Protein AF-0000000068169392 (afdb_homodimer)

pLDDT: mean 91.37, std 8.99, range [50.78, 98.56]

Sequence (868 aa):
MSIDHGLAGDINEGRRIGRLREILEDVSDEIKVYRERILTWEVNHSLVTINGERVEHQALPYSPTSYIRGHVVENPEDCRKDTVLVNRGNSRFDVYYDIILAKRFGCEALLLTQVETVSISPPYLQSGASEPPLGLISIKGANPKKGNLVEINLETKARIVDAYAIHAIKNGRERSKKLLLVSNHDTWLSKSKSWVVSAKIFRELNDPSNQWEYLCISGMESGAPGFSSLYWGYMARQLSKKFTDRDLAIEVRDNLALELSPGMRYQDMKGDLISPMSASFELLRNGIPSVTLGIGDTSTDQTDVIKTLKALSSNFKFSLEDLINDLLDEYSLLPPEVKSLLTNLSGKPREAKYLVRYLGRYMGLPGRIEYALFHKLVAVRKSFKHRFMFAEDNPALGIEVTRNGFLASYRSGLDREITNSYIYRLHEDLQELLMSIDHGLAGDINEGRRIGRLREILEDVSDEIKVYRERILTWEVNHSLVTINGERVEHQALPYSPTSYIRGHVVENPEDCRKDTVLVNRGNSRFDVYYDIILAKRFGCEALLLTQVETVSISPPYLQSGASEPPLGLISIKGANPKKGNLVEINLETKARIVDAYAIHAIKNGRERSKKLLLVSNHDTWLSKSKSWVVSAKIFRELNDPSNQWEYLCISGMESGAPGFSSLYWGYMARQLSKKFTDRDLAIEVRDNLALELSPGMRYQDMKGDLISPMSASFELLRNGIPSVTLGIGDTSTDQTDVIKTLKALSSNFKFSLEDLINDLLDEYSLLPPEVKSLLTNLSGKPREAKYLVRYLGRYMGLPGRIEYALFHKLVAVRKSFKHRFMFAEDNPALGIEVTRNGFLASYRSGLDREITNSYIYRLHEDLQELL

Nearest PDB structures (foldseek):
  6wrv-assembly1_E  TM=5.880E-01  e=3.138E-16  Homo sapiens
  7zqs-assembly1_D  TM=5.599E-01  e=2.198E-16  Homo sapiens
  6okd-assembly2_B  TM=5.373E-01  e=3.749E-16  Homo sapiens
  6d04-assembly1_A  TM=5.344E-01  e=1.653E-15  Homo sapiens
  8acg-assembly5_B  TM=4.589E-01  e=8.903E-13  Pseudomonas aeruginosa

Organism: Metallosphaera sedula (strain ATCC 51363 / DSM 5348 / JCM 9185 / NBRC 15509 / TH2) (NCBI:txid399549)

Foldseek 3Di:
DDLQAAAFPDPSQVVVVVVLCVLFVVQFPDKDKDKDKFKDKDWDDKWKDWLRHTFDKDWAPPAAFDWAKAWEDDDLLPADHRYEYEDEDQDVLSVQVSQQSNVVRHHQAYEYEHAGAHFADDPAQALDADDDGHIYMYTYPDDGDGGIIMTIGTHMDMDIDMGMKMKGKDAADPPAAEEEEEEERNCNRPSWNQLVVSSNLLSPPDDRSHIYMYMYGHQARATRPNRHSLGHLNVLLVCLLVCLRHAEYEYETAPDAKAWDQQKDAPNDPHHHDDCSDSQLSNVLQQHTYMYHHADPDPVSSVVVNVVVVRCSVGMGGAPVRNCVNQVVLNVQDDPLVVVLVVVLHPDRVSSSVQSNQKWWKDAPVPGIDIDRLRQLSQLSCVQVHQWMWIHDNRIDIDGDDPDPCNVVVSVVSNVVSNVVVSVVSVVVVVVVD/DDLQAAAFPDPSQVVVVVVLCVLFVVQFPDKDKDKDKFKDKDWDDKFKDWLRHTFDKDWAPPAAFDWAKAWEDDDLLPADHRYEYEDEDQDVLSVQVSQQSNVVRHHQAYEYEHAGAHFADDPAQALDADDDGHIYMYTYPDDGDGGIIMTIGTHMDMDIDMGMKMKGKDAADPPAAEEEEEEERNHNRPSWNQLVVSSNLLSPPDDRSHIYMYMYGHQARATRPNRHSLRHLNVLLVCLLVCLRHAEYEYETAPDAKAWDQQKDAPNDPHHHDDCSDSQLSNVLQQHTYMYHHADPDPVSSVVVNVVVVRCSVGMGGAQVRNCVNQVVLNVQADPLVVVLVVVLHPDRVSSSVQSNQKWWKDAPVPGIDIDRLRQLSQLSCVQVHQWMWIHDNRIDIDGDDPDPCSVVVSVVSNVVSNVVVSVVSVVVVVVVD

Structure (mmCIF, N/CA/C/O backbone):
data_AF-0000000068169392-model_v1
#
loop_
_entity.id
_entity.type
_entity.pdbx_description
1 polymer 'Aminopeptidase Iap family-like protein'
#
loop_
_atom_site.group_PDB
_atom_site.id
_atom_site.type_symbol
_atom_site.label_atom_id
_atom_site.label_alt_id
_atom_site.label_comp_id
_atom_site.label_asym_id
_atom_site.label_entity_id
_atom_site.label_seq_id
_atom_site.pdbx_PDB_ins_code
_atom_site.Cartn_x
_atom_site.Cartn_y
_atom_site.Cartn_z
_atom_site.occupancy
_atom_site.B_iso_or_equiv
_atom_site.auth_seq_id
_atom_site.auth_comp_id
_atom_site.auth_asym_id
_atom_site.auth_atom_id
_atom_site.pdbx_PDB_model_num
ATOM 1 N N . MET A 1 1 ? 8.281 25.281 27.125 1 51.34 1 MET A N 1
ATOM 2 C CA . MET A 1 1 ? 7.637 25.469 25.812 1 51.34 1 MET A CA 1
ATOM 3 C C . MET A 1 1 ? 6.656 26.625 25.859 1 51.34 1 MET A C 1
ATOM 5 O O . MET A 1 1 ? 6.023 26.891 26.891 1 51.34 1 MET A O 1
ATOM 9 N N . SER A 1 2 ? 6.723 27.469 24.906 1 69.38 2 SER A N 1
ATOM 10 C CA . SER A 1 2 ? 5.887 28.656 24.859 1 69.38 2 SER A CA 1
ATOM 11 C C . SER A 1 2 ? 4.406 28.297 24.812 1 69.38 2 SER A C 1
ATOM 13 O O . SER A 1 2 ? 4.035 27.25 24.281 1 69.38 2 SER A O 1
ATOM 15 N N . ILE A 1 3 ? 3.629 28.891 25.562 1 76.88 3 ILE A N 1
ATOM 16 C CA . ILE A 1 3 ? 2.182 28.688 25.578 1 76.88 3 ILE A CA 1
ATOM 17 C C . ILE A 1 3 ? 1.605 29 24.203 1 76.88 3 ILE A C 1
ATOM 19 O O . ILE A 1 3 ? 0.604 28.406 23.797 1 76.88 3 ILE A O 1
ATOM 23 N N . ASP A 1 4 ? 2.332 29.797 23.531 1 84.69 4 ASP A N 1
ATOM 24 C CA . ASP A 1 4 ? 1.754 30.328 22.297 1 84.69 4 ASP A CA 1
ATOM 25 C C . ASP A 1 4 ? 1.926 29.344 21.141 1 84.69 4 ASP A C 1
ATOM 27 O O . ASP A 1 4 ? 1.091 29.297 20.25 1 84.69 4 ASP A O 1
ATOM 31 N N . HIS A 1 5 ? 2.943 28.656 21.25 1 90.38 5 HIS A N 1
ATOM 32 C CA . HIS A 1 5 ? 3.229 27.766 20.141 1 90.38 5 HIS A CA 1
ATOM 33 C C . HIS A 1 5 ? 3.531 26.359 20.641 1 90.38 5 HIS A C 1
ATOM 35 O O . HIS A 1 5 ? 4.402 26.172 21.5 1 90.38 5 HIS A O 1
ATOM 41 N N . GLY A 1 6 ? 2.654 25.453 20.188 1 91.75 6 GLY A N 1
ATOM 42 C CA . GLY A 1 6 ? 2.883 24.094 20.625 1 91.75 6 GLY A CA 1
ATOM 43 C C . GLY A 1 6 ? 2.4 23.047 19.625 1 91.75 6 GLY A C 1
ATOM 44 O O . GLY A 1 6 ? 1.694 23.391 18.672 1 91.75 6 GLY A O 1
ATOM 45 N N . LEU A 1 7 ? 2.869 21.812 19.891 1 94.5 7 LEU A N 1
ATOM 46 C CA . LEU A 1 7 ? 2.4 20.672 19.109 1 94.5 7 LEU A CA 1
ATOM 47 C C . LEU A 1 7 ? 0.982 20.281 19.516 1 94.5 7 LEU A C 1
ATOM 49 O O . LEU A 1 7 ? 0.517 20.656 20.594 1 94.5 7 LEU A O 1
ATOM 53 N N . ALA A 1 8 ? 0.366 19.594 18.578 1 95.94 8 ALA A N 1
ATOM 54 C CA . ALA A 1 8 ? -0.94 19.047 18.922 1 95.94 8 ALA A CA 1
ATOM 55 C C . ALA A 1 8 ? -0.845 18.156 20.172 1 95.94 8 ALA A C 1
ATOM 57 O O . ALA A 1 8 ? 0.013 17.281 20.25 1 95.94 8 ALA A O 1
ATOM 58 N N . GLY A 1 9 ? -1.631 18.469 21.125 1 95.25 9 GLY A N 1
ATOM 59 C CA . GLY A 1 9 ? -1.705 17.641 22.312 1 95.25 9 GLY A CA 1
ATOM 60 C C . GLY A 1 9 ? -0.627 17.969 23.328 1 95.25 9 GLY A C 1
ATOM 61 O O . GLY A 1 9 ? -0.436 17.219 24.297 1 95.25 9 GLY A O 1
ATOM 62 N N . ASP A 1 10 ? 0.099 19 23.125 1 94.06 10 ASP A N 1
ATOM 63 C CA . ASP A 1 10 ? 1.151 19.328 24.078 1 94.06 10 ASP A CA 1
ATOM 64 C C . ASP A 1 10 ? 0.562 19.734 25.438 1 94.06 10 ASP A C 1
ATOM 66 O O . ASP A 1 10 ? -0.652 19.906 25.562 1 94.06 10 ASP A O 1
ATOM 70 N N . ILE A 1 11 ? 1.351 19.953 26.391 1 91.5 11 ILE A N 1
ATOM 71 C CA . ILE A 1 11 ? 0.948 20.094 27.781 1 91.5 11 ILE A CA 1
ATOM 72 C C . ILE A 1 11 ? 0.197 21.422 27.969 1 91.5 11 ILE A C 1
ATOM 74 O O . ILE A 1 11 ? -0.633 21.547 28.875 1 91.5 11 ILE A O 1
ATOM 78 N N . ASN A 1 12 ? 0.428 22.375 27.141 1 94.12 12 ASN A N 1
ATOM 79 C CA . ASN A 1 12 ? -0.165 23.703 27.312 1 94.12 12 ASN A CA 1
ATOM 80 C C . ASN A 1 12 ? -1.447 23.844 26.484 1 94.12 12 ASN A C 1
ATOM 82 O O . ASN A 1 12 ? -2.033 24.922 26.438 1 94.12 12 ASN A O 1
ATOM 86 N N . GLU A 1 13 ? -1.849 22.844 25.844 1 94.88 13 GLU A N 1
ATOM 87 C CA . GLU A 1 13 ? -3.02 22.953 24.969 1 94.88 13 GLU A CA 1
ATOM 88 C C . GLU A 1 13 ? -4.262 23.328 25.766 1 94.88 13 GLU A C 1
ATOM 90 O O . GLU A 1 13 ? -5.086 24.125 25.312 1 94.88 13 GLU A O 1
ATOM 95 N N . GLY A 1 14 ? -4.375 22.797 26.953 1 94.12 14 GLY A N 1
ATOM 96 C CA . GLY A 1 14 ? -5.488 23.156 27.812 1 94.12 14 GLY A CA 1
ATOM 97 C C . GLY A 1 14 ? -5.551 24.641 28.094 1 94.12 14 GLY A C 1
ATOM 98 O O . GLY A 1 14 ? -6.637 25.234 28.141 1 94.12 14 GLY A O 1
ATOM 99 N N . ARG A 1 15 ? -4.438 25.234 28.281 1 94.88 15 ARG A N 1
ATOM 100 C CA . ARG A 1 15 ? -4.371 26.672 28.547 1 94.88 15 ARG A CA 1
ATOM 101 C C . ARG A 1 15 ? -4.781 27.469 27.312 1 94.88 15 ARG A C 1
ATOM 103 O O . ARG A 1 15 ? -5.426 28.516 27.438 1 94.88 15 ARG A O 1
ATOM 110 N N . ARG A 1 16 ? -4.395 27.031 26.219 1 95.69 16 ARG A N 1
ATOM 111 C CA . ARG A 1 16 ? -4.801 27.703 25 1 95.69 16 ARG A CA 1
ATOM 112 C C . ARG A 1 16 ? -6.312 27.656 24.828 1 95.69 16 ARG A C 1
ATOM 114 O O . ARG A 1 16 ? -6.934 28.656 24.453 1 95.69 16 ARG A O 1
ATOM 121 N N . ILE A 1 17 ? -6.879 26.531 25.141 1 96.25 17 ILE A N 1
ATOM 122 C CA . ILE A 1 17 ? -8.328 26.375 25.047 1 96.25 17 ILE A CA 1
ATOM 123 C C . ILE A 1 17 ? -9.008 27.297 26.062 1 96.25 17 ILE A C 1
ATOM 125 O O . ILE A 1 17 ? -10.039 27.906 25.766 1 96.25 17 ILE A O 1
ATOM 129 N N . GLY A 1 18 ? -8.422 27.312 27.25 1 95.81 18 GLY A N 1
ATOM 130 C CA . GLY A 1 18 ? -8.945 28.219 28.25 1 95.81 18 GLY A CA 1
ATOM 131 C C . GLY A 1 18 ? -8.938 29.672 27.812 1 95.81 18 GLY A C 1
ATOM 132 O O . GLY A 1 18 ? -9.914 30.391 28.016 1 95.81 18 GLY A O 1
ATOM 133 N N . ARG A 1 19 ? -7.926 30.062 27.234 1 95.62 19 ARG A N 1
ATOM 134 C CA . ARG A 1 19 ? -7.805 31.438 26.734 1 95.62 19 ARG A CA 1
ATOM 135 C C . ARG A 1 19 ? -8.836 31.703 25.641 1 95.62 19 ARG A C 1
ATOM 137 O O . ARG A 1 19 ? -9.453 32.781 25.609 1 95.62 19 ARG A O 1
ATOM 144 N N . LEU A 1 20 ? -8.977 30.812 24.766 1 97.19 20 LEU A N 1
ATOM 145 C CA . LEU A 1 20 ? -9.969 30.953 23.703 1 97.19 20 LEU A CA 1
ATOM 146 C C . LEU A 1 20 ? -11.375 31.047 24.281 1 97.19 20 LEU A C 1
ATOM 148 O O . LEU A 1 20 ? -12.18 31.859 23.828 1 97.19 20 LEU A O 1
ATOM 152 N N . ARG A 1 21 ? -11.641 30.234 25.219 1 97.31 21 ARG A N 1
ATOM 153 C CA . ARG A 1 21 ? -12.961 30.266 25.859 1 97.31 21 ARG A CA 1
ATOM 154 C C . ARG A 1 21 ? -13.234 31.625 26.484 1 97.31 21 ARG A C 1
ATOM 156 O O . ARG A 1 21 ? -14.352 32.125 26.391 1 97.31 21 ARG A O 1
ATOM 163 N N . GLU A 1 22 ? -12.242 32.188 27.047 1 97 22 GLU A N 1
ATOM 164 C CA . GLU A 1 22 ? -12.383 33.5 27.672 1 97 22 GLU A CA 1
ATOM 165 C C . GLU A 1 22 ? -12.734 34.562 26.625 1 97 22 GLU A C 1
ATOM 167 O O . GLU A 1 22 ? -13.547 35.438 26.891 1 97 22 GLU A O 1
ATOM 172 N N . ILE A 1 23 ? -12.164 34.438 25.531 1 96.75 23 ILE A N 1
ATOM 173 C CA . ILE A 1 23 ? -12.391 35.406 24.469 1 96.75 23 ILE A CA 1
ATOM 174 C C . ILE A 1 23 ? -13.797 35.25 23.891 1 96.75 23 ILE A C 1
ATOM 176 O O . ILE A 1 23 ? -14.469 36.219 23.562 1 96.75 23 ILE A O 1
ATOM 180 N N . LEU A 1 24 ? -14.305 34 23.828 1 97.56 24 LEU A N 1
ATOM 181 C CA . LEU A 1 24 ? -15.469 33.688 23.016 1 97.56 24 LEU A CA 1
ATOM 182 C C . LEU A 1 24 ? -16.734 33.594 23.875 1 97.56 24 LEU A C 1
ATOM 184 O O . LEU A 1 24 ? -17.844 33.75 23.359 1 97.56 24 LEU A O 1
ATOM 188 N N . GLU A 1 25 ? -16.625 33.344 25.141 1 95.81 25 GLU A N 1
ATOM 189 C CA . GLU A 1 25 ? -17.734 32.938 26 1 95.81 25 GLU A CA 1
ATOM 190 C C . GLU A 1 25 ? -18.797 34.031 26.078 1 95.81 25 GLU A C 1
ATOM 192 O O . GLU A 1 25 ? -19.984 33.719 26.031 1 95.81 25 GLU A O 1
ATOM 197 N N . ASP A 1 26 ? -18.5 35.25 26.141 1 94.56 26 ASP A N 1
ATOM 198 C CA . ASP A 1 26 ? -19.484 36.312 26.391 1 94.56 26 ASP A CA 1
ATOM 199 C C . ASP A 1 26 ? -20.188 36.719 25.109 1 94.56 26 ASP A C 1
ATOM 201 O O . ASP A 1 26 ? -21.234 37.406 25.156 1 94.56 26 ASP A O 1
ATOM 205 N N . VAL A 1 27 ? -19.719 36.312 24 1 95.75 27 VAL A N 1
ATOM 206 C CA . VAL A 1 27 ? -20.312 36.781 22.75 1 95.75 27 VAL A CA 1
ATOM 207 C C . VAL A 1 27 ? -20.969 35.625 22.016 1 95.75 27 VAL A C 1
ATOM 209 O O . VAL A 1 27 ? -21.547 35.812 20.953 1 95.75 27 VAL A O 1
ATOM 212 N N . SER A 1 28 ? -20.891 34.406 22.516 1 96.94 28 SER A N 1
ATOM 213 C CA . SER A 1 28 ? -21.391 33.219 21.828 1 96.94 28 SER A CA 1
ATOM 214 C C . SER A 1 28 ? -22.672 32.719 22.484 1 96.94 28 SER A C 1
ATOM 216 O O . SER A 1 28 ? -22.812 32.75 23.703 1 96.94 28 SER A O 1
ATOM 218 N N . ASP A 1 29 ? -23.578 32.25 21.656 1 96.75 29 ASP A N 1
ATOM 219 C CA . ASP A 1 29 ? -24.797 31.609 22.156 1 96.75 29 ASP A CA 1
ATOM 220 C C . ASP A 1 29 ? -24.516 30.188 22.656 1 96.75 29 ASP A C 1
ATOM 222 O O . ASP A 1 29 ? -25.188 29.703 23.578 1 96.75 29 ASP A O 1
ATOM 226 N N . GLU A 1 30 ? -23.578 29.547 21.984 1 97.06 30 GLU A N 1
ATOM 227 C CA . GLU A 1 30 ? -23.203 28.188 22.344 1 97.06 30 GLU A CA 1
ATOM 228 C C . GLU A 1 30 ? -21.703 27.953 22.141 1 97.06 30 GLU A C 1
ATOM 230 O O . GLU A 1 30 ? -21.125 28.469 21.188 1 97.06 30 GLU A O 1
ATOM 235 N N . ILE A 1 31 ? -21.156 27.219 23.062 1 97.94 31 ILE A N 1
ATOM 236 C CA . ILE A 1 31 ? -19.766 26.797 22.922 1 97.94 31 ILE A CA 1
ATOM 237 C C . ILE A 1 31 ? -19.656 25.281 23.141 1 97.94 31 ILE A C 1
ATOM 239 O O . ILE A 1 31 ? -20.141 24.766 24.141 1 97.94 31 ILE A O 1
ATOM 243 N N . LYS A 1 32 ? -19.062 24.641 22.156 1 97.5 32 LYS A N 1
ATOM 244 C CA . LYS A 1 32 ? -18.797 23.203 22.219 1 97.5 32 LYS A CA 1
ATOM 245 C C . LYS A 1 32 ? -17.297 22.922 22.172 1 97.5 32 LYS A C 1
ATOM 247 O O . LYS A 1 32 ? -16.531 23.672 21.562 1 97.5 32 LYS A O 1
ATOM 252 N N . VAL A 1 33 ? -16.953 21.875 22.859 1 97.56 33 VAL A N 1
ATOM 253 C CA . VAL A 1 33 ? -15.57 21.406 22.812 1 97.56 33 VAL A CA 1
ATOM 254 C C . VAL A 1 33 ? -15.531 19.953 22.328 1 97.56 33 VAL A C 1
ATOM 256 O O . VAL A 1 33 ? -16.234 19.094 22.875 1 97.56 33 VAL A O 1
ATOM 259 N N . TYR A 1 34 ? -14.797 19.75 21.25 1 97.62 34 TYR A N 1
ATOM 260 C CA . TYR A 1 34 ? -14.609 18.406 20.734 1 97.62 34 TYR A CA 1
ATOM 261 C C . TYR A 1 34 ? -13.273 17.828 21.172 1 97.62 34 TYR A C 1
ATOM 263 O O . TYR A 1 34 ? -12.328 18.562 21.438 1 97.62 34 TYR A O 1
ATOM 271 N N . ARG A 1 35 ? -13.273 16.531 21.266 1 95.88 35 ARG A N 1
ATOM 272 C CA . ARG A 1 35 ? -12.062 15.812 21.672 1 95.88 35 ARG A CA 1
ATOM 273 C C . ARG A 1 35 ? -11.672 14.773 20.641 1 95.88 35 ARG A C 1
ATOM 275 O O . ARG A 1 35 ? -12.531 14.078 20.094 1 95.88 35 ARG A O 1
ATOM 282 N N . GLU A 1 36 ? -10.406 14.742 20.25 1 95.44 36 GLU A N 1
ATOM 283 C CA . GLU A 1 36 ? -9.859 13.727 19.344 1 95.44 36 GLU A CA 1
ATOM 284 C C . GLU A 1 36 ? -8.555 13.148 19.891 1 95.44 36 GLU A C 1
ATOM 286 O O . GLU A 1 36 ? -7.785 13.852 20.547 1 95.44 36 GLU A O 1
ATOM 291 N N . ARG A 1 37 ? -8.328 11.875 19.594 1 93.12 37 ARG A N 1
ATOM 292 C CA . ARG A 1 37 ? -7.066 11.242 19.953 1 93.12 37 ARG A CA 1
ATOM 293 C C . ARG A 1 37 ? -5.961 11.625 18.984 1 93.12 37 ARG A C 1
ATOM 295 O O . ARG A 1 37 ? -6.102 11.43 17.766 1 93.12 37 ARG A O 1
ATOM 302 N N . ILE A 1 38 ? -4.875 12.156 19.531 1 95.56 38 ILE A N 1
ATOM 303 C CA . ILE A 1 38 ? -3.807 12.656 18.672 1 95.56 38 ILE A CA 1
ATOM 304 C C . ILE A 1 38 ? -2.461 12.125 19.156 1 95.56 38 ILE A C 1
ATOM 306 O O . ILE A 1 38 ? -2.328 11.719 20.312 1 95.56 38 ILE A O 1
ATOM 310 N N . LEU A 1 39 ? -1.515 12.039 18.266 1 94.94 39 LEU A N 1
ATOM 311 C CA . LEU A 1 39 ? -0.134 11.703 18.594 1 94.94 39 LEU A CA 1
ATOM 312 C C . LEU A 1 39 ? 0.643 12.953 19.016 1 94.94 39 LEU A C 1
ATOM 314 O O . LEU A 1 39 ? 0.703 13.93 18.25 1 94.94 39 LEU A O 1
ATOM 318 N N . THR A 1 40 ? 1.147 12.969 20.172 1 95.88 40 THR A N 1
ATOM 319 C CA . THR A 1 40 ? 2.018 14.055 20.609 1 95.88 40 THR A CA 1
ATOM 320 C C . THR A 1 40 ? 3.451 13.562 20.797 1 95.88 40 THR A C 1
ATOM 322 O O . THR A 1 40 ? 3.723 12.367 20.656 1 95.88 40 THR A O 1
ATOM 325 N N . TRP A 1 41 ? 4.352 14.445 20.922 1 95.69 41 TRP A N 1
ATOM 326 C CA . TRP A 1 41 ? 5.785 14.164 20.938 1 95.69 41 TRP A CA 1
ATOM 327 C C . TRP A 1 41 ? 6.531 15.164 21.812 1 95.69 41 TRP A C 1
ATOM 329 O O . TRP A 1 41 ? 6.184 16.344 21.844 1 95.69 41 TRP A O 1
ATOM 339 N N . GLU A 1 42 ? 7.496 14.68 22.562 1 95.19 42 GLU A N 1
ATOM 340 C CA . GLU A 1 42 ? 8.289 15.562 23.422 1 95.19 42 GLU A CA 1
ATOM 341 C C . GLU A 1 42 ? 9.742 15.109 23.484 1 95.19 42 GLU A C 1
ATOM 343 O O . GLU A 1 42 ? 10.039 13.93 23.266 1 95.19 42 GLU A O 1
ATOM 348 N N . VAL A 1 43 ? 10.578 16.062 23.703 1 95.94 43 VAL A N 1
ATOM 349 C CA . VAL A 1 43 ? 12.008 15.797 23.875 1 95.94 43 VAL A CA 1
ATOM 350 C C . VAL A 1 43 ? 12.367 15.828 25.359 1 95.94 43 VAL A C 1
ATOM 352 O O . VAL A 1 43 ? 12.117 16.812 26.047 1 95.94 43 VAL A O 1
ATOM 355 N N . ASN A 1 44 ? 12.984 14.781 25.812 1 96.38 44 ASN A N 1
ATOM 356 C CA . ASN A 1 44 ? 13.422 14.711 27.203 1 96.38 44 ASN A CA 1
ATOM 357 C C . ASN A 1 44 ? 14.875 15.141 27.344 1 96.38 44 ASN A C 1
ATOM 359 O O . ASN A 1 44 ? 15.25 15.727 28.375 1 96.38 44 ASN A O 1
ATOM 363 N N . HIS A 1 45 ? 15.633 14.766 26.438 1 97.19 45 HIS A N 1
ATOM 364 C CA . HIS A 1 45 ? 17.062 15.102 26.406 1 97.19 45 HIS A CA 1
ATOM 365 C C . HIS A 1 45 ? 17.578 15.172 24.984 1 97.19 45 HIS A C 1
ATOM 367 O O . HIS A 1 45 ? 17.172 14.391 24.125 1 97.19 45 HIS A O 1
ATOM 373 N N . SER A 1 46 ? 18.438 16.25 24.734 1 97.31 46 SER A N 1
ATOM 374 C CA . SER A 1 46 ? 19.047 16.344 23.406 1 97.31 46 SER A CA 1
ATOM 375 C C . SER A 1 46 ? 20.438 16.938 23.484 1 97.31 46 SER A C 1
ATOM 377 O O . SER A 1 46 ? 20.641 17.984 24.109 1 97.31 46 SER A O 1
ATOM 379 N N . LEU A 1 47 ? 21.375 16.219 22.891 1 97.88 47 LEU A N 1
ATOM 380 C CA . LEU A 1 47 ? 22.75 16.672 22.781 1 97.88 47 LEU A CA 1
ATOM 381 C C . LEU A 1 47 ? 23.328 16.312 21.406 1 97.88 47 LEU A C 1
ATOM 383 O O . LEU A 1 47 ? 23.25 15.156 20.984 1 97.88 47 LEU A O 1
ATOM 387 N N . VAL A 1 48 ? 23.828 17.297 20.734 1 98.06 48 VAL A N 1
ATOM 388 C CA . VAL A 1 48 ? 24.469 17.094 19.453 1 98.06 48 VAL A CA 1
ATOM 389 C C . VAL A 1 48 ? 25.859 17.75 19.453 1 98.06 48 VAL A C 1
ATOM 391 O O . VAL A 1 48 ? 25.984 18.922 19.797 1 98.06 48 VAL A O 1
ATOM 394 N N . THR A 1 49 ? 26.844 16.938 19.078 1 98 49 THR A N 1
ATOM 395 C CA . THR A 1 49 ? 28.188 17.484 18.938 1 98 49 THR A CA 1
ATOM 396 C C . THR A 1 49 ? 28.75 17.203 17.547 1 98 49 THR A C 1
ATOM 398 O O . THR A 1 49 ? 28.469 16.156 16.953 1 98 49 THR A O 1
ATOM 401 N N . ILE A 1 50 ? 29.453 18.141 17.062 1 97.62 50 ILE A N 1
ATOM 402 C CA . ILE A 1 50 ? 30.188 17.984 15.828 1 97.62 50 ILE A CA 1
ATOM 403 C C . ILE A 1 50 ? 31.688 18.234 16.078 1 97.62 50 ILE A C 1
ATOM 405 O O . ILE A 1 50 ? 32.062 19.312 16.516 1 97.62 50 ILE A O 1
ATOM 409 N N . ASN A 1 51 ? 32.438 17.234 15.812 1 97.19 51 ASN A N 1
ATOM 410 C CA . ASN A 1 51 ? 33.844 17.266 16.109 1 97.19 51 ASN A CA 1
ATOM 411 C C . ASN A 1 51 ? 34.125 17.672 17.547 1 97.19 51 ASN A C 1
ATOM 413 O O . ASN A 1 51 ? 35 18.5 17.812 1 97.19 51 ASN A O 1
ATOM 417 N N . GLY A 1 52 ? 33.281 17.203 18.359 1 95.56 52 GLY A N 1
ATOM 418 C CA . GLY A 1 52 ? 33.469 17.375 19.781 1 95.56 52 GLY A CA 1
ATOM 419 C C . GLY A 1 52 ? 32.906 18.672 20.312 1 95.56 52 GLY A C 1
ATOM 420 O O . GLY A 1 52 ? 32.875 18.906 21.531 1 95.56 52 GLY A O 1
ATOM 421 N N . GLU A 1 53 ? 32.406 19.5 19.5 1 96.31 53 GLU A N 1
ATOM 422 C CA . GLU A 1 53 ? 31.844 20.781 19.922 1 96.31 53 GLU A CA 1
ATOM 423 C C . GLU A 1 53 ? 30.312 20.734 19.906 1 96.31 53 GLU A C 1
ATOM 425 O O . GLU A 1 53 ? 29.703 20.312 18.922 1 96.31 53 GLU A O 1
ATOM 430 N N . ARG A 1 54 ? 29.859 21.25 20.969 1 96.5 54 ARG A N 1
ATOM 431 C CA . ARG A 1 54 ? 28.406 21.297 21.062 1 96.5 54 ARG A CA 1
ATOM 432 C C . ARG A 1 54 ? 27.828 22.297 20.062 1 96.5 54 ARG A C 1
ATOM 434 O O . ARG A 1 54 ? 28.375 23.375 19.875 1 96.5 54 ARG A O 1
ATOM 441 N N . VAL A 1 55 ? 26.688 21.922 19.484 1 96.62 55 VAL A N 1
ATOM 442 C CA . VAL A 1 55 ? 26.062 22.781 18.484 1 96.62 55 VAL A CA 1
ATOM 443 C C . VAL A 1 55 ? 24.625 23.094 18.891 1 96.62 55 VAL A C 1
ATOM 445 O O . VAL A 1 55 ? 23.953 22.25 19.469 1 96.62 55 VAL A O 1
ATOM 448 N N . GLU A 1 56 ? 24.234 24.359 18.609 1 96.81 56 GLU A N 1
ATOM 449 C CA . GLU A 1 56 ? 22.828 24.703 18.797 1 96.81 56 GLU A CA 1
ATOM 450 C C . GLU A 1 56 ? 21.938 23.875 17.859 1 96.81 56 GLU A C 1
ATOM 452 O O . GLU A 1 56 ? 22.203 23.812 16.656 1 96.81 56 GLU A O 1
ATOM 457 N N . HIS A 1 57 ? 20.953 23.219 18.484 1 97.31 57 HIS A N 1
ATOM 458 C CA . HIS A 1 57 ? 20.156 22.297 17.672 1 97.31 57 HIS A CA 1
ATOM 459 C C . HIS A 1 57 ? 18.734 22.172 18.219 1 97.31 57 HIS A C 1
ATOM 461 O O . HIS A 1 57 ? 18.438 22.656 19.328 1 97.31 57 HIS A O 1
ATOM 467 N N . GLN A 1 58 ? 17.875 21.688 17.359 1 95.94 58 GLN A N 1
ATOM 468 C CA . GLN A 1 58 ? 16.516 21.328 17.734 1 95.94 58 GLN A CA 1
ATOM 469 C C . GLN A 1 58 ? 16.094 20.016 17.078 1 95.94 58 GLN A C 1
ATOM 471 O O . GLN A 1 58 ? 16.141 19.875 15.852 1 95.94 58 GLN A O 1
ATOM 476 N N . ALA A 1 59 ? 15.75 19.062 17.953 1 97 59 ALA A N 1
ATOM 477 C CA . ALA A 1 59 ? 15.141 17.859 17.391 1 97 59 ALA A CA 1
ATOM 478 C C . ALA A 1 59 ? 13.734 18.141 16.875 1 97 59 ALA A C 1
ATOM 480 O O . ALA A 1 59 ? 12.984 18.906 17.484 1 97 59 ALA A O 1
ATOM 481 N N . LEU A 1 60 ? 13.406 17.531 15.773 1 97.06 60 LEU A N 1
ATOM 482 C CA . LEU A 1 60 ? 12.117 17.812 15.156 1 97.06 60 LEU A CA 1
ATOM 483 C C . LEU A 1 60 ? 11.164 16.625 15.344 1 97.06 60 LEU A C 1
ATOM 485 O O . LEU A 1 60 ? 11.594 15.477 15.391 1 97.06 60 LEU A O 1
ATOM 489 N N . PRO A 1 61 ? 9.859 16.938 15.43 1 95.31 61 PRO A N 1
ATOM 490 C CA . PRO A 1 61 ? 8.906 15.828 15.516 1 95.31 61 PRO A CA 1
ATOM 491 C C . PRO A 1 61 ? 8.852 14.992 14.234 1 95.31 61 PRO A C 1
ATOM 493 O O . PRO A 1 61 ? 9.062 15.516 13.141 1 95.31 61 PRO A O 1
ATOM 496 N N . TYR A 1 62 ? 8.742 13.75 14.266 1 95.19 62 TYR A N 1
ATOM 497 C CA . TYR A 1 62 ? 8.695 12.836 15.406 1 95.19 62 TYR A CA 1
ATOM 498 C C . TYR A 1 62 ? 9.977 12.008 15.492 1 95.19 62 TYR A C 1
ATOM 500 O O . TYR A 1 62 ? 9.93 10.781 15.477 1 95.19 62 TYR A O 1
ATOM 508 N N . SER A 1 63 ? 11.039 12.656 15.641 1 96.81 63 SER A N 1
ATOM 509 C CA . SER A 1 63 ? 12.32 11.977 15.75 1 96.81 63 SER A CA 1
ATOM 510 C C . SER A 1 63 ? 12.328 10.992 16.906 1 96.81 63 SER A C 1
ATOM 512 O O . SER A 1 63 ? 11.859 11.312 18 1 96.81 63 SER A O 1
ATOM 514 N N . PRO A 1 64 ? 12.828 9.828 16.641 1 95.69 64 PRO A N 1
ATOM 515 C CA . PRO A 1 64 ? 12.891 8.828 17.703 1 95.69 64 PRO A CA 1
ATOM 516 C C . PRO A 1 64 ? 14.102 9.016 18.625 1 95.69 64 PRO A C 1
ATOM 518 O O . PRO A 1 64 ? 15.008 9.781 18.297 1 95.69 64 PRO A O 1
ATOM 521 N N . THR A 1 65 ? 14.008 8.305 19.812 1 95.25 65 THR A N 1
ATOM 522 C CA . THR A 1 65 ? 15.195 8.195 20.641 1 95.25 65 THR A CA 1
ATOM 523 C C . THR A 1 65 ? 16.344 7.559 19.875 1 95.25 65 THR A C 1
ATOM 525 O O . THR A 1 65 ? 16.156 6.531 19.219 1 95.25 65 THR A O 1
ATOM 528 N N . SER A 1 66 ? 17.484 8.273 19.938 1 93.75 66 SER A N 1
ATOM 529 C CA . SER A 1 66 ? 18.594 7.781 19.156 1 93.75 66 SER A CA 1
ATOM 530 C C . SER A 1 66 ? 19.938 8.094 19.828 1 93.75 66 SER A C 1
ATOM 532 O O . SER A 1 66 ? 20.094 9.148 20.438 1 93.75 66 SER A O 1
ATOM 534 N N . TYR A 1 67 ? 20.828 7.121 19.766 1 95.19 67 TYR A N 1
ATOM 535 C CA . TYR A 1 67 ? 22.234 7.281 20.109 1 95.19 67 TYR A CA 1
ATOM 536 C C . TYR A 1 67 ? 23.141 6.969 18.922 1 95.19 67 TYR A C 1
ATOM 538 O O . TYR A 1 67 ? 23.406 5.801 18.641 1 95.19 67 TYR A O 1
ATOM 546 N N . ILE A 1 68 ? 23.672 8.086 18.344 1 96.5 68 ILE A N 1
ATOM 547 C CA . ILE A 1 68 ? 24.359 7.91 17.062 1 96.5 68 ILE A CA 1
ATOM 548 C C . ILE A 1 68 ? 25.766 8.5 17.172 1 96.5 68 ILE A C 1
ATOM 550 O O . ILE A 1 68 ? 25.953 9.609 17.688 1 96.5 68 ILE A O 1
ATOM 554 N N . ARG A 1 69 ? 26.719 7.754 16.812 1 97.5 69 ARG A N 1
ATOM 555 C CA . ARG A 1 69 ? 28.062 8.211 16.531 1 97.5 69 ARG A CA 1
ATOM 556 C C . ARG A 1 69 ? 28.469 7.875 15.094 1 97.5 69 ARG A C 1
ATOM 558 O O . ARG A 1 69 ? 28.594 6.703 14.742 1 97.5 69 ARG A O 1
ATOM 565 N N . GLY A 1 70 ? 28.531 8.945 14.273 1 97.25 70 GLY A N 1
ATOM 566 C CA . GLY A 1 70 ? 28.797 8.688 12.867 1 97.25 70 GLY A CA 1
ATOM 567 C C . GLY A 1 70 ? 29.438 9.867 12.164 1 97.25 70 GLY A C 1
ATOM 568 O O . GLY A 1 70 ? 29.797 10.859 12.805 1 97.25 70 GLY A O 1
ATOM 569 N N . HIS A 1 71 ? 29.594 9.664 10.836 1 98.44 71 HIS A N 1
ATOM 570 C CA . HIS A 1 71 ? 30.234 10.711 10.039 1 98.44 71 HIS A CA 1
ATOM 571 C C . HIS A 1 71 ? 29.234 11.359 9.094 1 98.44 71 HIS A C 1
ATOM 573 O O . HIS A 1 71 ? 28.344 10.688 8.555 1 98.44 71 HIS A O 1
ATOM 579 N N . VAL A 1 72 ? 29.5 12.602 8.852 1 98.38 72 VAL A N 1
ATOM 580 C CA . VAL A 1 72 ? 28.609 13.383 7.996 1 98.38 72 VAL A CA 1
ATOM 581 C C . VAL A 1 72 ? 28.844 13.016 6.535 1 98.38 72 VAL A C 1
ATOM 583 O O . VAL A 1 72 ? 30 12.867 6.102 1 98.38 72 VAL A O 1
ATOM 586 N N . VAL A 1 73 ? 27.766 12.812 5.887 1 98 73 VAL A N 1
ATOM 587 C CA . VAL A 1 73 ? 27.812 12.664 4.434 1 98 73 VAL A CA 1
ATOM 588 C C . VAL A 1 73 ? 26.938 13.742 3.783 1 98 73 VAL A C 1
ATOM 590 O O . VAL A 1 73 ? 25.984 14.227 4.391 1 98 73 VAL A O 1
ATOM 593 N N . GLU A 1 74 ? 27.266 14.117 2.525 1 96.69 74 GLU A N 1
ATOM 594 C CA . GLU A 1 74 ? 26.547 15.172 1.828 1 96.69 74 GLU A CA 1
ATOM 595 C C . GLU A 1 74 ? 25.734 14.609 0.659 1 96.69 74 GLU A C 1
ATOM 597 O O . GLU A 1 74 ? 24.766 15.219 0.217 1 96.69 74 GLU A O 1
ATOM 602 N N . ASN A 1 75 ? 26.188 13.5 0.191 1 93.94 75 ASN A N 1
ATOM 603 C CA . ASN A 1 75 ? 25.469 12.773 -0.862 1 93.94 75 ASN A CA 1
ATOM 604 C C . ASN A 1 75 ? 24.719 11.578 -0.304 1 93.94 75 ASN A C 1
ATOM 606 O O . ASN A 1 75 ? 25.312 10.688 0.304 1 93.94 75 ASN A O 1
ATOM 610 N N . PRO A 1 76 ? 23.406 11.578 -0.567 1 92.75 76 PRO A N 1
ATOM 611 C CA . PRO A 1 76 ? 22.609 10.484 -0.017 1 92.75 76 PRO A CA 1
ATOM 612 C C . PRO A 1 76 ? 23.125 9.109 -0.432 1 92.75 76 PRO A C 1
ATOM 614 O O . PRO A 1 76 ? 22.953 8.133 0.306 1 92.75 76 PRO A O 1
ATOM 617 N N . GLU A 1 77 ? 23.734 9 -1.561 1 86.5 77 GLU A N 1
ATOM 618 C CA . GLU A 1 77 ? 24.219 7.715 -2.043 1 86.5 77 GLU A CA 1
ATOM 619 C C . GLU A 1 77 ? 25.375 7.211 -1.194 1 86.5 77 GLU A C 1
ATOM 621 O O . GLU A 1 77 ? 25.719 6.031 -1.245 1 86.5 77 GLU A O 1
ATOM 626 N N . ASP A 1 78 ? 25.969 8.102 -0.422 1 90.75 78 ASP A N 1
ATOM 627 C CA . ASP A 1 78 ? 27.094 7.734 0.437 1 90.75 78 ASP A CA 1
ATOM 628 C C . ASP A 1 78 ? 26.594 7.254 1.802 1 90.75 78 ASP A C 1
ATOM 630 O O . ASP A 1 78 ? 27.406 6.887 2.66 1 90.75 78 ASP A O 1
ATOM 634 N N . CYS A 1 79 ? 25.344 7.211 1.968 1 92.19 79 CYS A N 1
ATOM 635 C CA . CYS A 1 79 ? 24.766 6.785 3.238 1 92.19 79 CYS A CA 1
ATOM 636 C C . CYS A 1 79 ? 25.047 5.316 3.508 1 92.19 79 CYS A C 1
ATOM 638 O O . CYS A 1 79 ? 25.047 4.496 2.584 1 92.19 79 CYS A O 1
ATOM 640 N N . ARG A 1 80 ? 25.344 5.012 4.664 1 88.19 80 ARG A N 1
ATOM 641 C CA . ARG A 1 80 ? 25.547 3.674 5.215 1 88.19 80 ARG A CA 1
ATOM 642 C C . ARG A 1 80 ? 25.422 3.682 6.734 1 88.19 80 ARG A C 1
ATOM 644 O O . ARG A 1 80 ? 25 4.68 7.32 1 88.19 80 ARG A O 1
ATOM 651 N N . LYS A 1 81 ? 25.797 2.576 7.266 1 87.56 81 LYS A N 1
ATOM 652 C CA . LYS A 1 81 ? 25.781 2.516 8.727 1 87.56 81 LYS A CA 1
ATOM 653 C C . LYS A 1 81 ? 26.734 3.541 9.328 1 87.56 81 LYS A C 1
ATOM 655 O O . LYS A 1 81 ? 27.812 3.785 8.773 1 87.56 81 LYS A O 1
ATOM 660 N N . ASP A 1 82 ? 26.406 4.234 10.32 1 94.25 82 ASP A N 1
ATOM 661 C CA . ASP A 1 82 ? 27.203 5.199 11.078 1 94.25 82 ASP A CA 1
ATOM 662 C C . ASP A 1 82 ? 27.453 6.457 10.25 1 94.25 82 ASP A C 1
ATOM 664 O O . ASP A 1 82 ? 28.547 7.027 10.305 1 94.25 82 ASP A O 1
ATOM 668 N N . THR A 1 83 ? 26.516 6.723 9.438 1 97 83 THR A N 1
ATOM 669 C CA . THR A 1 83 ? 26.609 7.992 8.727 1 97 83 THR A CA 1
ATOM 670 C C . THR A 1 83 ? 25.359 8.844 8.992 1 97 83 THR A C 1
ATOM 672 O O . THR A 1 83 ? 24.312 8.312 9.359 1 97 83 THR A O 1
ATOM 675 N N . VAL A 1 84 ? 25.531 10.125 8.898 1 98.25 84 VAL A N 1
ATOM 676 C CA . VAL A 1 84 ? 24.469 11.109 9.055 1 98.25 84 VAL A CA 1
ATOM 677 C C . VAL A 1 84 ? 24.453 12.055 7.855 1 98.25 84 VAL A C 1
ATOM 679 O O . VAL A 1 84 ? 25.484 12.625 7.488 1 98.25 84 VAL A O 1
ATOM 682 N N . LEU A 1 85 ? 23.297 12.219 7.254 1 98.31 85 LEU A N 1
ATOM 683 C CA . LEU A 1 85 ? 23.172 13.031 6.051 1 98.31 85 LEU A CA 1
ATOM 684 C C . LEU A 1 85 ? 22.859 14.484 6.402 1 98.31 85 LEU A C 1
ATOM 686 O O . LEU A 1 85 ? 22 14.75 7.246 1 98.31 85 LEU A O 1
ATOM 690 N N . VAL A 1 86 ? 23.547 15.375 5.789 1 98.12 86 VAL A N 1
ATOM 691 C CA . VAL A 1 86 ? 23.25 16.781 5.965 1 98.12 86 VAL A CA 1
ATOM 692 C C . VAL A 1 86 ? 22.422 17.297 4.781 1 98.12 86 VAL A C 1
ATOM 694 O O . VAL A 1 86 ? 22.797 17.078 3.625 1 98.12 86 VAL A O 1
ATOM 697 N N . ASN A 1 87 ? 21.297 17.875 5.082 1 96.44 87 ASN A N 1
ATOM 698 C CA . ASN A 1 87 ? 20.438 18.469 4.074 1 96.44 87 ASN A CA 1
ATOM 699 C C . ASN A 1 87 ? 20.531 20 4.066 1 96.44 87 ASN A C 1
ATOM 701 O O . ASN A 1 87 ? 20.391 20.641 5.109 1 96.44 87 ASN A O 1
ATOM 705 N N . ARG A 1 88 ? 20.703 20.516 2.875 1 93.81 88 ARG A N 1
ATOM 706 C CA . ARG A 1 88 ? 20.859 21.969 2.73 1 93.81 88 ARG A CA 1
ATOM 707 C C . ARG A 1 88 ? 19.766 22.547 1.834 1 93.81 88 ARG A C 1
ATOM 709 O O . ARG A 1 88 ? 19.906 23.641 1.294 1 93.81 88 ARG A O 1
ATOM 716 N N . GLY A 1 89 ? 18.766 21.734 1.617 1 90.06 89 GLY A N 1
ATOM 717 C CA . GLY A 1 89 ? 17.656 22.188 0.79 1 90.06 89 GLY A CA 1
ATOM 718 C C . GLY A 1 89 ? 16.844 23.297 1.428 1 90.06 89 GLY A C 1
ATOM 719 O O . GLY A 1 89 ? 16.891 23.484 2.645 1 90.06 89 GLY A O 1
ATOM 720 N N . ASN A 1 90 ? 16.031 23.984 0.594 1 91.56 90 ASN A N 1
ATOM 721 C CA . ASN A 1 90 ? 15.289 25.141 1.059 1 91.56 90 ASN A CA 1
ATOM 722 C C . ASN A 1 90 ? 13.797 24.844 1.204 1 91.56 90 ASN A C 1
ATOM 724 O O . ASN A 1 90 ? 13.008 25.75 1.464 1 91.56 90 ASN A O 1
ATOM 728 N N . SER A 1 91 ? 13.445 23.672 0.989 1 94.25 91 SER A N 1
ATOM 729 C CA . SER A 1 91 ? 12.039 23.312 1.117 1 94.25 91 SER A CA 1
ATOM 730 C C . SER A 1 91 ? 11.867 22 1.876 1 94.25 91 SER A C 1
ATOM 732 O O . SER A 1 91 ? 12.781 21.172 1.912 1 94.25 91 SER A O 1
ATOM 734 N N . ARG A 1 92 ? 10.703 21.906 2.465 1 93.88 92 ARG A N 1
ATOM 735 C CA . ARG A 1 92 ? 10.414 20.672 3.193 1 93.88 92 ARG A CA 1
ATOM 736 C C . ARG A 1 92 ? 10.406 19.469 2.256 1 93.88 92 ARG A C 1
ATOM 738 O O . ARG A 1 92 ? 10.688 18.344 2.678 1 93.88 92 ARG A O 1
ATOM 745 N N . PHE A 1 93 ? 10.125 19.688 0.983 1 95.88 93 PHE A N 1
ATOM 746 C CA . PHE A 1 93 ? 10.039 18.594 0.023 1 95.88 93 PHE A CA 1
ATOM 747 C C . PHE A 1 93 ? 11.43 18.078 -0.334 1 95.88 93 PHE A C 1
ATOM 749 O O . PHE A 1 93 ? 11.602 16.891 -0.612 1 95.88 93 PHE A O 1
ATOM 756 N N . ASP A 1 94 ? 12.375 18.953 -0.282 1 96.06 94 ASP A N 1
ATOM 757 C CA . ASP A 1 94 ? 13.758 18.5 -0.43 1 96.06 94 ASP A CA 1
ATOM 758 C C . ASP A 1 94 ? 14.164 17.562 0.708 1 96.06 94 ASP A C 1
ATOM 760 O O . ASP A 1 94 ? 14.898 16.609 0.494 1 96.06 94 ASP A O 1
ATOM 764 N N . VAL A 1 95 ? 13.68 17.906 1.842 1 97.12 95 VAL A N 1
ATOM 765 C CA . VAL A 1 95 ? 13.969 17.078 3.008 1 97.12 95 VAL A CA 1
ATOM 766 C C . VAL A 1 95 ? 13.328 15.695 2.83 1 97.12 95 VAL A C 1
ATOM 768 O O . VAL A 1 95 ? 13.969 14.672 3.082 1 97.12 95 VAL A O 1
ATOM 771 N N . TYR A 1 96 ? 12.078 15.711 2.389 1 97.62 96 TYR A N 1
ATOM 772 C CA . TYR A 1 96 ? 11.367 14.453 2.197 1 97.62 96 TYR A CA 1
ATOM 773 C C . TYR A 1 96 ? 12.062 13.594 1.147 1 97.62 96 TYR A C 1
ATOM 775 O O . TYR A 1 96 ? 12.125 12.367 1.283 1 97.62 96 TYR A O 1
ATOM 783 N N . TYR A 1 97 ? 12.531 14.234 0.092 1 97.44 97 TYR A N 1
ATOM 784 C CA . TYR A 1 97 ? 13.297 13.508 -0.916 1 97.44 97 TYR A CA 1
ATOM 785 C C . TYR A 1 97 ? 14.523 12.852 -0.3 1 97.44 97 TYR A C 1
ATOM 787 O O . TYR A 1 97 ? 14.789 11.672 -0.54 1 97.44 97 TYR A O 1
ATOM 795 N N . ASP A 1 98 ? 15.227 13.555 0.528 1 97.19 98 ASP A N 1
ATOM 796 C CA . ASP A 1 98 ? 16.453 13.055 1.143 1 97.19 98 ASP A CA 1
ATOM 797 C C . ASP A 1 98 ? 16.141 11.969 2.17 1 97.19 98 ASP A C 1
ATOM 799 O O . ASP A 1 98 ? 16.953 11.055 2.373 1 97.19 98 ASP A O 1
ATOM 803 N N . ILE A 1 99 ? 15.023 12.094 2.84 1 97.19 99 ILE A N 1
ATOM 804 C CA . ILE A 1 99 ? 14.633 11.062 3.789 1 97.19 99 ILE A CA 1
ATOM 805 C C . ILE A 1 99 ? 14.5 9.719 3.066 1 97.19 99 ILE A C 1
ATOM 807 O O . ILE A 1 99 ? 14.961 8.695 3.566 1 97.19 99 ILE A O 1
ATOM 811 N N . ILE A 1 100 ? 13.859 9.711 1.855 1 96.25 100 ILE A N 1
ATOM 812 C CA . ILE A 1 100 ? 13.695 8.477 1.092 1 96.25 100 ILE A CA 1
ATOM 813 C C . ILE A 1 100 ? 15.07 7.859 0.819 1 96.25 100 ILE A C 1
ATOM 815 O O . ILE A 1 100 ? 15.281 6.672 1.074 1 96.25 100 ILE A O 1
ATOM 819 N N . LEU A 1 101 ? 15.977 8.664 0.357 1 94.62 101 LEU A N 1
ATOM 820 C CA . LEU A 1 101 ? 17.297 8.18 -0.035 1 94.62 101 LEU A CA 1
ATOM 821 C C . LEU A 1 101 ? 18.109 7.777 1.188 1 94.62 101 LEU A C 1
ATOM 823 O O . LEU A 1 101 ? 18.812 6.77 1.164 1 94.62 101 LEU A O 1
ATOM 827 N N . ALA A 1 102 ? 18.031 8.57 2.223 1 95.94 102 ALA A N 1
ATOM 828 C CA . ALA A 1 102 ? 18.766 8.266 3.449 1 95.94 102 ALA A CA 1
ATOM 829 C C . ALA A 1 102 ? 18.328 6.914 4.02 1 95.94 102 ALA A C 1
ATOM 831 O O . ALA A 1 102 ? 19.172 6.121 4.453 1 95.94 102 ALA A O 1
ATOM 832 N N . LYS A 1 103 ? 17.047 6.688 4.07 1 92 103 LYS A N 1
ATOM 833 C CA . LYS A 1 103 ? 16.547 5.402 4.555 1 92 103 LYS A CA 1
ATOM 834 C C . LYS A 1 103 ? 17 4.258 3.654 1 92 103 LYS A C 1
ATOM 836 O O . LYS A 1 103 ? 17.375 3.191 4.141 1 92 103 LYS A O 1
ATOM 841 N N . ARG A 1 104 ? 16.922 4.512 2.408 1 88.75 104 ARG A N 1
ATOM 842 C CA . ARG A 1 104 ? 17.281 3.496 1.426 1 88.75 104 ARG A CA 1
ATOM 843 C C . ARG A 1 104 ? 18.75 3.072 1.584 1 88.75 104 ARG A C 1
ATOM 845 O O . ARG A 1 104 ? 19.047 1.878 1.604 1 88.75 104 ARG A O 1
ATOM 852 N N . PHE A 1 105 ? 19.625 4.082 1.711 1 88.81 105 PHE A N 1
ATOM 853 C CA . PHE A 1 105 ? 21.047 3.799 1.68 1 88.81 105 PHE A CA 1
ATOM 854 C C . PHE A 1 105 ? 21.594 3.615 3.092 1 88.81 105 PHE A C 1
ATOM 856 O O . PHE A 1 105 ? 22.75 3.244 3.27 1 88.81 105 PHE A O 1
ATOM 863 N N . GLY A 1 106 ? 20.781 3.961 4.086 1 89.06 106 GLY A N 1
ATOM 864 C CA . GLY A 1 106 ? 21.125 3.482 5.418 1 89.06 106 GLY A CA 1
ATOM 865 C C . GLY A 1 106 ? 21.672 4.57 6.32 1 89.06 106 GLY A C 1
ATOM 866 O O . GLY A 1 106 ? 22.453 4.285 7.238 1 89.06 106 GLY A O 1
ATOM 867 N N . CYS A 1 107 ? 21.391 5.793 6.059 1 94.56 107 CYS A N 1
ATOM 868 C CA . CYS A 1 107 ? 21.766 6.828 7.016 1 94.56 107 CYS A CA 1
ATOM 869 C C . CYS A 1 107 ? 20.938 6.707 8.297 1 94.56 107 CYS A C 1
ATOM 871 O O . CYS A 1 107 ? 19.766 6.336 8.242 1 94.56 107 CYS A O 1
ATOM 873 N N . GLU A 1 108 ? 21.562 7.207 9.367 1 94.88 108 GLU A N 1
ATOM 874 C CA . GLU A 1 108 ? 20.922 6.996 10.664 1 94.88 108 GLU A CA 1
ATOM 875 C C . GLU A 1 108 ? 20.094 8.211 11.07 1 94.88 108 GLU A C 1
ATOM 877 O O . GLU A 1 108 ? 19.219 8.109 11.938 1 94.88 108 GLU A O 1
ATOM 882 N N . ALA A 1 109 ? 20.406 9.336 10.531 1 97.06 109 ALA A N 1
ATOM 883 C CA . ALA A 1 109 ? 19.672 10.57 10.812 1 97.06 109 ALA A CA 1
ATOM 884 C C . ALA A 1 109 ? 19.953 11.633 9.758 1 97.06 109 ALA A C 1
ATOM 886 O O . ALA A 1 109 ? 20.828 11.453 8.906 1 97.06 109 ALA A O 1
ATOM 887 N N . LEU A 1 110 ? 19.203 12.648 9.781 1 97.88 110 LEU A N 1
ATOM 888 C CA . LEU A 1 110 ? 19.406 13.797 8.914 1 97.88 110 LEU A CA 1
ATOM 889 C C . LEU A 1 110 ? 19.625 15.07 9.727 1 97.88 110 LEU A C 1
ATOM 891 O O . LEU A 1 110 ? 18.906 15.32 10.695 1 97.88 110 LEU A O 1
ATOM 895 N N . LEU A 1 111 ? 20.609 15.82 9.375 1 98.19 111 LEU A N 1
ATOM 896 C CA . LEU A 1 111 ? 20.812 17.172 9.898 1 98.19 111 LEU A CA 1
ATOM 897 C C . LEU A 1 111 ? 20.281 18.219 8.922 1 98.19 111 LEU A C 1
ATOM 899 O O . LEU A 1 111 ? 20.656 18.234 7.75 1 98.19 111 LEU A O 1
ATOM 903 N N . LEU A 1 112 ? 19.391 19.031 9.422 1 97.62 112 LEU A N 1
ATOM 904 C CA . LEU A 1 112 ? 18.812 20.078 8.602 1 97.62 112 LEU A CA 1
ATOM 905 C C . LEU A 1 112 ? 19.438 21.438 8.93 1 97.62 112 LEU A C 1
ATOM 907 O O . LEU A 1 112 ? 19.578 21.797 10.102 1 97.62 112 LEU A O 1
ATOM 911 N N . THR A 1 113 ? 19.719 22.234 7.891 1 95.81 113 THR A N 1
ATOM 912 C CA . THR A 1 113 ? 20.391 23.484 8.156 1 95.81 113 THR A CA 1
ATOM 913 C C . THR A 1 113 ? 19.5 24.672 7.773 1 95.81 113 THR A C 1
ATOM 915 O O . THR A 1 113 ? 19.75 25.797 8.188 1 95.81 113 THR A O 1
ATOM 918 N N . GLN A 1 114 ? 18.438 24.469 7.008 1 93.06 114 GLN A N 1
ATOM 919 C CA . GLN A 1 114 ? 17.719 25.609 6.441 1 93.06 114 GLN A CA 1
ATOM 920 C C . GLN A 1 114 ? 16.25 25.578 6.824 1 93.06 114 GLN A C 1
ATOM 922 O O . GLN A 1 114 ? 15.609 26.625 6.953 1 93.06 114 GLN A O 1
ATOM 927 N N . VAL A 1 115 ? 15.711 24.375 6.875 1 93.19 115 VAL A N 1
ATOM 928 C CA . VAL A 1 115 ? 14.266 24.297 7.035 1 93.19 115 VAL A CA 1
ATOM 929 C C . VAL A 1 115 ? 13.93 23.344 8.18 1 93.19 115 VAL A C 1
ATOM 931 O O . VAL A 1 115 ? 14.688 22.422 8.477 1 93.19 115 VAL A O 1
ATOM 934 N N . GLU A 1 116 ? 12.789 23.625 8.852 1 93.38 116 GLU A N 1
ATOM 935 C CA . GLU A 1 116 ? 12.227 22.734 9.852 1 93.38 116 GLU A CA 1
ATOM 936 C C . GLU A 1 116 ? 10.953 22.062 9.344 1 93.38 116 GLU A C 1
ATOM 938 O O . GLU A 1 116 ? 10.164 22.688 8.625 1 93.38 116 GLU A O 1
ATOM 943 N N . THR A 1 117 ? 10.836 20.812 9.672 1 94.94 117 THR A N 1
ATOM 944 C CA . THR A 1 117 ? 9.656 20.078 9.25 1 94.94 117 THR A CA 1
ATOM 945 C C . THR A 1 117 ? 9.398 18.891 10.188 1 94.94 117 THR A C 1
ATOM 947 O O . THR A 1 117 ? 10.125 18.703 11.164 1 94.94 117 THR A O 1
ATOM 950 N N . VAL A 1 118 ? 8.312 18.25 9.945 1 95.56 118 VAL A N 1
ATOM 951 C CA . VAL A 1 118 ? 7.961 17.047 10.695 1 95.56 118 VAL A CA 1
ATOM 952 C C . VAL A 1 118 ? 8.586 15.828 10.023 1 95.56 118 VAL A C 1
ATOM 954 O O . VAL A 1 118 ? 8.578 15.719 8.797 1 95.56 118 VAL A O 1
ATOM 957 N N . SER A 1 119 ? 9.148 14.977 10.844 1 95.88 119 SER A N 1
ATOM 958 C CA . SER A 1 119 ? 9.75 13.758 10.312 1 95.88 119 SER A CA 1
ATOM 959 C C . SER A 1 119 ? 8.695 12.711 9.992 1 95.88 119 SER A C 1
ATOM 961 O O . SER A 1 119 ? 7.938 12.297 10.875 1 95.88 119 SER A O 1
ATOM 963 N N . ILE A 1 120 ? 8.68 12.344 8.766 1 95.12 120 ILE A N 1
ATOM 964 C CA . ILE A 1 120 ? 7.738 11.32 8.32 1 95.12 120 ILE A CA 1
ATOM 965 C C . ILE A 1 120 ? 8.461 10.297 7.445 1 95.12 120 ILE A C 1
ATOM 967 O O . ILE A 1 120 ? 9.562 10.555 6.961 1 95.12 120 ILE A O 1
ATOM 971 N N . SER A 1 121 ? 7.797 9.164 7.32 1 95.38 121 SER A N 1
ATOM 972 C CA . SER A 1 121 ? 8.375 8.094 6.508 1 95.38 121 SER A CA 1
ATOM 973 C C . SER A 1 121 ? 7.52 7.812 5.277 1 95.38 121 SER A C 1
ATOM 975 O O . SER A 1 121 ? 6.297 7.965 5.316 1 95.38 121 SER A O 1
ATOM 977 N N . PRO A 1 122 ? 8.156 7.473 4.176 1 94.56 122 PRO A N 1
ATOM 978 C CA . PRO A 1 122 ? 7.363 6.988 3.045 1 94.56 122 PRO A CA 1
ATOM 979 C C . PRO A 1 122 ? 6.676 5.656 3.332 1 94.56 122 PRO A C 1
ATOM 981 O O . PRO A 1 122 ? 7.102 4.918 4.223 1 94.56 122 PRO A O 1
ATOM 984 N N . PRO A 1 123 ? 5.652 5.301 2.471 1 95.12 123 PRO A N 1
ATOM 985 C CA . PRO A 1 123 ? 5.094 6.141 1.407 1 95.12 123 PRO A CA 1
ATOM 986 C C . PRO A 1 123 ? 4.418 7.402 1.943 1 95.12 123 PRO A C 1
ATOM 988 O O . PRO A 1 123 ? 3.701 7.344 2.945 1 95.12 123 PRO A O 1
ATOM 991 N N . TYR A 1 124 ? 4.656 8.508 1.273 1 97.75 124 TYR A N 1
ATOM 992 C CA . TYR A 1 124 ? 4.082 9.773 1.706 1 97.75 124 TYR A CA 1
ATOM 993 C C . TYR A 1 124 ? 2.602 9.852 1.352 1 97.75 124 TYR A C 1
ATOM 995 O O . TYR A 1 124 ? 2.127 9.125 0.477 1 97.75 124 TYR A O 1
ATOM 1003 N N . LEU A 1 125 ? 1.843 10.742 2.121 1 97.94 125 LEU A N 1
ATOM 1004 C CA . LEU A 1 125 ? 0.41 10.961 1.953 1 97.94 125 LEU A CA 1
ATOM 1005 C C . LEU A 1 125 ? -0.381 9.734 2.398 1 97.94 125 LEU A C 1
ATOM 1007 O O . LEU A 1 125 ? -1.46 9.461 1.869 1 97.94 125 LEU A O 1
ATOM 1011 N N . GLN A 1 126 ? 0.194 9.008 3.268 1 96.69 126 GLN A N 1
ATOM 1012 C CA . GLN A 1 126 ? -0.473 7.871 3.898 1 96.69 126 GLN A CA 1
ATOM 1013 C C . GLN A 1 126 ? -1.362 8.328 5.051 1 96.69 126 GLN A C 1
ATOM 1015 O O . GLN A 1 126 ? -0.87 8.859 6.051 1 96.69 126 GLN A O 1
ATOM 1020 N N . SER A 1 127 ? -2.639 8.062 4.926 1 94.81 127 SER A N 1
ATOM 1021 C CA . SER A 1 127 ? -3.562 8.539 5.949 1 94.81 127 SER A CA 1
ATOM 1022 C C . SER A 1 127 ? -3.586 7.609 7.156 1 94.81 127 SER A C 1
ATOM 1024 O O . SER A 1 127 ? -3.99 8.008 8.25 1 94.81 127 SER A O 1
ATOM 1026 N N . GLY A 1 128 ? -3.131 6.426 7.062 1 93.25 128 GLY A N 1
ATOM 1027 C CA . GLY A 1 128 ? -2.998 5.492 8.172 1 93.25 128 GLY A CA 1
ATOM 1028 C C . GLY A 1 128 ? -1.596 5.445 8.75 1 93.25 128 GLY A C 1
ATOM 1029 O O . GLY A 1 128 ? -0.812 6.379 8.562 1 93.25 128 GLY A O 1
ATOM 1030 N N . ALA A 1 129 ? -1.358 4.434 9.461 1 93.75 129 ALA A N 1
ATOM 1031 C CA . ALA A 1 129 ? -0.063 4.27 10.117 1 93.75 129 ALA A CA 1
ATOM 1032 C C . ALA A 1 129 ? 1.057 4.125 9.086 1 93.75 129 ALA A C 1
ATOM 1034 O O . ALA A 1 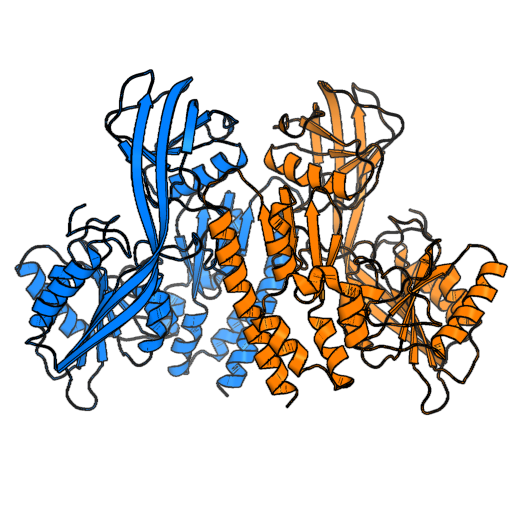129 ? 0.876 3.484 8.055 1 93.75 129 ALA A O 1
ATOM 1035 N N . SER A 1 130 ? 2.148 4.738 9.367 1 93.5 130 SER A N 1
ATOM 1036 C CA . SER A 1 130 ? 3.355 4.652 8.555 1 93.5 130 SER A CA 1
ATOM 1037 C C . SER A 1 130 ? 4.547 4.168 9.375 1 93.5 130 SER A C 1
ATOM 1039 O O . SER A 1 130 ? 4.539 4.27 10.602 1 93.5 130 SER A O 1
ATOM 1041 N N . GLU A 1 131 ? 5.578 3.715 8.672 1 92.44 131 GLU A N 1
ATOM 1042 C CA . GLU A 1 131 ? 6.797 3.275 9.344 1 92.44 131 GLU A CA 1
ATOM 1043 C C . GLU A 1 131 ? 7.387 4.395 10.203 1 92.44 131 GLU A C 1
ATOM 1045 O O . GLU A 1 131 ? 7.172 5.574 9.93 1 92.44 131 GLU A O 1
ATOM 1050 N N . PRO A 1 132 ? 8.125 3.92 11.125 1 91.06 132 PRO A N 1
ATOM 1051 C CA . PRO A 1 132 ? 8.734 4.93 12 1 91.06 132 PRO A CA 1
ATOM 1052 C C . PRO A 1 132 ? 9.656 5.879 11.242 1 91.06 132 PRO A C 1
ATOM 1054 O O . PRO A 1 132 ? 10.398 5.449 10.352 1 91.06 132 PRO A O 1
ATOM 1057 N N . PRO A 1 133 ? 9.625 7.141 11.609 1 94.94 133 PRO A N 1
ATOM 1058 C CA . PRO A 1 133 ? 10.414 8.133 10.883 1 94.94 133 PRO A CA 1
ATOM 1059 C C . PRO A 1 133 ? 11.891 8.109 11.258 1 94.94 133 PRO A C 1
ATOM 1061 O O . PRO A 1 133 ? 12.258 7.547 12.297 1 94.94 133 PRO A O 1
ATOM 1064 N N . LEU A 1 134 ? 12.711 8.672 10.391 1 95.19 134 LEU A N 1
ATOM 1065 C CA . LEU A 1 134 ? 14.125 8.914 10.656 1 95.19 134 LEU A CA 1
ATOM 1066 C C . LEU A 1 134 ? 14.305 10.125 11.57 1 95.19 134 LEU A C 1
ATOM 1068 O O . LEU A 1 134 ? 13.469 11.023 11.586 1 95.19 134 LEU A O 1
ATOM 1072 N N . GLY A 1 135 ? 15.375 10.094 12.328 1 96.56 135 GLY A N 1
ATOM 1073 C CA . GLY A 1 135 ? 15.664 11.266 13.148 1 96.56 135 GLY A CA 1
ATOM 1074 C C . GLY A 1 135 ? 16 12.5 12.328 1 96.56 135 GLY A C 1
ATOM 1075 O O . GLY A 1 135 ? 16.828 12.43 11.414 1 96.56 135 GLY A O 1
ATOM 1076 N N . LEU A 1 136 ? 15.297 13.562 12.594 1 97.75 136 LEU A N 1
ATOM 1077 C CA . LEU A 1 136 ? 15.57 14.859 11.992 1 97.75 136 LEU A CA 1
ATOM 1078 C C . LEU A 1 136 ? 16.016 15.867 13.047 1 97.75 136 LEU A C 1
ATOM 1080 O O . LEU A 1 136 ? 15.336 16.062 14.055 1 97.75 136 LEU A O 1
ATOM 1084 N N . ILE A 1 137 ? 17.109 16.531 12.789 1 97.94 137 ILE A N 1
ATOM 1085 C CA . ILE A 1 137 ? 17.641 17.516 13.719 1 97.94 137 ILE A CA 1
ATOM 1086 C C . ILE A 1 137 ? 18.016 18.781 12.961 1 97.94 137 ILE A C 1
ATOM 1088 O O . ILE A 1 137 ? 18.797 18.734 12 1 97.94 137 ILE A O 1
ATOM 1092 N N . SER A 1 138 ? 17.453 19.875 13.383 1 97.44 138 SER A N 1
ATOM 1093 C CA . SER A 1 138 ? 17.828 21.172 12.836 1 97.44 138 SER A CA 1
ATOM 1094 C C . SER A 1 138 ? 19.016 21.75 13.586 1 97.44 138 SER A C 1
ATOM 1096 O O . SER A 1 138 ? 19.016 21.812 14.812 1 97.44 138 SER A O 1
ATOM 1098 N N . ILE A 1 139 ? 19.984 22.141 12.859 1 97 139 ILE A N 1
ATOM 1099 C CA . ILE A 1 139 ? 21.156 22.75 13.477 1 97 139 ILE A CA 1
ATOM 1100 C C . ILE A 1 139 ? 21.266 24.203 13.047 1 97 139 ILE A C 1
ATOM 1102 O O . ILE A 1 139 ? 20.969 24.547 11.906 1 97 139 ILE A O 1
ATOM 1106 N N . LYS A 1 140 ? 21.734 24.953 14 1 93.56 140 LYS A N 1
ATOM 1107 C CA . LYS A 1 140 ? 21.922 26.375 13.742 1 93.56 140 LYS A CA 1
ATOM 1108 C C . LYS A 1 140 ? 23.375 26.797 13.961 1 93.56 140 LYS A C 1
ATOM 1110 O O . LYS A 1 140 ? 24.016 26.344 14.914 1 93.56 140 LYS A O 1
ATOM 1115 N N . GLY A 1 141 ? 23.891 27.594 13.117 1 88.62 141 GLY A N 1
ATOM 1116 C CA . GLY A 1 141 ? 25.203 28.203 13.312 1 88.62 141 GLY A CA 1
ATOM 1117 C C . GLY A 1 141 ? 26.344 27.281 12.938 1 88.62 141 GLY A C 1
ATOM 1118 O O . GLY A 1 141 ? 27.516 27.625 13.117 1 88.62 141 GLY A O 1
ATOM 1119 N N . ALA A 1 142 ? 26.047 26.062 12.578 1 90.25 142 ALA A N 1
ATOM 1120 C CA . ALA A 1 142 ? 27.094 25.125 12.18 1 90.25 142 ALA A CA 1
ATOM 1121 C C . ALA A 1 142 ? 26.922 24.703 10.719 1 90.25 142 ALA A C 1
ATOM 1123 O O . ALA A 1 142 ? 25.812 24.766 10.172 1 90.25 142 ALA A O 1
ATOM 1124 N N . ASN A 1 143 ? 28.031 24.359 10.164 1 92.06 143 ASN A N 1
ATOM 1125 C CA . ASN A 1 143 ? 28.047 23.859 8.797 1 92.06 143 ASN A CA 1
ATOM 1126 C C . ASN A 1 143 ? 28.844 22.562 8.688 1 92.06 143 ASN A C 1
ATOM 1128 O O . ASN A 1 143 ? 29.984 22.578 8.195 1 92.06 143 ASN A O 1
ATOM 1132 N N . PRO A 1 144 ? 28.156 21.547 9.047 1 95.44 144 PRO A N 1
ATOM 1133 C CA . PRO A 1 144 ? 28.875 20.281 9.008 1 95.44 144 PRO A CA 1
ATOM 1134 C C . PRO A 1 144 ? 29.328 19.891 7.598 1 95.44 144 PRO A C 1
ATOM 1136 O O . PRO A 1 144 ? 28.578 20.078 6.637 1 95.44 144 PRO A O 1
ATOM 1139 N N . LYS A 1 145 ? 30.547 19.344 7.523 1 96.12 145 LYS A N 1
ATOM 1140 C CA . LYS A 1 145 ? 31.125 18.922 6.254 1 96.12 145 LYS A CA 1
ATOM 1141 C C . LYS A 1 145 ? 31.359 17.406 6.23 1 96.12 145 LYS A C 1
ATOM 1143 O O . LYS A 1 145 ? 31.359 16.766 7.277 1 96.12 145 LYS A O 1
ATOM 1148 N N . LYS A 1 146 ? 31.484 17.047 4.988 1 97.19 146 LYS A N 1
ATOM 1149 C CA . LYS A 1 146 ? 31.75 15.633 4.797 1 97.19 146 LYS A CA 1
ATOM 1150 C C . LYS A 1 146 ? 32.906 15.164 5.668 1 97.19 146 LYS A C 1
ATOM 1152 O O . LYS A 1 146 ? 33.969 15.805 5.699 1 97.19 146 LYS A O 1
ATOM 1157 N N . GLY A 1 147 ? 32.656 14.133 6.352 1 97.12 147 GLY A N 1
ATOM 1158 C CA . GLY A 1 147 ? 33.719 13.547 7.145 1 97.12 147 GLY A CA 1
ATOM 1159 C C . GLY A 1 147 ? 33.719 13.992 8.594 1 97.12 147 GLY A C 1
ATOM 1160 O O . GLY A 1 147 ? 34.344 13.359 9.453 1 97.12 147 GLY A O 1
ATOM 1161 N N . ASN A 1 148 ? 33.062 15.078 8.898 1 97.88 148 ASN A N 1
ATOM 1162 C CA . ASN A 1 148 ? 32.938 15.516 10.289 1 97.88 148 ASN A CA 1
ATOM 1163 C C . ASN A 1 148 ? 32.312 14.438 11.172 1 97.88 148 ASN A C 1
ATOM 1165 O O . ASN A 1 148 ? 31.422 13.719 10.734 1 97.88 148 ASN A O 1
ATOM 1169 N N . LEU A 1 149 ? 32.875 14.367 12.367 1 98.25 149 LEU A N 1
ATOM 1170 C CA . LEU A 1 149 ? 32.281 13.445 13.336 1 98.25 149 LEU A CA 1
ATOM 1171 C C . LEU A 1 149 ? 31.094 14.062 14.039 1 98.25 149 LEU A C 1
ATOM 1173 O O . LEU A 1 149 ? 31.172 15.188 14.547 1 98.25 149 LEU A O 1
ATOM 1177 N N . VAL A 1 150 ? 30 13.305 14.008 1 98.12 150 VAL A N 1
ATOM 1178 C CA . VAL A 1 150 ? 28.781 13.789 14.656 1 98.12 150 VAL A CA 1
ATOM 1179 C C . VAL A 1 150 ? 28.344 12.789 15.727 1 98.12 150 VAL A C 1
ATOM 1181 O O . VAL A 1 150 ? 28.375 11.578 15.508 1 98.12 150 VAL A O 1
ATOM 1184 N N . GLU A 1 151 ? 28 13.281 16.844 1 98.31 151 GLU A N 1
ATOM 1185 C CA . GLU A 1 151 ? 27.406 12.492 17.922 1 98.31 151 GLU A CA 1
ATOM 1186 C C . GLU A 1 151 ? 26.047 13.055 18.328 1 98.31 151 GLU A C 1
ATOM 1188 O O . GLU A 1 151 ? 25.922 14.25 18.594 1 98.31 151 GLU A O 1
ATOM 1193 N N . ILE A 1 152 ? 25.078 12.18 18.344 1 97.81 152 ILE A N 1
ATOM 1194 C CA . ILE A 1 152 ? 23.703 12.562 18.688 1 97.81 152 ILE A CA 1
ATOM 1195 C C . ILE A 1 152 ? 23.203 11.711 19.844 1 97.81 152 ILE A C 1
ATOM 1197 O O . ILE A 1 152 ? 23.234 10.477 19.781 1 97.81 152 ILE A O 1
ATOM 1201 N N . ASN A 1 153 ? 22.828 12.328 20.875 1 97.75 153 ASN A N 1
ATOM 1202 C CA . ASN A 1 153 ? 22.125 11.719 22 1 97.75 153 ASN A CA 1
ATOM 1203 C C . ASN A 1 153 ? 20.75 12.328 22.203 1 97.75 153 ASN A C 1
ATOM 1205 O O . ASN A 1 153 ? 20.609 13.406 22.781 1 97.75 153 ASN A O 1
ATOM 1209 N N . LEU A 1 154 ? 19.781 11.617 21.766 1 97 154 LEU A N 1
ATOM 1210 C CA . LEU A 1 154 ? 18.406 12.125 21.75 1 97 154 LEU A CA 1
ATOM 1211 C C . LEU A 1 154 ? 17.469 11.18 22.484 1 97 154 LEU A C 1
ATOM 1213 O O . LEU A 1 154 ? 17.422 9.984 22.203 1 97 154 LEU A O 1
ATOM 1217 N N . GLU A 1 155 ? 16.734 11.672 23.438 1 97 155 GLU A N 1
ATOM 1218 C CA . GLU A 1 155 ? 15.688 10.945 24.141 1 97 155 GLU A CA 1
ATOM 1219 C C . GLU A 1 155 ? 14.32 11.602 23.922 1 97 155 GLU A C 1
ATOM 1221 O O . GLU A 1 155 ? 14.102 12.742 24.328 1 97 155 GLU A O 1
ATOM 1226 N N . THR A 1 156 ? 13.477 10.875 23.25 1 96.25 156 THR A N 1
ATOM 1227 C CA . THR A 1 156 ? 12.156 11.406 22.922 1 96.25 156 THR A CA 1
ATOM 1228 C C . THR A 1 156 ? 11.062 10.438 23.344 1 96.25 156 THR A C 1
ATOM 1230 O O . THR A 1 156 ? 11.336 9.281 23.688 1 96.25 156 THR A O 1
ATOM 1233 N N . LYS A 1 157 ? 9.883 10.953 23.422 1 94.25 157 LYS A N 1
ATOM 1234 C CA . LYS A 1 157 ? 8.703 10.156 23.734 1 94.25 157 LYS A CA 1
ATOM 1235 C C . LYS A 1 157 ? 7.52 10.555 22.859 1 94.25 157 LYS A C 1
ATOM 1237 O O . LYS A 1 157 ? 7.293 11.742 22.609 1 94.25 157 LYS A O 1
ATOM 1242 N N . ALA A 1 158 ? 6.871 9.578 22.312 1 93.75 158 ALA A N 1
ATOM 1243 C CA . ALA A 1 158 ? 5.629 9.773 21.578 1 93.75 158 ALA A CA 1
ATOM 1244 C C . ALA A 1 158 ? 4.469 9.039 22.25 1 93.75 158 ALA A C 1
ATOM 1246 O O . ALA A 1 158 ? 4.617 7.891 22.656 1 93.75 158 ALA A O 1
ATOM 1247 N N . ARG A 1 159 ? 3.336 9.656 22.391 1 91.94 159 ARG A N 1
ATOM 1248 C CA . ARG A 1 159 ? 2.186 9.023 23.031 1 91.94 159 ARG A CA 1
ATOM 1249 C C . ARG A 1 159 ? 0.878 9.578 22.469 1 91.94 159 ARG A C 1
ATOM 1251 O O . ARG A 1 159 ? 0.858 10.656 21.875 1 91.94 159 ARG A O 1
ATOM 1258 N N . ILE A 1 160 ? -0.133 8.859 22.594 1 93.88 160 ILE A N 1
ATOM 1259 C CA . ILE A 1 160 ? -1.473 9.273 22.188 1 93.88 160 ILE A CA 1
ATOM 1260 C C . ILE A 1 160 ? -2.156 10 23.344 1 93.88 160 ILE A C 1
ATOM 1262 O O . ILE A 1 160 ? -2.211 9.484 24.469 1 93.88 160 ILE A O 1
ATOM 1266 N N . VAL A 1 161 ? -2.654 11.148 23.078 1 95.38 161 VAL A N 1
ATOM 1267 C CA . VAL A 1 161 ? -3.348 11.953 24.078 1 95.38 161 VAL A CA 1
ATOM 1268 C C . VAL A 1 161 ? -4.617 12.555 23.469 1 95.38 161 VAL A C 1
ATOM 1270 O O . VAL A 1 161 ? -4.863 12.414 22.266 1 95.38 161 VAL A O 1
ATOM 1273 N N . ASP A 1 162 ? -5.359 13.164 24.297 1 95.38 162 ASP A N 1
ATOM 1274 C CA . ASP A 1 162 ? -6.527 13.906 23.828 1 95.38 162 ASP A CA 1
ATOM 1275 C C . ASP A 1 162 ? -6.152 15.328 23.422 1 95.38 162 ASP A C 1
ATOM 1277 O O . ASP A 1 162 ? -5.367 15.984 24.109 1 95.38 162 ASP A O 1
ATOM 1281 N N . ALA A 1 163 ? -6.598 15.703 22.297 1 96.88 163 ALA A N 1
ATOM 1282 C CA . ALA A 1 163 ? -6.527 17.094 21.844 1 96.88 163 ALA A CA 1
ATOM 1283 C C . ALA A 1 163 ? -7.922 17.672 21.625 1 96.88 163 ALA A C 1
ATOM 1285 O O . ALA A 1 163 ? -8.906 16.938 21.594 1 96.88 163 ALA A O 1
ATOM 1286 N N . TYR A 1 164 ? -7.941 19.016 21.469 1 97 164 TYR A N 1
ATOM 1287 C CA . TYR A 1 164 ? -9.258 19.641 21.562 1 97 164 TYR A CA 1
ATOM 1288 C C . TYR A 1 164 ? -9.5 20.609 20.422 1 97 164 TYR A C 1
ATOM 1290 O O . TYR A 1 164 ? -8.547 21.125 19.828 1 97 164 TYR A O 1
ATOM 1298 N N . ALA A 1 165 ? -10.727 20.75 20.078 1 98.19 165 ALA A N 1
ATOM 1299 C CA . ALA A 1 165 ? -11.234 21.812 19.219 1 98.19 165 ALA A CA 1
ATOM 1300 C C . ALA A 1 165 ? -12.375 22.562 19.891 1 98.19 165 ALA A C 1
ATOM 1302 O O . ALA A 1 165 ? -13.242 21.969 20.531 1 98.19 165 ALA A O 1
ATOM 1303 N N . ILE A 1 166 ? -12.32 23.859 19.859 1 98.31 166 ILE A N 1
ATOM 1304 C CA . ILE A 1 166 ? -13.391 24.656 20.438 1 98.31 166 ILE A CA 1
ATOM 1305 C C . ILE A 1 166 ? -14.273 25.219 19.312 1 98.31 166 ILE A C 1
ATOM 1307 O O . ILE A 1 166 ? -13.758 25.688 18.281 1 98.31 166 ILE A O 1
ATOM 1311 N N . HIS A 1 167 ? -15.523 25.094 19.469 1 98.56 167 HIS A N 1
ATOM 1312 C CA . HIS A 1 167 ? -16.547 25.5 18.516 1 98.56 167 HIS A CA 1
ATOM 1313 C C . HIS A 1 167 ? -17.531 26.484 19.125 1 98.56 167 HIS A C 1
ATOM 1315 O O . HIS A 1 167 ? -18.312 26.109 20 1 98.56 167 HIS A O 1
ATOM 1321 N N . ALA A 1 168 ? -17.469 27.734 18.625 1 98.5 168 ALA A N 1
ATOM 1322 C CA . ALA A 1 168 ? -18.375 28.781 19.094 1 98.5 168 ALA A CA 1
ATOM 1323 C C . ALA A 1 168 ? -19.406 29.125 18.031 1 98.5 168 ALA A C 1
ATOM 1325 O O . ALA A 1 168 ? -19.094 29.188 16.844 1 98.5 168 ALA A O 1
ATOM 1326 N N . ILE A 1 169 ? -20.625 29.375 18.484 1 97.44 169 ILE A N 1
ATOM 1327 C CA . ILE A 1 169 ? -21.719 29.594 17.547 1 97.44 169 ILE A CA 1
ATOM 1328 C C . ILE A 1 169 ? -22.469 30.875 17.938 1 97.44 169 ILE A C 1
ATOM 1330 O O . ILE A 1 169 ? -22.797 31.094 19.109 1 97.44 169 ILE A O 1
ATOM 1334 N N . LYS A 1 170 ? -22.609 31.781 16.984 1 96.5 170 LYS A N 1
ATOM 1335 C CA . LYS A 1 170 ? -23.562 32.906 17.016 1 96.5 170 LYS A CA 1
ATOM 1336 C C . LYS A 1 170 ? -24.75 32.625 16.094 1 96.5 170 LYS A C 1
ATOM 1338 O O . LYS A 1 170 ? -24.594 32.656 14.867 1 96.5 170 LYS A O 1
ATOM 1343 N N . ASN A 1 171 ? -25.844 32.469 16.703 1 94.62 171 ASN A N 1
ATOM 1344 C CA . ASN A 1 171 ? -27.016 32.125 15.898 1 94.62 171 ASN A CA 1
ATOM 1345 C C . ASN A 1 171 ? -27.438 33.281 15.008 1 94.62 171 ASN A C 1
ATOM 1347 O O . ASN A 1 171 ? -27.281 34.469 15.383 1 94.62 171 ASN A O 1
ATOM 1351 N N . GLY A 1 172 ? -27.766 32.906 13.82 1 92.25 172 GLY A N 1
ATOM 1352 C CA . GLY A 1 172 ? -28.391 33.875 12.922 1 92.25 172 GLY A CA 1
ATOM 1353 C C . GLY A 1 172 ? -29.891 33.781 12.875 1 92.25 172 GLY A C 1
ATOM 1354 O O . GLY A 1 172 ? -30.5 33 13.625 1 92.25 172 GLY A O 1
ATOM 1355 N N . ARG A 1 173 ? -30.406 34.688 12.078 1 90.12 173 ARG A N 1
ATOM 1356 C CA . ARG A 1 173 ? -31.844 34.656 11.852 1 90.12 173 ARG A CA 1
ATOM 1357 C C . ARG A 1 173 ? -32.25 33.375 11.117 1 90.12 173 ARG A C 1
ATOM 1359 O O . ARG A 1 173 ? -31.375 32.562 10.734 1 90.12 173 ARG A O 1
ATOM 1366 N N . GLU A 1 174 ? -33.438 33.125 10.922 1 79 174 GLU A N 1
ATOM 1367 C CA . GLU A 1 174 ? -33.938 31.953 10.234 1 79 174 GLU A CA 1
ATOM 1368 C C . GLU A 1 174 ? -33.469 31.906 8.781 1 79 174 GLU A C 1
ATOM 1370 O O . GLU A 1 174 ? -33.5 32.906 8.078 1 79 174 GLU A O 1
ATOM 1375 N N . ARG A 1 175 ? -33.094 31.062 8.25 1 81.31 175 ARG A N 1
ATOM 1376 C CA . ARG A 1 175 ? -32.688 30.797 6.875 1 81.31 175 ARG A CA 1
ATOM 1377 C C . ARG A 1 175 ? -31.359 31.484 6.555 1 81.31 175 ARG A C 1
ATOM 1379 O O . ARG A 1 175 ? -31.062 31.75 5.391 1 81.31 175 ARG A O 1
ATOM 1386 N N . SER A 1 176 ? -30.719 31.766 7.582 1 86.94 176 SER A N 1
ATOM 1387 C CA . SER A 1 176 ? -29.406 32.406 7.406 1 86.94 176 SER A CA 1
ATOM 1388 C C . SER A 1 176 ? -28.375 31.391 6.871 1 86.94 176 SER A C 1
ATOM 1390 O O . SER A 1 176 ? -28.531 30.188 7.047 1 86.94 176 SER A O 1
ATOM 1392 N N . LYS A 1 177 ? -27.438 32.031 6.141 1 91.88 177 LYS A N 1
ATOM 1393 C CA . LYS A 1 177 ? -26.281 31.219 5.758 1 91.88 177 LYS A CA 1
ATOM 1394 C C . LYS A 1 177 ? -25.422 30.875 6.973 1 91.88 177 LYS A C 1
ATOM 1396 O O . LYS A 1 177 ? -25.281 31.688 7.891 1 91.88 177 LYS A O 1
ATOM 1401 N N . LYS A 1 178 ? -24.938 29.703 6.93 1 95.38 178 LYS A N 1
ATOM 1402 C CA . LYS A 1 178 ? -24.031 29.25 7.988 1 95.38 178 LYS A CA 1
ATOM 1403 C C . LYS A 1 178 ? -22.578 29.375 7.555 1 95.38 178 LYS A C 1
ATOM 1405 O O . LYS A 1 178 ? -22.141 28.688 6.629 1 95.38 178 LYS A O 1
ATOM 1410 N N . LEU A 1 179 ? -21.906 30.219 8.25 1 95.88 179 LEU A N 1
ATOM 1411 C CA . LEU A 1 179 ? -20.5 30.484 7.934 1 95.88 179 LEU A CA 1
ATOM 1412 C C . LEU A 1 179 ? -19.594 29.984 9.039 1 95.88 179 LEU A C 1
ATOM 1414 O O . LEU A 1 179 ? -19.812 30.266 10.219 1 95.88 179 LEU A O 1
ATOM 1418 N N . LEU A 1 180 ? -18.609 29.203 8.586 1 97.12 180 LEU A N 1
ATOM 1419 C CA . LEU A 1 180 ? -17.688 28.594 9.539 1 97.12 180 LEU A CA 1
ATOM 1420 C C . LEU A 1 180 ? -16.297 29.188 9.414 1 97.12 180 LEU A C 1
ATOM 1422 O O . LEU A 1 180 ? -15.602 28.938 8.422 1 97.12 180 LEU A O 1
ATOM 1426 N N . LEU A 1 181 ? -15.922 29.984 10.391 1 96.31 181 LEU A N 1
ATOM 1427 C CA . LEU A 1 181 ? -14.531 30.406 10.492 1 96.31 181 LEU A CA 1
ATOM 1428 C C . LEU A 1 181 ? -13.672 29.344 11.148 1 96.31 181 LEU A C 1
ATOM 1430 O O . LEU A 1 181 ? -14.078 28.734 12.148 1 96.31 181 LEU A O 1
ATOM 1434 N N . VAL A 1 182 ? -12.477 29.078 10.562 1 97.19 182 VAL A N 1
ATOM 1435 C CA . VAL A 1 182 ? -11.648 27.984 11.07 1 97.19 182 VAL A CA 1
ATOM 1436 C C . VAL A 1 182 ? -10.211 28.469 11.258 1 97.19 182 VAL A C 1
ATOM 1438 O O . VAL A 1 182 ? -9.695 29.234 10.438 1 97.19 182 VAL A O 1
ATOM 1441 N N . SER A 1 183 ? -9.562 28.125 12.32 1 95.69 183 SER A N 1
ATOM 1442 C CA . SER A 1 183 ? -8.141 28.328 12.586 1 95.69 183 SER A CA 1
ATOM 1443 C C . SER A 1 183 ? -7.562 27.188 13.414 1 95.69 183 SER A C 1
ATOM 1445 O O . SER A 1 183 ? -8.266 26.234 13.742 1 95.69 183 SER A O 1
ATOM 1447 N N . ASN A 1 184 ? -6.246 27.234 13.633 1 96.5 184 ASN A N 1
ATOM 1448 C CA . ASN A 1 184 ? -5.625 26.203 14.453 1 96.5 184 ASN A CA 1
ATOM 1449 C C . ASN A 1 184 ? -4.715 26.812 15.523 1 96.5 184 ASN A C 1
ATOM 1451 O O . ASN A 1 184 ? -4.043 27.812 15.273 1 96.5 184 ASN A O 1
ATOM 1455 N N . HIS A 1 185 ? -4.703 26.094 16.672 1 96.19 185 HIS A N 1
ATOM 1456 C CA . HIS A 1 185 ? -3.91 26.641 17.766 1 96.19 185 HIS A CA 1
ATOM 1457 C C . HIS A 1 185 ? -2.656 25.812 18 1 96.19 185 HIS A C 1
ATOM 1459 O O . HIS A 1 185 ? -1.822 26.172 18.844 1 96.19 185 HIS A O 1
ATOM 1465 N N . ASP A 1 186 ? -2.488 24.625 17.297 1 95.56 186 ASP A N 1
ATOM 1466 C CA . ASP A 1 186 ? -1.228 23.891 17.328 1 95.56 186 ASP A CA 1
ATOM 1467 C C . ASP A 1 186 ? -0.238 24.453 16.312 1 95.56 186 ASP A C 1
ATOM 1469 O O . ASP A 1 186 ? -0.012 23.844 15.258 1 95.56 186 ASP A O 1
ATOM 1473 N N . THR A 1 187 ? 0.465 25.5 16.641 1 94.19 187 THR A N 1
ATOM 1474 C CA . THR A 1 187 ? 1.245 26.281 15.68 1 94.19 187 THR A CA 1
ATOM 1475 C C . THR A 1 187 ? 2.74 26.109 15.938 1 94.19 187 THR A C 1
ATOM 1477 O O . THR A 1 187 ? 3.502 27.078 15.844 1 94.19 187 THR A O 1
ATOM 1480 N N . TRP A 1 188 ? 3.1 24.969 16.344 1 90.75 188 TRP A N 1
ATOM 1481 C CA . TRP A 1 188 ? 4.516 24.719 16.594 1 90.75 188 TRP A CA 1
ATOM 1482 C C . TRP A 1 188 ? 5.355 25.031 15.359 1 90.75 188 TRP A C 1
ATOM 1484 O O . TRP A 1 188 ? 6.41 25.672 15.461 1 90.75 188 TRP A O 1
ATOM 1494 N N . LEU A 1 189 ? 4.973 24.594 14.219 1 88 189 LEU A N 1
ATOM 1495 C CA . LEU A 1 189 ? 5.727 24.719 12.977 1 88 189 LEU A CA 1
ATOM 1496 C C . LEU A 1 189 ? 5.621 26.141 12.414 1 88 189 LEU A C 1
ATOM 1498 O O . LEU A 1 189 ? 6.637 26.75 12.086 1 88 189 LEU A O 1
ATOM 1502 N N . SER A 1 190 ? 4.469 26.656 12.352 1 86.94 190 SER A N 1
ATOM 1503 C CA . SER A 1 190 ? 4.227 27.938 11.695 1 86.94 190 SER A CA 1
ATOM 1504 C C . SER A 1 190 ? 4.57 29.109 12.617 1 86.94 190 SER A C 1
ATOM 1506 O O . SER A 1 190 ? 4.82 30.219 12.148 1 86.94 190 SER A O 1
ATOM 1508 N N . LYS A 1 191 ? 4.445 28.906 13.914 1 89.5 191 LYS A N 1
ATOM 1509 C CA . LYS A 1 191 ? 4.613 29.969 14.914 1 89.5 191 LYS A CA 1
ATOM 1510 C C . LYS A 1 191 ? 3.574 31.062 14.734 1 89.5 191 LYS A C 1
ATOM 1512 O O . LYS A 1 191 ? 3.838 32.219 15.031 1 89.5 191 LYS A O 1
ATOM 1517 N N . SER A 1 192 ? 2.494 30.609 14.18 1 88.5 192 SER A N 1
ATOM 1518 C CA . SER A 1 192 ? 1.426 31.562 13.875 1 88.5 192 SER A CA 1
ATOM 1519 C C . SER A 1 192 ? 0.645 31.922 15.133 1 88.5 192 SER A C 1
ATOM 1521 O O . SER A 1 192 ? 0.387 31.062 15.984 1 88.5 192 SER A O 1
ATOM 1523 N N . LYS A 1 193 ? 0.212 33.188 15.195 1 85.31 193 LYS A N 1
ATOM 1524 C CA . LYS A 1 193 ? -0.668 33.656 16.266 1 85.31 193 LYS A CA 1
ATOM 1525 C C . LYS A 1 193 ? -2.082 33.906 15.75 1 85.31 193 LYS A C 1
ATOM 1527 O O . LYS A 1 193 ? -2.885 34.562 16.406 1 85.31 193 LYS A O 1
ATOM 1532 N N . SER A 1 194 ? -2.352 33.344 14.695 1 87.25 194 SER A N 1
ATOM 1533 C CA . SER A 1 194 ? -3.619 33.625 14.023 1 87.25 194 SER A CA 1
ATOM 1534 C C . SER A 1 194 ? -4.797 33.094 14.836 1 87.25 194 SER A C 1
ATOM 1536 O O . SER A 1 194 ? -5.93 33.531 14.672 1 87.25 194 SER A O 1
ATOM 1538 N N . TRP A 1 195 ? -4.543 32.125 15.711 1 91.62 195 TRP A N 1
ATOM 1539 C CA . TRP A 1 195 ? -5.66 31.547 16.438 1 91.62 195 TRP A CA 1
ATOM 1540 C C . TRP A 1 195 ? -6.238 32.531 17.453 1 91.62 195 TRP A C 1
ATOM 1542 O O . TRP A 1 195 ? -7.453 32.594 17.641 1 91.62 195 TRP A O 1
ATOM 1552 N N . VAL A 1 196 ? -5.441 33.469 17.953 1 91.31 196 VAL A N 1
ATOM 1553 C CA . VAL A 1 196 ? -5.941 34.5 18.859 1 91.31 196 VAL A CA 1
ATOM 1554 C C . VAL A 1 196 ? -6.637 35.594 18.047 1 91.31 196 VAL A C 1
ATOM 1556 O O . VAL A 1 196 ? -7.723 36.062 18.406 1 91.31 196 VAL A O 1
ATOM 1559 N N . VAL A 1 197 ? -5.992 35.938 16.969 1 89.44 197 VAL A N 1
ATOM 1560 C CA . VAL A 1 197 ? -6.512 37.031 16.141 1 89.44 197 VAL A CA 1
ATOM 1561 C C . VAL A 1 197 ? -7.855 36.594 15.547 1 89.44 197 VAL A C 1
ATOM 1563 O O . VAL A 1 197 ? -8.797 37.406 15.5 1 89.44 197 VAL A O 1
ATOM 1566 N N . SER A 1 198 ? -7.953 35.406 15.094 1 93.19 198 SER A N 1
ATOM 1567 C CA . SER A 1 198 ? -9.195 34.938 14.5 1 93.19 198 SER A CA 1
ATOM 1568 C C . SER A 1 198 ? -10.32 34.906 15.523 1 93.19 198 SER A C 1
ATOM 1570 O O . SER A 1 198 ? -11.477 35.188 15.195 1 93.19 198 SER A O 1
ATOM 1572 N N . ALA A 1 199 ? -10.008 34.562 16.734 1 94.62 199 ALA A N 1
ATOM 1573 C CA . ALA A 1 199 ? -11.016 34.594 17.797 1 94.62 199 ALA A CA 1
ATOM 1574 C C . ALA A 1 199 ? -11.523 36 18.031 1 94.62 199 ALA A C 1
ATOM 1576 O O . ALA A 1 199 ? -12.719 36.219 18.25 1 94.62 199 ALA A O 1
ATOM 1577 N N . LYS A 1 200 ? -10.664 36.906 18.016 1 91.81 200 LYS A N 1
ATOM 1578 C CA . LYS A 1 200 ? -11.047 38.312 18.203 1 91.81 200 LYS A CA 1
ATOM 1579 C C . LYS A 1 200 ? -11.914 38.812 17.062 1 91.81 200 LYS A C 1
ATOM 1581 O O . LYS A 1 200 ? -12.852 39.594 17.266 1 91.81 200 LYS A O 1
ATOM 1586 N N . ILE A 1 201 ? -11.523 38.406 15.891 1 91.81 201 ILE A N 1
ATOM 1587 C CA . ILE A 1 201 ? -12.328 38.75 14.727 1 91.81 201 ILE A CA 1
ATOM 1588 C C . ILE A 1 201 ? -13.75 38.219 14.898 1 91.81 201 ILE A C 1
ATOM 1590 O O . ILE A 1 201 ? -14.727 38.938 14.656 1 91.81 201 ILE A O 1
ATOM 1594 N N . PHE A 1 202 ? -13.859 37 15.297 1 94.69 202 PHE A N 1
ATOM 1595 C CA . PHE A 1 202 ? -15.164 36.406 15.523 1 94.69 202 PHE A CA 1
ATOM 1596 C C . PHE A 1 202 ? -15.984 37.219 16.516 1 94.69 202 PHE A C 1
ATOM 1598 O O . PHE A 1 202 ? -17.188 37.375 16.344 1 94.69 202 PHE A O 1
ATOM 1605 N N . ARG A 1 203 ? -15.305 37.75 17.516 1 93.5 203 ARG A N 1
ATOM 1606 C CA . ARG A 1 203 ? -15.969 38.562 18.531 1 93.5 203 ARG A CA 1
ATOM 1607 C C . ARG A 1 203 ? -16.672 39.75 17.906 1 93.5 203 ARG A C 1
ATOM 1609 O O . ARG A 1 203 ? -17.75 40.156 18.344 1 93.5 203 ARG A O 1
ATOM 1616 N N . GLU A 1 204 ? -16.094 40.219 16.875 1 90.94 204 GLU A N 1
ATOM 1617 C CA . GLU A 1 204 ? -16.578 41.469 16.281 1 90.94 204 GLU A CA 1
ATOM 1618 C C . GLU A 1 204 ? -17.641 41.219 15.219 1 90.94 204 GLU A C 1
ATOM 1620 O O . GLU A 1 204 ? -18.281 42.125 14.742 1 90.94 204 GLU A O 1
ATOM 1625 N N . LEU A 1 205 ? -17.766 39.938 14.859 1 90.62 205 LEU A N 1
ATOM 1626 C CA . LEU A 1 205 ? -18.781 39.625 13.875 1 90.62 205 LEU A CA 1
ATOM 1627 C C . LEU A 1 205 ? -20.172 39.625 14.516 1 90.62 205 LEU A C 1
ATOM 1629 O O . LEU A 1 205 ? -20.5 38.75 15.312 1 90.62 205 LEU A O 1
ATOM 1633 N N . ASN A 1 206 ? -21.031 40.625 14.211 1 81.62 206 ASN A N 1
ATOM 1634 C CA . ASN A 1 206 ? -22.328 40.781 14.875 1 81.62 206 ASN A CA 1
ATOM 1635 C C . ASN A 1 206 ? -23.469 40.938 13.867 1 81.62 206 ASN A C 1
ATOM 1637 O O . ASN A 1 206 ? -24.594 41.25 14.234 1 81.62 206 ASN A O 1
ATOM 1641 N N . ASP A 1 207 ? -23.219 40.656 12.688 1 81.62 207 ASP A N 1
ATOM 1642 C CA . ASP A 1 207 ? -24.281 40.75 11.695 1 81.62 207 ASP A CA 1
ATOM 1643 C C . ASP A 1 207 ? -25.25 39.562 11.82 1 81.62 207 ASP A C 1
ATOM 1645 O O . ASP A 1 207 ? -24.875 38.438 11.531 1 81.62 207 ASP A O 1
ATOM 1649 N N . PRO A 1 208 ? -26.531 39.781 12.188 1 84.75 208 PRO A N 1
ATOM 1650 C CA . PRO A 1 208 ? -27.484 38.719 12.406 1 84.75 208 PRO A CA 1
ATOM 1651 C C . PRO A 1 208 ? -28 38.094 11.102 1 84.75 208 PRO A C 1
ATOM 1653 O O . PRO A 1 208 ? -28.734 37.094 11.133 1 84.75 208 PRO A O 1
ATOM 1656 N N . SER A 1 209 ? -27.547 38.594 10.008 1 87.25 209 SER A N 1
ATOM 1657 C CA . SER A 1 209 ? -27.984 38.062 8.719 1 87.25 209 SER A CA 1
ATOM 1658 C C . SER A 1 209 ? -27.344 36.719 8.438 1 87.25 209 SER A C 1
ATOM 1660 O O . SER A 1 209 ? -27.812 35.969 7.586 1 87.25 209 SER A O 1
ATOM 1662 N N . ASN A 1 210 ? -26.328 36.406 9.203 1 91.62 210 ASN A N 1
ATOM 1663 C CA . ASN A 1 210 ? -25.625 35.156 9.07 1 91.62 210 ASN A CA 1
ATOM 1664 C C . ASN A 1 210 ? -25.438 34.438 10.414 1 91.62 210 ASN A C 1
ATOM 1666 O O . ASN A 1 210 ? -25.406 35.125 11.453 1 91.62 210 ASN A O 1
ATOM 1670 N N . GLN A 1 211 ? -25.516 33.188 10.336 1 94.62 211 GLN A N 1
ATOM 1671 C CA . GLN A 1 211 ? -25 32.406 11.469 1 94.62 211 GLN A CA 1
ATOM 1672 C C . GLN A 1 211 ? -23.484 32.281 11.398 1 94.62 211 GLN A C 1
ATOM 1674 O O . GLN A 1 211 ? -22.953 31.75 10.414 1 94.62 211 GLN A O 1
ATOM 1679 N N . TRP A 1 212 ? -22.891 32.781 12.414 1 95.88 212 TRP A N 1
ATOM 1680 C CA . TRP A 1 212 ? -21.438 32.75 12.438 1 95.88 212 TRP A CA 1
ATOM 1681 C C . TRP A 1 212 ? -20.953 31.672 13.406 1 95.88 212 TRP A C 1
ATOM 1683 O O . TRP A 1 212 ? -21.406 31.594 14.547 1 95.88 212 TRP A O 1
ATOM 1693 N N . GLU A 1 213 ? -20.078 30.859 12.891 1 97.25 213 GLU A N 1
ATOM 1694 C CA . GLU A 1 213 ? -19.438 29.844 13.711 1 97.25 213 GLU A CA 1
ATOM 1695 C C . GLU A 1 213 ? -17.922 29.953 13.656 1 97.25 213 GLU A C 1
ATOM 1697 O O . GLU A 1 213 ? -17.359 30.344 12.633 1 97.25 213 GLU A O 1
ATOM 1702 N N . TYR A 1 214 ? -17.312 29.688 14.797 1 98.06 214 TYR A N 1
ATOM 1703 C CA . TYR A 1 214 ? -15.859 29.703 14.883 1 98.06 214 TYR A CA 1
ATOM 1704 C C . TYR A 1 214 ? -15.328 28.375 15.414 1 98.06 214 TYR A C 1
ATOM 1706 O O . TYR A 1 214 ? -15.734 27.922 16.484 1 98.06 214 TYR A O 1
ATOM 1714 N N . LEU A 1 215 ? -14.5 27.734 14.617 1 98.31 215 LEU A N 1
ATOM 1715 C CA . LEU A 1 215 ? -13.867 26.469 14.977 1 98.31 215 LEU A CA 1
ATOM 1716 C C . LEU A 1 215 ? -12.352 26.609 15.047 1 98.31 215 LEU A C 1
ATOM 1718 O O . LEU A 1 215 ? -11.711 26.906 14.039 1 98.31 215 LEU A O 1
ATOM 1722 N N . CYS A 1 216 ? -11.828 26.516 16.203 1 98.19 216 CYS A N 1
ATOM 1723 C CA . CYS A 1 216 ? -10.383 26.484 16.375 1 98.19 216 CYS A CA 1
ATOM 1724 C C . CYS A 1 216 ? -9.914 25.078 16.75 1 98.19 216 CYS A C 1
ATOM 1726 O O . CYS A 1 216 ? -10.281 24.562 17.797 1 98.19 216 CYS A O 1
ATOM 1728 N N . ILE A 1 217 ? -9.055 24.516 15.914 1 97.69 217 ILE A N 1
ATOM 1729 C CA . ILE A 1 217 ? -8.773 23.094 16.047 1 97.69 217 ILE A CA 1
ATOM 1730 C C . ILE A 1 217 ? -7.297 22.891 16.375 1 97.69 217 ILE A C 1
ATOM 1732 O O . ILE A 1 217 ? -6.477 23.781 16.156 1 97.69 217 ILE A O 1
ATOM 1736 N N . SER A 1 218 ? -7.008 21.766 16.984 1 97 218 SER A N 1
ATOM 1737 C CA . SER A 1 218 ? -5.664 21.203 17.062 1 97 218 SER A CA 1
ATOM 1738 C C . SER A 1 218 ? -5.395 20.25 15.922 1 97 218 SER A C 1
ATOM 1740 O O . SER A 1 218 ? -6.176 20.172 14.969 1 97 218 SER A O 1
ATOM 1742 N N . GLY A 1 219 ? -4.27 19.641 15.898 1 96.5 219 GLY A N 1
ATOM 1743 C CA . GLY A 1 219 ? -4.004 18.578 14.945 1 96.5 219 GLY A CA 1
ATOM 1744 C C . GLY A 1 219 ? -3.922 19.062 13.508 1 96.5 219 GLY A C 1
ATOM 1745 O O . GLY A 1 219 ? -4.312 18.344 12.586 1 96.5 219 GLY A O 1
ATOM 1746 N N . MET A 1 220 ? -3.559 20.297 13.297 1 96.12 220 MET A N 1
ATOM 1747 C CA . MET A 1 220 ? -3.385 20.797 11.938 1 96.12 220 MET A CA 1
ATOM 1748 C C . MET A 1 220 ? -1.947 20.609 11.461 1 96.12 220 MET A C 1
ATOM 1750 O O . MET A 1 220 ? -1.712 20.25 10.305 1 96.12 220 MET A O 1
ATOM 1754 N N . GLU A 1 221 ? -1.013 20.891 12.312 1 94.88 221 GLU A N 1
ATOM 1755 C CA . GLU A 1 221 ? 0.385 20.859 11.891 1 94.88 221 GLU A CA 1
ATOM 1756 C C . GLU A 1 221 ? 1.064 19.562 12.289 1 94.88 221 GLU A C 1
ATOM 1758 O O . GLU A 1 221 ? 2.207 19.297 11.906 1 94.88 221 GLU A O 1
ATOM 1763 N N . SER A 1 222 ? 0.393 18.781 13.086 1 93.25 222 SER A N 1
ATOM 1764 C CA . SER A 1 222 ? 0.871 17.484 13.562 1 93.25 222 SER A CA 1
ATOM 1765 C C . SER A 1 222 ? -0.238 16.719 14.266 1 93.25 222 SER A C 1
ATOM 1767 O O . SER A 1 222 ? -1.364 17.203 14.383 1 93.25 222 SER A O 1
ATOM 1769 N N . GLY A 1 223 ? 0.073 15.484 14.539 1 93.69 223 GLY A N 1
ATOM 1770 C CA . GLY A 1 223 ? -0.795 14.836 15.516 1 93.69 223 GLY A CA 1
ATOM 1771 C C . GLY A 1 223 ? -1.452 13.578 14.984 1 93.69 223 GLY A C 1
ATOM 1772 O O . GLY A 1 223 ? -2.031 12.805 15.75 1 93.69 223 GLY A O 1
ATOM 1773 N N . ALA A 1 224 ? -1.353 13.32 13.664 1 93.94 224 ALA A N 1
ATOM 1774 C CA . ALA A 1 224 ? -1.988 12.117 13.148 1 93.94 224 ALA A CA 1
ATOM 1775 C C . ALA A 1 224 ? -1.411 10.867 13.805 1 93.94 224 ALA A C 1
ATOM 1777 O O . ALA A 1 224 ? -0.193 10.68 13.844 1 93.94 224 ALA A O 1
ATOM 1778 N N . PRO A 1 225 ? -2.275 10.023 14.336 1 93.25 225 PRO A N 1
ATOM 1779 C CA . PRO A 1 225 ? -1.77 8.828 15.008 1 93.25 225 PRO A CA 1
ATOM 1780 C C . PRO A 1 225 ? -1 7.902 14.07 1 93.25 225 PRO A C 1
ATOM 1782 O O . PRO A 1 225 ? -1.133 8.016 12.844 1 93.25 225 PRO A O 1
ATOM 1785 N N . GLY A 1 226 ? -0.151 7.039 14.656 1 92.62 226 GLY A N 1
ATOM 1786 C CA . GLY A 1 226 ? 0.546 6.016 13.891 1 92.62 226 GLY A CA 1
ATOM 1787 C C . GLY A 1 226 ? 1.644 6.574 13.008 1 92.62 226 GLY A C 1
ATOM 1788 O O . GLY A 1 226 ? 1.964 5.996 11.969 1 92.62 226 GLY A O 1
ATOM 1789 N N . PHE A 1 227 ? 2.041 7.77 13.305 1 94.81 227 PHE A N 1
ATOM 1790 C CA . PHE A 1 227 ? 3.1 8.414 12.531 1 94.81 227 PHE A CA 1
ATOM 1791 C C . PHE A 1 227 ? 2.693 8.562 11.07 1 94.81 227 PHE A C 1
ATOM 1793 O O . PHE A 1 227 ? 3.527 8.422 10.172 1 94.81 227 PHE A O 1
ATOM 1800 N N . SER A 1 228 ? 1.454 8.797 10.836 1 96.12 228 SER A N 1
ATOM 1801 C CA . SER A 1 228 ? 0.946 8.984 9.484 1 96.12 228 SER A CA 1
ATOM 1802 C C . SER A 1 228 ? 1.778 10.008 8.719 1 96.12 228 SER A C 1
ATOM 1804 O O . SER A 1 228 ? 2.111 11.07 9.258 1 96.12 228 SER A O 1
ATOM 1806 N N . SER A 1 229 ? 2.096 9.578 7.48 1 97 229 SER A N 1
ATOM 1807 C CA . SER A 1 229 ? 2.84 10.555 6.688 1 97 229 SER A CA 1
ATOM 1808 C C . SER A 1 229 ? 1.937 11.688 6.215 1 97 229 SER A C 1
ATOM 1810 O O . SER A 1 229 ? 2.42 12.742 5.793 1 97 229 SER A O 1
ATOM 1812 N N . LEU A 1 230 ? 0.673 11.43 6.203 1 97.31 230 LEU A N 1
ATOM 1813 C CA . LEU A 1 230 ? -0.296 12.516 6.09 1 97.31 230 LEU A CA 1
ATOM 1814 C C . LEU A 1 230 ? -0.609 13.109 7.461 1 97.31 230 LEU A C 1
ATOM 1816 O O . LEU A 1 230 ? -1.739 13.008 7.941 1 97.31 230 LEU A O 1
ATOM 1820 N N . TYR A 1 231 ? 0.325 13.742 8.008 1 94.56 231 TYR A N 1
ATOM 1821 C CA . TYR A 1 231 ? 0.288 14.141 9.414 1 94.56 231 TYR A CA 1
ATOM 1822 C C . TYR A 1 231 ? -0.509 15.422 9.594 1 94.56 231 TYR A C 1
ATOM 1824 O O . TYR A 1 231 ? -1.051 15.68 10.672 1 94.56 231 TYR A O 1
ATOM 1832 N N . TRP A 1 232 ? -0.606 16.219 8.633 1 93.81 232 TRP A N 1
ATOM 1833 C CA . TRP A 1 232 ? -1.237 17.531 8.75 1 93.81 232 TRP A CA 1
ATOM 1834 C C . TRP A 1 232 ? -2.742 17.422 8.531 1 93.81 232 TRP A C 1
ATOM 1836 O O . TRP A 1 232 ? -3.223 16.484 7.891 1 93.81 232 TRP A O 1
ATOM 1846 N N . GLY A 1 233 ? -3.451 18.312 9.125 1 95.75 233 GLY A N 1
ATOM 1847 C CA . GLY A 1 233 ? -4.883 18.438 8.922 1 95.75 233 GLY A CA 1
ATOM 1848 C C . GLY A 1 233 ? -5.684 17.281 9.484 1 95.75 233 GLY A C 1
ATOM 1849 O O . GLY A 1 233 ? -6.801 17.016 9.039 1 95.75 233 GLY A O 1
ATOM 1850 N N . TYR A 1 234 ? -5.125 16.609 10.398 1 96.56 234 TYR A N 1
ATOM 1851 C CA . TYR A 1 234 ? -5.754 15.398 10.922 1 96.56 234 TYR A CA 1
ATOM 1852 C C . TYR A 1 234 ? -7.102 15.719 11.555 1 96.56 234 TYR A C 1
ATOM 1854 O O . TYR A 1 234 ? -8.117 15.094 11.219 1 96.56 234 TYR A O 1
ATOM 1862 N N . MET A 1 235 ? -7.141 16.641 12.469 1 96.88 235 MET A N 1
ATOM 1863 C CA . MET A 1 235 ? -8.391 16.922 13.164 1 96.88 235 MET A CA 1
ATOM 1864 C C . MET A 1 235 ? -9.414 17.531 12.211 1 96.88 235 MET A C 1
ATOM 1866 O O . MET A 1 235 ? -10.617 17.297 12.352 1 96.88 235 MET A O 1
ATOM 1870 N N . ALA A 1 236 ? -8.906 18.375 11.289 1 97.31 236 ALA A N 1
ATOM 1871 C CA . ALA A 1 236 ? -9.82 18.891 10.273 1 97.31 236 ALA A CA 1
ATOM 1872 C C . ALA A 1 236 ? -10.492 17.734 9.516 1 97.31 236 ALA A C 1
ATOM 1874 O O . ALA A 1 236 ? -11.688 17.797 9.227 1 97.31 236 ALA A O 1
ATOM 1875 N N . ARG A 1 237 ? -9.797 16.703 9.227 1 95.75 237 ARG A N 1
ATOM 1876 C CA . ARG A 1 237 ? -10.328 15.539 8.516 1 95.75 237 ARG A CA 1
ATOM 1877 C C . ARG A 1 237 ? -11.359 14.812 9.367 1 95.75 237 ARG A C 1
ATOM 1879 O O . ARG A 1 237 ? -12.383 14.352 8.852 1 95.75 237 ARG A O 1
ATOM 1886 N N . GLN A 1 238 ? -11.109 14.734 10.594 1 95.12 238 GLN A N 1
ATOM 1887 C CA . GLN A 1 238 ? -12 14.008 11.492 1 95.12 238 GLN A CA 1
ATOM 1888 C C . GLN A 1 238 ? -13.297 14.781 11.727 1 95.12 238 GLN A C 1
ATOM 1890 O O . GLN A 1 238 ? -14.383 14.188 11.766 1 95.12 238 GLN A O 1
ATOM 1895 N N . LEU A 1 239 ? -13.195 16.078 11.812 1 96.88 239 LEU A N 1
ATOM 1896 C CA . LEU A 1 239 ? -14.328 16.875 12.258 1 96.88 239 LEU A CA 1
ATOM 1897 C C . LEU A 1 239 ? -15.133 17.391 11.07 1 96.88 239 LEU A C 1
ATOM 1899 O O . LEU A 1 239 ? -16.281 17.812 11.227 1 96.88 239 LEU A O 1
ATOM 1903 N N . SER A 1 240 ? -14.539 17.422 9.922 1 95.88 240 SER A N 1
ATOM 1904 C CA . SER A 1 240 ? -15.188 18.016 8.758 1 95.88 240 SER A CA 1
ATOM 1905 C C . SER A 1 240 ? -16.562 17.391 8.508 1 95.88 240 SER A C 1
ATOM 1907 O O . SER A 1 240 ? -17.469 18.078 8.039 1 95.88 240 SER A O 1
ATOM 1909 N N . LYS A 1 241 ? -16.766 16.203 8.828 1 92.5 241 LYS A N 1
ATOM 1910 C CA . LYS A 1 241 ? -18.016 15.5 8.586 1 92.5 241 LYS A CA 1
ATOM 1911 C C . LYS A 1 241 ? -19.156 16.094 9.406 1 92.5 241 LYS A C 1
ATOM 1913 O O . LYS A 1 241 ? -20.328 15.969 9.047 1 92.5 241 LYS A O 1
ATOM 1918 N N . LYS A 1 242 ? -18.812 16.719 10.438 1 94.88 242 LYS A N 1
ATOM 1919 C CA . LYS A 1 242 ? -19.812 17.297 11.336 1 94.88 242 LYS A CA 1
ATOM 1920 C C . LYS A 1 242 ? -20.344 18.625 10.773 1 94.88 242 LYS A C 1
ATOM 1922 O O . LYS A 1 242 ? -21.391 19.109 11.219 1 94.88 242 LYS A O 1
ATOM 1927 N N . PHE A 1 243 ? -19.719 19.125 9.789 1 96.25 243 PHE A N 1
ATOM 1928 C CA . PHE A 1 243 ? -20.031 20.484 9.367 1 96.25 243 PHE A CA 1
ATOM 1929 C C . PHE A 1 243 ? -20.516 20.516 7.926 1 96.25 243 PHE A C 1
ATOM 1931 O O . PHE A 1 243 ? -20.453 21.547 7.258 1 96.25 243 PHE A O 1
ATOM 1938 N N . THR A 1 244 ? -21 19.422 7.465 1 92.62 244 THR A N 1
ATOM 1939 C CA . THR A 1 244 ? -21.328 19.25 6.051 1 92.62 244 THR A CA 1
ATOM 1940 C C . THR A 1 244 ? -22.484 20.156 5.645 1 92.62 244 THR A C 1
ATOM 1942 O O . THR A 1 244 ? -22.703 20.406 4.457 1 92.62 244 THR A O 1
ATOM 1945 N N . ASP A 1 245 ? -23.281 20.656 6.59 1 93.31 245 ASP A N 1
ATOM 1946 C CA . ASP A 1 245 ? -24.438 21.484 6.266 1 93.31 245 ASP A CA 1
ATOM 1947 C C . ASP A 1 245 ? -24.078 22.969 6.262 1 93.31 245 ASP A C 1
ATOM 1949 O O . ASP A 1 245 ? -24.953 23.812 6.066 1 93.31 245 ASP A O 1
ATOM 1953 N N . ARG A 1 246 ? -22.828 23.312 6.387 1 95.38 246 ARG A N 1
ATOM 1954 C CA . ARG A 1 246 ? -22.391 24.703 6.316 1 95.38 246 ARG A CA 1
ATOM 1955 C C . ARG A 1 246 ? -22.266 25.172 4.867 1 95.38 246 ARG A C 1
ATOM 1957 O O . ARG A 1 246 ? -21.938 24.375 3.984 1 95.38 246 ARG A O 1
ATOM 1964 N N . ASP A 1 247 ? -22.469 26.469 4.719 1 93.88 247 ASP A N 1
ATOM 1965 C CA . ASP A 1 247 ? -22.516 27.016 3.365 1 93.88 247 ASP A CA 1
ATOM 1966 C C . ASP A 1 247 ? -21.109 27.422 2.898 1 93.88 247 ASP A C 1
ATOM 1968 O O . ASP A 1 247 ? -20.828 27.391 1.701 1 93.88 247 ASP A O 1
ATOM 1972 N N . LEU A 1 248 ? -20.328 27.844 3.836 1 95.12 248 LEU A N 1
ATOM 1973 C CA . LEU A 1 248 ? -19 28.359 3.514 1 95.12 248 LEU A CA 1
ATOM 1974 C C . LEU A 1 248 ? -18.062 28.203 4.703 1 95.12 248 LEU A C 1
ATOM 1976 O O . LEU A 1 248 ? -18.453 28.453 5.848 1 95.12 248 LEU A O 1
ATOM 1980 N N . ALA A 1 249 ? -16.875 27.75 4.387 1 96.81 249 ALA A N 1
ATOM 1981 C CA . ALA A 1 249 ? -15.828 27.719 5.395 1 96.81 249 ALA A CA 1
ATOM 1982 C C . ALA A 1 249 ? -14.711 28.703 5.059 1 96.81 249 ALA A C 1
ATOM 1984 O O . ALA A 1 249 ? -14.328 28.844 3.895 1 96.81 249 ALA A O 1
ATOM 1985 N N . ILE A 1 250 ? -14.25 29.391 6.07 1 95.06 250 ILE A N 1
ATOM 1986 C CA . ILE A 1 250 ? -13.195 30.375 5.906 1 95.06 250 ILE A CA 1
ATOM 1987 C C . ILE A 1 250 ? -12.055 30.094 6.879 1 95.06 250 ILE A C 1
ATOM 1989 O O . ILE A 1 250 ? -12.188 30.312 8.086 1 95.06 250 ILE A O 1
ATOM 1993 N N . GLU A 1 251 ? -10.969 29.656 6.344 1 95.12 251 GLU A N 1
ATOM 1994 C CA . GLU A 1 251 ? -9.781 29.438 7.164 1 95.12 251 GLU A CA 1
ATOM 1995 C C . GLU A 1 251 ? -8.938 30.703 7.281 1 95.12 251 GLU A C 1
ATOM 1997 O O . GLU A 1 251 ? -8.555 31.297 6.27 1 95.12 251 GLU A O 1
ATOM 2002 N N . VAL A 1 252 ? -8.672 31.062 8.508 1 91.19 252 VAL A N 1
ATOM 2003 C CA . VAL A 1 252 ? -7.879 32.25 8.766 1 91.19 252 VAL A CA 1
ATOM 2004 C C . VAL A 1 252 ? -6.434 31.859 9.062 1 91.19 252 VAL A C 1
ATOM 2006 O O . VAL A 1 252 ? -6.176 31.047 9.953 1 91.19 252 VAL A O 1
ATOM 2009 N N . ARG A 1 253 ? -5.559 32.406 8.305 1 86.94 253 ARG A N 1
ATOM 2010 C CA . ARG A 1 253 ? -4.133 32.125 8.453 1 86.94 253 ARG A CA 1
ATOM 2011 C C . ARG A 1 253 ? -3.32 33.406 8.469 1 86.94 253 ARG A C 1
ATOM 2013 O O . ARG A 1 253 ? -3.879 34.5 8.359 1 86.94 253 ARG A O 1
ATOM 2020 N N . ASP A 1 254 ? -2 32.969 8.672 1 79.38 254 ASP A N 1
ATOM 2021 C CA . ASP A 1 254 ? -1.128 34.125 8.617 1 79.38 254 ASP A CA 1
ATOM 2022 C C . ASP A 1 254 ? -0.906 34.594 7.18 1 79.38 254 ASP A C 1
ATOM 2024 O O . ASP A 1 254 ? -1.086 33.812 6.242 1 79.38 254 ASP A O 1
ATOM 2028 N N . ASN A 1 255 ? -0.244 35.719 6.855 1 65.5 255 ASN A N 1
ATOM 2029 C CA . ASN A 1 255 ? 0.14 36.562 5.711 1 65.5 255 ASN A CA 1
ATOM 2030 C C . ASN A 1 255 ? -0.041 35.781 4.395 1 65.5 255 ASN A C 1
ATOM 2032 O O . ASN A 1 255 ? 0.937 35.5 3.707 1 65.5 255 ASN A O 1
ATOM 2036 N N . LEU A 1 256 ? -1.183 35.156 4.355 1 63.59 256 LEU A N 1
ATOM 2037 C CA . LEU A 1 256 ? -1.474 34.594 3.033 1 63.59 256 LEU A CA 1
ATOM 2038 C C . LEU A 1 256 ? -2.562 35.406 2.34 1 63.59 256 LEU A C 1
ATOM 2040 O O . LEU A 1 256 ? -3.287 36.188 2.99 1 63.59 256 LEU A O 1
ATOM 2044 N N . ALA A 1 257 ? -2.52 35.375 0.996 1 77.31 257 ALA A N 1
ATOM 2045 C CA . ALA A 1 257 ? -3.512 36 0.121 1 77.31 257 ALA A CA 1
ATOM 2046 C C . ALA A 1 257 ? -4.824 35.219 0.146 1 77.31 257 ALA A C 1
ATOM 2048 O O . ALA A 1 257 ? -4.953 34.219 0.86 1 77.31 257 ALA A O 1
ATOM 2049 N N . LEU A 1 258 ? -5.797 35.781 -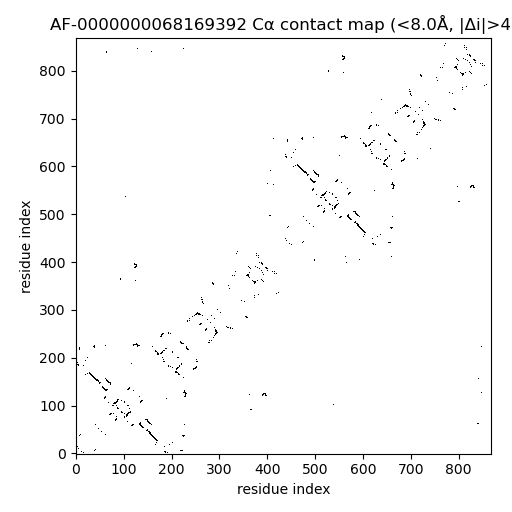0.352 1 87.19 258 LEU A N 1
ATOM 2050 C CA . LEU A 1 258 ? -7.09 35.125 -0.511 1 87.19 258 LEU A CA 1
ATOM 2051 C C . LEU A 1 258 ? -6.988 33.938 -1.483 1 87.19 258 LEU A C 1
ATOM 2053 O O . LEU A 1 258 ? -6.566 34.125 -2.631 1 87.19 258 LEU A O 1
ATOM 2057 N N . GLU A 1 259 ? -7.188 32.781 -0.976 1 92.75 259 GLU A N 1
ATOM 2058 C CA . GLU A 1 259 ? -7.25 31.562 -1.809 1 92.75 259 GLU A CA 1
ATOM 2059 C C . GLU A 1 259 ? -8.656 30.969 -1.812 1 92.75 259 GLU A C 1
ATOM 2061 O O . GLU A 1 259 ? -9.336 30.969 -0.785 1 92.75 259 GLU A O 1
ATOM 2066 N N . LEU A 1 260 ? -9.078 30.547 -2.947 1 93.75 260 LEU A N 1
ATOM 2067 C CA . LEU A 1 260 ? -10.406 29.969 -3.086 1 93.75 260 LEU A CA 1
ATOM 2068 C C . LEU A 1 260 ? -10.32 28.469 -3.381 1 93.75 260 LEU A C 1
ATOM 2070 O O . LEU A 1 260 ? -9.375 28.016 -4.039 1 93.75 260 LEU A O 1
ATOM 2074 N N . SER A 1 261 ? -11.242 27.75 -2.859 1 94.31 261 SER A N 1
ATOM 2075 C CA . SER A 1 261 ? -11.328 26.359 -3.273 1 94.31 261 SER A CA 1
ATOM 2076 C C . SER A 1 261 ? -11.68 26.234 -4.754 1 94.31 261 SER A C 1
ATOM 2078 O O . SER A 1 261 ? -12.32 27.125 -5.316 1 94.31 261 SER A O 1
ATOM 2080 N N . PRO A 1 262 ? -11.18 25.172 -5.332 1 94.44 262 PRO A N 1
ATOM 2081 C CA . PRO A 1 262 ? -11.664 24.953 -6.699 1 94.44 262 PRO A CA 1
ATOM 2082 C C . PRO A 1 262 ? -13.18 24.891 -6.781 1 94.44 262 PRO A C 1
ATOM 2084 O O . PRO A 1 262 ? -13.828 24.328 -5.891 1 94.44 262 PRO A O 1
ATOM 2087 N N . GLY A 1 263 ? -13.688 25.531 -7.859 1 90.81 263 GLY A N 1
ATOM 2088 C CA . GLY A 1 263 ? -15.133 25.547 -8.055 1 90.81 263 GLY A CA 1
ATOM 2089 C C . GLY A 1 263 ? -15.789 26.797 -7.527 1 90.81 263 GLY A C 1
ATOM 2090 O O . GLY A 1 263 ? -16.953 27.078 -7.824 1 90.81 263 GLY A O 1
ATOM 2091 N N . MET A 1 264 ? -15.016 27.547 -6.77 1 91.44 264 MET A N 1
ATOM 2092 C CA . MET A 1 264 ? -15.578 28.734 -6.152 1 91.44 264 MET A CA 1
ATOM 2093 C C . MET A 1 264 ? -15.219 29.984 -6.949 1 91.44 264 MET A C 1
ATOM 2095 O O . MET A 1 264 ? -14.094 30.094 -7.449 1 91.44 264 MET A O 1
ATOM 2099 N N . ARG A 1 265 ? -16.203 30.906 -7.039 1 89.06 265 ARG A N 1
ATOM 2100 C CA . ARG A 1 265 ? -15.992 32.219 -7.621 1 89.06 265 ARG A CA 1
ATOM 2101 C C . ARG A 1 265 ? -16.438 33.312 -6.668 1 89.06 265 ARG A C 1
ATOM 2103 O O . ARG A 1 265 ? -17.453 33.188 -5.98 1 89.06 265 ARG A O 1
ATOM 2110 N N . TYR A 1 266 ? -15.5 34.188 -6.547 1 85.19 266 TYR A N 1
ATOM 2111 C CA . TYR A 1 266 ? -15.773 35.406 -5.77 1 85.19 266 TYR A CA 1
ATOM 2112 C C . TYR A 1 266 ? -15.367 36.656 -6.543 1 85.19 266 TYR A C 1
ATOM 2114 O O . TYR A 1 266 ? -14.195 36.844 -6.879 1 85.19 266 TYR A O 1
ATOM 2122 N N . GLN A 1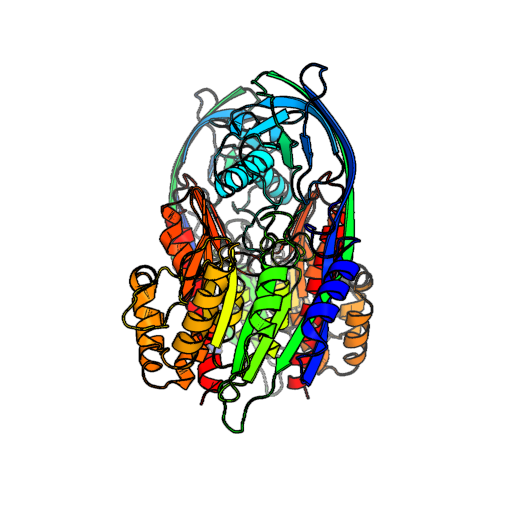 267 ? -16.312 37.781 -6.668 1 71.75 267 GLN A N 1
ATOM 2123 C CA . GLN A 1 267 ? -16.141 39.062 -7.352 1 71.75 267 GLN A CA 1
ATOM 2124 C C . GLN A 1 267 ? -15.188 38.906 -8.539 1 71.75 267 GLN A C 1
ATOM 2126 O O . GLN A 1 267 ? -14.289 39.719 -8.719 1 71.75 267 GLN A O 1
ATOM 2131 N N . ASP A 1 268 ? -15.172 37.969 -9.367 1 59.97 268 ASP A N 1
ATOM 2132 C CA . ASP A 1 268 ? -14.422 37.75 -10.602 1 59.97 268 ASP A CA 1
ATOM 2133 C C . ASP A 1 268 ? -12.961 37.406 -10.297 1 59.97 268 ASP A C 1
ATOM 2135 O O . ASP A 1 268 ? -12.117 37.438 -11.203 1 59.97 268 ASP A O 1
ATOM 2139 N N . MET A 1 269 ? -12.625 37.406 -9.078 1 59.69 269 MET A N 1
ATOM 2140 C CA . MET A 1 269 ? -11.234 37.094 -8.734 1 59.69 269 MET A CA 1
ATOM 2141 C C . MET A 1 269 ? -10.93 35.625 -8.938 1 59.69 269 MET A C 1
ATOM 2143 O O . MET A 1 269 ? -11.734 34.781 -8.578 1 59.69 269 MET A O 1
ATOM 2147 N N . LYS A 1 270 ? -10.016 35.562 -9.969 1 60.56 270 LYS A N 1
ATOM 2148 C CA . LYS A 1 270 ? -9.453 34.219 -10.086 1 60.56 270 LYS A CA 1
ATOM 2149 C C . LYS A 1 270 ? -8.328 34 -9.078 1 60.56 270 LYS A C 1
ATOM 2151 O O . LYS A 1 270 ? -7.27 34.625 -9.18 1 60.56 270 LYS A O 1
ATOM 2156 N N . GLY A 1 271 ? -8.688 33.875 -7.809 1 65.12 271 GLY A N 1
ATOM 2157 C CA . GLY A 1 271 ? -7.637 33.75 -6.809 1 65.12 271 GLY A CA 1
ATOM 2158 C C . GLY A 1 271 ? -6.906 32.438 -6.875 1 65.12 271 GLY A C 1
ATOM 2159 O O . GLY A 1 271 ? -7.254 31.562 -7.68 1 65.12 271 GLY A O 1
ATOM 2160 N N . ASP A 1 272 ? -5.672 32.375 -6.215 1 86.81 272 ASP A N 1
ATOM 2161 C CA . ASP A 1 272 ? -4.914 31.141 -6.047 1 86.81 272 ASP A CA 1
ATOM 2162 C C . ASP A 1 272 ? -5.754 30.062 -5.363 1 86.81 272 ASP A C 1
ATOM 2164 O O . ASP A 1 272 ? -6.703 30.375 -4.641 1 86.81 272 ASP A O 1
ATOM 2168 N N . LEU A 1 273 ? -5.523 28.938 -5.707 1 93.75 273 LEU A N 1
ATOM 2169 C CA . LEU A 1 273 ? -6.254 27.828 -5.105 1 93.75 273 LEU A CA 1
ATOM 2170 C C . LEU A 1 273 ? -5.746 27.531 -3.695 1 93.75 273 LEU A C 1
ATOM 2172 O O . LEU A 1 273 ? -4.574 27.766 -3.395 1 93.75 273 LEU A O 1
ATOM 2176 N N . ILE A 1 274 ? -6.637 27.094 -2.943 1 95.25 274 ILE A N 1
ATOM 2177 C CA . ILE A 1 274 ? -6.297 26.75 -1.566 1 95.25 274 ILE A CA 1
ATOM 2178 C C . ILE A 1 274 ? -5.211 25.688 -1.551 1 95.25 274 ILE A C 1
ATOM 2180 O O . ILE A 1 274 ? -5.129 24.859 -2.467 1 95.25 274 ILE A O 1
ATOM 2184 N N . SER A 1 275 ? -4.422 25.703 -0.491 1 94.44 275 SER A N 1
ATOM 2185 C CA . SER A 1 275 ? -3.34 24.734 -0.316 1 94.44 275 SER A CA 1
ATOM 2186 C C . SER A 1 275 ? -3.883 23.344 -0.003 1 94.44 275 SER A C 1
ATOM 2188 O O . SER A 1 275 ? -4.848 23.203 0.752 1 94.44 275 SER A O 1
ATOM 2190 N N . PRO A 1 276 ? -3.213 22.312 -0.541 1 96.25 276 PRO A N 1
ATOM 2191 C CA . PRO A 1 276 ? -3.609 20.953 -0.188 1 96.25 276 PRO A CA 1
ATOM 2192 C C . PRO A 1 276 ? -3.383 20.625 1.288 1 96.25 276 PRO A C 1
ATOM 2194 O O . PRO A 1 276 ? -3.908 19.641 1.798 1 96.25 276 PRO A O 1
ATOM 2197 N N . MET A 1 277 ? -2.676 21.422 2 1 94.19 277 MET A N 1
ATOM 2198 C CA . MET A 1 277 ? -2.336 21.156 3.395 1 94.19 277 MET A CA 1
ATOM 2199 C C . MET A 1 277 ? -3.207 21.984 4.336 1 94.19 277 MET A C 1
ATOM 2201 O O . MET A 1 277 ? -2.971 22 5.547 1 94.19 277 MET A O 1
ATOM 2205 N N . SER A 1 278 ? -4.227 22.594 3.801 1 94.69 278 SER A N 1
ATOM 2206 C CA . SER A 1 278 ? -5.055 23.5 4.59 1 94.69 278 SER A CA 1
ATOM 2207 C C . SER A 1 278 ? -6.273 22.781 5.156 1 94.69 278 SER A C 1
ATOM 2209 O O . SER A 1 278 ? -6.664 21.719 4.664 1 94.69 278 SER A O 1
ATOM 2211 N N . ALA A 1 279 ? -6.793 23.359 6.203 1 96.31 279 ALA A N 1
ATOM 2212 C CA . ALA A 1 279 ? -8.078 22.891 6.715 1 96.31 279 ALA A CA 1
ATOM 2213 C C . ALA A 1 279 ? -9.18 23.078 5.68 1 96.31 279 ALA A C 1
ATOM 2215 O O . ALA A 1 279 ? -10.109 22.266 5.594 1 96.31 279 ALA A O 1
ATOM 2216 N N . SER A 1 280 ? -9.023 24.109 4.914 1 96.31 280 SER A N 1
ATOM 2217 C CA . SER A 1 280 ? -9.992 24.406 3.863 1 96.31 280 SER A CA 1
ATOM 2218 C C . SER A 1 280 ? -10.102 23.25 2.871 1 96.31 280 SER A C 1
ATOM 2220 O O . SER A 1 280 ? -11.195 22.953 2.387 1 96.31 280 SER A O 1
ATOM 2222 N N . PHE A 1 281 ? -9.023 22.672 2.604 1 97.19 281 PHE A N 1
ATOM 2223 C CA . PHE A 1 281 ? -9.039 21.547 1.677 1 97.19 281 PHE A CA 1
ATOM 2224 C C . PHE A 1 281 ? -9.836 20.375 2.252 1 97.19 281 PHE A C 1
ATOM 2226 O O . PHE A 1 281 ? -10.602 19.734 1.538 1 97.19 281 PHE A O 1
ATOM 2233 N N . GLU A 1 282 ? -9.656 20.094 3.527 1 97.5 282 GLU A N 1
ATOM 2234 C CA . GLU A 1 282 ? -10.391 19.016 4.18 1 97.5 282 GLU A CA 1
ATOM 2235 C C . GLU A 1 282 ? -11.883 19.297 4.207 1 97.5 282 GLU A C 1
ATOM 2237 O O . GLU A 1 282 ? -12.695 18.391 4.02 1 97.5 282 GLU A O 1
ATOM 2242 N N . LEU A 1 283 ? -12.227 20.5 4.453 1 97.06 283 LEU A N 1
ATOM 2243 C CA . LEU A 1 283 ? -13.633 20.875 4.488 1 97.06 283 LEU A CA 1
ATOM 2244 C C . LEU A 1 283 ? -14.25 20.797 3.094 1 97.06 283 LEU A C 1
ATOM 2246 O O . LEU A 1 283 ? -15.383 20.344 2.938 1 97.06 283 LEU A O 1
ATOM 2250 N N . LEU A 1 284 ? -13.469 21.219 2.121 1 96.75 284 LEU A N 1
ATOM 2251 C CA . LEU A 1 284 ? -13.938 21.109 0.744 1 96.75 284 LEU A CA 1
ATOM 2252 C C . LEU A 1 284 ? -14.25 19.672 0.381 1 96.75 284 LEU A C 1
ATOM 2254 O O . LEU A 1 284 ? -15.289 19.375 -0.215 1 96.75 284 LEU A O 1
ATOM 2258 N N . ARG A 1 285 ? -13.414 18.766 0.741 1 95.81 285 ARG A N 1
ATOM 2259 C CA . ARG A 1 285 ? -13.57 17.359 0.398 1 95.81 285 ARG A CA 1
ATOM 2260 C C . ARG A 1 285 ? -14.852 16.781 1.009 1 95.81 285 ARG A C 1
ATOM 2262 O O . ARG A 1 285 ? -15.336 15.742 0.573 1 95.81 285 ARG A O 1
ATOM 2269 N N . ASN A 1 286 ? -15.32 17.469 1.97 1 94.44 286 ASN A N 1
ATOM 2270 C CA . ASN A 1 286 ? -16.578 17.047 2.58 1 94.44 286 ASN A CA 1
ATOM 2271 C C . ASN A 1 286 ? -17.75 17.906 2.104 1 94.44 286 ASN A C 1
ATOM 2273 O O . ASN A 1 286 ? -18.781 17.953 2.758 1 94.44 286 ASN A O 1
ATOM 2277 N N . GLY A 1 287 ? -17.531 18.672 1.086 1 92.31 287 GLY A N 1
ATOM 2278 C CA . GLY A 1 287 ? -18.641 19.312 0.402 1 92.31 287 GLY A CA 1
ATOM 2279 C C . GLY A 1 287 ? -18.828 20.766 0.795 1 92.31 287 GLY A C 1
ATOM 2280 O O . GLY A 1 287 ? -19.797 21.406 0.385 1 92.31 287 GLY A O 1
ATOM 2281 N N . ILE A 1 288 ? -17.969 21.344 1.554 1 94.88 288 ILE A N 1
ATOM 2282 C CA . ILE A 1 288 ? -18.109 22.734 1.979 1 94.88 288 ILE A CA 1
ATOM 2283 C C . ILE A 1 288 ? -17.188 23.625 1.159 1 94.88 288 ILE A C 1
ATOM 2285 O O . ILE A 1 288 ? -15.961 23.578 1.33 1 94.88 288 ILE A O 1
ATOM 2289 N N . PRO A 1 289 ? -17.75 24.453 0.319 1 93.94 289 PRO A N 1
ATOM 2290 C CA . PRO A 1 289 ? -16.859 25.422 -0.307 1 93.94 289 PRO A CA 1
ATOM 2291 C C . PRO A 1 289 ? -16.016 26.188 0.71 1 93.94 289 PRO A C 1
ATOM 2293 O O . PRO A 1 289 ? -16.5 26.531 1.789 1 93.94 289 PRO A O 1
ATOM 2296 N N . SER A 1 290 ? -14.75 26.391 0.354 1 95.06 290 SER A N 1
ATOM 2297 C CA . SER A 1 290 ? -13.844 26.906 1.386 1 95.06 290 SER A CA 1
ATOM 2298 C C . SER A 1 290 ? -12.906 27.969 0.828 1 95.06 290 SER A C 1
ATOM 2300 O O . SER A 1 290 ? -12.586 27.953 -0.362 1 95.06 290 SER A O 1
ATOM 2302 N N . VAL A 1 291 ? -12.492 28.859 1.704 1 93.5 291 VAL A N 1
ATOM 2303 C CA . VAL A 1 291 ? -11.555 29.938 1.378 1 93.5 291 VAL A CA 1
ATOM 2304 C C . VAL A 1 291 ? -10.508 30.047 2.479 1 93.5 291 VAL A C 1
ATOM 2306 O O . VAL A 1 291 ? -10.758 29.672 3.629 1 93.5 291 VAL A O 1
ATOM 2309 N N . THR A 1 292 ? -9.305 30.406 2.068 1 93.06 292 THR A N 1
ATOM 2310 C CA . THR A 1 292 ? -8.289 30.797 3.033 1 93.06 292 THR A CA 1
ATOM 2311 C C . THR A 1 292 ? -8.023 32.312 2.963 1 93.06 292 THR A C 1
ATOM 2313 O O . THR A 1 292 ? -7.859 32.875 1.876 1 93.06 292 THR A O 1
ATOM 2316 N N . LEU A 1 293 ? -8.039 32.906 4.129 1 89.69 293 LEU A N 1
ATOM 2317 C CA . LEU A 1 293 ? -7.844 34.344 4.23 1 89.69 293 LEU A CA 1
ATOM 2318 C C . LEU A 1 293 ? -6.66 34.688 5.133 1 89.69 293 LEU A C 1
ATOM 2320 O O . LEU A 1 293 ? -6.586 34.219 6.266 1 89.69 293 LEU A O 1
ATOM 2324 N N . GLY A 1 294 ? -5.758 35.438 4.641 1 86.38 294 GLY A N 1
ATOM 2325 C CA . GLY A 1 294 ? -4.617 35.906 5.418 1 86.38 294 GLY A CA 1
ATOM 2326 C C . GLY A 1 294 ? -4.918 37.125 6.258 1 86.38 294 GLY A C 1
ATOM 2327 O O . GLY A 1 294 ? -5.645 38.031 5.82 1 86.38 294 GLY A O 1
ATOM 2328 N N . ILE A 1 295 ? -4.426 37.062 7.547 1 79.94 295 ILE A N 1
ATOM 2329 C CA . ILE A 1 295 ? -4.668 38.188 8.422 1 79.94 295 ILE A CA 1
ATOM 2330 C C . ILE A 1 295 ? -3.336 38.812 8.867 1 79.94 295 ILE A C 1
ATOM 2332 O O . ILE A 1 295 ? -2.365 38.062 9.094 1 79.94 295 ILE A O 1
ATOM 2336 N N . GLY A 1 296 ? -3.258 40.094 8.68 1 68.38 296 GLY A N 1
ATOM 2337 C CA . GLY A 1 296 ? -2.121 40.812 9.266 1 68.38 296 GLY A CA 1
ATOM 2338 C C . GLY A 1 296 ? -2.283 41.062 10.75 1 68.38 296 GLY A C 1
ATOM 2339 O O . GLY A 1 296 ? -3.352 40.844 11.312 1 68.38 296 GLY A O 1
ATOM 2340 N N . ASP A 1 297 ? -1.267 41.406 11.445 1 62.75 297 ASP A N 1
ATOM 2341 C CA . ASP A 1 297 ? -1.23 41.594 12.891 1 62.75 297 ASP A CA 1
ATOM 2342 C C . ASP A 1 297 ? -1.819 42.969 13.281 1 62.75 297 ASP A C 1
ATOM 2344 O O . ASP A 1 297 ? -2.1 43.219 14.453 1 62.75 297 ASP A O 1
ATOM 2348 N N . THR A 1 298 ? -2.174 43.719 12.328 1 64.06 298 THR A N 1
ATOM 2349 C CA . THR A 1 298 ? -2.584 45.062 12.695 1 64.06 298 THR A CA 1
ATOM 2350 C C . THR A 1 298 ? -4.105 45.188 12.742 1 64.06 298 THR A C 1
ATOM 2352 O O . THR A 1 298 ? -4.809 44.375 12.148 1 64.06 298 THR A O 1
ATOM 2355 N N . SER A 1 299 ? -4.582 46.094 13.57 1 60.56 299 SER A N 1
ATOM 2356 C CA . SER A 1 299 ? -6.008 46.375 13.719 1 60.56 299 SER A CA 1
ATOM 2357 C C . SER A 1 299 ? -6.645 46.719 12.375 1 60.56 299 SER A C 1
ATOM 2359 O O . SER A 1 299 ? -7.781 46.312 12.102 1 60.56 299 SER A O 1
ATOM 2361 N N . THR A 1 300 ? -5.984 47.406 11.648 1 63.03 300 THR A N 1
ATOM 2362 C CA . THR A 1 300 ? -6.488 47.75 10.32 1 63.03 300 THR A CA 1
ATOM 2363 C C . THR A 1 300 ? -6.688 46.5 9.477 1 63.03 300 THR A C 1
ATOM 2365 O O . THR A 1 300 ? -7.664 46.406 8.734 1 63.03 300 THR A O 1
ATOM 2368 N N . ASP A 1 301 ? -5.879 45.688 9.812 1 72.38 301 ASP A N 1
ATOM 2369 C CA . ASP A 1 301 ? -5.98 44.438 9.086 1 72.38 301 ASP A CA 1
ATOM 2370 C C . ASP A 1 301 ? -7.23 43.656 9.5 1 72.38 301 ASP A C 1
ATOM 2372 O O . ASP A 1 301 ? -7.902 43.062 8.656 1 72.38 301 ASP A O 1
ATOM 2376 N N . GLN A 1 302 ? -7.625 43.906 10.688 1 76.25 302 GLN A N 1
ATOM 2377 C CA . GLN A 1 302 ? -8.781 43.188 11.203 1 76.25 302 GLN A CA 1
ATOM 2378 C C . GLN A 1 302 ? -10.078 43.719 10.617 1 76.25 302 GLN A C 1
ATOM 2380 O O . GLN A 1 302 ? -10.992 42.969 10.281 1 76.25 302 GLN A O 1
ATOM 2385 N N . THR A 1 303 ? -10.117 45 10.5 1 79.06 303 THR A N 1
ATOM 2386 C CA . THR A 1 303 ? -11.305 45.625 9.922 1 79.06 303 THR A CA 1
ATOM 2387 C C . THR A 1 303 ? -11.484 45.219 8.461 1 79.06 303 THR A C 1
ATOM 2389 O O . THR A 1 303 ? -12.602 44.969 8.008 1 79.06 303 THR A O 1
ATOM 2392 N N . ASP A 1 304 ? -10.398 45.125 7.848 1 80.12 304 ASP A N 1
ATOM 2393 C CA . ASP A 1 304 ? -10.43 44.75 6.438 1 80.12 304 ASP A CA 1
ATOM 2394 C C . ASP A 1 304 ? -10.875 43.281 6.277 1 80.12 304 ASP A C 1
ATOM 2396 O O . ASP A 1 304 ? -11.609 42.969 5.34 1 80.12 304 ASP A O 1
ATOM 2400 N N . VAL A 1 305 ? -10.461 42.594 7.199 1 83.25 305 VAL A N 1
ATOM 2401 C CA . VAL A 1 305 ? -10.828 41.156 7.164 1 83.25 305 VAL A CA 1
ATOM 2402 C C . VAL A 1 305 ? -12.328 41 7.398 1 83.25 305 VAL A C 1
ATOM 2404 O O . VAL A 1 305 ? -12.984 40.219 6.723 1 83.25 305 VAL A O 1
ATOM 2407 N N . ILE A 1 306 ? -12.867 41.781 8.273 1 84.44 306 ILE A N 1
ATOM 2408 C CA . ILE A 1 306 ? -14.289 41.719 8.594 1 84.44 306 ILE A CA 1
ATOM 2409 C C . ILE A 1 306 ? -15.117 42.125 7.375 1 84.44 306 ILE A C 1
ATOM 2411 O O . ILE A 1 306 ? -16.125 41.5 7.055 1 84.44 306 ILE A O 1
ATOM 2415 N N . LYS A 1 307 ? -14.609 43.094 6.711 1 84.69 307 LYS A N 1
ATOM 2416 C CA . LYS A 1 307 ? -15.289 43.531 5.496 1 84.69 307 LYS A CA 1
ATOM 2417 C C . LYS A 1 307 ? -15.266 42.469 4.422 1 84.69 307 LYS A C 1
ATOM 2419 O O . LYS A 1 307 ? -16.266 42.219 3.744 1 84.69 307 LYS A O 1
ATOM 2424 N N . THR A 1 308 ? -14.156 41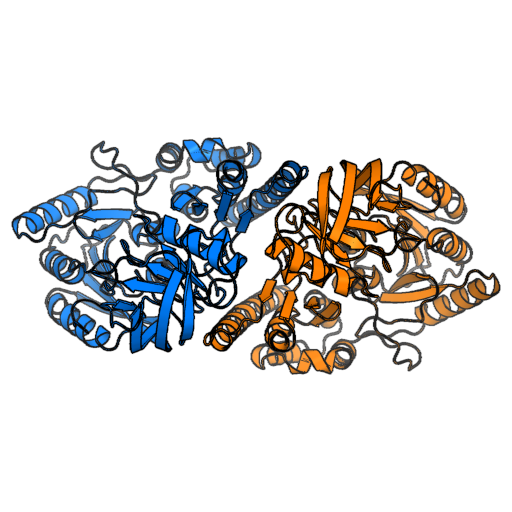.906 4.336 1 85.81 308 THR A N 1
ATOM 2425 C CA . THR A 1 308 ? -14 40.844 3.354 1 85.81 308 THR A CA 1
ATOM 2426 C C . THR A 1 308 ? -14.922 39.656 3.684 1 85.81 308 THR A C 1
ATOM 2428 O O . THR A 1 308 ? -15.523 39.062 2.787 1 85.81 308 THR A O 1
ATOM 2431 N N . LEU A 1 309 ? -15.023 39.344 4.918 1 86.88 309 LEU A N 1
ATOM 2432 C CA . LEU A 1 309 ? -15.867 38.25 5.363 1 86.88 309 LEU A CA 1
ATOM 2433 C C . LEU A 1 309 ? -17.328 38.5 5.035 1 86.88 309 LEU A C 1
ATOM 2435 O O . LEU A 1 309 ? -18.047 37.625 4.566 1 86.88 309 LEU A O 1
ATOM 2439 N N . LYS A 1 310 ? -17.672 39.688 5.211 1 83.5 310 LYS A N 1
ATOM 2440 C CA . LYS A 1 310 ? -19.047 40.062 4.902 1 83.5 310 LYS A CA 1
ATOM 2441 C C . LYS A 1 310 ? -19.312 40.031 3.402 1 83.5 310 LYS A C 1
ATOM 2443 O O . LYS A 1 310 ? -20.375 39.562 2.967 1 83.5 310 LYS A O 1
ATOM 2448 N N . ALA A 1 311 ? -18.359 40.438 2.721 1 85.56 311 ALA A N 1
ATOM 2449 C CA . ALA A 1 311 ? -18.484 40.438 1.268 1 85.56 311 ALA A CA 1
ATOM 2450 C C . ALA A 1 311 ? -18.547 39 0.742 1 85.56 311 ALA A C 1
ATOM 2452 O O . ALA A 1 311 ? -19.328 38.688 -0.164 1 85.56 311 ALA A O 1
ATOM 2453 N N . LEU A 1 312 ? -17.719 38.156 1.266 1 85.88 312 LEU A N 1
ATOM 2454 C CA . LEU A 1 312 ? -17.672 36.75 0.875 1 85.88 312 LEU A CA 1
ATOM 2455 C C . LEU A 1 312 ? -19 36.062 1.168 1 85.88 312 LEU A C 1
ATOM 2457 O O . LEU A 1 312 ? -19.453 35.219 0.38 1 85.88 312 LEU A O 1
ATOM 2461 N N . SER A 1 313 ? -19.531 36.344 2.27 1 82.5 313 SER A N 1
ATOM 2462 C CA . SER A 1 313 ? -20.766 35.688 2.691 1 82.5 313 SER A CA 1
ATOM 2463 C C . SER A 1 313 ? -21.906 36 1.723 1 82.5 313 SER A C 1
ATOM 2465 O O . SER A 1 313 ? -22.828 35.188 1.548 1 82.5 313 SER A O 1
ATOM 2467 N N . SER A 1 314 ? -21.828 37.094 1.077 1 82.12 314 SER A N 1
ATOM 2468 C CA . SER A 1 314 ? -22.953 37.531 0.261 1 82.12 314 SER A CA 1
ATOM 2469 C C . SER A 1 314 ? -22.719 37.219 -1.214 1 82.12 314 SER A C 1
ATOM 2471 O O . SER A 1 314 ? -23.672 37.188 -1.998 1 82.12 314 SER A O 1
ATOM 2473 N N . ASN A 1 315 ? -21.516 37 -1.578 1 83.94 315 ASN A N 1
ATOM 2474 C CA . ASN A 1 315 ? -21.25 37.031 -3.014 1 83.94 315 ASN A CA 1
ATOM 2475 C C . ASN A 1 315 ? -20.359 35.875 -3.441 1 83.94 315 ASN A C 1
ATOM 2477 O O . ASN A 1 315 ? -19.359 36.062 -4.137 1 83.94 315 ASN A O 1
ATOM 2481 N N . PHE A 1 316 ? -20.594 34.656 -3.074 1 87.44 316 PHE A N 1
ATOM 2482 C CA . PHE A 1 316 ? -19.797 33.562 -3.613 1 87.44 316 PHE A CA 1
ATOM 2483 C C . PHE A 1 316 ? -20.672 32.594 -4.375 1 87.44 316 PHE A C 1
ATOM 2485 O O . PHE A 1 316 ? -21.875 32.5 -4.148 1 87.44 316 PHE A O 1
ATOM 2492 N N . LYS A 1 317 ? -20.031 31.984 -5.359 1 86.81 317 LYS A N 1
ATOM 2493 C CA . LYS A 1 317 ? -20.672 30.922 -6.137 1 86.81 317 LYS A CA 1
ATOM 2494 C C . LYS A 1 317 ? -19.797 29.672 -6.191 1 86.81 317 LYS A C 1
ATOM 2496 O O . LYS A 1 317 ? -18.562 29.766 -6.102 1 86.81 317 LYS A O 1
ATOM 2501 N N . PHE A 1 318 ? -20.484 28.531 -6.242 1 88.94 318 PHE A N 1
ATOM 2502 C CA . PHE A 1 318 ? -19.781 27.25 -6.344 1 88.94 318 PHE A CA 1
ATOM 2503 C C . PHE A 1 318 ? -20.438 26.375 -7.402 1 88.94 318 PHE A C 1
ATOM 2505 O O . PHE A 1 318 ? -21.641 26.156 -7.375 1 88.94 318 PHE A O 1
ATOM 2512 N N . SER A 1 319 ? -19.609 25.938 -8.406 1 86.25 319 SER A N 1
ATOM 2513 C CA . SER A 1 319 ? -20.156 25.094 -9.461 1 86.25 319 SER A CA 1
ATOM 2514 C C . SER A 1 319 ? -19.172 24 -9.875 1 86.25 319 SER A C 1
ATOM 2516 O O . SER A 1 319 ? -17.969 24.156 -9.719 1 86.25 319 SER A O 1
ATOM 2518 N N . LEU A 1 320 ? -19.781 22.969 -10.336 1 85 320 LEU A N 1
ATOM 2519 C CA . LEU A 1 320 ? -18.969 21.875 -10.836 1 85 320 LEU A CA 1
ATOM 2520 C C . LEU A 1 320 ? -18.172 22.297 -12.07 1 85 320 LEU A C 1
ATOM 2522 O O . LEU A 1 320 ? -17.031 21.875 -12.258 1 85 320 LEU A O 1
ATOM 2526 N N . GLU A 1 321 ? -18.781 23.031 -12.867 1 86 321 GLU A N 1
ATOM 2527 C CA . GLU A 1 321 ? -18.109 23.531 -14.062 1 86 321 GLU A CA 1
ATOM 2528 C C . GLU A 1 321 ? -16.844 24.312 -13.695 1 86 321 GLU A C 1
ATOM 2530 O O . GLU A 1 321 ? -15.797 24.125 -14.305 1 86 321 GLU A O 1
ATOM 2535 N N . ASP A 1 322 ? -16.969 25.141 -12.742 1 88.75 322 ASP A N 1
ATOM 2536 C CA . ASP A 1 322 ? -15.828 25.938 -12.297 1 88.75 322 ASP A CA 1
ATOM 2537 C C . ASP A 1 322 ? -14.773 25.047 -11.633 1 88.75 322 ASP A C 1
ATOM 2539 O O . ASP A 1 322 ? -13.57 25.312 -11.742 1 88.75 322 ASP A O 1
ATOM 2543 N N . LEU A 1 323 ? -15.273 24.031 -10.953 1 91.44 323 LEU A N 1
ATOM 2544 C CA . LEU A 1 323 ? -14.359 23.094 -10.32 1 91.44 323 LEU A CA 1
ATOM 2545 C C . LEU A 1 323 ? -13.477 22.406 -11.367 1 91.44 323 LEU A C 1
ATOM 2547 O O . LEU A 1 323 ? -12.258 22.344 -11.211 1 91.44 323 LEU A O 1
ATOM 2551 N N . ILE A 1 324 ? -14.102 21.969 -12.445 1 90.5 324 ILE A N 1
ATOM 2552 C CA . ILE A 1 324 ? -13.383 21.297 -13.516 1 90.5 324 ILE A CA 1
ATOM 2553 C C . ILE A 1 324 ? -12.445 22.281 -14.219 1 90.5 324 ILE A C 1
ATOM 2555 O O . ILE A 1 324 ? -11.297 21.953 -14.508 1 90.5 324 ILE A O 1
ATOM 2559 N N . ASN A 1 325 ? -12.883 23.438 -14.383 1 90.94 325 ASN A N 1
ATOM 2560 C CA . ASN A 1 325 ? -12.07 24.453 -15.055 1 90.94 325 ASN A CA 1
ATOM 2561 C C . ASN A 1 325 ? -10.836 24.812 -14.234 1 90.94 325 ASN A C 1
ATOM 2563 O O . ASN A 1 325 ? -9.766 25.078 -14.797 1 90.94 325 ASN A O 1
ATOM 2567 N N . ASP A 1 326 ? -11.016 24.906 -12.961 1 93.44 326 ASP A N 1
ATOM 2568 C CA . ASP A 1 326 ? -9.914 25.266 -12.078 1 93.44 326 ASP A CA 1
ATOM 2569 C C . ASP A 1 326 ? -8.852 24.172 -12.055 1 93.44 326 ASP A C 1
ATOM 2571 O O . ASP A 1 326 ? -7.676 24.438 -11.781 1 93.44 326 ASP A O 1
ATOM 2575 N N . LEU A 1 327 ? -9.242 22.906 -12.352 1 95.44 327 LEU A N 1
ATOM 2576 C CA . LEU A 1 327 ? -8.336 21.766 -12.336 1 95.44 327 LEU A CA 1
ATOM 2577 C C . LEU A 1 327 ? -8.195 21.172 -13.727 1 95.44 327 LEU A C 1
ATOM 2579 O O . LEU A 1 327 ? -8.094 19.953 -13.875 1 95.44 327 LEU A O 1
ATOM 2583 N N . LEU A 1 328 ? -8.18 22 -14.695 1 95.06 328 LEU A N 1
ATOM 2584 C CA . LEU A 1 328 ? -8.273 21.562 -16.078 1 95.06 328 LEU A CA 1
ATOM 2585 C C . LEU A 1 328 ? -7.039 20.766 -16.484 1 95.06 328 LEU A C 1
ATOM 2587 O O . LEU A 1 328 ? -7.145 19.797 -17.25 1 95.06 328 LEU A O 1
ATOM 2591 N N . ASP A 1 329 ? -5.895 21.172 -16.062 1 95.75 329 ASP A N 1
ATOM 2592 C CA . ASP A 1 329 ? -4.664 20.469 -16.422 1 95.75 329 ASP A CA 1
ATOM 2593 C C . ASP A 1 329 ? -4.699 19.016 -15.969 1 95.75 329 ASP A C 1
ATOM 2595 O O . ASP A 1 329 ? -4.348 18.109 -16.719 1 95.75 329 ASP A O 1
ATOM 2599 N N . GLU A 1 330 ? -5.156 18.781 -14.805 1 96.44 330 GLU A N 1
ATOM 2600 C CA . GLU A 1 330 ? -5.254 17.422 -14.258 1 96.44 330 GLU A CA 1
ATOM 2601 C C . GLU A 1 330 ? -6.43 16.672 -14.875 1 96.44 330 GLU A C 1
ATOM 2603 O O . GLU A 1 330 ? -6.32 15.469 -15.164 1 96.44 330 GLU A O 1
ATOM 2608 N N . TYR A 1 331 ? -7.461 17.438 -15.094 1 94.81 331 TYR A N 1
ATOM 2609 C CA . TYR A 1 331 ? -8.664 16.828 -15.648 1 94.81 331 TYR A CA 1
ATOM 2610 C C . TYR A 1 331 ? -8.406 16.281 -17.047 1 94.81 331 TYR A C 1
ATOM 2612 O O . TYR A 1 331 ? -8.93 15.242 -17.422 1 94.81 331 TYR A O 1
ATOM 2620 N N . SER A 1 332 ? -7.625 16.953 -17.75 1 96 332 SER A N 1
ATOM 2621 C CA . SER A 1 332 ? -7.344 16.578 -19.125 1 96 332 SER A CA 1
ATOM 2622 C C . SER A 1 332 ? -6.609 15.234 -19.203 1 96 332 SER A C 1
ATOM 2624 O O . SER A 1 332 ? -6.625 14.57 -20.234 1 96 332 SER A O 1
ATOM 2626 N N . LEU A 1 333 ? -6 14.805 -18.156 1 96.88 333 LEU A N 1
ATOM 2627 C CA . LEU A 1 333 ? -5.227 13.57 -18.125 1 96.88 333 LEU A CA 1
ATOM 2628 C C . LEU A 1 333 ? -6.129 12.367 -17.875 1 96.88 333 LEU A C 1
ATOM 2630 O O . LEU A 1 333 ? -5.707 11.227 -18.062 1 96.88 333 LEU A O 1
ATOM 2634 N N . LEU A 1 334 ? -7.367 12.578 -17.469 1 96.5 334 LEU A N 1
ATOM 2635 C CA . LEU A 1 334 ? -8.25 11.484 -17.094 1 96.5 334 LEU A CA 1
ATOM 2636 C C . LEU A 1 334 ? -8.688 10.695 -18.328 1 96.5 334 LEU A C 1
ATOM 2638 O O . LEU A 1 334 ? -8.805 11.25 -19.422 1 96.5 334 LEU A O 1
ATOM 2642 N N . PRO A 1 335 ? -8.891 9.406 -18.125 1 95.31 335 PRO A N 1
ATOM 2643 C CA . PRO A 1 335 ? -9.383 8.602 -19.25 1 95.31 335 PRO A CA 1
ATOM 2644 C C . PRO A 1 335 ? -10.781 9.008 -19.688 1 95.31 335 PRO A C 1
ATOM 2646 O O . PRO A 1 335 ? -11.57 9.516 -18.891 1 95.31 335 PRO A O 1
ATOM 2649 N N . PRO A 1 336 ? -11.086 8.742 -20.938 1 93.06 336 PRO A N 1
ATOM 2650 C CA . PRO A 1 336 ? -12.398 9.109 -21.469 1 93.06 336 PRO A CA 1
ATOM 2651 C C . PRO A 1 336 ? -13.547 8.461 -20.719 1 93.06 336 PRO A C 1
ATOM 2653 O O . PRO A 1 336 ? -14.617 9.062 -20.562 1 93.06 336 PRO A O 1
ATOM 2656 N N . GLU A 1 337 ? -13.328 7.223 -20.234 1 91.69 337 GLU A N 1
ATOM 2657 C CA . GLU A 1 337 ? -14.375 6.516 -19.5 1 91.69 337 GLU A CA 1
ATOM 2658 C C . GLU A 1 337 ? -14.781 7.277 -18.25 1 91.69 337 GLU A C 1
ATOM 2660 O O . GLU A 1 337 ? -15.977 7.375 -17.938 1 91.69 337 GLU A O 1
ATOM 2665 N N . VAL A 1 338 ? -13.812 7.875 -17.625 1 91.75 338 VAL A N 1
ATOM 2666 C CA . VAL A 1 338 ? -14.078 8.617 -16.391 1 91.75 338 VAL A CA 1
ATOM 2667 C C . VAL A 1 338 ? -14.695 9.969 -16.734 1 91.75 338 VAL A C 1
ATOM 2669 O O . VAL A 1 338 ? -15.664 10.391 -16.094 1 91.75 338 VAL A O 1
ATOM 2672 N N . LYS A 1 339 ? -14.18 10.625 -17.766 1 90 339 LYS A N 1
ATOM 2673 C CA . LYS A 1 339 ? -14.695 11.93 -18.172 1 90 339 LYS A CA 1
ATOM 2674 C C . LYS A 1 339 ? -16.141 11.82 -18.625 1 90 339 LYS A C 1
ATOM 2676 O O . LYS A 1 339 ? -16.969 12.695 -18.328 1 90 339 LYS A O 1
ATOM 2681 N N . SER A 1 340 ? -16.469 10.742 -19.25 1 86.88 340 SER A N 1
ATOM 2682 C CA . SER A 1 340 ? -17.828 10.531 -19.734 1 86.88 340 SER A CA 1
ATOM 2683 C C . SER A 1 340 ? -18.812 10.383 -18.562 1 86.88 340 SER A C 1
ATOM 2685 O O . SER A 1 340 ? -19.938 10.898 -18.625 1 86.88 340 SER A O 1
ATOM 2687 N N . LEU A 1 341 ? -18.375 9.766 -17.609 1 82.62 341 LEU A N 1
ATOM 2688 C CA . LEU A 1 341 ? -19.234 9.586 -16.438 1 82.62 341 LEU A CA 1
ATOM 2689 C C . LEU A 1 341 ? -19.469 10.914 -15.727 1 82.62 341 LEU A C 1
ATOM 2691 O O . LEU A 1 341 ? -20.547 11.164 -15.203 1 82.62 341 LEU A O 1
ATOM 2695 N N . LEU A 1 342 ? -18.453 11.773 -15.742 1 79.75 342 LEU A N 1
ATOM 2696 C CA . LEU A 1 342 ? -18.547 13.07 -15.07 1 79.75 342 LEU A CA 1
ATOM 2697 C C . LEU A 1 342 ? -19.453 14.016 -15.844 1 79.75 342 LEU A C 1
ATOM 2699 O O . LEU A 1 342 ? -20.156 14.836 -15.234 1 79.75 342 LEU A O 1
ATOM 2703 N N . THR A 1 343 ? -19.438 13.953 -17.109 1 76.12 343 THR A N 1
ATOM 2704 C CA . THR A 1 343 ? -20.312 14.789 -17.938 1 76.12 343 THR A CA 1
ATOM 2705 C C . THR A 1 343 ? -21.781 14.461 -17.656 1 76.12 343 THR A C 1
ATOM 2707 O O . THR A 1 343 ? -22.625 15.352 -17.672 1 76.12 343 THR A O 1
ATOM 2710 N N . ASN A 1 344 ? -21.953 13.227 -17.344 1 71.94 344 ASN A N 1
ATOM 2711 C CA . ASN A 1 344 ? -23.328 12.828 -17.047 1 71.94 344 ASN A CA 1
ATOM 2712 C C . ASN A 1 344 ? -23.781 13.391 -15.695 1 71.94 344 ASN A C 1
ATOM 2714 O O . ASN A 1 344 ? -24.984 13.492 -15.438 1 71.94 344 ASN A O 1
ATOM 2718 N N . LEU A 1 345 ? -22.828 13.711 -15 1 68.5 345 LEU A N 1
ATOM 2719 C CA . LEU A 1 345 ? -23.141 14.281 -13.695 1 68.5 345 LEU A CA 1
ATOM 2720 C C . LEU A 1 345 ? -23.266 15.797 -13.781 1 68.5 345 LEU A C 1
ATOM 2722 O O . LEU A 1 345 ? -23.781 16.438 -12.859 1 68.5 345 LEU A O 1
ATOM 2726 N N . SER A 1 346 ? -22.844 16.25 -15.102 1 58.75 346 SER A N 1
ATOM 2727 C CA . SER A 1 346 ? -22.812 17.688 -15.344 1 58.75 346 SER A CA 1
ATOM 2728 C C . SER A 1 346 ? -24.219 18.25 -15.539 1 58.75 346 SER A C 1
ATOM 2730 O O . SER A 1 346 ? -25.047 17.625 -16.203 1 58.75 346 SER A O 1
ATOM 2732 N N . GLY A 1 347 ? -24.812 19.094 -14.406 1 57.44 347 GLY A N 1
ATOM 2733 C CA . GLY A 1 347 ? -26.062 19.828 -14.461 1 57.44 347 GLY A CA 1
ATOM 2734 C C . GLY A 1 347 ? -26.859 19.75 -13.172 1 57.44 347 GLY A C 1
ATOM 2735 O O . GLY A 1 347 ? -27.891 20.422 -13.031 1 57.44 347 GLY A O 1
ATOM 2736 N N . LYS A 1 348 ? -26.5 18.922 -12.375 1 56.5 348 LYS A N 1
ATOM 2737 C CA . LYS A 1 348 ? -27.281 18.938 -11.141 1 56.5 348 LYS A CA 1
ATOM 2738 C C . LYS A 1 348 ? -26.469 19.5 -9.977 1 56.5 348 LYS A C 1
ATOM 2740 O O . LYS A 1 348 ? -25.344 19.047 -9.727 1 56.5 348 LYS A O 1
ATOM 2745 N N . PRO A 1 349 ? -26.828 20.781 -9.398 1 50.84 349 PRO A N 1
ATOM 2746 C CA . PRO A 1 349 ? -26.047 21.406 -8.336 1 50.84 349 PRO A CA 1
ATOM 2747 C C . PRO A 1 349 ? -25.625 20.438 -7.242 1 50.84 349 PRO A C 1
ATOM 2749 O O . PRO A 1 349 ? -24.547 20.547 -6.676 1 50.84 349 PRO A O 1
ATOM 2752 N N . ARG A 1 350 ? -26.469 19.516 -6.859 1 58.59 350 ARG A N 1
ATOM 2753 C CA . ARG A 1 350 ? -26.234 18.547 -5.797 1 58.59 350 ARG A CA 1
ATOM 2754 C C . ARG A 1 350 ? -25.078 17.625 -6.148 1 58.59 350 ARG A C 1
ATOM 2756 O O . ARG A 1 350 ? -24.406 17.094 -5.262 1 58.59 350 ARG A O 1
ATOM 2763 N N . GLU A 1 351 ? -24.703 17.875 -7.398 1 62.78 351 GLU A N 1
ATOM 2764 C CA . GLU A 1 351 ? -23.766 16.891 -7.91 1 62.78 351 GLU A CA 1
ATOM 2765 C C . GLU A 1 351 ? -22.312 17.312 -7.656 1 62.78 351 GLU A C 1
ATOM 2767 O O . GLU A 1 351 ? -21.438 16.469 -7.438 1 62.78 351 GLU A O 1
ATOM 2772 N N . ALA A 1 352 ? -22.156 18.641 -7.562 1 64.44 352 ALA A N 1
ATOM 2773 C CA . ALA A 1 352 ? -20.797 19.109 -7.301 1 64.44 352 ALA A CA 1
ATOM 2774 C C . ALA A 1 352 ? -20.328 18.656 -5.922 1 64.44 352 ALA A C 1
ATOM 2776 O O . ALA A 1 352 ? -19.172 18.234 -5.762 1 64.44 352 ALA A O 1
ATOM 2777 N N . LYS A 1 353 ? -21.188 18.688 -5.141 1 69.75 353 LYS A N 1
ATOM 2778 C CA . LYS A 1 353 ? -20.844 18.328 -3.766 1 69.75 353 LYS A CA 1
ATOM 2779 C C . LYS A 1 353 ? -20.469 16.844 -3.654 1 69.75 353 LYS A C 1
ATOM 2781 O O . LYS A 1 353 ? -19.672 16.469 -2.797 1 69.75 353 LYS A O 1
ATOM 2786 N N . TYR A 1 354 ? -20.875 16.219 -4.555 1 76.19 354 TYR A N 1
ATOM 2787 C CA . TYR A 1 354 ? -20.562 14.797 -4.551 1 76.19 354 TYR A CA 1
ATOM 2788 C C . TYR A 1 354 ? -19.203 14.531 -5.156 1 76.19 354 TYR A C 1
ATOM 2790 O O . TYR A 1 354 ? -18.422 13.719 -4.633 1 76.19 354 TYR A O 1
ATOM 2798 N N . LEU A 1 355 ? -18.844 15.258 -6.074 1 83.81 355 LEU A N 1
ATOM 2799 C CA . LEU A 1 355 ? -17.625 14.969 -6.824 1 83.81 355 LEU A CA 1
ATOM 2800 C C . LEU A 1 355 ? -16.391 15.406 -6.043 1 83.81 355 LEU A C 1
ATOM 2802 O O . LEU A 1 355 ? -15.305 14.875 -6.262 1 83.81 355 LEU A O 1
ATOM 2806 N N . VAL A 1 356 ? -16.609 16.328 -5.137 1 91.81 356 VAL A N 1
ATOM 2807 C CA . VAL A 1 356 ? -15.469 16.859 -4.391 1 91.81 356 VAL A CA 1
ATOM 2808 C C . VAL A 1 356 ? -14.898 15.766 -3.486 1 91.81 356 VAL A C 1
ATOM 2810 O O . VAL A 1 356 ? -13.75 15.844 -3.053 1 91.81 356 VAL A O 1
ATOM 2813 N N . ARG A 1 357 ? -15.633 14.672 -3.307 1 90.69 357 ARG A N 1
ATOM 2814 C CA . ARG A 1 357 ? -15.148 13.562 -2.492 1 90.69 357 ARG A CA 1
ATOM 2815 C C . ARG A 1 357 ? -14.023 12.812 -3.201 1 90.69 357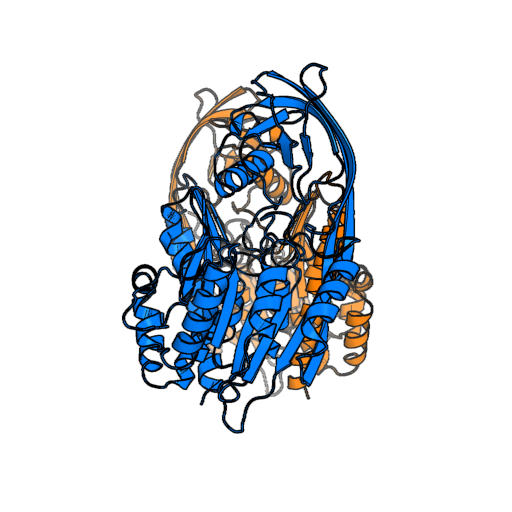 ARG A C 1
ATOM 2817 O O . ARG A 1 357 ? -13.289 12.055 -2.574 1 90.69 357 ARG A O 1
ATOM 2824 N N . TYR A 1 358 ? -13.969 13.008 -4.512 1 93.75 358 TYR A N 1
ATOM 2825 C CA . TYR A 1 358 ? -12.953 12.312 -5.305 1 93.75 358 TYR A CA 1
ATOM 2826 C C . TYR A 1 358 ? -11.68 13.141 -5.398 1 93.75 358 TYR A C 1
ATOM 2828 O O . TYR A 1 358 ? -10.727 12.742 -6.066 1 93.75 358 TYR A O 1
ATOM 2836 N N . LEU A 1 359 ? -11.703 14.258 -4.711 1 96.69 359 LEU A N 1
ATOM 2837 C CA . LEU A 1 359 ? -10.469 15.031 -4.594 1 96.69 359 LEU A CA 1
ATOM 2838 C C . LEU A 1 359 ? -9.469 14.312 -3.688 1 96.69 359 LEU A C 1
ATOM 2840 O O . LEU A 1 359 ? -9.852 13.766 -2.65 1 96.69 359 LEU A O 1
ATOM 2844 N N . GLY A 1 360 ? -8.25 14.289 -4.129 1 97.81 360 GLY A N 1
ATOM 2845 C CA . GLY A 1 360 ? -7.168 13.734 -3.334 1 97.81 360 GLY A CA 1
ATOM 2846 C C . GLY A 1 360 ? -5.816 14.344 -3.664 1 97.81 360 GLY A C 1
ATOM 2847 O O . GLY A 1 360 ? -5.688 15.094 -4.637 1 97.81 360 GLY A O 1
ATOM 2848 N N . ARG A 1 361 ? -4.906 14.07 -2.906 1 98.5 361 ARG A N 1
ATOM 2849 C CA . ARG A 1 361 ? -3.584 14.672 -3.039 1 98.5 361 ARG A CA 1
ATOM 2850 C C . ARG A 1 361 ? -2.607 13.719 -3.715 1 98.5 361 ARG A C 1
ATOM 2852 O O . ARG A 1 361 ? -2.758 12.5 -3.619 1 98.5 361 ARG A O 1
ATOM 2859 N N . TYR A 1 362 ? -1.656 14.281 -4.395 1 98.56 362 TYR A N 1
ATOM 2860 C CA . TYR A 1 362 ? -0.504 13.547 -4.91 1 98.56 362 TYR A CA 1
ATOM 2861 C C . TYR A 1 362 ? 0.768 14.375 -4.789 1 98.56 362 TYR A C 1
ATOM 2863 O O . TYR A 1 362 ? 0.707 15.602 -4.648 1 98.56 362 TYR A O 1
ATOM 2871 N N . MET A 1 363 ? 1.873 13.68 -4.766 1 98.5 363 MET A N 1
ATOM 2872 C CA . MET A 1 363 ? 3.156 14.344 -4.543 1 98.5 363 MET A CA 1
ATOM 2873 C C . MET A 1 363 ? 4.25 13.703 -5.395 1 98.5 363 MET A C 1
ATOM 2875 O O . MET A 1 363 ? 4.547 12.516 -5.246 1 98.5 363 MET A O 1
ATOM 2879 N N . GLY A 1 364 ? 4.789 14.477 -6.312 1 97.88 364 GLY A N 1
ATOM 2880 C CA . GLY A 1 364 ? 5.973 14.062 -7.047 1 97.88 364 GLY A CA 1
ATOM 2881 C C . GLY A 1 364 ? 7.254 14.656 -6.492 1 97.88 364 GLY A C 1
ATOM 2882 O O . GLY A 1 364 ? 7.324 15.852 -6.215 1 97.88 364 GLY A O 1
ATOM 2883 N N . LEU A 1 365 ? 8.188 13.734 -6.238 1 97.56 365 LEU A N 1
ATOM 2884 C CA . LEU A 1 365 ? 9.469 14.195 -5.715 1 97.56 365 LEU A CA 1
ATOM 2885 C C . LEU A 1 365 ? 10.586 13.953 -6.73 1 97.56 365 LEU A C 1
ATOM 2887 O O . LEU A 1 365 ? 10.695 12.859 -7.285 1 97.56 365 LEU A O 1
ATOM 2891 N N . PRO A 1 366 ? 11.484 14.977 -6.961 1 94.62 366 PRO A N 1
ATOM 2892 C CA . PRO A 1 366 ? 11.438 16.344 -6.418 1 94.62 366 PRO A CA 1
ATOM 2893 C C . PRO A 1 366 ? 10.242 17.141 -6.934 1 94.62 366 PRO A C 1
ATOM 2895 O O . PRO A 1 366 ? 9.844 16.984 -8.086 1 94.62 366 PRO A O 1
ATOM 2898 N N . GLY A 1 367 ? 9.648 17.859 -6.051 1 94.38 367 GLY A N 1
ATOM 2899 C CA . GLY A 1 367 ? 8.453 18.625 -6.371 1 94.38 367 GLY A CA 1
ATOM 2900 C C . GLY A 1 367 ? 7.625 18.969 -5.148 1 94.38 367 GLY A C 1
ATOM 2901 O O . GLY A 1 367 ? 8.164 19.188 -4.062 1 94.38 367 GLY A O 1
ATOM 2902 N N . ARG A 1 368 ? 6.293 19.188 -5.441 1 95.19 368 ARG A N 1
ATOM 2903 C CA . ARG A 1 368 ? 5.414 19.625 -4.363 1 95.19 368 ARG A CA 1
ATOM 2904 C C . ARG A 1 368 ? 4.145 18.781 -4.309 1 95.19 368 ARG A C 1
ATOM 2906 O O . ARG A 1 368 ? 3.973 17.859 -5.105 1 95.19 368 ARG A O 1
ATOM 2913 N N . ILE A 1 369 ? 3.414 19.078 -3.303 1 97.5 369 ILE A N 1
ATOM 2914 C CA . ILE A 1 369 ? 2.115 18.422 -3.15 1 97.5 369 ILE A CA 1
ATOM 2915 C C . ILE A 1 369 ? 1.065 19.188 -3.961 1 97.5 369 ILE A C 1
ATOM 2917 O O . ILE A 1 369 ? 1.062 20.406 -3.988 1 97.5 369 ILE A O 1
ATOM 2921 N N . GLU A 1 370 ? 0.286 18.469 -4.641 1 97.56 370 GLU A N 1
ATOM 2922 C CA . GLU A 1 370 ? -0.845 18.984 -5.414 1 97.56 370 GLU A CA 1
ATOM 2923 C C . GLU A 1 370 ? -2.092 18.141 -5.191 1 97.56 370 GLU A C 1
ATOM 2925 O O . GLU A 1 370 ? -2.072 17.188 -4.406 1 97.56 370 GLU A O 1
ATOM 2930 N N . TYR A 1 371 ? -3.201 18.609 -5.719 1 98.19 371 TYR A N 1
ATOM 2931 C CA . TYR A 1 371 ? -4.41 17.797 -5.625 1 98.19 371 TYR A CA 1
ATOM 2932 C C . TYR A 1 371 ? -5.188 17.828 -6.938 1 98.19 371 TYR A C 1
ATOM 2934 O O . TYR A 1 371 ? -4.945 18.672 -7.793 1 98.19 371 TYR A O 1
ATOM 2942 N N . ALA A 1 372 ? -6.027 16.812 -7.125 1 97.88 372 ALA A N 1
ATOM 2943 C CA . ALA A 1 372 ? -6.824 16.656 -8.336 1 97.88 372 ALA A CA 1
ATOM 2944 C C . ALA A 1 372 ? -8.031 15.758 -8.086 1 97.88 372 ALA A C 1
ATOM 2946 O O . ALA A 1 372 ? -8.086 15.047 -7.082 1 97.88 372 ALA A O 1
ATOM 2947 N N . LEU A 1 373 ? -9.023 15.953 -8.953 1 95.81 373 LEU A N 1
ATOM 2948 C CA . LEU A 1 373 ? -10.039 14.914 -9.047 1 95.81 373 LEU A CA 1
ATOM 2949 C C . LEU A 1 373 ? -9.438 13.609 -9.562 1 95.81 373 LEU A C 1
ATOM 2951 O O . LEU A 1 373 ? -8.641 13.617 -10.508 1 95.81 373 LEU A O 1
ATOM 2955 N N . PHE A 1 374 ? -9.82 12.484 -8.898 1 97.12 374 PHE A N 1
ATOM 2956 C CA . PHE A 1 374 ? -9.289 11.188 -9.281 1 97.12 374 PHE A CA 1
ATOM 2957 C C . PHE A 1 374 ? -7.766 11.195 -9.25 1 97.12 374 PHE A C 1
ATOM 2959 O O . PHE A 1 374 ? -7.117 10.82 -10.227 1 97.12 374 PHE A O 1
ATOM 2966 N N . HIS A 1 375 ? -7.266 11.602 -8.125 1 98.31 375 HIS A N 1
ATOM 2967 C CA . HIS A 1 375 ? -5.871 11.977 -7.91 1 98.31 375 HIS A CA 1
ATOM 2968 C C . HIS A 1 375 ? -4.941 10.797 -8.164 1 98.31 375 HIS A C 1
ATOM 2970 O O . HIS A 1 375 ? -3.809 10.977 -8.617 1 98.31 375 HIS A O 1
ATOM 2976 N N . LYS A 1 376 ? -5.383 9.578 -7.953 1 98 376 LYS A N 1
ATOM 2977 C CA . LYS A 1 376 ? -4.508 8.43 -8.172 1 98 376 LYS A CA 1
ATOM 2978 C C . LYS A 1 376 ? -4.211 8.234 -9.656 1 98 376 LYS A C 1
ATOM 2980 O O . LYS A 1 376 ? -3.09 7.883 -10.023 1 98 376 LYS A O 1
ATOM 2985 N N . LEU A 1 377 ? -5.215 8.461 -10.461 1 98.12 377 LEU A N 1
ATOM 2986 C CA . LEU A 1 377 ? -5.016 8.375 -11.906 1 98.12 377 LEU A CA 1
ATOM 2987 C C . LEU A 1 377 ? -4.047 9.445 -12.391 1 98.12 377 LEU A C 1
ATOM 2989 O O . LEU A 1 377 ? -3.15 9.164 -13.188 1 98.12 377 LEU A O 1
ATOM 2993 N N . VAL A 1 378 ? -4.25 10.586 -11.867 1 98.31 378 VAL A N 1
ATOM 2994 C CA . VAL A 1 378 ? -3.379 11.695 -12.227 1 98.31 378 VAL A CA 1
ATOM 2995 C C . VAL A 1 378 ? -1.947 11.398 -11.789 1 98.31 378 VAL A C 1
ATOM 2997 O O . VAL A 1 378 ? -0.999 11.633 -12.539 1 98.31 378 VAL A O 1
ATOM 3000 N N . ALA A 1 379 ? -1.831 10.883 -10.609 1 98.44 379 ALA A N 1
ATOM 3001 C CA . ALA A 1 379 ? -0.511 10.547 -10.086 1 98.44 379 ALA A CA 1
ATOM 3002 C C . ALA A 1 379 ? 0.196 9.539 -10.984 1 98.44 379 ALA A C 1
ATOM 3004 O O . ALA A 1 379 ? 1.376 9.703 -11.305 1 98.44 379 ALA A O 1
ATOM 3005 N N . VAL A 1 380 ? -0.508 8.5 -11.383 1 97.56 380 VAL A N 1
ATOM 3006 C CA . VAL A 1 380 ? 0.078 7.469 -12.227 1 97.56 380 VAL A CA 1
ATOM 3007 C C . VAL A 1 380 ? 0.526 8.086 -13.555 1 97.56 380 VAL A C 1
ATOM 3009 O O . VAL A 1 380 ? 1.648 7.848 -14.008 1 97.56 380 VAL A O 1
ATOM 3012 N N . ARG A 1 381 ? -0.212 8.883 -14.109 1 97.38 381 ARG A N 1
ATOM 3013 C CA . ARG A 1 381 ? 0.032 9.422 -15.445 1 97.38 381 ARG A CA 1
ATOM 3014 C C . ARG A 1 381 ? 1.081 10.523 -15.406 1 97.38 381 ARG A C 1
ATOM 3016 O O . ARG A 1 381 ? 1.706 10.828 -16.422 1 97.38 381 ARG A O 1
ATOM 3023 N N . LYS A 1 382 ? 1.288 11.148 -14.258 1 97.38 382 LYS A N 1
ATOM 3024 C CA . LYS A 1 382 ? 2.332 12.156 -14.102 1 97.38 382 LYS A CA 1
ATOM 3025 C C . LYS A 1 382 ? 3.607 11.547 -13.539 1 97.38 382 LYS A C 1
ATOM 3027 O O . LYS A 1 382 ? 4.633 12.219 -13.43 1 97.38 382 LYS A O 1
ATOM 3032 N N . SER A 1 383 ? 3.566 10.281 -13.211 1 96.5 383 SER A N 1
ATOM 3033 C CA . SER A 1 383 ? 4.645 9.656 -12.453 1 96.5 383 SER A CA 1
ATOM 3034 C C . SER A 1 383 ? 5.953 9.68 -13.234 1 96.5 383 SER A C 1
ATOM 3036 O O . SER A 1 383 ? 7.035 9.68 -12.641 1 96.5 383 SER A O 1
ATOM 3038 N N . PHE A 1 384 ? 5.91 9.742 -14.562 1 93.69 384 PHE A N 1
ATOM 3039 C CA . PHE A 1 384 ? 7.113 9.672 -15.383 1 93.69 384 PHE A CA 1
ATOM 3040 C C . PHE A 1 384 ? 7.941 10.938 -15.234 1 93.69 384 PHE A C 1
ATOM 3042 O O . PHE A 1 384 ? 9.125 10.961 -15.586 1 93.69 384 PHE A O 1
ATOM 3049 N N . LYS A 1 385 ? 7.379 11.969 -14.664 1 94.94 385 LYS A N 1
ATOM 3050 C CA . LYS A 1 385 ? 8.047 13.266 -14.562 1 94.94 385 LYS A CA 1
ATOM 3051 C C . LYS A 1 385 ? 8.875 13.367 -13.289 1 94.94 385 LYS A C 1
ATOM 3053 O O . LYS A 1 385 ? 9.672 14.297 -13.125 1 94.94 385 LYS A O 1
ATOM 3058 N N . HIS A 1 386 ? 8.68 12.438 -12.422 1 96.06 386 HIS A N 1
ATOM 3059 C CA . HIS A 1 386 ? 9.305 12.516 -11.102 1 96.06 386 HIS A CA 1
ATOM 3060 C C . HIS A 1 386 ? 10.031 11.219 -10.758 1 96.06 386 HIS A C 1
ATOM 3062 O O . HIS A 1 386 ? 9.695 10.156 -11.289 1 96.06 386 HIS A O 1
ATOM 3068 N N . ARG A 1 387 ? 10.992 11.266 -9.906 1 95.75 387 ARG A N 1
ATOM 3069 C CA . ARG A 1 387 ? 11.672 10.062 -9.445 1 95.75 387 ARG A CA 1
ATOM 3070 C C . ARG A 1 387 ? 10.75 9.219 -8.562 1 95.75 387 ARG A C 1
ATOM 3072 O O . ARG A 1 387 ? 10.742 7.992 -8.664 1 95.75 387 ARG A O 1
ATOM 3079 N N . PHE A 1 388 ? 10.102 9.938 -7.672 1 97.38 388 PHE A N 1
ATOM 3080 C CA . PHE A 1 388 ? 9.117 9.297 -6.805 1 97.38 388 PHE A CA 1
ATOM 3081 C C . PHE A 1 388 ? 7.758 9.969 -6.938 1 97.38 388 PHE A C 1
ATOM 3083 O O . PHE A 1 388 ? 7.672 11.195 -7.008 1 97.38 388 PHE A O 1
ATOM 3090 N N . MET A 1 389 ? 6.723 9.203 -7.023 1 98 389 MET A N 1
ATOM 3091 C CA . MET A 1 389 ? 5.348 9.695 -7.039 1 98 389 MET A CA 1
ATOM 3092 C C . MET A 1 389 ? 4.52 9.023 -5.949 1 98 389 MET A C 1
ATOM 3094 O O . MET A 1 389 ? 4.613 7.812 -5.754 1 98 389 MET A O 1
ATOM 3098 N N . PHE A 1 390 ? 3.785 9.797 -5.203 1 98.44 390 PHE A N 1
ATOM 3099 C CA . PHE A 1 390 ? 2.893 9.273 -4.176 1 98.44 390 PHE A CA 1
ATOM 3100 C C . PHE A 1 390 ? 1.482 9.82 -4.355 1 98.44 390 PHE A C 1
ATOM 3102 O O . PHE A 1 390 ? 1.302 10.945 -4.828 1 98.44 390 PHE A O 1
ATOM 3109 N N . ALA A 1 391 ? 0.503 9.094 -3.994 1 98.5 391 ALA A N 1
ATOM 3110 C CA . ALA A 1 391 ? -0.894 9.523 -3.998 1 98.5 391 ALA A CA 1
ATOM 3111 C C . ALA A 1 391 ? -1.595 9.109 -2.707 1 98.5 391 ALA A C 1
ATOM 3113 O O . ALA A 1 391 ? -1.382 8.008 -2.199 1 98.5 391 ALA A O 1
ATOM 3114 N N . GLU A 1 392 ? -2.412 9.984 -2.291 1 98.31 392 GLU A N 1
ATOM 3115 C CA . GLU A 1 392 ? -3.092 9.836 -1.006 1 98.31 392 GLU A CA 1
ATOM 3116 C C . GLU A 1 392 ? -4.012 8.617 -1.006 1 98.31 392 GLU A C 1
ATOM 3118 O O . GLU A 1 392 ? -4.797 8.43 -1.936 1 98.31 392 GLU A O 1
ATOM 3123 N N . ASP A 1 393 ? -3.877 7.84 0.075 1 96 393 ASP A N 1
ATOM 3124 C CA . ASP A 1 393 ? -4.742 6.703 0.365 1 96 393 ASP A CA 1
ATOM 3125 C C . ASP A 1 393 ? -4.305 5.992 1.646 1 96 393 ASP A C 1
ATOM 3127 O O . ASP A 1 393 ? -3.471 6.508 2.393 1 96 393 ASP A O 1
ATOM 3131 N N . ASN A 1 394 ? -4.938 4.906 1.893 1 92 394 ASN A N 1
ATOM 3132 C CA . ASN A 1 394 ? -4.531 4.008 2.967 1 92 394 ASN A CA 1
ATOM 3133 C C . ASN A 1 394 ? -4.617 2.545 2.537 1 92 394 ASN A C 1
ATOM 3135 O O . ASN A 1 394 ? -5.68 1.928 2.629 1 92 394 ASN A O 1
ATOM 3139 N N . PRO A 1 395 ? -3.432 2.002 2.139 1 91.38 395 PRO A N 1
ATOM 3140 C CA . PRO A 1 395 ? -2.1 2.602 2.051 1 91.38 395 PRO A CA 1
ATOM 3141 C C . PRO A 1 395 ? -1.959 3.559 0.868 1 91.38 395 PRO A C 1
ATOM 3143 O O . PRO A 1 395 ? -2.711 3.457 -0.105 1 91.38 395 PRO A O 1
ATOM 3146 N N . ALA A 1 396 ? -1.064 4.449 1.013 1 96.69 396 ALA A N 1
ATOM 3147 C CA . ALA A 1 396 ? -0.767 5.379 -0.073 1 96.69 396 ALA A CA 1
ATOM 3148 C C . ALA A 1 396 ? -0.146 4.656 -1.263 1 96.69 396 ALA A C 1
ATOM 3150 O O . ALA A 1 396 ? 0.529 3.637 -1.094 1 96.69 396 ALA A O 1
ATOM 3151 N N . LEU A 1 397 ? -0.471 5.199 -2.451 1 96.38 397 LEU A N 1
ATOM 3152 C CA . LEU A 1 397 ? 0.165 4.691 -3.662 1 96.38 397 LEU A CA 1
ATOM 3153 C C . LEU A 1 397 ? 1.572 5.258 -3.816 1 96.38 397 LEU A C 1
ATOM 3155 O O . LEU A 1 397 ? 1.788 6.453 -3.623 1 96.38 397 LEU A O 1
ATOM 3159 N N . GLY A 1 398 ? 2.529 4.434 -4.074 1 95.38 398 GLY A N 1
ATOM 3160 C CA . GLY A 1 398 ? 3.891 4.859 -4.352 1 95.38 398 GLY A CA 1
ATOM 3161 C C . GLY A 1 398 ? 4.441 4.289 -5.648 1 95.38 398 GLY A C 1
ATOM 3162 O O . GLY A 1 398 ? 4.285 3.096 -5.922 1 95.38 398 GLY A O 1
ATOM 3163 N N . ILE A 1 399 ? 4.98 5.137 -6.5 1 95.44 399 ILE A N 1
ATOM 3164 C CA . ILE A 1 399 ? 5.605 4.73 -7.754 1 95.44 399 ILE A CA 1
ATOM 3165 C C . ILE A 1 399 ? 7.023 5.289 -7.836 1 95.44 399 ILE A C 1
ATOM 3167 O O . ILE A 1 399 ? 7.234 6.488 -7.641 1 95.44 399 ILE A O 1
ATOM 3171 N N . GLU A 1 400 ? 7.934 4.488 -8.023 1 92.88 400 GLU A N 1
ATOM 3172 C CA . GLU A 1 400 ? 9.312 4.914 -8.234 1 92.88 400 GLU A CA 1
ATOM 3173 C C . GLU A 1 400 ? 9.734 4.707 -9.688 1 92.88 400 GLU A C 1
ATOM 3175 O O . GLU A 1 400 ? 9.508 3.643 -10.266 1 92.88 400 GLU A O 1
ATOM 3180 N N . VAL A 1 401 ? 10.312 5.688 -10.25 1 89.06 401 VAL A N 1
ATOM 3181 C CA . VAL A 1 401 ? 10.812 5.582 -11.617 1 89.06 401 VAL A CA 1
ATOM 3182 C C . VAL A 1 401 ? 12.211 4.977 -11.617 1 89.06 401 VAL A C 1
ATOM 3184 O O . VAL A 1 401 ? 13.125 5.516 -10.984 1 89.06 401 VAL A O 1
ATOM 3187 N N . THR A 1 402 ? 12.273 3.811 -12.188 1 81.75 402 THR A N 1
ATOM 3188 C CA . THR A 1 402 ? 13.547 3.105 -12.32 1 81.75 402 THR A CA 1
ATOM 3189 C C . THR A 1 402 ? 13.891 2.865 -13.781 1 81.75 402 THR A C 1
ATOM 3191 O O . THR A 1 402 ? 13.039 3.041 -14.664 1 81.75 402 THR A O 1
ATOM 3194 N N . ARG A 1 403 ? 15.18 2.594 -14.008 1 78.75 403 ARG A N 1
ATOM 3195 C CA . ARG A 1 403 ? 15.617 2.201 -15.344 1 78.75 403 ARG A CA 1
ATOM 3196 C C . ARG A 1 403 ? 15.281 0.739 -15.617 1 78.75 403 ARG A C 1
ATOM 3198 O O . ARG A 1 403 ? 16.141 -0.138 -15.477 1 78.75 403 ARG A O 1
ATOM 3205 N N . ASN A 1 404 ? 14.086 0.462 -15.789 1 83.31 404 ASN A N 1
ATOM 3206 C CA . ASN A 1 404 ? 13.57 -0.874 -16.062 1 83.31 404 ASN A CA 1
ATOM 3207 C C . ASN A 1 404 ? 12.648 -0.875 -17.281 1 83.31 404 ASN A C 1
ATOM 3209 O O . ASN A 1 404 ? 11.734 -0.055 -17.375 1 83.31 404 ASN A O 1
ATOM 3213 N N . GLY A 1 405 ? 12.922 -1.738 -18.188 1 83.38 405 GLY A N 1
ATOM 3214 C CA . GLY A 1 405 ? 12.195 -1.784 -19.438 1 83.38 405 GLY A CA 1
ATOM 3215 C C . GLY A 1 405 ? 10.719 -2.064 -19.266 1 83.38 405 GLY A C 1
ATOM 3216 O O . GLY A 1 405 ? 9.93 -1.847 -20.188 1 83.38 405 GLY A O 1
ATOM 3217 N N . PHE A 1 406 ? 10.328 -2.494 -18.109 1 91.44 406 PHE A N 1
ATOM 3218 C CA . PHE A 1 406 ? 8.938 -2.869 -17.891 1 91.44 406 PHE A CA 1
ATOM 3219 C C . PHE A 1 406 ? 8.195 -1.774 -17.141 1 91.44 406 PHE A C 1
ATOM 3221 O O . PHE A 1 406 ? 7.027 -1.938 -16.797 1 91.44 406 PHE A O 1
ATOM 3228 N N . LEU A 1 407 ? 8.812 -0.651 -16.938 1 90.38 407 LEU A N 1
ATOM 3229 C CA . LEU A 1 407 ? 8.18 0.422 -16.172 1 90.38 407 LEU A CA 1
ATOM 3230 C C . LEU A 1 407 ? 6.914 0.914 -16.875 1 90.38 407 LEU A C 1
ATOM 3232 O O . LEU A 1 407 ? 5.906 1.176 -16.219 1 90.38 407 LEU A O 1
ATOM 3236 N N . ALA A 1 408 ? 7.012 1.043 -18.188 1 89.81 408 ALA A N 1
ATOM 3237 C CA . ALA A 1 408 ? 5.848 1.514 -18.922 1 89.81 408 ALA A CA 1
ATOM 3238 C C . ALA A 1 408 ? 4.684 0.536 -18.797 1 89.81 408 ALA A C 1
ATOM 3240 O O . ALA A 1 408 ? 3.533 0.948 -18.625 1 89.81 408 ALA A O 1
ATOM 3241 N N . SER A 1 409 ? 4.949 -0.703 -18.875 1 87.94 409 SER A N 1
ATOM 3242 C CA . SER A 1 409 ? 3.924 -1.733 -18.734 1 87.94 409 SER A CA 1
ATOM 3243 C C . SER A 1 409 ? 3.33 -1.729 -17.328 1 87.94 409 SER A C 1
ATOM 3245 O O . SER A 1 409 ? 2.121 -1.911 -17.172 1 87.94 409 SER A O 1
ATOM 3247 N N . TYR A 1 410 ? 4.172 -1.569 -16.391 1 90.38 410 TYR A N 1
ATOM 3248 C CA . TYR A 1 410 ? 3.723 -1.464 -15.008 1 90.38 410 TYR A CA 1
ATOM 3249 C C . TYR A 1 410 ? 2.752 -0.302 -14.836 1 90.38 410 TYR A C 1
ATOM 3251 O O . TYR A 1 410 ? 1.668 -0.468 -14.273 1 90.38 410 TYR A O 1
ATOM 3259 N N . ARG A 1 411 ? 3.09 0.812 -15.336 1 93.19 411 ARG A N 1
ATOM 3260 C CA . ARG A 1 411 ? 2.252 2 -15.203 1 93.19 411 ARG A CA 1
ATOM 3261 C C . ARG A 1 411 ? 0.924 1.819 -15.93 1 93.19 411 ARG A C 1
ATOM 3263 O O . ARG A 1 411 ? -0.12 2.262 -15.445 1 93.19 411 ARG A O 1
ATOM 3270 N N . SER A 1 412 ? 0.996 1.188 -17.016 1 91.25 412 SER A N 1
ATOM 3271 C CA . SER A 1 412 ? -0.227 0.917 -17.766 1 91.25 412 SER A CA 1
ATOM 3272 C C . SER A 1 412 ? -1.152 -0.018 -17 1 91.25 412 SER A C 1
ATOM 3274 O O . SER A 1 412 ? -2.371 0.168 -17 1 91.25 412 SER A O 1
ATOM 3276 N N . GLY A 1 413 ? -0.542 -1.018 -16.438 1 90.12 413 GLY A N 1
ATOM 3277 C CA . GLY A 1 413 ? -1.331 -1.912 -15.594 1 90.12 413 GLY A CA 1
ATOM 3278 C C . GLY A 1 413 ? -1.978 -1.212 -14.414 1 90.12 413 GLY A C 1
ATOM 3279 O O . GLY A 1 413 ? -3.152 -1.44 -14.117 1 90.12 413 GLY A O 1
ATOM 3280 N N . LEU A 1 414 ? -1.221 -0.361 -13.773 1 94.12 414 LEU A N 1
ATOM 3281 C CA . LEU A 1 414 ? -1.73 0.423 -12.656 1 94.12 414 LEU A CA 1
ATOM 3282 C C . LEU A 1 414 ? -2.869 1.334 -13.102 1 94.12 414 LEU A C 1
ATOM 3284 O O . LEU A 1 414 ? -3.887 1.446 -12.414 1 94.12 414 LEU A O 1
ATOM 3288 N N . ASP A 1 415 ? -2.629 1.973 -14.234 1 95.62 415 ASP A N 1
ATOM 3289 C CA . ASP A 1 415 ? -3.619 2.893 -14.789 1 95.62 415 ASP A CA 1
ATOM 3290 C C . ASP A 1 415 ? -4.949 2.186 -15.031 1 95.62 415 ASP A C 1
ATOM 3292 O O . ASP A 1 415 ? -6.008 2.697 -14.656 1 95.62 415 ASP A O 1
ATOM 3296 N N . ARG A 1 416 ? -4.941 1.036 -15.539 1 93.06 416 ARG A N 1
ATOM 3297 C CA . ARG A 1 416 ? -6.148 0.269 -15.828 1 93.06 416 ARG A CA 1
ATOM 3298 C C . ARG A 1 416 ? -6.848 -0.151 -14.539 1 93.06 416 ARG A C 1
ATOM 3300 O O . ARG A 1 416 ? -8.07 -0.036 -14.422 1 93.06 416 ARG A O 1
ATOM 3307 N N . GLU A 1 417 ? -6.082 -0.656 -13.648 1 93.69 417 GLU A N 1
ATOM 3308 C CA . GLU A 1 417 ? -6.648 -1.099 -12.375 1 93.69 417 GLU A CA 1
ATOM 3309 C C . GLU A 1 417 ? -7.332 0.053 -11.648 1 93.69 417 GLU A C 1
ATOM 3311 O O . GLU A 1 417 ? -8.445 -0.101 -11.133 1 93.69 417 GLU A O 1
ATOM 3316 N N . ILE A 1 418 ? -6.688 1.143 -11.586 1 96.31 418 ILE A N 1
ATOM 3317 C CA . ILE A 1 418 ? -7.207 2.299 -10.867 1 96.31 418 ILE A CA 1
ATOM 3318 C C . ILE A 1 418 ? -8.422 2.859 -11.594 1 96.31 418 ILE A C 1
ATOM 3320 O O . ILE A 1 418 ? -9.406 3.26 -10.961 1 96.31 418 ILE A O 1
ATOM 3324 N N . THR A 1 419 ? -8.375 2.922 -12.906 1 96.56 419 THR A N 1
ATOM 3325 C CA . THR A 1 419 ? -9.531 3.359 -13.688 1 96.56 419 THR A CA 1
ATOM 3326 C C . THR A 1 419 ? -10.75 2.506 -13.367 1 96.56 419 THR A C 1
ATOM 3328 O O . THR A 1 419 ? -11.828 3.035 -13.094 1 96.56 419 THR A O 1
ATOM 3331 N N . ASN A 1 420 ? -10.547 1.231 -13.344 1 93.81 420 ASN A N 1
ATOM 3332 C CA . ASN A 1 420 ? -11.648 0.323 -13.062 1 93.81 420 ASN A CA 1
ATOM 3333 C C . ASN A 1 420 ? -12.195 0.526 -11.648 1 93.81 420 ASN A C 1
ATOM 3335 O O . ASN A 1 420 ? -13.406 0.469 -11.43 1 93.81 420 ASN A O 1
ATOM 3339 N N . SER A 1 421 ? -11.336 0.739 -10.773 1 94.25 421 SER A N 1
ATOM 3340 C CA . SER A 1 421 ? -11.75 0.976 -9.391 1 94.25 421 SER A CA 1
ATOM 3341 C C . SER A 1 421 ? -12.602 2.236 -9.273 1 94.25 421 SER A C 1
ATOM 3343 O O . SER A 1 421 ? -13.633 2.238 -8.602 1 94.25 421 SER A O 1
ATOM 3345 N N . TYR A 1 422 ? -12.188 3.295 -9.922 1 94.12 422 TYR A N 1
ATOM 3346 C CA . TYR A 1 422 ? -12.938 4.543 -9.867 1 94.12 422 TYR A CA 1
ATOM 3347 C C . TYR A 1 422 ? -14.289 4.398 -10.562 1 94.12 422 TYR A C 1
ATOM 3349 O O . TYR A 1 422 ? -15.289 4.934 -10.094 1 94.12 422 TYR A O 1
ATOM 3357 N N . ILE A 1 423 ? -14.312 3.713 -11.641 1 93.5 423 ILE A N 1
ATOM 3358 C CA . ILE A 1 423 ? -15.562 3.498 -12.359 1 93.5 423 ILE A CA 1
ATOM 3359 C C . ILE A 1 423 ? -16.531 2.717 -11.484 1 93.5 423 ILE A C 1
ATOM 3361 O O . ILE A 1 423 ? -17.719 3.062 -11.398 1 93.5 423 ILE A O 1
ATOM 3365 N N . TYR A 1 424 ? -16.016 1.751 -10.852 1 90.88 424 TYR A N 1
ATOM 3366 C CA . TYR A 1 424 ? -16.859 0.961 -9.961 1 90.88 424 TYR A CA 1
ATOM 3367 C C . TYR A 1 424 ? -17.438 1.824 -8.844 1 90.88 424 TYR A C 1
ATOM 3369 O O . TYR A 1 424 ? -18.641 1.767 -8.555 1 90.88 424 TYR A O 1
ATOM 3377 N N . ARG A 1 425 ? -16.688 2.639 -8.25 1 89.31 425 ARG A N 1
ATOM 3378 C CA . ARG A 1 425 ? -17.125 3.508 -7.164 1 89.31 425 ARG A CA 1
ATOM 3379 C C . ARG A 1 425 ? -18.141 4.531 -7.652 1 89.31 425 ARG A C 1
ATOM 3381 O O . ARG A 1 425 ? -19.125 4.824 -6.957 1 89.31 425 ARG A O 1
ATOM 3388 N N . LEU A 1 426 ? -17.828 5.051 -8.758 1 87.12 426 LEU A N 1
ATOM 3389 C CA . LEU A 1 426 ? -18.734 6.027 -9.336 1 87.12 426 LEU A CA 1
ATOM 3390 C C . LEU A 1 426 ? -20.109 5.395 -9.602 1 87.12 426 LEU A C 1
ATOM 3392 O O . LEU A 1 426 ? -21.141 6.02 -9.367 1 87.12 426 LEU A O 1
ATOM 3396 N N . HIS A 1 427 ? -20.094 4.184 -9.992 1 86.06 427 HIS A N 1
ATOM 3397 C CA . HIS A 1 427 ? -21.359 3.482 -10.242 1 86.06 427 HIS A CA 1
ATOM 3398 C C . HIS A 1 427 ? -22.109 3.23 -8.938 1 86.06 427 HIS A C 1
ATOM 3400 O O . HIS A 1 427 ? -23.328 3.385 -8.891 1 86.06 427 HIS A O 1
ATOM 3406 N N . GLU A 1 428 ? -21.359 2.863 -7.969 1 82.44 428 GLU A N 1
ATOM 3407 C CA . GLU A 1 428 ? -21.984 2.65 -6.668 1 82.44 428 GLU A CA 1
ATOM 3408 C C . GLU A 1 428 ? -22.594 3.941 -6.129 1 82.44 428 GLU A C 1
ATOM 3410 O O . GLU A 1 428 ? -23.703 3.932 -5.586 1 82.44 428 GLU A O 1
ATOM 3415 N N . ASP A 1 429 ? -21.891 4.941 -6.285 1 78.75 429 ASP A N 1
ATOM 3416 C CA . ASP A 1 429 ? -22.359 6.234 -5.789 1 78.75 429 ASP A CA 1
ATOM 3417 C C . ASP A 1 429 ? -23.562 6.73 -6.586 1 78.75 429 ASP A C 1
ATOM 3419 O O . ASP A 1 429 ? -24.484 7.324 -6.023 1 78.75 429 ASP A O 1
ATOM 3423 N N . LEU A 1 430 ? -23.531 6.539 -7.836 1 76.94 430 LEU A N 1
ATOM 3424 C CA . LEU A 1 430 ? -24.641 6.973 -8.688 1 76.94 430 LEU A CA 1
ATOM 3425 C C . LEU A 1 430 ? -25.906 6.195 -8.367 1 76.94 430 LEU A C 1
ATOM 3427 O O . LEU A 1 430 ? -27.016 6.738 -8.461 1 76.94 430 LEU A O 1
ATOM 3431 N N . GLN A 1 431 ? -25.719 5.008 -7.992 1 76.19 431 GLN A N 1
ATOM 3432 C CA . GLN A 1 431 ? -26.891 4.23 -7.602 1 76.19 431 GLN A CA 1
ATOM 3433 C C . GLN A 1 431 ? -27.5 4.762 -6.305 1 76.19 431 GLN A C 1
ATOM 3435 O O . GLN A 1 431 ? -28.719 4.73 -6.125 1 76.19 431 GLN A O 1
ATOM 3440 N N . GLU A 1 432 ? -26.703 5.32 -5.57 1 68.88 432 GLU A N 1
ATOM 3441 C CA . GLU A 1 432 ? -27.188 5.875 -4.309 1 68.88 432 GLU A CA 1
ATOM 3442 C C . GLU A 1 432 ? -27.891 7.211 -4.527 1 68.88 432 GLU A C 1
ATOM 3444 O O . GLU A 1 432 ? -28.797 7.574 -3.771 1 68.88 432 GLU A O 1
ATOM 3449 N N . LEU A 1 433 ? -27.391 7.875 -5.473 1 64.06 433 LEU A N 1
ATOM 3450 C CA . LEU A 1 433 ? -27.969 9.188 -5.738 1 64.06 433 LEU A CA 1
ATOM 3451 C C . LEU A 1 433 ? -29.297 9.055 -6.48 1 64.06 433 LEU A C 1
ATOM 3453 O O . LEU A 1 433 ? -30.125 9.961 -6.43 1 64.06 433 LEU A O 1
ATOM 3457 N N . LEU A 1 434 ? -29.484 7.875 -7.184 1 57.09 434 LEU A N 1
ATOM 3458 C CA . LEU A 1 434 ? -30.766 7.648 -7.859 1 57.09 434 LEU A CA 1
ATOM 3459 C C . LEU A 1 434 ? -31.75 6.941 -6.934 1 57.09 434 LEU A C 1
ATOM 3461 O O . LEU A 1 434 ? -32.938 7.223 -6.965 1 57.09 434 LEU A O 1
ATOM 3465 N N . MET B 1 1 ? 10.781 -24.312 -27.344 1 51.12 1 MET B N 1
ATOM 3466 C CA . MET B 1 1 ? 10.195 -24.578 -26.047 1 51.12 1 MET B CA 1
ATOM 3467 C C . MET B 1 1 ? 9.344 -25.844 -26.078 1 51.12 1 MET B C 1
ATOM 3469 O O . MET B 1 1 ? 8.719 -26.156 -27.094 1 51.12 1 MET B O 1
ATOM 3473 N N . SER B 1 2 ? 9.523 -26.672 -25.141 1 69 2 SER B N 1
ATOM 3474 C CA . SER B 1 2 ? 8.828 -27.953 -25.094 1 69 2 SER B CA 1
ATOM 3475 C C . SER B 1 2 ? 7.32 -27.766 -25.016 1 69 2 SER B C 1
ATOM 3477 O O . SER B 1 2 ? 6.844 -26.781 -24.453 1 69 2 SER B O 1
ATOM 3479 N N . ILE B 1 3 ? 6.598 -28.438 -25.781 1 76.44 3 ILE B N 1
ATOM 3480 C CA . ILE B 1 3 ? 5.137 -28.406 -25.766 1 76.44 3 ILE B CA 1
ATOM 3481 C C . ILE B 1 3 ? 4.629 -28.781 -24.375 1 76.44 3 ILE B C 1
ATOM 3483 O O . ILE B 1 3 ? 3.574 -28.312 -23.953 1 76.44 3 ILE B O 1
ATOM 3487 N N . ASP B 1 4 ? 5.453 -29.484 -23.719 1 84.56 4 ASP B N 1
ATOM 3488 C CA . ASP B 1 4 ? 4.961 -30.078 -22.484 1 84.56 4 ASP B CA 1
ATOM 3489 C C . ASP B 1 4 ? 5.043 -29.094 -21.312 1 84.56 4 ASP B C 1
ATOM 3491 O O . ASP B 1 4 ? 4.227 -29.156 -20.391 1 84.56 4 ASP B O 1
ATOM 3495 N N . HIS B 1 5 ? 5.973 -28.281 -21.438 1 89.75 5 HIS B N 1
ATOM 3496 C CA . HIS B 1 5 ? 6.168 -27.359 -20.328 1 89.75 5 HIS B CA 1
ATOM 3497 C C . HIS B 1 5 ? 6.305 -25.922 -20.812 1 89.75 5 HIS B C 1
ATOM 3499 O O . HIS B 1 5 ? 7.152 -25.625 -21.656 1 89.75 5 HIS B O 1
ATOM 3505 N N . GLY B 1 6 ? 5.293 -25.125 -20.406 1 91.62 6 GLY B N 1
ATOM 3506 C CA . GLY B 1 6 ? 5.359 -23.75 -20.828 1 91.62 6 GLY B CA 1
ATOM 3507 C C . GLY B 1 6 ? 4.777 -22.781 -19.828 1 91.62 6 GLY B C 1
ATOM 3508 O O . GLY B 1 6 ? 4.121 -23.188 -18.859 1 91.62 6 GLY B O 1
ATOM 3509 N N . LEU B 1 7 ? 5.121 -21.516 -20.094 1 94.5 7 LEU B N 1
ATOM 3510 C CA . LEU B 1 7 ? 4.535 -20.438 -19.297 1 94.5 7 LEU B CA 1
ATOM 3511 C C . LEU B 1 7 ? 3.078 -20.203 -19.688 1 94.5 7 LEU B C 1
ATOM 3513 O O . LEU B 1 7 ? 2.645 -20.625 -20.766 1 94.5 7 LEU B O 1
ATOM 3517 N N . ALA B 1 8 ? 2.398 -19.578 -18.75 1 95.94 8 ALA B N 1
ATOM 3518 C CA . ALA B 1 8 ? 1.036 -19.188 -19.078 1 95.94 8 ALA B CA 1
ATOM 3519 C C . ALA B 1 8 ? 1.021 -18.297 -20.328 1 95.94 8 ALA B C 1
ATOM 3521 O O . ALA B 1 8 ? 1.776 -17.328 -20.406 1 95.94 8 ALA B O 1
ATOM 3522 N N . GLY B 1 9 ? 0.273 -18.688 -21.25 1 95.31 9 GLY B N 1
ATOM 3523 C CA . GLY B 1 9 ? 0.094 -17.859 -22.438 1 95.31 9 GLY B CA 1
ATOM 3524 C C . GLY B 1 9 ? 1.189 -18.062 -23.469 1 95.31 9 GLY B C 1
ATOM 3525 O O . GLY B 1 9 ? 1.276 -17.312 -24.453 1 95.31 9 GLY B O 1
ATOM 3526 N N . ASP B 1 10 ? 2.027 -19 -23.281 1 94.12 10 ASP B N 1
ATOM 3527 C CA . ASP B 1 10 ? 3.1 -19.219 -24.25 1 94.12 10 ASP B CA 1
AT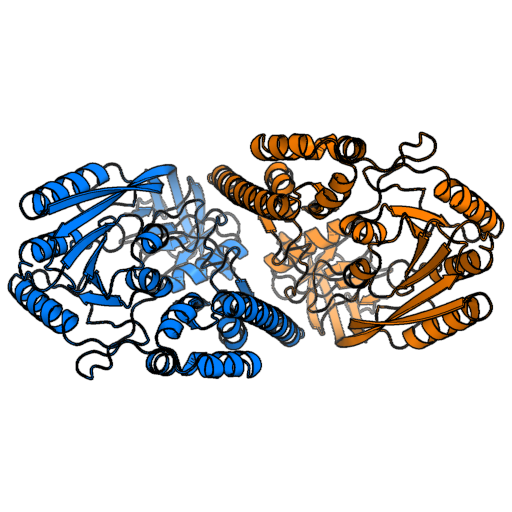OM 3528 C C . ASP B 1 10 ? 2.541 -19.688 -25.594 1 94.12 10 ASP B C 1
ATOM 3530 O O . ASP B 1 10 ? 1.355 -20 -25.703 1 94.12 10 ASP B O 1
ATOM 3534 N N . ILE B 1 11 ? 3.328 -19.797 -26.578 1 91.44 11 ILE B N 1
ATOM 3535 C CA . ILE B 1 11 ? 2.926 -19.984 -27.969 1 91.44 11 ILE B CA 1
ATOM 3536 C C . ILE B 1 11 ? 2.334 -21.391 -28.141 1 91.44 11 ILE B C 1
ATOM 3538 O O . ILE B 1 11 ? 1.515 -21.609 -29.031 1 91.44 11 ILE B O 1
ATOM 3542 N N . ASN B 1 12 ? 2.691 -22.312 -27.312 1 94.06 12 ASN B N 1
ATOM 3543 C CA . ASN B 1 12 ? 2.254 -23.703 -27.484 1 94.06 12 ASN B CA 1
ATOM 3544 C C . ASN B 1 12 ? 1.007 -23.984 -26.641 1 94.06 12 ASN B C 1
ATOM 3546 O O . ASN B 1 12 ? 0.551 -25.141 -26.578 1 94.06 12 ASN B O 1
ATOM 3550 N N . GLU B 1 13 ? 0.496 -23.047 -25.984 1 94.88 13 GLU B N 1
ATOM 3551 C CA . GLU B 1 13 ? -0.644 -23.297 -25.109 1 94.88 13 GLU B CA 1
ATOM 3552 C C . GLU B 1 13 ? -1.843 -23.812 -25.891 1 94.88 13 GLU B C 1
ATOM 3554 O O . GLU B 1 13 ? -2.559 -24.703 -25.422 1 94.88 13 GLU B O 1
ATOM 3559 N N . GLY B 1 14 ? -2.029 -23.281 -27.062 1 94 14 GLY B N 1
ATOM 3560 C CA . GLY B 1 14 ? -3.102 -23.781 -27.922 1 94 14 GLY B CA 1
ATOM 3561 C C . GLY B 1 14 ? -2.996 -25.266 -28.203 1 94 14 GLY B C 1
ATOM 3562 O O . GLY B 1 14 ? -4.004 -25.969 -28.234 1 94 14 GLY B O 1
ATOM 3563 N N . ARG B 1 15 ? -1.829 -25.719 -28.406 1 94.75 15 ARG B N 1
ATOM 3564 C CA . ARG B 1 15 ? -1.601 -27.141 -28.672 1 94.75 15 ARG B CA 1
ATOM 3565 C C . ARG B 1 15 ? -1.905 -27.984 -27.438 1 94.75 15 ARG B C 1
ATOM 3567 O O . ARG B 1 15 ? -2.43 -29.094 -27.547 1 94.75 15 ARG B O 1
ATOM 3574 N N . ARG B 1 16 ? -1.567 -27.516 -26.344 1 95.62 16 ARG B N 1
ATOM 3575 C CA . ARG B 1 16 ? -1.882 -28.234 -25.109 1 95.62 16 ARG B CA 1
ATOM 3576 C C . ARG B 1 16 ? -3.391 -28.359 -24.922 1 95.62 16 ARG B C 1
ATOM 3578 O O . ARG B 1 16 ? -3.887 -29.422 -24.562 1 95.62 16 ARG B O 1
ATOM 3585 N N . ILE B 1 17 ? -4.074 -27.281 -25.234 1 96.25 17 ILE B N 1
ATOM 3586 C CA . ILE B 1 17 ? -5.531 -27.297 -25.125 1 96.25 17 ILE B CA 1
ATOM 3587 C C . ILE B 1 17 ? -6.113 -28.281 -26.141 1 96.25 17 ILE B C 1
ATOM 3589 O O . ILE B 1 17 ? -7.062 -29.016 -25.828 1 96.25 17 ILE B O 1
ATOM 3593 N N . GLY B 1 18 ? -5.543 -28.234 -27.344 1 95.75 18 GLY B N 1
ATOM 3594 C CA . GLY B 1 18 ? -5.969 -29.203 -28.344 1 95.75 18 GLY B CA 1
ATOM 3595 C C . GLY B 1 18 ? -5.793 -30.641 -27.906 1 95.75 18 GLY B C 1
ATOM 3596 O O . GLY B 1 18 ? -6.688 -31.469 -28.094 1 95.75 18 GLY B O 1
ATOM 3597 N N . ARG B 1 19 ? -4.727 -30.922 -27.328 1 95.56 19 ARG B N 1
ATOM 3598 C CA . ARG B 1 19 ? -4.445 -32.281 -26.828 1 95.56 19 ARG B CA 1
ATOM 3599 C C . ARG B 1 19 ? -5.426 -32.656 -25.719 1 95.56 19 ARG B C 1
ATOM 3601 O O . ARG B 1 19 ? -5.93 -33.781 -25.703 1 95.56 19 ARG B O 1
ATOM 3608 N N . LEU B 1 20 ? -5.672 -31.781 -24.844 1 97.12 20 LEU B N 1
ATOM 3609 C CA . LEU B 1 20 ? -6.621 -32.031 -23.766 1 97.12 20 LEU B CA 1
ATOM 3610 C C . LEU B 1 20 ? -8.016 -32.281 -24.328 1 97.12 20 LEU B C 1
ATOM 3612 O O . LEU B 1 20 ? -8.719 -33.188 -23.875 1 97.12 20 LEU B O 1
ATOM 3616 N N . ARG B 1 21 ? -8.383 -31.516 -25.266 1 97.19 21 ARG B N 1
ATOM 3617 C CA . ARG B 1 21 ? -9.695 -31.703 -25.891 1 97.19 21 ARG B CA 1
ATOM 3618 C C . ARG B 1 21 ? -9.82 -33.094 -26.516 1 97.19 21 ARG B C 1
ATOM 3620 O O . ARG B 1 21 ? -10.867 -33.719 -26.422 1 97.19 21 ARG B O 1
ATOM 3627 N N . GLU B 1 22 ? -8.766 -33.531 -27.094 1 96.88 22 GLU B N 1
ATOM 3628 C CA . GLU B 1 22 ? -8.766 -34.844 -27.719 1 96.88 22 GLU B CA 1
ATOM 3629 C C . GLU B 1 22 ? -8.984 -35.938 -26.672 1 96.88 22 GLU B C 1
ATOM 3631 O O . GLU B 1 22 ? -9.688 -36.906 -26.938 1 96.88 22 GLU B O 1
ATOM 3636 N N . ILE B 1 23 ? -8.43 -35.75 -25.578 1 96.69 23 ILE B N 1
ATOM 3637 C CA . ILE B 1 23 ? -8.531 -36.75 -24.516 1 96.69 23 ILE B CA 1
ATOM 3638 C C . ILE B 1 23 ? -9.945 -36.75 -23.938 1 96.69 23 ILE B C 1
ATOM 3640 O O . ILE B 1 23 ? -10.492 -37.781 -23.594 1 96.69 23 ILE B O 1
ATOM 3644 N N . LEU B 1 24 ? -10.586 -35.562 -23.875 1 97.56 24 LEU B N 1
ATOM 3645 C CA . LEU B 1 24 ? -11.773 -35.375 -23.047 1 97.56 24 LEU B CA 1
ATOM 3646 C C . LEU B 1 24 ? -13.039 -35.438 -23.891 1 97.56 24 LEU B C 1
ATOM 3648 O O . LEU B 1 24 ? -14.125 -35.719 -23.375 1 97.56 24 LEU B O 1
ATOM 3652 N N . GLU B 1 25 ? -12.977 -35.188 -25.156 1 95.75 25 GLU B N 1
ATOM 3653 C CA . GLU B 1 25 ? -14.133 -34.906 -26 1 95.75 25 GLU B CA 1
ATOM 3654 C C . GLU B 1 25 ? -15.062 -36.094 -26.078 1 95.75 25 GLU B C 1
ATOM 3656 O O . GLU B 1 25 ? -16.281 -35.969 -26.016 1 95.75 25 GLU B O 1
ATOM 3661 N N . ASP B 1 26 ? -14.633 -37.312 -26.125 1 94.56 26 ASP B N 1
ATOM 3662 C CA . ASP B 1 26 ? -15.484 -38.469 -26.375 1 94.56 26 ASP B CA 1
ATOM 3663 C C . ASP B 1 26 ? -16.125 -38.969 -25.094 1 94.56 26 ASP B C 1
ATOM 3665 O O . ASP B 1 26 ? -17.094 -39.75 -25.141 1 94.56 26 ASP B O 1
ATOM 3669 N N . VAL B 1 27 ? -15.688 -38.5 -23.984 1 95.75 27 VAL B N 1
ATOM 3670 C CA . VAL B 1 27 ? -16.219 -39.031 -22.734 1 95.75 27 VAL B CA 1
ATOM 3671 C C . VAL B 1 27 ? -17 -37.938 -22 1 95.75 27 VAL B C 1
ATOM 3673 O O . VAL B 1 27 ? -17.547 -38.188 -20.922 1 95.75 27 VAL B O 1
ATOM 3676 N N . SER B 1 28 ? -17.062 -36.75 -22.5 1 96.94 28 SER B N 1
ATOM 3677 C CA . SER B 1 28 ? -17.688 -35.625 -21.812 1 96.94 28 SER B CA 1
ATOM 3678 C C . SER B 1 28 ? -19.016 -35.25 -22.438 1 96.94 28 SER B C 1
ATOM 3680 O O . SER B 1 28 ? -19.172 -35.281 -23.672 1 96.94 28 SER B O 1
ATOM 3682 N N . ASP B 1 29 ? -19.969 -34.875 -21.594 1 96.75 29 ASP B N 1
ATOM 3683 C CA . ASP B 1 29 ? -21.25 -34.406 -22.078 1 96.75 29 ASP B CA 1
ATOM 3684 C C . ASP B 1 29 ? -21.141 -32.969 -22.594 1 96.75 29 ASP B C 1
ATOM 3686 O O . ASP B 1 29 ? -21.875 -32.562 -23.5 1 96.75 29 ASP B O 1
ATOM 3690 N N . GLU B 1 30 ? -20.297 -32.219 -21.922 1 97.06 30 GLU B N 1
ATOM 3691 C CA . GLU B 1 30 ? -20.078 -30.812 -22.281 1 97.06 30 GLU B CA 1
ATOM 3692 C C . GLU B 1 30 ? -18.609 -30.422 -22.094 1 97.06 30 GLU B C 1
ATOM 3694 O O . GLU B 1 30 ? -17.953 -30.859 -21.141 1 97.06 30 GLU B O 1
ATOM 3699 N N . ILE B 1 31 ? -18.141 -29.625 -23.016 1 97.88 31 ILE B N 1
ATOM 3700 C CA . ILE B 1 31 ? -16.812 -29.047 -22.891 1 97.88 31 ILE B CA 1
ATOM 3701 C C . ILE B 1 31 ? -16.875 -27.531 -23.109 1 97.88 31 ILE B C 1
ATOM 3703 O O . ILE B 1 31 ? -17.438 -27.062 -24.094 1 97.88 31 ILE B O 1
ATOM 3707 N N . LYS B 1 32 ? -16.359 -26.812 -22.125 1 97.56 32 LYS B N 1
ATOM 3708 C CA . LYS B 1 32 ? -16.25 -25.359 -22.203 1 97.56 32 LYS B CA 1
ATOM 3709 C C . LYS B 1 32 ? -14.797 -24.891 -22.156 1 97.56 32 LYS B C 1
ATOM 3711 O O . LYS B 1 32 ? -13.953 -25.562 -21.562 1 97.56 32 LYS B O 1
ATOM 3716 N N . VAL B 1 33 ? -14.57 -23.812 -22.844 1 97.56 33 VAL B N 1
ATOM 3717 C CA . VAL B 1 33 ? -13.25 -23.188 -22.812 1 97.56 33 VAL B CA 1
ATOM 3718 C C . VAL B 1 33 ? -13.375 -21.75 -22.344 1 97.56 33 VAL B C 1
ATOM 3720 O O . VAL B 1 33 ? -14.164 -20.969 -22.875 1 97.56 33 VAL B O 1
ATOM 3723 N N . TYR B 1 34 ? -12.672 -21.469 -21.281 1 97.62 34 TYR B N 1
ATOM 3724 C CA . TYR B 1 34 ? -12.625 -20.109 -20.75 1 97.62 34 TYR B CA 1
ATOM 3725 C C . TYR B 1 34 ? -11.367 -19.375 -21.219 1 97.62 34 TYR B C 1
ATOM 3727 O O . TYR B 1 34 ? -10.352 -20.016 -21.5 1 97.62 34 TYR B O 1
ATOM 3735 N N . ARG B 1 35 ? -11.516 -18.094 -21.297 1 95.88 35 ARG B N 1
ATOM 3736 C CA . ARG B 1 35 ? -10.398 -17.25 -21.703 1 95.88 35 ARG B CA 1
ATOM 3737 C C . ARG B 1 35 ? -10.117 -16.156 -20.672 1 95.88 35 ARG B C 1
ATOM 3739 O O . ARG B 1 35 ? -11.047 -15.578 -20.109 1 95.88 35 ARG B O 1
ATOM 3746 N N . GLU B 1 36 ? -8.852 -15.984 -20.297 1 95.5 36 GLU B N 1
ATOM 3747 C CA . GLU B 1 36 ? -8.422 -14.922 -19.391 1 95.5 36 GLU B CA 1
ATOM 3748 C C . GLU B 1 36 ? -7.195 -14.195 -19.938 1 95.5 36 GLU B C 1
ATOM 3750 O O . GLU B 1 36 ? -6.363 -14.805 -20.625 1 95.5 36 GLU B O 1
ATOM 3755 N N . ARG B 1 37 ? -7.121 -12.891 -19.656 1 93.25 37 ARG B N 1
ATOM 3756 C CA . ARG B 1 37 ? -5.941 -12.117 -20.031 1 93.25 37 ARG B CA 1
ATOM 3757 C C . ARG B 1 37 ? -4.789 -12.367 -19.062 1 93.25 37 ARG B C 1
ATOM 3759 O O . ARG B 1 37 ? -4.938 -12.203 -17.859 1 93.25 37 ARG B O 1
ATOM 3766 N N . ILE B 1 38 ? -3.643 -12.781 -19.641 1 95.56 38 ILE B N 1
ATOM 3767 C CA . ILE B 1 38 ? -2.516 -13.148 -18.797 1 95.56 38 ILE B CA 1
ATOM 3768 C C . ILE B 1 38 ? -1.247 -12.461 -19.281 1 95.56 38 ILE B C 1
ATOM 3770 O O . ILE B 1 38 ? -1.182 -12.023 -20.438 1 95.56 38 ILE B O 1
ATOM 3774 N N . LEU B 1 39 ? -0.308 -12.266 -18.406 1 95.06 39 LEU B N 1
ATOM 3775 C CA . LEU B 1 39 ? 1.022 -11.781 -18.75 1 95.06 39 LEU B CA 1
ATOM 3776 C C . LEU B 1 39 ? 1.934 -12.93 -19.172 1 95.06 39 LEU B C 1
ATOM 3778 O O . LEU B 1 39 ? 2.119 -13.883 -18.406 1 95.06 39 LEU B O 1
ATOM 3782 N N . THR B 1 40 ? 2.414 -12.898 -20.328 1 95.88 40 THR B N 1
ATOM 3783 C CA . THR B 1 40 ? 3.396 -13.883 -20.781 1 95.88 40 THR B CA 1
ATOM 3784 C C . THR B 1 40 ? 4.766 -13.234 -20.969 1 95.88 40 THR B C 1
ATOM 3786 O O . THR B 1 40 ? 4.902 -12.016 -20.828 1 95.88 40 THR B O 1
ATOM 3789 N N . TRP B 1 41 ? 5.754 -14 -21.109 1 95.69 41 TRP B N 1
ATOM 3790 C CA . TRP B 1 41 ? 7.148 -13.562 -21.141 1 95.69 41 TRP B CA 1
ATOM 3791 C C . TRP B 1 41 ? 7.992 -14.477 -22.016 1 95.69 41 TRP B C 1
ATOM 3793 O O . TRP B 1 41 ? 7.781 -15.688 -22.047 1 95.69 41 TRP B O 1
ATOM 3803 N N . GLU B 1 42 ? 8.883 -13.883 -22.781 1 95.19 42 GLU B N 1
ATOM 3804 C CA . GLU B 1 42 ? 9.758 -14.672 -23.641 1 95.19 42 GLU B CA 1
ATOM 3805 C C . GLU B 1 42 ? 11.156 -14.062 -23.719 1 95.19 42 GLU B C 1
ATOM 3807 O O . GLU B 1 42 ? 11.328 -12.859 -23.5 1 95.19 42 GLU B O 1
ATOM 3812 N N . VAL B 1 43 ? 12.094 -14.914 -23.953 1 96.06 43 VAL B N 1
ATOM 3813 C CA . VAL B 1 43 ? 13.484 -14.5 -24.141 1 96.06 43 VAL B CA 1
ATOM 3814 C C . VAL B 1 43 ? 13.828 -14.484 -25.625 1 96.06 43 VAL B C 1
ATOM 3816 O O . VAL B 1 43 ? 13.695 -15.5 -26.312 1 96.06 43 VAL B O 1
ATOM 3819 N N . ASN B 1 44 ? 14.32 -13.375 -26.078 1 96.5 44 ASN B N 1
ATOM 3820 C CA . ASN B 1 44 ? 14.734 -13.25 -27.469 1 96.5 44 ASN B CA 1
ATOM 3821 C C . ASN B 1 44 ? 16.234 -13.523 -27.641 1 96.5 44 ASN B C 1
ATOM 3823 O O . ASN B 1 44 ? 16.656 -14.055 -28.656 1 96.5 44 ASN B O 1
ATOM 3827 N N . HIS B 1 45 ? 16.938 -13.062 -26.719 1 97.25 45 HIS B N 1
ATOM 3828 C CA . HIS B 1 45 ? 18.391 -13.234 -26.719 1 97.25 45 HIS B CA 1
ATOM 3829 C C . HIS B 1 45 ? 18.938 -13.25 -25.297 1 97.25 45 HIS B C 1
ATOM 3831 O O . HIS B 1 45 ? 18.438 -12.516 -24.422 1 97.25 45 HIS B O 1
ATOM 3837 N N . SER B 1 46 ? 19.922 -14.227 -25.062 1 97.31 46 SER B N 1
ATOM 3838 C CA . SER B 1 46 ? 20.547 -14.258 -23.75 1 97.31 46 SER B CA 1
ATOM 3839 C C . SER B 1 46 ? 22 -14.695 -23.828 1 97.31 46 SER B C 1
ATOM 3841 O O . SER B 1 46 ? 22.312 -15.695 -24.469 1 97.31 46 SER B O 1
ATOM 3843 N N . LEU B 1 47 ? 22.844 -13.859 -23.234 1 97.94 47 LEU B N 1
ATOM 3844 C CA . LEU B 1 47 ? 24.266 -14.156 -23.141 1 97.94 47 LEU B CA 1
ATOM 3845 C C . LEU B 1 47 ? 24.812 -13.734 -21.781 1 97.94 47 LEU B C 1
ATOM 3847 O O . LEU B 1 47 ? 24.594 -12.602 -21.344 1 97.94 47 LEU B O 1
ATOM 3851 N N . VAL B 1 48 ? 25.422 -14.68 -21.109 1 98.06 48 VAL B N 1
ATOM 3852 C CA . VAL B 1 48 ? 26.047 -14.398 -19.828 1 98.06 48 VAL B CA 1
ATOM 3853 C C . VAL B 1 48 ? 27.5 -14.891 -19.844 1 98.06 48 VAL B C 1
ATOM 3855 O O . VAL B 1 48 ? 27.766 -16.047 -20.188 1 98.06 48 VAL B O 1
ATOM 3858 N N . THR B 1 49 ? 28.406 -13.977 -19.469 1 98 49 THR B N 1
ATOM 3859 C CA . THR B 1 49 ? 29.797 -14.367 -19.359 1 98 49 THR B CA 1
ATOM 3860 C C . THR B 1 49 ? 30.344 -14.031 -17.969 1 98 49 THR B C 1
ATOM 3862 O O . THR B 1 49 ? 29.953 -13.016 -17.375 1 98 49 THR B O 1
ATOM 3865 N N . ILE B 1 50 ? 31.141 -14.883 -17.5 1 97.69 50 ILE B N 1
ATOM 3866 C CA . ILE B 1 50 ? 31.891 -14.656 -16.266 1 97.69 50 ILE B CA 1
ATOM 3867 C C . ILE B 1 50 ? 33.375 -14.727 -16.531 1 97.69 50 ILE B C 1
ATOM 3869 O O . ILE B 1 50 ? 33.906 -15.766 -16.969 1 97.69 50 ILE B O 1
ATOM 3873 N N . ASN B 1 51 ? 34 -13.656 -16.266 1 97.19 51 ASN B N 1
ATOM 3874 C CA . ASN B 1 51 ? 35.438 -13.523 -16.562 1 97.19 51 ASN B CA 1
ATOM 3875 C C . ASN B 1 51 ? 35.719 -13.891 -18.016 1 97.19 51 ASN B C 1
ATOM 3877 O O . ASN B 1 51 ? 36.688 -14.633 -18.297 1 97.19 51 ASN B O 1
ATOM 3881 N N . GLY B 1 52 ? 34.812 -13.516 -18.812 1 95.62 52 GLY B N 1
ATOM 3882 C CA . GLY B 1 52 ? 35.031 -13.672 -20.234 1 95.62 52 GLY B CA 1
ATOM 3883 C C . GLY B 1 52 ? 34.594 -15.023 -20.766 1 95.62 52 GLY B C 1
ATOM 3884 O O . GLY B 1 52 ? 34.594 -15.258 -21.984 1 95.62 52 GLY B O 1
ATOM 3885 N N . GLU B 1 53 ? 34.188 -15.891 -19.938 1 96.31 53 GLU B N 1
ATOM 3886 C CA . GLU B 1 53 ? 33.75 -17.219 -20.359 1 96.31 53 GLU B CA 1
ATOM 3887 C C . GLU B 1 53 ? 32.25 -17.344 -20.344 1 96.31 53 GLU B C 1
ATOM 3889 O O . GLU B 1 53 ? 31.594 -17 -19.344 1 96.31 53 GLU B O 1
ATOM 3894 N N . ARG B 1 54 ? 31.844 -17.938 -21.406 1 96.56 54 ARG B N 1
ATOM 3895 C CA . ARG B 1 54 ? 30.391 -18.141 -21.484 1 96.56 54 ARG B CA 1
ATOM 3896 C C . ARG B 1 54 ? 29.938 -19.203 -20.484 1 96.56 54 ARG B C 1
ATOM 3898 O O . ARG B 1 54 ? 30.609 -20.219 -20.297 1 96.56 54 ARG B O 1
ATOM 3905 N N . VAL B 1 55 ? 28.797 -18.938 -19.875 1 96.62 55 VAL B N 1
ATOM 3906 C CA . VAL B 1 55 ? 28.281 -19.875 -18.875 1 96.62 55 VAL B CA 1
ATOM 3907 C C . VAL B 1 55 ? 26.875 -20.344 -19.281 1 96.62 55 VAL B C 1
ATOM 3909 O O . VAL B 1 55 ? 26.109 -19.578 -19.859 1 96.62 55 VAL B O 1
ATOM 3912 N N . GLU B 1 56 ? 26.641 -21.656 -18.984 1 96.88 56 GLU B N 1
ATOM 3913 C CA . GLU B 1 56 ? 25.281 -22.141 -19.156 1 96.88 56 GLU B CA 1
ATOM 3914 C C . GLU B 1 56 ? 24.328 -21.422 -18.203 1 96.88 56 GLU B C 1
ATOM 3916 O O . GLU B 1 56 ? 24.578 -21.344 -17 1 96.88 56 GLU B O 1
ATOM 3921 N N . HIS B 1 57 ? 23.25 -20.875 -18.828 1 97.38 57 HIS B N 1
ATOM 3922 C CA . HIS B 1 57 ? 22.359 -20.047 -18.016 1 97.38 57 HIS B CA 1
ATOM 3923 C C . HIS B 1 57 ? 20.938 -20.078 -18.547 1 97.38 57 HIS B C 1
ATOM 3925 O O . HIS B 1 57 ? 20.688 -20.594 -19.656 1 97.38 57 HIS B O 1
ATOM 3931 N N . GLN B 1 58 ? 20.031 -19.688 -17.672 1 96.06 58 GLN B N 1
ATOM 3932 C CA . GLN B 1 58 ? 18.641 -19.469 -18.031 1 96.06 58 GLN B CA 1
ATOM 3933 C C . GLN B 1 58 ? 18.078 -18.219 -17.375 1 96.06 58 GLN B C 1
ATOM 3935 O O . GLN B 1 58 ? 18.125 -18.078 -16.156 1 96.06 58 GLN B O 1
ATOM 3940 N N . ALA B 1 59 ? 17.625 -17.312 -18.234 1 97 59 ALA B N 1
ATOM 3941 C CA . ALA B 1 59 ? 16.875 -16.188 -17.688 1 97 59 ALA B CA 1
ATOM 3942 C C . ALA B 1 59 ? 15.523 -16.641 -17.141 1 97 59 ALA B C 1
ATOM 3944 O O . ALA B 1 59 ? 14.852 -17.484 -17.75 1 97 59 ALA B O 1
ATOM 3945 N N . LEU B 1 60 ? 15.133 -16.062 -16.047 1 97.06 60 LEU B N 1
ATOM 3946 C CA . LEU B 1 60 ? 13.891 -16.484 -15.414 1 97.06 60 LEU B CA 1
ATOM 3947 C C . LEU B 1 60 ? 12.805 -15.422 -15.602 1 97.06 60 LEU B C 1
ATOM 3949 O O . LEU B 1 60 ? 13.102 -14.227 -15.648 1 97.06 60 LEU B O 1
ATOM 3953 N N . PRO B 1 61 ? 11.547 -15.867 -15.672 1 95.38 61 PRO B N 1
ATOM 3954 C CA . PRO B 1 61 ? 10.469 -14.883 -15.75 1 95.38 61 PRO B CA 1
ATOM 3955 C C . PRO B 1 61 ? 10.336 -14.055 -14.477 1 95.38 61 PRO B C 1
ATOM 3957 O O . PRO B 1 61 ? 10.609 -14.555 -13.383 1 95.38 61 PRO B O 1
ATOM 3960 N N . TYR B 1 62 ? 10.086 -12.836 -14.508 1 95.31 62 TYR B N 1
ATOM 3961 C CA . TYR B 1 62 ? 9.922 -11.922 -15.641 1 95.31 62 TYR B CA 1
ATOM 3962 C C . TYR B 1 62 ? 11.102 -10.961 -15.734 1 95.31 62 TYR B C 1
ATOM 3964 O O . TYR B 1 62 ? 10.914 -9.742 -15.734 1 95.31 62 TYR B O 1
ATOM 3972 N N . SER B 1 63 ? 12.234 -11.492 -15.891 1 96.88 63 SER B N 1
ATOM 3973 C CA . SER B 1 63 ? 13.438 -10.672 -16 1 96.88 63 SER B CA 1
ATOM 3974 C C . SER B 1 63 ? 13.328 -9.695 -17.172 1 96.88 63 SER B C 1
ATOM 3976 O O . SER B 1 63 ? 12.891 -10.062 -18.266 1 96.88 63 SER B O 1
ATOM 3978 N N . PRO B 1 64 ? 13.688 -8.469 -16.891 1 95.75 64 PRO B N 1
ATOM 3979 C CA . PRO B 1 64 ? 13.633 -7.473 -17.969 1 95.75 64 PRO B CA 1
ATOM 3980 C C . PRO B 1 64 ? 14.852 -7.523 -18.891 1 95.75 64 PRO B C 1
ATOM 3982 O O . PRO B 1 64 ? 15.844 -8.172 -18.562 1 95.75 64 PRO B O 1
ATOM 3985 N N . THR B 1 65 ? 14.664 -6.824 -20.062 1 95.5 65 THR B N 1
ATOM 3986 C CA . THR B 1 65 ? 15.828 -6.586 -20.922 1 95.5 65 THR B CA 1
ATOM 3987 C C . THR B 1 65 ? 16.906 -5.82 -20.156 1 95.5 65 THR B C 1
ATOM 3989 O O . THR B 1 65 ? 16.625 -4.816 -19.5 1 95.5 65 THR B O 1
ATOM 3992 N N . SER B 1 66 ? 18.125 -6.406 -20.25 1 93.81 66 SER B N 1
ATOM 3993 C CA . SER B 1 66 ? 19.188 -5.789 -19.469 1 93.81 66 SER B CA 1
ATOM 3994 C C . SER B 1 66 ? 20.547 -5.949 -20.156 1 93.81 66 SER B C 1
ATOM 3996 O O . SER B 1 66 ? 20.812 -6.984 -20.766 1 93.81 66 SER B O 1
ATOM 3998 N N . TYR B 1 67 ? 21.312 -4.883 -20.109 1 95.31 67 TYR B N 1
ATOM 3999 C CA . TYR B 1 67 ? 22.719 -4.887 -20.469 1 95.31 67 TYR B CA 1
ATOM 4000 C C . TYR B 1 67 ? 23.594 -4.477 -19.297 1 95.31 67 TYR B C 1
ATOM 4002 O O . TYR B 1 67 ? 23.734 -3.285 -19 1 95.31 67 TYR B O 1
ATOM 4010 N N . ILE B 1 68 ? 24.25 -5.535 -18.688 1 96.5 68 ILE B N 1
ATOM 4011 C CA . ILE B 1 68 ? 24.938 -5.285 -17.438 1 96.5 68 ILE B CA 1
ATOM 4012 C C . ILE B 1 68 ? 26.391 -5.715 -17.547 1 96.5 68 ILE B C 1
ATOM 4014 O O . ILE B 1 68 ? 26.688 -6.793 -18.062 1 96.5 68 ILE B O 1
ATOM 4018 N N . ARG B 1 69 ? 27.25 -4.852 -17.203 1 97.5 69 ARG B N 1
ATOM 4019 C CA . ARG B 1 69 ? 28.656 -5.156 -16.922 1 97.5 69 ARG B CA 1
ATOM 4020 C C . ARG B 1 69 ? 29.031 -4.773 -15.492 1 97.5 69 ARG B C 1
ATOM 4022 O O . ARG B 1 69 ? 29.031 -3.592 -15.141 1 97.5 69 ARG B O 1
ATOM 4029 N N . GLY B 1 70 ? 29.203 -5.836 -14.688 1 97.19 70 GLY B N 1
ATOM 4030 C CA . GLY B 1 70 ? 29.453 -5.551 -13.281 1 97.19 70 GLY B CA 1
ATOM 4031 C C . GLY B 1 70 ? 30.234 -6.648 -12.578 1 97.19 70 GLY B C 1
ATOM 4032 O O . GLY B 1 70 ? 30.703 -7.594 -13.219 1 97.19 70 GLY B O 1
ATOM 4033 N N . HIS B 1 71 ? 30.391 -6.418 -11.258 1 98.38 71 HIS B N 1
ATOM 4034 C CA . HIS B 1 71 ? 31.156 -7.383 -10.469 1 98.38 71 HIS B CA 1
ATOM 4035 C C . HIS B 1 71 ? 30.234 -8.148 -9.508 1 98.38 71 HIS B C 1
ATOM 4037 O O . HIS B 1 71 ? 29.297 -7.578 -8.961 1 98.38 71 HIS B O 1
ATOM 4043 N N . VAL B 1 72 ? 30.641 -9.352 -9.273 1 98.38 72 VAL B N 1
ATOM 4044 C CA . VAL B 1 72 ? 29.859 -10.227 -8.414 1 98.38 72 VAL B CA 1
ATOM 4045 C C . VAL B 1 72 ? 30.062 -9.836 -6.949 1 98.38 72 VAL B C 1
ATOM 4047 O O . VAL B 1 72 ? 31.203 -9.57 -6.527 1 98.38 72 VAL B O 1
ATOM 4050 N N . VAL B 1 73 ? 28.969 -9.75 -6.293 1 98 73 VAL B N 1
ATOM 4051 C CA . VAL B 1 73 ? 29.016 -9.602 -4.84 1 98 73 VAL B CA 1
ATOM 4052 C C . VAL B 1 73 ? 28.281 -10.766 -4.184 1 98 73 VAL B C 1
ATOM 4054 O O . VAL B 1 73 ? 27.375 -11.359 -4.781 1 98 73 VAL B O 1
ATOM 4057 N N . GLU B 1 74 ? 28.672 -11.102 -2.922 1 96.69 74 GLU B N 1
ATOM 4058 C CA . GLU B 1 74 ? 28.078 -12.234 -2.221 1 96.69 74 GLU B CA 1
ATOM 4059 C C . GLU B 1 74 ? 27.219 -11.766 -1.042 1 96.69 74 GLU B C 1
ATOM 4061 O O . GLU B 1 74 ? 26.328 -12.492 -0.588 1 96.69 74 GLU B O 1
ATOM 4066 N N . ASN B 1 75 ? 27.531 -10.609 -0.585 1 94.06 75 ASN B N 1
ATOM 4067 C CA . ASN B 1 75 ? 26.75 -9.977 0.475 1 94.06 75 ASN B CA 1
ATOM 4068 C C . ASN B 1 75 ? 25.859 -8.867 -0.073 1 94.06 75 ASN B C 1
ATOM 4070 O O . ASN B 1 75 ? 26.344 -7.914 -0.687 1 94.06 75 ASN B O 1
ATOM 4074 N N . PRO B 1 76 ? 24.562 -9.016 0.197 1 92.81 76 PRO B N 1
ATOM 4075 C CA . PRO B 1 76 ? 23.641 -8.016 -0.342 1 92.81 76 PRO B CA 1
ATOM 4076 C C . PRO B 1 76 ? 24.016 -6.594 0.07 1 92.81 76 PRO B C 1
ATOM 4078 O O . PRO B 1 76 ? 23.734 -5.641 -0.664 1 92.81 76 PRO B O 1
ATOM 4081 N N . GLU B 1 77 ? 24.625 -6.422 1.193 1 86.62 77 GLU B N 1
ATOM 4082 C CA . GLU B 1 77 ? 24.969 -5.086 1.674 1 86.62 77 GLU B CA 1
ATOM 4083 C C . GLU B 1 77 ? 26.062 -4.457 0.817 1 86.62 77 GLU B C 1
ATOM 4085 O O . GLU B 1 77 ? 26.281 -3.244 0.869 1 86.62 77 GLU B O 1
ATOM 4090 N N . ASP B 1 78 ? 26.734 -5.273 0.036 1 90.75 78 ASP B N 1
ATOM 4091 C CA . ASP B 1 78 ? 27.797 -4.789 -0.833 1 90.75 78 ASP B CA 1
ATOM 4092 C C . ASP B 1 78 ? 27.25 -4.363 -2.193 1 90.75 78 ASP B C 1
ATOM 4094 O O . ASP B 1 78 ? 28 -3.91 -3.057 1 90.75 78 ASP B O 1
ATOM 4098 N N . CYS B 1 79 ? 25.984 -4.465 -2.352 1 92.19 79 CYS B N 1
ATOM 4099 C CA . CYS B 1 79 ? 25.344 -4.109 -3.615 1 92.19 79 CYS B CA 1
ATOM 4100 C C . CYS B 1 79 ? 25.469 -2.615 -3.887 1 92.19 79 CYS B C 1
ATOM 4102 O O . CYS B 1 79 ? 25.391 -1.803 -2.965 1 92.19 79 CYS B O 1
ATOM 4104 N N . ARG B 1 80 ? 25.719 -2.279 -5.039 1 88.12 80 ARG B N 1
ATOM 4105 C CA . ARG B 1 80 ? 25.766 -0.929 -5.594 1 88.12 80 ARG B CA 1
ATOM 4106 C C . ARG B 1 80 ? 25.625 -0.953 -7.109 1 88.12 80 ARG B C 1
ATOM 4108 O O . ARG B 1 80 ? 25.312 -1.993 -7.691 1 88.12 80 ARG B O 1
ATOM 4115 N N . LYS B 1 81 ? 25.859 0.184 -7.652 1 87.44 81 LYS B N 1
ATOM 4116 C CA . LYS B 1 81 ? 25.828 0.242 -9.109 1 87.44 81 LYS B CA 1
ATOM 4117 C C . LYS B 1 81 ? 26.891 -0.667 -9.719 1 87.44 81 LYS B C 1
ATOM 4119 O O . LYS B 1 81 ? 28 -0.787 -9.188 1 87.44 81 LYS B O 1
ATOM 4124 N N . ASP B 1 82 ? 26.609 -1.385 -10.711 1 94.12 82 ASP B N 1
ATOM 4125 C CA . ASP B 1 82 ? 27.5 -2.254 -11.477 1 94.12 82 ASP B CA 1
ATOM 4126 C C . ASP B 1 82 ? 27.922 -3.475 -10.656 1 94.12 82 ASP B C 1
ATOM 4128 O O . ASP B 1 82 ? 29.062 -3.914 -10.727 1 94.12 82 ASP B O 1
ATOM 4132 N N . THR B 1 83 ? 27.016 -3.84 -9.836 1 97 83 THR B N 1
ATOM 4133 C CA . THR B 1 83 ? 27.25 -5.094 -9.133 1 97 83 THR B CA 1
ATOM 4134 C C . THR B 1 83 ? 26.109 -6.074 -9.383 1 97 83 THR B C 1
ATOM 4136 O O . THR B 1 83 ? 25 -5.668 -9.742 1 97 83 THR B O 1
ATOM 4139 N N . VAL B 1 84 ? 26.422 -7.336 -9.289 1 98.25 84 VAL B N 1
ATOM 4140 C CA . VAL B 1 84 ? 25.469 -8.43 -9.43 1 98.25 84 VAL B CA 1
ATOM 4141 C C . VAL B 1 84 ? 25.578 -9.367 -8.234 1 98.25 84 VAL B C 1
ATOM 4143 O O . VAL B 1 84 ? 26.672 -9.82 -7.879 1 98.25 84 VAL B O 1
ATOM 4146 N N . LEU B 1 85 ? 24.453 -9.664 -7.621 1 98.31 85 LEU B N 1
ATOM 4147 C CA . LEU B 1 85 ? 24.438 -10.484 -6.414 1 98.31 85 LEU B CA 1
ATOM 4148 C C . LEU B 1 85 ? 24.281 -11.961 -6.766 1 98.31 85 LEU B C 1
ATOM 4150 O O . LEU B 1 85 ? 23.453 -12.32 -7.605 1 98.31 85 LEU B O 1
ATOM 4154 N N . VAL B 1 86 ? 25.078 -12.773 -6.148 1 98.19 86 VAL B N 1
ATOM 4155 C CA . VAL B 1 86 ? 24.922 -14.219 -6.324 1 98.19 86 VAL B CA 1
ATOM 4156 C C . VAL B 1 86 ? 24.172 -14.805 -5.133 1 98.19 86 VAL B C 1
ATOM 4158 O O . VAL B 1 86 ? 24.531 -14.547 -3.98 1 98.19 86 VAL B O 1
ATOM 4161 N N . ASN B 1 87 ? 23.125 -15.508 -5.422 1 96.56 87 ASN B N 1
ATOM 4162 C CA . ASN B 1 87 ? 22.328 -16.188 -4.406 1 96.56 87 ASN B CA 1
ATOM 4163 C C . ASN B 1 87 ? 22.609 -17.703 -4.402 1 96.56 87 ASN B C 1
ATOM 4165 O O . ASN B 1 87 ? 22.516 -18.344 -5.441 1 96.56 87 ASN B O 1
ATOM 4169 N N . ARG B 1 88 ? 22.844 -18.203 -3.217 1 94.06 88 ARG B N 1
ATOM 4170 C CA . ARG B 1 88 ? 23.141 -19.625 -3.074 1 94.06 88 ARG B CA 1
ATOM 4171 C C . ARG B 1 88 ? 22.141 -20.312 -2.168 1 94.06 88 ARG B C 1
ATOM 4173 O O . ARG B 1 88 ? 22.406 -21.391 -1.629 1 94.06 88 ARG B O 1
ATOM 4180 N N . GLY B 1 89 ? 21.062 -19.625 -1.936 1 90.31 89 GLY B N 1
ATOM 4181 C CA . GLY B 1 89 ? 20.016 -20.203 -1.1 1 90.31 89 GLY B CA 1
ATOM 4182 C C . GLY B 1 89 ? 19.344 -21.391 -1.733 1 90.31 89 GLY B C 1
ATOM 4183 O O . GLY B 1 89 ? 19.391 -21.578 -2.951 1 90.31 89 GLY B O 1
ATOM 4184 N N . ASN B 1 90 ? 18.594 -22.156 -0.902 1 91.75 90 ASN B N 1
ATOM 4185 C CA . ASN B 1 90 ? 18 -23.406 -1.366 1 91.75 90 ASN B CA 1
ATOM 4186 C C . ASN B 1 90 ? 16.484 -23.266 -1.507 1 91.75 90 ASN B C 1
ATOM 4188 O O . ASN B 1 90 ? 15.789 -24.266 -1.761 1 91.75 90 ASN B O 1
ATOM 4192 N N . SER B 1 91 ? 16 -22.141 -1.279 1 94.38 91 SER B N 1
ATOM 4193 C CA . SER B 1 91 ? 14.555 -21.953 -1.401 1 94.38 91 SER B CA 1
ATOM 4194 C C . SER B 1 91 ? 14.234 -20.656 -2.16 1 94.38 91 SER B C 1
ATOM 4196 O O . SER B 1 91 ? 15.047 -19.734 -2.207 1 94.38 91 SER B O 1
ATOM 4198 N N . ARG B 1 92 ? 13.055 -20.703 -2.73 1 94.06 92 ARG B N 1
ATOM 4199 C CA . ARG B 1 92 ? 12.617 -19.516 -3.455 1 94.06 92 ARG B CA 1
ATOM 4200 C C . ARG B 1 92 ? 12.492 -18.312 -2.52 1 94.06 92 ARG B C 1
ATOM 4202 O O . ARG B 1 92 ? 12.648 -17.156 -2.945 1 94.06 92 ARG B O 1
ATOM 4209 N N . PHE B 1 93 ? 12.25 -18.562 -1.24 1 95.94 93 PHE B N 1
ATOM 4210 C CA . PHE B 1 93 ? 12.055 -17.469 -0.283 1 95.94 93 PHE B CA 1
ATOM 4211 C C . PHE B 1 93 ? 13.383 -16.812 0.064 1 95.94 93 PHE B C 1
ATOM 4213 O O . PHE B 1 93 ? 13.43 -15.609 0.34 1 95.94 93 PHE B O 1
ATOM 4220 N N . ASP B 1 94 ? 14.422 -17.578 -0.009 1 96.25 94 ASP B N 1
ATOM 4221 C CA . ASP B 1 94 ? 15.75 -16.984 0.128 1 96.25 94 ASP B CA 1
ATOM 4222 C C . ASP B 1 94 ? 16.031 -16 -1.012 1 96.25 94 ASP B C 1
ATOM 4224 O O . ASP B 1 94 ? 16.656 -14.961 -0.804 1 96.25 94 ASP B O 1
ATOM 4228 N N . VAL B 1 95 ? 15.586 -16.391 -2.145 1 97.19 95 VAL B N 1
ATOM 4229 C CA . VAL B 1 95 ? 15.766 -15.531 -3.312 1 97.19 95 VAL B CA 1
ATOM 4230 C C . VAL B 1 95 ? 14.977 -14.234 -3.127 1 97.19 95 VAL B C 1
ATOM 4232 O O . VAL B 1 95 ? 15.492 -13.148 -3.377 1 97.19 95 VAL B O 1
ATOM 4235 N N . TYR B 1 96 ? 13.742 -14.398 -2.67 1 97.56 96 TYR B N 1
ATOM 4236 C CA . TYR B 1 96 ? 12.891 -13.227 -2.473 1 97.56 96 TYR B CA 1
ATOM 4237 C C . TYR B 1 96 ? 13.484 -12.297 -1.42 1 97.56 96 TYR B C 1
ATOM 4239 O O . TYR B 1 96 ? 13.406 -11.07 -1.549 1 97.56 96 TYR B O 1
ATOM 4247 N N . TYR B 1 97 ? 14.039 -12.875 -0.381 1 97.5 97 TYR B N 1
ATOM 4248 C CA . TYR B 1 97 ? 14.719 -12.07 0.625 1 97.5 97 TYR B CA 1
ATOM 4249 C C . TYR B 1 97 ? 15.867 -11.273 0.002 1 97.5 97 TYR B C 1
ATOM 4251 O O . TYR B 1 97 ? 16 -10.07 0.242 1 97.5 97 TYR B O 1
ATOM 4259 N N . ASP B 1 98 ? 16.641 -11.898 -0.833 1 97.19 98 ASP B N 1
ATOM 4260 C CA . ASP B 1 98 ? 17.797 -11.258 -1.454 1 97.19 98 ASP B CA 1
ATOM 4261 C C . ASP B 1 98 ? 17.359 -10.211 -2.477 1 97.19 98 ASP B C 1
ATOM 4263 O O . ASP B 1 98 ? 18.062 -9.219 -2.686 1 97.19 98 ASP B O 1
ATOM 4267 N N . ILE B 1 99 ? 16.25 -10.461 -3.137 1 97.19 99 ILE B N 1
ATOM 4268 C CA . ILE B 1 99 ? 15.742 -9.477 -4.082 1 97.19 99 ILE B CA 1
ATOM 4269 C C . ILE B 1 99 ? 15.469 -8.156 -3.357 1 97.19 99 ILE B C 1
ATOM 4271 O O . ILE B 1 99 ? 15.812 -7.086 -3.859 1 97.19 99 ILE B O 1
ATOM 4275 N N . ILE B 1 100 ? 14.852 -8.227 -2.135 1 96.31 100 ILE B N 1
ATOM 4276 C CA . ILE B 1 100 ? 14.555 -7.016 -1.37 1 96.31 100 ILE B CA 1
ATOM 4277 C C . ILE B 1 100 ? 15.852 -6.25 -1.104 1 96.31 100 ILE B C 1
ATOM 4279 O O . ILE B 1 100 ? 15.93 -5.047 -1.36 1 96.31 100 ILE B O 1
ATOM 4283 N N . LEU B 1 101 ? 16.844 -6.957 -0.664 1 94.62 101 LEU B N 1
ATOM 4284 C CA . LEU B 1 101 ? 18.109 -6.328 -0.279 1 94.62 101 LEU B CA 1
ATOM 4285 C C . LEU B 1 101 ? 18.875 -5.84 -1.507 1 94.62 101 LEU B C 1
ATOM 4287 O O . LEU B 1 101 ? 19.453 -4.758 -1.488 1 94.62 101 LEU B O 1
ATOM 4291 N N . ALA B 1 102 ? 18.859 -6.637 -2.537 1 95.88 102 ALA B N 1
ATOM 4292 C CA . ALA B 1 102 ? 19.547 -6.254 -3.77 1 95.88 102 ALA B CA 1
ATOM 4293 C C . ALA B 1 102 ? 18.969 -4.961 -4.34 1 95.88 102 ALA B C 1
ATOM 4295 O O . ALA B 1 102 ? 19.703 -4.082 -4.777 1 95.88 102 ALA B O 1
ATOM 4296 N N . LYS B 1 103 ? 17.672 -4.867 -4.379 1 92 103 LYS B N 1
ATOM 4297 C CA . LYS B 1 103 ? 17.016 -3.65 -4.859 1 92 103 LYS B CA 1
ATOM 4298 C C . LYS B 1 103 ? 17.344 -2.459 -3.965 1 92 103 LYS B C 1
ATOM 4300 O O . LYS B 1 103 ? 17.609 -1.36 -4.457 1 92 103 LYS B O 1
ATOM 4305 N N . ARG B 1 104 ? 17.312 -2.723 -2.715 1 88.81 104 ARG B N 1
ATOM 4306 C CA . ARG B 1 104 ? 17.562 -1.667 -1.737 1 88.81 104 ARG B CA 1
ATOM 4307 C C . ARG B 1 104 ? 18.953 -1.084 -1.906 1 88.81 104 ARG B C 1
ATOM 4309 O O . ARG B 1 104 ? 19.125 0.137 -1.927 1 88.81 104 ARG B O 1
ATOM 4316 N N . PHE B 1 105 ? 19.938 -1.987 -2.045 1 88.81 105 PHE B N 1
ATOM 4317 C CA . PHE B 1 105 ? 21.328 -1.546 -2.021 1 88.81 105 PHE B CA 1
ATOM 4318 C C . PHE B 1 105 ? 21.844 -1.304 -3.438 1 88.81 105 PHE B C 1
ATOM 4320 O O . PHE B 1 105 ? 22.953 -0.806 -3.623 1 88.81 105 PHE B O 1
ATOM 4327 N N . GLY B 1 106 ? 21.078 -1.745 -4.43 1 88.94 106 GLY B N 1
ATOM 4328 C CA . GLY B 1 106 ? 21.344 -1.23 -5.762 1 88.94 106 GLY B CA 1
ATOM 4329 C C . GLY B 1 106 ? 22.016 -2.25 -6.672 1 88.94 106 GLY B C 1
ATOM 4330 O O . GLY B 1 106 ? 22.734 -1.884 -7.602 1 88.94 106 GLY B O 1
ATOM 4331 N N . CYS B 1 107 ? 21.875 -3.5 -6.41 1 94.69 107 CYS B N 1
ATOM 4332 C CA . CYS B 1 107 ? 22.344 -4.488 -7.371 1 94.69 107 CYS B CA 1
ATOM 4333 C C . CYS B 1 107 ? 21.5 -4.461 -8.641 1 94.69 107 CYS B C 1
ATOM 4335 O O . CYS B 1 107 ? 20.281 -4.219 -8.578 1 94.69 107 CYS B O 1
ATOM 4337 N N . GLU B 1 108 ? 22.156 -4.875 -9.719 1 94.88 108 GLU B N 1
ATOM 4338 C CA . GLU B 1 108 ? 21.484 -4.738 -11.008 1 94.88 108 GLU B CA 1
ATOM 4339 C C . GLU B 1 108 ? 20.781 -6.035 -11.406 1 94.88 108 GLU B C 1
ATOM 4341 O O . GLU B 1 108 ? 19.906 -6.031 -12.266 1 94.88 108 GLU B O 1
ATOM 4346 N N . ALA B 1 109 ? 21.219 -7.125 -10.875 1 97.12 109 ALA B N 1
ATOM 4347 C CA . ALA B 1 109 ? 20.625 -8.43 -11.148 1 97.12 109 ALA B CA 1
ATOM 4348 C C . ALA B 1 109 ? 21.047 -9.453 -10.094 1 97.12 109 ALA B C 1
ATOM 4350 O O . ALA B 1 109 ? 21.906 -9.18 -9.25 1 97.12 109 ALA B O 1
ATOM 4351 N N . LEU B 1 110 ? 20.422 -10.555 -10.117 1 97.88 110 LEU B N 1
ATOM 4352 C CA . LEU B 1 110 ? 20.75 -11.672 -9.242 1 97.88 110 LEU B CA 1
ATOM 4353 C C . LEU B 1 110 ? 21.094 -12.914 -10.062 1 97.88 110 LEU B C 1
ATOM 4355 O O . LEU B 1 110 ? 20.406 -13.242 -11.016 1 97.88 110 LEU B O 1
ATOM 4359 N N . LEU B 1 111 ? 22.156 -13.547 -9.711 1 98.19 111 LEU B N 1
ATOM 4360 C CA . LEU B 1 111 ? 22.516 -14.867 -10.234 1 98.19 111 LEU B CA 1
ATOM 4361 C C . LEU B 1 111 ? 22.109 -15.961 -9.258 1 98.19 111 LEU B C 1
ATOM 4363 O O . LEU B 1 111 ? 22.484 -15.93 -8.078 1 98.19 111 LEU B O 1
ATOM 4367 N N . LEU B 1 112 ? 21.328 -16.875 -9.758 1 97.69 112 LEU B N 1
ATOM 4368 C CA . LEU B 1 112 ? 20.875 -17.984 -8.93 1 97.69 112 LEU B CA 1
ATOM 4369 C C . LEU B 1 112 ? 21.641 -19.25 -9.266 1 97.69 112 LEU B C 1
ATOM 4371 O O . LEU B 1 112 ? 21.812 -19.594 -10.438 1 97.69 112 LEU B O 1
ATOM 4375 N N . THR B 1 113 ? 22.016 -20.016 -8.219 1 95.88 113 THR B N 1
ATOM 4376 C CA . THR B 1 113 ? 22.828 -21.203 -8.484 1 95.88 113 THR B CA 1
ATOM 4377 C C . THR B 1 113 ? 22.062 -22.469 -8.102 1 95.88 113 THR B C 1
ATOM 4379 O O . THR B 1 113 ? 22.438 -23.562 -8.516 1 95.88 113 THR B O 1
ATOM 4382 N N . GLN B 1 114 ? 21 -22.375 -7.328 1 93.06 114 GLN B N 1
ATOM 4383 C CA . GLN B 1 114 ? 20.422 -23.594 -6.762 1 93.06 114 GLN B CA 1
ATOM 4384 C C . GLN B 1 114 ? 18.938 -23.719 -7.125 1 93.06 114 GLN B C 1
ATOM 4386 O O . GLN B 1 114 ? 18.422 -24.828 -7.273 1 93.06 114 GLN B O 1
ATOM 4391 N N . VAL B 1 115 ? 18.266 -22.594 -7.172 1 93.12 115 VAL B N 1
ATOM 4392 C CA . VAL B 1 115 ? 16.812 -22.672 -7.32 1 93.12 115 VAL B CA 1
ATOM 4393 C C . VAL B 1 115 ? 16.359 -21.75 -8.453 1 93.12 115 VAL B C 1
ATOM 4395 O O . VAL B 1 115 ? 17 -20.734 -8.734 1 93.12 115 VAL B O 1
ATOM 4398 N N . GLU B 1 116 ? 15.258 -22.172 -9.125 1 93.44 116 GLU B N 1
ATOM 4399 C CA . GLU B 1 116 ? 14.594 -21.328 -10.117 1 93.44 116 GLU B CA 1
ATOM 4400 C C . GLU B 1 116 ? 13.258 -20.812 -9.594 1 93.44 116 GLU B C 1
ATOM 4402 O O . GLU B 1 116 ? 12.555 -21.516 -8.867 1 93.44 116 GLU B O 1
ATOM 4407 N N . THR B 1 117 ? 12.992 -19.594 -9.93 1 94.94 117 THR B N 1
ATOM 4408 C CA . THR B 1 117 ? 11.734 -18.984 -9.5 1 94.94 117 THR B CA 1
ATOM 4409 C C . THR B 1 117 ? 11.336 -17.844 -10.438 1 94.94 117 THR B C 1
ATOM 4411 O O . THR B 1 117 ? 12.031 -17.578 -11.414 1 94.94 117 THR B O 1
ATOM 4414 N N . VAL B 1 118 ? 10.188 -17.344 -10.188 1 95.69 118 VAL B N 1
ATOM 4415 C CA . VAL B 1 118 ? 9.703 -16.188 -10.938 1 95.69 118 VAL B CA 1
ATOM 4416 C C . VAL B 1 118 ? 10.188 -14.898 -10.273 1 95.69 118 VAL B C 1
ATOM 4418 O O . VAL B 1 118 ? 10.188 -14.789 -9.047 1 95.69 118 VAL B O 1
ATOM 4421 N N . SER B 1 119 ? 10.656 -13.992 -11.102 1 96.06 119 SER B N 1
ATOM 4422 C CA . SER B 1 119 ? 11.125 -12.711 -10.578 1 96.06 119 SER B CA 1
ATOM 4423 C C . SER B 1 119 ? 9.961 -11.789 -10.242 1 96.06 119 SER B C 1
ATOM 4425 O O . SER B 1 119 ? 9.156 -11.461 -11.109 1 96.06 119 SER B O 1
ATOM 4427 N N . ILE B 1 120 ? 9.914 -11.438 -9.016 1 95.25 120 ILE B N 1
ATOM 4428 C CA . ILE B 1 120 ? 8.867 -10.531 -8.555 1 95.25 120 ILE B CA 1
ATOM 4429 C C . ILE B 1 120 ? 9.484 -9.438 -7.684 1 95.25 120 ILE B C 1
ATOM 4431 O O . ILE B 1 120 ? 10.625 -9.57 -7.223 1 95.25 120 ILE B O 1
ATOM 4435 N N . SER B 1 121 ? 8.703 -8.375 -7.531 1 95.38 121 SER B N 1
ATOM 4436 C CA . SER B 1 121 ? 9.164 -7.254 -6.723 1 95.38 121 SER B CA 1
ATOM 4437 C C . SER B 1 121 ? 8.297 -7.059 -5.488 1 95.38 121 SER B C 1
ATOM 4439 O O . SER B 1 121 ? 7.094 -7.344 -5.516 1 95.38 121 SER B O 1
ATOM 4441 N N . PRO B 1 122 ? 8.898 -6.648 -4.395 1 94.5 122 PRO B N 1
ATOM 4442 C CA . PRO B 1 122 ? 8.07 -6.254 -3.256 1 94.5 122 PRO B CA 1
ATOM 4443 C C . PRO B 1 122 ? 7.234 -5.008 -3.539 1 94.5 122 PRO B C 1
ATOM 4445 O O . PRO B 1 122 ? 7.566 -4.227 -4.434 1 94.5 122 PRO B O 1
ATOM 4448 N N . PRO B 1 123 ? 6.176 -4.773 -2.682 1 95.06 123 PRO B N 1
ATOM 4449 C CA . PRO B 1 123 ? 5.723 -5.668 -1.611 1 95.06 123 PRO B CA 1
ATOM 4450 C C . PRO B 1 123 ? 5.188 -6.996 -2.139 1 95.06 123 PRO B C 1
ATOM 4452 O O . PRO B 1 123 ? 4.441 -7.02 -3.123 1 95.06 123 PRO B O 1
ATOM 4455 N N . TYR B 1 124 ? 5.559 -8.07 -1.471 1 97.75 124 TYR B N 1
ATOM 4456 C CA . TYR B 1 124 ? 5.129 -9.398 -1.896 1 97.75 124 TYR B CA 1
ATOM 4457 C C . TYR B 1 124 ? 3.672 -9.648 -1.523 1 97.75 124 TYR B C 1
ATOM 4459 O O . TYR B 1 124 ? 3.129 -8.977 -0.641 1 97.75 124 TYR B O 1
ATOM 4467 N N . LEU B 1 125 ? 3.021 -10.625 -2.295 1 97.94 125 LEU B N 1
ATOM 4468 C CA . LEU B 1 125 ? 1.627 -11.016 -2.107 1 97.94 125 LEU B CA 1
ATOM 4469 C C . LEU B 1 125 ? 0.69 -9.891 -2.545 1 97.94 125 LEU B C 1
ATOM 4471 O O . LEU B 1 125 ? -0.409 -9.75 -2.004 1 97.94 125 LEU B O 1
ATOM 4475 N N . GLN B 1 126 ? 1.157 -9.086 -3.412 1 96.69 126 GLN B N 1
ATOM 4476 C CA . GLN B 1 126 ? 0.341 -8.039 -4.02 1 96.69 126 GLN B CA 1
ATOM 4477 C C . GLN B 1 126 ? -0.48 -8.594 -5.184 1 96.69 126 GLN B C 1
ATOM 4479 O O . GLN B 1 126 ? 0.079 -9.047 -6.184 1 96.69 126 GLN B O 1
ATOM 4484 N N . SER B 1 127 ? -1.775 -8.484 -5.066 1 94.88 127 SER B N 1
ATOM 4485 C CA . SER B 1 127 ? -2.637 -9.062 -6.094 1 94.88 127 SER B CA 1
ATOM 4486 C C . SER B 1 127 ? -2.773 -8.133 -7.293 1 94.88 127 SER B C 1
ATOM 4488 O O . SER B 1 127 ? -3.146 -8.562 -8.383 1 94.88 127 SER B O 1
ATOM 4490 N N . GLY B 1 128 ? -2.426 -6.902 -7.203 1 93.31 128 GLY B N 1
ATOM 4491 C CA . GLY B 1 128 ? -2.41 -5.953 -8.305 1 93.31 128 GLY B CA 1
ATOM 4492 C C . GLY B 1 128 ? -1.027 -5.742 -8.891 1 93.31 128 GLY B C 1
ATOM 4493 O O . GLY B 1 128 ? -0.139 -6.578 -8.711 1 93.31 128 GLY B O 1
ATOM 4494 N N . ALA B 1 129 ? -0.916 -4.719 -9.602 1 93.81 129 ALA B N 1
ATOM 4495 C CA . ALA B 1 129 ? 0.346 -4.41 -10.266 1 93.81 129 ALA B CA 1
ATOM 4496 C C . ALA B 1 129 ? 1.45 -4.137 -9.25 1 93.81 129 ALA B C 1
ATOM 4498 O O . ALA B 1 129 ? 1.207 -3.516 -8.211 1 93.81 129 ALA B O 1
ATOM 4499 N N . SER B 1 130 ? 2.604 -4.625 -9.539 1 93.56 130 SER B N 1
ATOM 4500 C CA . SER B 1 130 ? 3.799 -4.402 -8.734 1 93.56 130 SER B CA 1
ATOM 4501 C C . SER B 1 130 ? 4.922 -3.787 -9.562 1 93.56 130 SER B C 1
ATOM 4503 O O . SER B 1 130 ? 4.914 -3.885 -10.789 1 93.56 130 SER B O 1
ATOM 4505 N N . GLU B 1 131 ? 5.898 -3.213 -8.867 1 92.38 131 GLU B N 1
ATOM 4506 C CA . GLU B 1 131 ? 7.051 -2.629 -9.547 1 92.38 131 GLU B CA 1
ATOM 4507 C C . GLU B 1 131 ? 7.766 -3.664 -10.406 1 92.38 131 GLU B C 1
ATOM 4509 O O . GLU B 1 131 ? 7.695 -4.863 -10.133 1 92.38 131 GLU B O 1
ATOM 4514 N N . PRO B 1 132 ? 8.43 -3.09 -11.336 1 91 132 PRO B N 1
ATOM 4515 C CA . PRO B 1 132 ? 9.156 -4.012 -12.219 1 91 132 PRO B CA 1
ATOM 4516 C C . PRO B 1 132 ? 10.18 -4.859 -11.469 1 91 132 PRO B C 1
ATOM 4518 O O . PRO B 1 132 ? 10.883 -4.355 -10.594 1 91 132 PRO B O 1
ATOM 4521 N N . PRO B 1 133 ? 10.281 -6.129 -11.844 1 94.94 133 PRO B N 1
ATOM 4522 C CA . PRO B 1 133 ? 11.172 -7.031 -11.117 1 94.94 133 PRO B CA 1
ATOM 4523 C C . PRO B 1 133 ? 12.641 -6.855 -11.516 1 94.94 133 PRO B C 1
ATOM 4525 O O . PRO B 1 133 ? 12.938 -6.273 -12.555 1 94.94 133 PRO B O 1
ATOM 4528 N N . LEU B 1 134 ? 13.508 -7.316 -10.641 1 95.19 134 LEU B N 1
ATOM 4529 C CA . LEU B 1 134 ? 14.938 -7.41 -10.922 1 95.19 134 LEU B CA 1
ATOM 4530 C C . LEU B 1 134 ? 15.242 -8.594 -11.828 1 95.19 134 LEU B C 1
ATOM 4532 O O . LEU B 1 134 ? 14.508 -9.586 -11.836 1 95.19 134 LEU B O 1
ATOM 4536 N N . GLY B 1 135 ? 16.297 -8.453 -12.625 1 96.62 135 GLY B N 1
ATOM 4537 C CA . GLY B 1 135 ? 16.703 -9.586 -13.445 1 96.62 135 GLY B CA 1
ATOM 4538 C C . GLY B 1 135 ? 17.188 -10.773 -12.625 1 96.62 135 GLY B C 1
ATOM 4539 O O . GLY B 1 135 ? 18 -10.617 -11.719 1 96.62 135 GLY B O 1
ATOM 4540 N N . LEU B 1 136 ? 16.594 -11.914 -12.883 1 97.81 136 LEU B N 1
ATOM 4541 C CA . LEU B 1 136 ? 17.016 -13.18 -12.281 1 97.81 136 LEU B CA 1
ATOM 4542 C C . LEU B 1 136 ? 17.578 -14.125 -13.344 1 97.81 136 LEU B C 1
ATOM 4544 O O . LEU B 1 136 ? 16.906 -14.383 -14.352 1 97.81 136 LEU B O 1
ATOM 4548 N N . ILE B 1 137 ? 18.734 -14.641 -13.086 1 98 137 ILE B N 1
ATOM 4549 C CA . ILE B 1 137 ? 19.375 -15.562 -14.023 1 98 137 ILE B CA 1
ATOM 4550 C C . ILE B 1 137 ? 19.891 -16.781 -13.266 1 98 137 ILE B C 1
ATOM 4552 O O . ILE B 1 137 ? 20.656 -16.656 -12.305 1 98 137 ILE B O 1
ATOM 4556 N N . SER B 1 138 ? 19.438 -17.938 -13.695 1 97.5 138 SER B N 1
ATOM 4557 C CA . SER B 1 138 ? 19.969 -19.172 -13.148 1 97.5 138 SER B CA 1
ATOM 4558 C C . SER B 1 138 ? 21.219 -19.641 -13.906 1 97.5 138 SER B C 1
ATOM 4560 O O . SER B 1 138 ? 21.203 -19.688 -15.133 1 97.5 138 SER B O 1
ATOM 4562 N N . ILE B 1 139 ? 22.234 -19.906 -13.188 1 97 139 ILE B N 1
ATOM 4563 C CA . ILE B 1 139 ? 23.469 -20.375 -13.812 1 97 139 ILE B CA 1
ATOM 4564 C C . ILE B 1 139 ? 23.75 -21.812 -13.383 1 97 139 ILE B C 1
ATOM 4566 O O . ILE B 1 139 ? 23.484 -22.188 -12.242 1 97 139 ILE B O 1
ATOM 4570 N N . LYS B 1 140 ? 24.281 -22.5 -14.352 1 93.56 140 LYS B N 1
ATOM 4571 C CA . LYS B 1 140 ? 24.641 -23.891 -14.094 1 93.56 140 LYS B CA 1
ATOM 4572 C C . LYS B 1 140 ? 26.125 -24.141 -14.344 1 93.56 140 LYS B C 1
ATOM 4574 O O . LYS B 1 140 ? 26.703 -23.609 -15.289 1 93.56 140 LYS B O 1
ATOM 4579 N N . GLY B 1 141 ? 26.734 -24.891 -13.508 1 88.56 141 GLY B N 1
ATOM 4580 C CA . GLY B 1 141 ? 28.094 -25.344 -13.719 1 88.56 141 GLY B CA 1
ATOM 4581 C C . GLY B 1 141 ? 29.125 -24.297 -13.367 1 88.56 141 GLY B C 1
ATOM 4582 O O . GLY B 1 141 ? 30.328 -24.469 -13.625 1 88.56 141 GLY B O 1
ATOM 4583 N N . ALA B 1 142 ? 28.703 -23.125 -12.961 1 90.12 142 ALA B N 1
ATOM 4584 C CA . ALA B 1 142 ? 29.641 -22.078 -12.57 1 90.12 142 ALA B CA 1
ATOM 4585 C C . ALA B 1 142 ? 29.422 -21.672 -11.117 1 90.12 142 ALA B C 1
ATOM 4587 O O . ALA B 1 1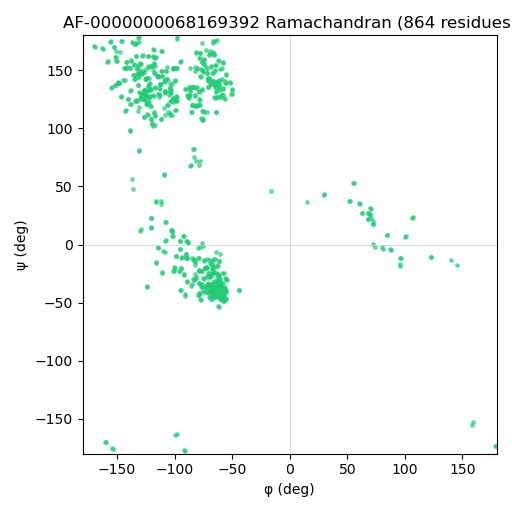42 ? 28.344 -21.859 -10.562 1 90.12 142 ALA B O 1
ATOM 4588 N N . ASN B 1 143 ? 30.5 -21.203 -10.57 1 92.19 143 ASN B N 1
ATOM 4589 C CA . ASN B 1 143 ? 30.469 -20.703 -9.203 1 92.19 143 ASN B CA 1
ATOM 4590 C C . ASN B 1 143 ? 31.125 -19.328 -9.094 1 92.19 143 ASN B C 1
ATOM 4592 O O . ASN B 1 143 ? 32.25 -19.203 -8.602 1 92.19 143 ASN B O 1
ATOM 4596 N N . PRO B 1 144 ? 30.328 -18.391 -9.461 1 95.44 144 PRO B N 1
ATOM 4597 C CA . PRO B 1 144 ? 30.906 -17.047 -9.422 1 95.44 144 PRO B CA 1
ATOM 4598 C C . PRO B 1 144 ? 31.312 -16.609 -8.016 1 95.44 144 PRO B C 1
ATOM 4600 O O . PRO B 1 144 ? 30.594 -16.875 -7.051 1 95.44 144 PRO B O 1
ATOM 4603 N N . LYS B 1 145 ? 32.438 -15.93 -7.941 1 96.25 145 LYS B N 1
ATOM 4604 C CA . LYS B 1 145 ? 33 -15.445 -6.676 1 96.25 145 LYS B CA 1
ATOM 4605 C C . LYS B 1 145 ? 33.062 -13.914 -6.652 1 96.25 145 LYS B C 1
ATOM 4607 O O . LYS B 1 145 ? 32.969 -13.273 -7.703 1 96.25 145 LYS B O 1
ATOM 4612 N N . LYS B 1 146 ? 33.156 -13.547 -5.414 1 97.19 146 LYS B N 1
ATOM 4613 C CA . LYS B 1 146 ? 33.25 -12.102 -5.223 1 97.19 146 LYS B CA 1
ATOM 4614 C C . LYS B 1 146 ? 34.344 -11.508 -6.102 1 97.19 146 LYS B C 1
ATOM 4616 O O . LYS B 1 146 ? 35.469 -12.023 -6.137 1 97.19 146 LYS B O 1
ATOM 4621 N N . GLY B 1 147 ? 34 -10.523 -6.789 1 97.06 147 GLY B N 1
ATOM 4622 C CA . GLY B 1 147 ? 34.969 -9.82 -7.594 1 97.06 147 GLY B CA 1
ATOM 4623 C C . GLY B 1 147 ? 35 -10.266 -9.039 1 97.06 147 GLY B C 1
ATOM 4624 O O . GLY B 1 147 ? 35.531 -9.57 -9.906 1 97.06 147 GLY B O 1
ATOM 4625 N N . ASN B 1 148 ? 34.438 -11.414 -9.344 1 97.88 148 ASN B N 1
ATOM 4626 C CA . ASN B 1 148 ? 34.375 -11.867 -10.734 1 97.88 148 ASN B CA 1
ATOM 4627 C C . ASN B 1 148 ? 33.625 -10.859 -11.609 1 97.88 148 ASN B C 1
ATOM 4629 O O . ASN B 1 148 ? 32.656 -10.25 -11.172 1 97.88 148 ASN B O 1
ATOM 4633 N N . LEU B 1 149 ? 34.156 -10.734 -12.828 1 98.19 149 LEU B N 1
ATOM 4634 C CA . LEU B 1 149 ? 33.469 -9.875 -13.789 1 98.19 149 LEU B CA 1
ATOM 4635 C C . LEU B 1 149 ? 32.312 -10.633 -14.477 1 98.19 149 LEU B C 1
ATOM 4637 O O . LEU B 1 149 ? 32.531 -11.734 -14.984 1 98.19 149 LEU B O 1
ATOM 4641 N N . VAL B 1 150 ? 31.156 -10.008 -14.438 1 98.12 150 VAL B N 1
ATOM 4642 C CA . VAL B 1 150 ? 30 -10.617 -15.078 1 98.12 150 VAL B CA 1
ATOM 4643 C C . VAL B 1 150 ? 29.438 -9.68 -16.141 1 98.12 150 VAL B C 1
ATOM 4645 O O . VAL B 1 150 ? 29.344 -8.469 -15.922 1 98.12 150 VAL B O 1
ATOM 4648 N N . GLU B 1 151 ? 29.156 -10.203 -17.266 1 98.31 151 GLU B N 1
ATOM 4649 C CA . GLU B 1 151 ? 28.469 -9.492 -18.344 1 98.31 151 GLU B CA 1
ATOM 4650 C C . GLU B 1 151 ? 27.172 -10.195 -18.734 1 98.31 151 GLU B C 1
ATOM 4652 O O . GLU B 1 151 ? 27.172 -11.398 -19 1 98.31 151 GLU B O 1
ATOM 4657 N N . ILE B 1 152 ? 26.109 -9.438 -18.75 1 97.81 152 ILE B N 1
ATOM 4658 C CA . ILE B 1 152 ? 24.781 -9.969 -19.062 1 97.81 152 ILE B CA 1
ATOM 4659 C C . ILE B 1 152 ? 24.188 -9.18 -20.219 1 97.81 152 ILE B C 1
ATOM 4661 O O . ILE B 1 152 ? 24.062 -7.953 -20.156 1 97.81 152 ILE B O 1
ATOM 4665 N N . ASN B 1 153 ? 23.875 -9.828 -21.266 1 97.81 153 ASN B N 1
ATOM 4666 C CA . ASN B 1 153 ? 23.094 -9.312 -22.375 1 97.81 153 ASN B CA 1
ATOM 4667 C C . ASN B 1 153 ? 21.781 -10.07 -22.547 1 97.81 153 ASN B C 1
ATOM 4669 O O . ASN B 1 153 ? 21.766 -11.164 -23.125 1 97.81 153 ASN B O 1
ATOM 4673 N N . LEU B 1 154 ? 20.75 -9.469 -22.109 1 97.12 154 LEU B N 1
ATOM 4674 C CA . LEU B 1 154 ? 19.438 -10.133 -22.078 1 97.12 154 LEU B CA 1
ATOM 4675 C C . LEU B 1 154 ? 18.391 -9.297 -22.797 1 97.12 154 LEU B C 1
ATOM 4677 O O . LEU B 1 154 ? 18.219 -8.117 -22.5 1 97.12 154 LEU B O 1
ATOM 4681 N N . GLU B 1 155 ? 17.703 -9.859 -23.734 1 97.06 155 GLU B N 1
ATOM 4682 C CA . GLU B 1 155 ? 16.578 -9.258 -24.422 1 97.06 155 GLU B CA 1
ATOM 4683 C C . GLU B 1 155 ? 15.297 -10.055 -24.203 1 97.06 155 GLU B C 1
ATOM 4685 O O . GLU B 1 155 ? 15.203 -11.219 -24.609 1 97.06 155 GLU B O 1
ATOM 4690 N N . THR B 1 156 ? 14.391 -9.445 -23.516 1 96.38 156 THR B N 1
ATOM 4691 C CA . THR B 1 156 ? 13.141 -10.117 -23.172 1 96.38 156 THR B CA 1
ATOM 4692 C C . THR B 1 156 ? 11.938 -9.273 -23.594 1 96.38 156 THR B C 1
ATOM 4694 O O . THR B 1 156 ? 12.086 -8.102 -23.938 1 96.38 156 THR B O 1
ATOM 4697 N N . LYS B 1 157 ? 10.828 -9.922 -23.641 1 94.38 157 LYS B N 1
ATOM 4698 C CA . LYS B 1 157 ? 9.562 -9.258 -23.953 1 94.38 157 LYS B CA 1
ATOM 4699 C C . LYS B 1 157 ? 8.438 -9.789 -23.062 1 94.38 157 LYS B C 1
ATOM 4701 O O . LYS B 1 157 ? 8.352 -10.992 -22.812 1 94.38 157 LYS B O 1
ATOM 4706 N N . ALA B 1 158 ? 7.707 -8.906 -22.516 1 93.81 158 ALA B N 1
ATOM 4707 C CA . ALA B 1 158 ? 6.496 -9.234 -21.766 1 93.81 158 ALA B CA 1
ATOM 4708 C C . ALA B 1 158 ? 5.258 -8.633 -22.422 1 93.81 158 ALA B C 1
ATOM 4710 O O . ALA B 1 158 ? 5.273 -7.477 -22.844 1 93.81 158 ALA B O 1
ATOM 4711 N N . ARG B 1 159 ? 4.199 -9.367 -22.562 1 91.88 159 ARG B N 1
ATOM 4712 C CA . ARG B 1 159 ? 2.98 -8.875 -23.188 1 91.88 159 ARG B CA 1
ATOM 4713 C C . ARG B 1 159 ? 1.748 -9.562 -22.609 1 91.88 159 ARG B C 1
ATOM 4715 O O . ARG B 1 159 ? 1.854 -10.641 -22.016 1 91.88 159 ARG B O 1
ATOM 4722 N N . ILE B 1 160 ? 0.662 -8.969 -22.734 1 93.94 160 ILE B N 1
ATOM 4723 C CA . ILE B 1 160 ? -0.62 -9.531 -22.312 1 93.94 160 ILE B CA 1
ATOM 4724 C C . ILE B 1 160 ? -1.229 -10.328 -23.469 1 93.94 160 ILE B C 1
ATOM 4726 O O . ILE B 1 160 ? -1.35 -9.828 -24.578 1 93.94 160 ILE B O 1
ATOM 4730 N N . VAL B 1 161 ? -1.598 -11.523 -23.188 1 95.5 161 VAL B N 1
ATOM 4731 C CA . VAL B 1 161 ? -2.205 -12.398 -24.172 1 95.5 161 VAL B CA 1
ATOM 4732 C C . VAL B 1 161 ? -3.389 -13.141 -23.562 1 95.5 161 VAL B C 1
ATOM 4734 O O . VAL B 1 161 ? -3.639 -13.039 -22.359 1 95.5 161 VAL B O 1
ATOM 4737 N N . ASP B 1 162 ? -4.062 -13.844 -24.391 1 95.5 162 ASP B N 1
ATOM 4738 C CA . ASP B 1 162 ? -5.133 -14.711 -23.906 1 95.5 162 ASP B CA 1
ATOM 4739 C C . ASP B 1 162 ? -4.594 -16.078 -23.5 1 95.5 162 ASP B C 1
ATOM 4741 O O . ASP B 1 162 ? -3.736 -16.641 -24.188 1 95.5 162 ASP B O 1
ATOM 4745 N N . ALA B 1 163 ? -4.988 -16.516 -22.375 1 97 163 ALA B N 1
ATOM 4746 C CA . ALA B 1 163 ? -4.754 -17.875 -21.922 1 97 163 ALA B CA 1
ATOM 4747 C C . ALA B 1 163 ? -6.074 -18.609 -21.688 1 97 163 ALA B C 1
ATOM 4749 O O . ALA B 1 163 ? -7.137 -17.984 -21.656 1 97 163 ALA B O 1
ATOM 4750 N N . TYR B 1 164 ? -5.945 -19.953 -21.516 1 97.06 164 TYR B N 1
ATOM 4751 C CA . TYR B 1 164 ? -7.184 -20.719 -21.609 1 97.06 164 TYR B CA 1
ATOM 4752 C C . TYR B 1 164 ? -7.305 -21.703 -20.453 1 97.06 164 TYR B C 1
ATOM 4754 O O . TYR B 1 164 ? -6.301 -22.094 -19.859 1 97.06 164 TYR B O 1
ATOM 4762 N N . ALA B 1 165 ? -8.508 -21.984 -20.125 1 98.19 165 ALA B N 1
ATOM 4763 C CA . ALA B 1 165 ? -8.883 -23.109 -19.25 1 98.19 165 ALA B CA 1
ATOM 4764 C C . ALA B 1 165 ? -9.93 -23.984 -19.922 1 98.19 165 ALA B C 1
ATOM 4766 O O . ALA B 1 165 ? -10.875 -23.484 -20.531 1 98.19 165 ALA B O 1
ATOM 4767 N N . ILE B 1 166 ? -9.719 -25.281 -19.891 1 98.31 166 ILE B N 1
ATOM 4768 C CA . ILE B 1 166 ? -10.695 -26.203 -20.453 1 98.31 166 ILE B CA 1
ATOM 4769 C C . ILE B 1 166 ? -11.492 -26.859 -19.328 1 98.31 166 ILE B C 1
ATOM 4771 O O . ILE B 1 166 ? -10.922 -27.25 -18.312 1 98.31 166 ILE B O 1
ATOM 4775 N N . HIS B 1 167 ? -12.758 -26.875 -19.484 1 98.56 167 HIS B N 1
ATOM 4776 C CA . HIS B 1 167 ? -13.719 -27.391 -18.5 1 98.56 167 HIS B CA 1
ATOM 4777 C C . HIS B 1 167 ? -14.594 -28.469 -19.109 1 98.56 167 HIS B C 1
ATOM 4779 O O . HIS B 1 167 ? -15.422 -28.203 -19.984 1 98.56 167 HIS B O 1
ATOM 4785 N N . ALA B 1 168 ? -14.391 -29.719 -18.609 1 98.5 168 ALA B N 1
ATOM 4786 C CA . ALA B 1 168 ? -15.164 -30.859 -19.078 1 98.5 168 ALA B CA 1
ATOM 4787 C C . ALA B 1 168 ? -16.141 -31.328 -18 1 98.5 168 ALA B C 1
ATOM 4789 O O . ALA B 1 168 ? -15.805 -31.344 -16.812 1 98.5 168 ALA B O 1
ATOM 4790 N N . ILE B 1 169 ? -17.344 -31.703 -18.453 1 97.5 169 ILE B N 1
ATOM 4791 C CA . ILE B 1 169 ? -18.391 -32.062 -17.5 1 97.5 169 ILE B CA 1
ATOM 4792 C C . ILE B 1 169 ? -18.984 -33.438 -17.875 1 97.5 169 ILE B C 1
ATOM 4794 O O . ILE B 1 169 ? -19.297 -33.656 -19.047 1 97.5 169 ILE B O 1
ATOM 4798 N N . LYS B 1 170 ? -19 -34.344 -16.922 1 96.44 170 LYS B N 1
ATOM 4799 C CA . LYS B 1 170 ? -19.828 -35.562 -16.953 1 96.44 170 LYS B CA 1
ATOM 4800 C C . LYS B 1 170 ? -21.016 -35.438 -16 1 96.44 170 LYS B C 1
ATOM 4802 O O . LYS B 1 170 ? -20.844 -35.438 -14.781 1 96.44 170 LYS B O 1
ATOM 4807 N N . ASN B 1 171 ? -22.141 -35.406 -16.594 1 94.75 171 ASN B N 1
ATOM 4808 C CA . ASN B 1 171 ? -23.328 -35.188 -15.789 1 94.75 171 ASN B CA 1
ATOM 4809 C C . ASN B 1 171 ? -23.609 -36.406 -14.898 1 94.75 171 ASN B C 1
ATOM 4811 O O . ASN B 1 171 ? -23.328 -37.531 -15.273 1 94.75 171 ASN B O 1
ATOM 4815 N N . GLY B 1 172 ? -23.969 -36.062 -13.703 1 92.38 172 GLY B N 1
ATOM 4816 C CA . GLY B 1 172 ? -24.469 -37.094 -12.797 1 92.38 172 GLY B CA 1
ATOM 4817 C C . GLY B 1 172 ? -25.969 -37.156 -12.742 1 92.38 172 GLY B C 1
ATOM 4818 O O . GLY B 1 172 ? -26.672 -36.469 -13.469 1 92.38 172 GLY B O 1
ATOM 4819 N N . ARG B 1 173 ? -26.344 -38.156 -11.961 1 90.25 173 ARG B N 1
ATOM 4820 C CA . ARG B 1 173 ? -27.781 -38.281 -11.727 1 90.25 173 ARG B CA 1
ATOM 4821 C C . ARG B 1 173 ? -28.328 -37.062 -10.992 1 90.25 173 ARG B C 1
ATOM 4823 O O . ARG B 1 173 ? -27.562 -36.156 -10.609 1 90.25 173 ARG B O 1
ATOM 4830 N N . GLU B 1 174 ? -29.547 -36.938 -10.766 1 78.5 174 GLU B N 1
ATOM 4831 C CA . GLU B 1 174 ? -30.188 -35.844 -10.078 1 78.5 174 GLU B CA 1
ATOM 4832 C C . GLU B 1 174 ? -29.719 -35.75 -8.633 1 78.5 174 GLU B C 1
ATOM 4834 O O . GLU B 1 174 ? -29.609 -36.75 -7.934 1 78.5 174 GLU B O 1
ATOM 4839 N N . ARG B 1 175 ? -29.484 -34.844 -8.094 1 81.06 175 ARG B N 1
ATOM 4840 C CA . ARG B 1 175 ? -29.094 -34.531 -6.723 1 81.06 175 ARG B CA 1
ATOM 4841 C C . ARG B 1 175 ? -27.703 -35.062 -6.406 1 81.06 175 ARG B C 1
ATOM 4843 O O . ARG B 1 175 ? -27.391 -35.344 -5.246 1 81.06 175 ARG B O 1
ATOM 4850 N N . SER B 1 176 ? -27 -35.25 -7.445 1 86.94 176 SER B N 1
ATOM 4851 C CA . SER B 1 176 ? -25.625 -35.719 -7.281 1 86.94 176 SER B CA 1
ATOM 4852 C C . SER B 1 176 ? -24.719 -34.625 -6.754 1 86.94 176 SER B C 1
ATOM 4854 O O . SER B 1 176 ? -25 -33.438 -6.93 1 86.94 176 SER B O 1
ATOM 4856 N N . LYS B 1 177 ? -23.672 -35.125 -6.051 1 91.81 177 LYS B N 1
ATOM 4857 C CA . LYS B 1 177 ? -22.609 -34.188 -5.676 1 91.81 177 LYS B CA 1
ATOM 4858 C C . LYS B 1 177 ? -21.812 -33.75 -6.898 1 91.81 177 LYS B C 1
ATOM 4860 O O . LYS B 1 177 ? -21.594 -34.531 -7.82 1 91.81 177 LYS B O 1
ATOM 4865 N N . LYS B 1 178 ? -21.453 -32.531 -6.848 1 95.25 178 LYS B N 1
ATOM 4866 C CA . LYS B 1 178 ? -20.625 -31.984 -7.918 1 95.25 178 LYS B CA 1
ATOM 4867 C C . LYS B 1 178 ? -19.156 -31.938 -7.5 1 95.25 178 LYS B C 1
ATOM 4869 O O . LYS B 1 178 ? -18.781 -31.203 -6.574 1 95.25 178 LYS B O 1
ATOM 4874 N N . LEU B 1 179 ? -18.406 -32.688 -8.203 1 95.81 179 LEU B N 1
ATOM 4875 C CA . LEU B 1 179 ? -16.984 -32.812 -7.906 1 95.81 179 LEU B CA 1
ATOM 4876 C C . LEU B 1 179 ? -16.141 -32.219 -9.023 1 95.81 179 LEU B C 1
ATOM 4878 O O . LEU B 1 179 ? -16.344 -32.531 -10.195 1 95.81 179 LEU B O 1
ATOM 4882 N N . LEU B 1 180 ? -15.242 -31.312 -8.57 1 97.06 180 LEU B N 1
ATOM 4883 C CA . LEU B 1 180 ? -14.414 -30.609 -9.531 1 97.06 180 LEU B CA 1
ATOM 4884 C C . LEU B 1 180 ? -12.953 -31.031 -9.414 1 97.06 180 LEU B C 1
ATOM 4886 O O . LEU B 1 180 ? -12.289 -30.719 -8.43 1 97.06 180 LEU B O 1
ATOM 4890 N N . LEU B 1 181 ? -12.508 -31.781 -10.398 1 96.19 181 LEU B N 1
ATOM 4891 C CA . LEU B 1 181 ? -11.078 -32.031 -10.516 1 96.19 181 LEU B CA 1
ATOM 4892 C C . LEU B 1 181 ? -10.359 -30.875 -11.18 1 96.19 181 LEU B C 1
ATOM 4894 O O . LEU B 1 181 ? -10.836 -30.328 -12.18 1 96.19 181 LEU B O 1
ATOM 4898 N N . VAL B 1 182 ? -9.188 -30.469 -10.602 1 97.12 182 VAL B N 1
ATOM 4899 C CA . VAL B 1 182 ? -8.492 -29.297 -11.117 1 97.12 182 VAL B CA 1
ATOM 4900 C C . VAL B 1 182 ? -7.012 -29.609 -11.312 1 97.12 182 VAL B C 1
ATOM 4902 O O . VAL B 1 182 ? -6.406 -30.312 -10.5 1 97.12 182 VAL B O 1
ATOM 4905 N N . SER B 1 183 ? -6.426 -29.203 -12.375 1 95.62 183 SER B N 1
ATOM 4906 C CA . SER B 1 183 ? -4.992 -29.234 -12.656 1 95.62 183 SER B CA 1
ATOM 4907 C C . SER B 1 183 ? -4.555 -28.047 -13.492 1 95.62 183 SER B C 1
ATOM 4909 O O . SER B 1 183 ? -5.367 -27.172 -13.812 1 95.62 183 SER B O 1
ATOM 4911 N N . ASN B 1 184 ? -3.248 -27.922 -13.727 1 96.44 184 ASN B N 1
ATOM 4912 C CA . ASN B 1 184 ? -2.756 -26.828 -14.555 1 96.44 184 ASN B CA 1
ATOM 4913 C C . ASN B 1 184 ? -1.796 -27.328 -15.633 1 96.44 184 ASN B C 1
ATOM 4915 O O . ASN B 1 184 ? -1.024 -28.25 -15.398 1 96.44 184 ASN B O 1
ATOM 4919 N N . HIS B 1 185 ? -1.862 -26.609 -16.766 1 96.19 185 HIS B N 1
ATOM 4920 C CA . HIS B 1 185 ? -1.024 -27.078 -17.875 1 96.19 185 HIS B CA 1
ATOM 4921 C C . HIS B 1 185 ? 0.123 -26.109 -18.141 1 96.19 185 HIS B C 1
ATOM 4923 O O . HIS B 1 185 ? 0.981 -26.359 -18.984 1 96.19 185 HIS B O 1
ATOM 4929 N N . ASP B 1 186 ? 0.164 -24.906 -17.438 1 95.5 186 ASP B N 1
ATOM 4930 C CA . ASP B 1 186 ? 1.334 -24.031 -17.469 1 95.5 186 ASP B CA 1
ATOM 4931 C C . ASP B 1 186 ? 2.387 -24.484 -16.469 1 95.5 186 ASP B C 1
ATOM 4933 O O . ASP B 1 186 ? 2.539 -23.859 -15.406 1 95.5 186 ASP B O 1
ATOM 4937 N N . THR B 1 187 ? 3.207 -25.453 -16.797 1 94.06 187 THR B N 1
ATOM 4938 C CA . THR B 1 187 ? 4.078 -26.125 -15.844 1 94.06 187 THR B CA 1
ATOM 4939 C C . THR B 1 187 ? 5.543 -25.797 -16.125 1 94.06 187 THR B C 1
ATOM 4941 O O . THR B 1 187 ? 6.406 -26.672 -16.016 1 94.06 187 THR B O 1
ATOM 4944 N N . TRP B 1 188 ? 5.766 -24.609 -16.5 1 90.75 188 TRP B N 1
ATOM 4945 C CA . TRP B 1 188 ? 7.145 -24.203 -16.781 1 90.75 188 TRP B CA 1
ATOM 4946 C C . TRP B 1 188 ? 8.023 -24.406 -15.555 1 90.75 188 TRP B C 1
ATOM 4948 O O . TRP B 1 188 ? 9.141 -24.906 -15.664 1 90.75 188 TRP B O 1
ATOM 4958 N N . LEU B 1 189 ? 7.602 -24.031 -14.422 1 87.75 189 LEU B N 1
ATOM 4959 C CA . LEU B 1 189 ? 8.383 -24.062 -13.188 1 87.75 189 LEU B CA 1
ATOM 4960 C C . LEU B 1 189 ? 8.445 -25.484 -12.625 1 87.75 189 LEU B C 1
ATOM 4962 O O . LEU B 1 189 ? 9.531 -25.984 -12.312 1 87.75 189 LEU B O 1
ATOM 4966 N N . SER B 1 190 ? 7.359 -26.141 -12.562 1 86.5 190 SER B N 1
ATOM 4967 C CA . SER B 1 190 ? 7.277 -27.453 -11.906 1 86.5 190 SER B CA 1
ATOM 4968 C C . SER B 1 190 ? 7.742 -28.562 -12.836 1 86.5 190 SER B C 1
ATOM 4970 O O . SER B 1 190 ? 8.125 -29.641 -12.383 1 86.5 190 SER B O 1
ATOM 4972 N N . LYS B 1 191 ? 7.566 -28.375 -14.125 1 89.19 191 LYS B N 1
ATOM 4973 C CA . LYS B 1 191 ? 7.84 -29.391 -15.133 1 89.19 191 LYS B CA 1
ATOM 4974 C C . LYS B 1 191 ? 6.938 -30.609 -14.938 1 89.19 191 LYS B C 1
ATOM 4976 O O . LYS B 1 191 ? 7.332 -31.734 -15.242 1 89.19 191 LYS B O 1
ATOM 4981 N N . SER B 1 192 ? 5.824 -30.281 -14.367 1 88.19 192 SER B N 1
ATOM 4982 C CA . SER B 1 192 ? 4.875 -31.344 -14.062 1 88.19 192 SER B CA 1
ATOM 4983 C C . SER B 1 192 ? 4.133 -31.797 -15.312 1 88.19 192 SER B C 1
ATOM 4985 O O . SER B 1 192 ? 3.781 -30.969 -16.172 1 88.19 192 SER B O 1
ATOM 4987 N N . LYS B 1 193 ? 3.85 -33.125 -15.375 1 84.94 193 LYS B N 1
ATOM 4988 C CA . LYS B 1 193 ? 3.023 -33.688 -16.438 1 84.94 193 LYS B CA 1
ATOM 4989 C C . LYS B 1 193 ? 1.651 -34.094 -15.914 1 84.94 193 LYS B C 1
ATOM 4991 O O . LYS B 1 193 ? 0.928 -34.844 -16.578 1 84.94 193 LYS B O 1
ATOM 4996 N N . SER B 1 194 ? 1.329 -33.562 -14.859 1 87.25 194 SER B N 1
ATOM 4997 C CA . SER B 1 194 ? 0.104 -33.938 -14.18 1 87.25 194 SER B CA 1
ATOM 4998 C C . SER B 1 194 ? -1.132 -33.562 -14.984 1 87.25 194 SER B C 1
ATOM 5000 O O . SER B 1 194 ? -2.203 -34.125 -14.805 1 87.25 194 SER B O 1
ATOM 5002 N N . TRP B 1 195 ? -0.999 -32.594 -15.859 1 91.44 195 TRP B N 1
ATOM 5003 C CA . TRP B 1 195 ? -2.184 -32.125 -16.578 1 91.44 195 TRP B CA 1
ATOM 5004 C C . TRP B 1 195 ? -2.652 -33.188 -17.578 1 91.44 195 TRP B C 1
ATOM 5006 O O . TRP B 1 195 ? -3.855 -33.375 -17.781 1 91.44 195 TRP B O 1
ATOM 5016 N N . VAL B 1 196 ? -1.761 -34.031 -18.094 1 91.06 196 VAL B N 1
ATOM 5017 C CA . VAL B 1 196 ? -2.15 -35.125 -18.984 1 91.06 196 VAL B CA 1
ATOM 5018 C C . VAL B 1 196 ? -2.707 -36.281 -18.172 1 91.06 196 VAL B C 1
ATOM 5020 O O . VAL B 1 196 ? -3.74 -36.875 -18.516 1 91.06 196 VAL B O 1
ATOM 5023 N N . VAL B 1 197 ? -2.018 -36.531 -17.109 1 89.19 197 VAL B N 1
ATOM 5024 C CA . VAL B 1 197 ? -2.402 -37.656 -16.25 1 89.19 197 VAL B CA 1
ATOM 5025 C C . VAL B 1 197 ? -3.781 -37.406 -15.648 1 89.19 197 VAL B C 1
ATOM 5027 O O . VAL B 1 197 ? -4.621 -38.312 -15.602 1 89.19 197 VAL B O 1
ATOM 5030 N N . SER B 1 198 ? -4.008 -36.25 -15.195 1 93.06 198 SER B N 1
ATOM 5031 C CA . SER B 1 198 ? -5.293 -35.906 -14.586 1 93.06 198 SER B CA 1
ATOM 5032 C C . SER B 1 198 ? -6.426 -36 -15.602 1 93.06 198 SER B C 1
ATOM 5034 O O . SER B 1 198 ? -7.535 -36.406 -15.258 1 93.06 198 SER B O 1
ATOM 5036 N N . ALA B 1 199 ? -6.164 -35.625 -16.828 1 94.5 199 ALA B N 1
ATOM 5037 C CA . ALA B 1 199 ? -7.168 -35.781 -17.875 1 94.5 199 ALA B CA 1
ATOM 5038 C C . ALA B 1 199 ? -7.516 -37.219 -18.109 1 94.5 199 ALA B C 1
ATOM 5040 O O . ALA B 1 199 ? -8.68 -37.594 -18.297 1 94.5 199 ALA B O 1
ATOM 5041 N N . LYS B 1 200 ? -6.555 -38.062 -18.094 1 91.75 200 LYS B N 1
ATOM 5042 C CA . LYS B 1 200 ? -6.773 -39.469 -18.281 1 91.75 200 LYS B CA 1
ATOM 5043 C C . LYS B 1 200 ? -7.566 -40.062 -17.125 1 91.75 200 LYS B C 1
ATOM 5045 O O . LYS B 1 200 ? -8.406 -40.938 -17.328 1 91.75 200 LYS B O 1
ATOM 5050 N N . ILE B 1 201 ? -7.215 -39.625 -15.961 1 91.75 201 ILE B N 1
ATOM 5051 C CA . ILE B 1 201 ? -7.957 -40.062 -14.789 1 91.75 201 ILE B CA 1
ATOM 5052 C C . ILE B 1 201 ? -9.43 -39.688 -14.938 1 91.75 201 ILE B C 1
ATOM 5054 O O . ILE B 1 201 ? -10.312 -40.5 -14.695 1 91.75 201 ILE B O 1
ATOM 5058 N N . PHE B 1 202 ? -9.688 -38.5 -15.344 1 94.62 202 PHE B N 1
ATOM 5059 C CA . PHE B 1 202 ? -11.062 -38.031 -15.555 1 94.62 202 PHE B CA 1
ATOM 5060 C C . PHE B 1 202 ? -11.789 -38.938 -16.547 1 94.62 202 PHE B C 1
ATOM 5062 O O . PHE B 1 202 ? -12.969 -39.25 -16.359 1 94.62 202 PHE B O 1
ATOM 5069 N N . ARG B 1 203 ? -11.062 -39.406 -17.547 1 93.5 203 ARG B N 1
ATOM 5070 C CA . ARG B 1 203 ? -11.641 -40.281 -18.547 1 93.5 203 ARG B CA 1
ATOM 5071 C C . ARG B 1 203 ? -12.188 -41.562 -17.922 1 93.5 203 ARG B C 1
ATOM 5073 O O . ARG B 1 203 ? -13.219 -42.062 -18.344 1 93.5 203 ARG B O 1
ATOM 5080 N N . GLU B 1 204 ? -11.547 -41.969 -16.891 1 90.75 204 GLU B N 1
ATOM 5081 C CA . GLU B 1 204 ? -11.867 -43.25 -16.297 1 90.75 204 GLU B CA 1
ATOM 5082 C C . GLU B 1 204 ? -12.945 -43.125 -15.227 1 90.75 204 GLU B C 1
ATOM 5084 O O . GLU B 1 204 ? -13.484 -44.125 -14.75 1 90.75 204 GLU B O 1
ATOM 5089 N N . LEU B 1 205 ? -13.219 -41.875 -14.867 1 90.56 205 LEU B N 1
ATOM 5090 C CA . LEU B 1 205 ? -14.273 -41.656 -13.883 1 90.56 205 LEU B CA 1
ATOM 5091 C C . LEU B 1 205 ? -15.648 -41.844 -14.508 1 90.56 205 LEU B C 1
ATOM 5093 O O . LEU B 1 205 ? -16.078 -41.031 -15.328 1 90.56 205 LEU B O 1
ATOM 5097 N N . ASN B 1 206 ? -16.391 -42.938 -14.188 1 81.69 206 ASN B N 1
ATOM 5098 C CA . ASN B 1 206 ? -17.656 -43.25 -14.844 1 81.69 206 ASN B CA 1
ATOM 5099 C C . ASN B 1 206 ? -18.766 -43.531 -13.836 1 81.69 206 ASN B C 1
ATOM 5101 O O . ASN B 1 206 ? -19.859 -43.969 -14.203 1 81.69 206 ASN B O 1
ATOM 5105 N N . ASP B 1 207 ? -18.547 -43.25 -12.641 1 81.94 207 ASP B N 1
ATOM 5106 C CA . ASP B 1 207 ? -19.594 -43.438 -11.648 1 81.94 207 ASP B CA 1
ATOM 5107 C C . ASP B 1 207 ? -20.672 -42.375 -11.75 1 81.94 207 ASP B C 1
ATOM 5109 O O . ASP B 1 207 ? -20.438 -41.219 -11.453 1 81.94 207 ASP B O 1
ATOM 5113 N N . PRO B 1 208 ? -21.938 -42.719 -12.117 1 85.19 208 PRO B N 1
ATOM 5114 C CA . PRO B 1 208 ? -23 -41.75 -12.32 1 85.19 208 PRO B CA 1
ATOM 5115 C C . PRO B 1 208 ? -23.578 -41.219 -11.008 1 85.19 208 PRO B C 1
ATOM 5117 O O . PRO B 1 208 ? -24.422 -40.312 -11.023 1 85.19 208 PRO B O 1
ATOM 5120 N N . SER B 1 209 ? -23.031 -41.688 -9.906 1 87.44 209 SER B N 1
ATOM 5121 C CA . SER B 1 209 ? -23.516 -41.219 -8.617 1 87.44 209 SER B CA 1
ATOM 5122 C C . SER B 1 209 ? -23.031 -39.781 -8.336 1 87.44 209 SER B C 1
ATOM 5124 O O . SER B 1 209 ? -23.578 -39.094 -7.48 1 87.44 209 SER B O 1
ATOM 5126 N N . ASN B 1 210 ? -22.094 -39.344 -9.117 1 91.88 210 ASN B N 1
ATOM 5127 C CA . ASN B 1 210 ? -21.531 -38 -8.984 1 91.88 210 ASN B CA 1
ATOM 5128 C C . ASN B 1 210 ? -21.453 -37.312 -10.336 1 91.88 210 ASN B C 1
ATOM 5130 O O . ASN B 1 210 ? -21.344 -37.969 -11.375 1 91.88 210 ASN B O 1
ATOM 5134 N N . GLN B 1 211 ? -21.688 -36.031 -10.258 1 94.62 211 GLN B N 1
ATOM 5135 C CA . GLN B 1 211 ? -21.266 -35.219 -11.398 1 94.62 211 GLN B CA 1
ATOM 5136 C C . GLN B 1 211 ? -19.781 -34.906 -11.336 1 94.62 211 GLN B C 1
ATOM 5138 O O . GLN B 1 211 ? -19.297 -34.344 -10.367 1 94.62 211 GLN B O 1
ATOM 5143 N N . TRP B 1 212 ? -19.141 -35.375 -12.367 1 95.81 212 TRP B N 1
ATOM 5144 C CA . TRP B 1 212 ? -17.688 -35.156 -12.406 1 95.81 212 TRP B CA 1
ATOM 5145 C C . TRP B 1 212 ? -17.344 -34.031 -13.375 1 95.81 212 TRP B C 1
ATOM 5147 O O . TRP B 1 212 ? -17.828 -34 -14.508 1 95.81 212 TRP B O 1
ATOM 5157 N N . GLU B 1 213 ? -16.547 -33.125 -12.867 1 97.25 213 GLU B N 1
ATOM 5158 C CA . GLU B 1 213 ? -16.047 -32.031 -13.695 1 97.25 213 GLU B CA 1
ATOM 5159 C C . GLU B 1 213 ? -14.523 -31.969 -13.656 1 97.25 213 GLU B C 1
ATOM 5161 O O . GLU B 1 213 ? -13.914 -32.312 -12.641 1 97.25 213 GLU B O 1
ATOM 5166 N N . TYR B 1 214 ? -13.953 -31.641 -14.789 1 98 214 TYR B N 1
ATOM 5167 C CA . TYR B 1 214 ? -12.508 -31.484 -14.898 1 98 214 TYR B CA 1
ATOM 5168 C C . TYR B 1 214 ? -12.148 -30.109 -15.422 1 98 214 TYR B C 1
ATOM 5170 O O . TYR B 1 214 ? -12.617 -29.703 -16.5 1 98 214 TYR B O 1
ATOM 5178 N N . LEU B 1 215 ? -11.383 -29.359 -14.648 1 98.31 215 LEU B N 1
ATOM 5179 C CA . LEU B 1 215 ? -10.906 -28.031 -15.008 1 98.31 215 LEU B CA 1
ATOM 5180 C C . LEU B 1 215 ? -9.383 -28 -15.094 1 98.31 215 LEU B C 1
ATOM 5182 O O . LEU B 1 215 ? -8.703 -28.219 -14.094 1 98.31 215 LEU B O 1
ATOM 5186 N N . CYS B 1 216 ? -8.883 -27.859 -16.25 1 98.12 216 CYS B N 1
ATOM 5187 C CA . CYS B 1 216 ? -7.445 -27.656 -16.438 1 98.12 216 CYS B CA 1
ATOM 5188 C C . CYS B 1 216 ? -7.141 -26.203 -16.812 1 98.12 216 CYS B C 1
ATOM 5190 O O . CYS B 1 216 ? -7.57 -25.734 -17.859 1 98.12 216 CYS B O 1
ATOM 5192 N N . ILE B 1 217 ? -6.355 -25.531 -15.992 1 97.62 217 ILE B N 1
ATOM 5193 C CA . ILE B 1 217 ? -6.238 -24.094 -16.125 1 97.62 217 ILE B CA 1
ATOM 5194 C C . ILE B 1 217 ? -4.801 -23.719 -16.469 1 97.62 217 ILE B C 1
ATOM 5196 O O . ILE B 1 217 ? -3.877 -24.5 -16.234 1 97.62 217 ILE B O 1
ATOM 5200 N N . SER B 1 218 ? -4.648 -22.594 -17.078 1 97 218 SER B N 1
ATOM 5201 C CA . SER B 1 218 ? -3.379 -21.875 -17.172 1 97 218 SER B CA 1
ATOM 5202 C C . SER B 1 218 ? -3.211 -20.891 -16.031 1 97 218 SER B C 1
ATOM 5204 O O . SER B 1 218 ? -3.979 -20.906 -15.062 1 97 218 SER B O 1
ATOM 5206 N N . GLY B 1 219 ? -2.172 -20.156 -16.016 1 96.5 219 GLY B N 1
ATOM 5207 C CA . GLY B 1 219 ? -2.021 -19.062 -15.062 1 96.5 219 GLY B CA 1
ATOM 5208 C C . GLY B 1 219 ? -1.869 -19.531 -13.625 1 96.5 219 GLY B C 1
ATOM 5209 O O . GLY B 1 219 ? -2.342 -18.875 -12.695 1 96.5 219 GLY B O 1
ATOM 5210 N N . MET B 1 220 ? -1.35 -20.719 -13.438 1 96.06 220 MET B N 1
ATOM 5211 C CA . MET B 1 220 ? -1.096 -21.203 -12.078 1 96.06 220 MET B CA 1
ATOM 5212 C C . MET B 1 220 ? 0.314 -20.828 -11.625 1 96.06 220 MET B C 1
ATOM 5214 O O . MET B 1 220 ? 0.518 -20.422 -10.484 1 96.06 220 MET B O 1
ATOM 5218 N N . GLU B 1 221 ? 1.255 -21.016 -12.477 1 94.88 221 GLU B N 1
ATOM 5219 C CA . GLU B 1 221 ? 2.646 -20.828 -12.078 1 94.88 221 GLU B CA 1
ATOM 5220 C C . GLU B 1 221 ? 3.168 -19.469 -12.492 1 94.88 221 GLU B C 1
ATOM 5222 O O . GLU B 1 221 ? 4.289 -19.094 -12.141 1 94.88 221 GLU B O 1
ATOM 5227 N N . SER B 1 222 ? 2.4 -18.766 -13.289 1 93.44 222 SER B N 1
ATOM 5228 C CA . SER B 1 222 ? 2.717 -17.422 -13.773 1 93.44 222 SER B CA 1
ATOM 5229 C C . SER B 1 222 ? 1.513 -16.781 -14.461 1 93.44 222 SER B C 1
ATOM 5231 O O . SER B 1 222 ? 0.45 -17.406 -14.562 1 93.44 222 SER B O 1
ATOM 5233 N N . GLY B 1 223 ? 1.67 -15.531 -14.727 1 93.81 223 GLY B N 1
ATOM 5234 C CA . GLY B 1 223 ? 0.712 -14.992 -15.688 1 93.81 223 GLY B CA 1
ATOM 5235 C C . GLY B 1 223 ? -0.074 -13.812 -15.141 1 93.81 223 GLY B C 1
ATOM 5236 O O . GLY B 1 223 ? -0.744 -13.109 -15.898 1 93.81 223 GLY B O 1
ATOM 5237 N N . ALA B 1 224 ? 0.02 -13.547 -13.828 1 94.12 224 ALA B N 1
ATOM 5238 C CA . ALA B 1 224 ? -0.742 -12.422 -13.297 1 94.12 224 ALA B CA 1
ATOM 5239 C C . ALA B 1 224 ? -0.317 -11.109 -13.953 1 94.12 224 ALA B C 1
ATOM 5241 O O . ALA B 1 224 ? 0.873 -10.789 -13.992 1 94.12 224 ALA B O 1
ATOM 5242 N N . PRO B 1 225 ? -1.272 -10.367 -14.477 1 93.44 225 PRO B N 1
ATOM 5243 C CA . PRO B 1 225 ? -0.913 -9.1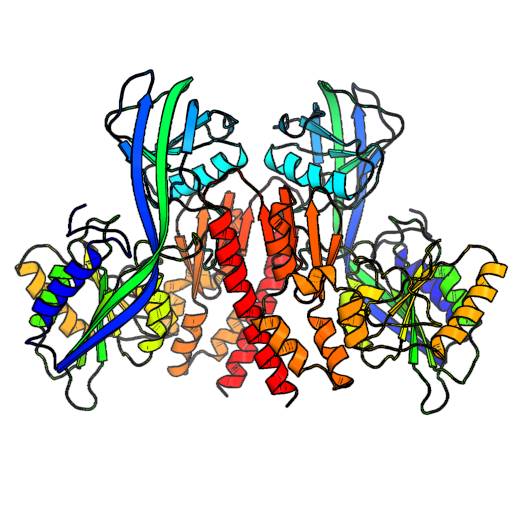17 -15.141 1 93.44 225 PRO B CA 1
ATOM 5244 C C . PRO B 1 225 ? -0.243 -8.117 -14.203 1 93.44 225 PRO B C 1
ATOM 5246 O O . PRO B 1 225 ? -0.36 -8.242 -12.984 1 93.44 225 PRO B O 1
ATOM 5249 N N . GLY B 1 226 ? 0.518 -7.156 -14.789 1 92.88 226 GLY B N 1
ATOM 5250 C CA . GLY B 1 226 ? 1.105 -6.066 -14.031 1 92.88 226 GLY B CA 1
ATOM 5251 C C . GLY B 1 226 ? 2.268 -6.504 -13.156 1 92.88 226 GLY B C 1
ATOM 5252 O O . GLY B 1 226 ? 2.535 -5.895 -12.117 1 92.88 226 GLY B O 1
ATOM 5253 N N . PHE B 1 227 ? 2.795 -7.648 -13.461 1 95 227 PHE B N 1
ATOM 5254 C CA . PHE B 1 227 ? 3.922 -8.18 -12.703 1 95 227 PHE B CA 1
ATOM 5255 C C . PHE B 1 227 ? 3.549 -8.375 -11.242 1 95 227 PHE B C 1
ATOM 5257 O O . PHE B 1 227 ? 4.371 -8.148 -10.352 1 95 227 PHE B O 1
ATOM 5264 N N . SER B 1 228 ? 2.34 -8.75 -11 1 96.19 228 SER B N 1
ATOM 5265 C CA . SER B 1 228 ? 1.866 -8.992 -9.641 1 96.19 228 SER B CA 1
ATOM 5266 C C . SER B 1 228 ? 2.812 -9.914 -8.883 1 96.19 228 SER B C 1
ATOM 5268 O O . SER B 1 228 ? 3.25 -10.938 -9.422 1 96.19 228 SER B O 1
ATOM 5270 N N . SER B 1 229 ? 3.086 -9.445 -7.641 1 97.06 229 SER B N 1
ATOM 5271 C CA . SER B 1 229 ? 3.938 -10.328 -6.852 1 97.06 229 SER B CA 1
ATOM 5272 C C . SER B 1 229 ? 3.166 -11.555 -6.367 1 97.06 229 SER B C 1
ATOM 5274 O O . SER B 1 229 ? 3.766 -12.539 -5.938 1 97.06 229 SER B O 1
ATOM 5276 N N . LEU B 1 230 ? 1.882 -11.445 -6.355 1 97.25 230 LEU B N 1
ATOM 5277 C CA . LEU B 1 230 ? 1.044 -12.633 -6.219 1 97.25 230 LEU B CA 1
ATOM 5278 C C . LEU B 1 230 ? 0.774 -13.266 -7.578 1 97.25 230 LEU B C 1
ATOM 5280 O O . LEU B 1 230 ? -0.372 -13.312 -8.031 1 97.25 230 LEU B O 1
ATOM 5284 N N . TYR B 1 231 ? 1.757 -13.781 -8.148 1 94.69 231 TYR B N 1
ATOM 5285 C CA . TYR B 1 231 ? 1.725 -14.195 -9.539 1 94.69 231 TYR B CA 1
ATOM 5286 C C . TYR B 1 231 ? 1.075 -15.57 -9.68 1 94.69 231 TYR B C 1
ATOM 5288 O O . TYR B 1 231 ? 0.494 -15.883 -10.727 1 94.69 231 TYR B O 1
ATOM 5296 N N . TRP B 1 232 ? 1.157 -16.359 -8.695 1 93.69 232 TRP B N 1
ATOM 5297 C CA . TRP B 1 232 ? 0.683 -17.734 -8.797 1 93.69 232 TRP B CA 1
ATOM 5298 C C . TRP B 1 232 ? -0.826 -17.812 -8.586 1 93.69 232 TRP B C 1
ATOM 5300 O O . TRP B 1 232 ? -1.407 -16.938 -7.922 1 93.69 232 TRP B O 1
ATOM 5310 N N . GLY B 1 233 ? -1.432 -18.75 -9.219 1 95.62 233 GLY B N 1
ATOM 5311 C CA . GLY B 1 233 ? -2.84 -19.047 -9.016 1 95.62 233 GLY B CA 1
ATOM 5312 C C . GLY B 1 233 ? -3.764 -17.984 -9.578 1 95.62 233 GLY B C 1
ATOM 5313 O O . GLY B 1 233 ? -4.902 -17.844 -9.125 1 95.62 233 GLY B O 1
ATOM 5314 N N . TYR B 1 234 ? -3.285 -17.25 -10.5 1 96.56 234 TYR B N 1
ATOM 5315 C CA . TYR B 1 234 ? -4.055 -16.109 -11.008 1 96.56 234 TYR B CA 1
ATOM 5316 C C . TYR B 1 234 ? -5.363 -16.594 -11.633 1 96.56 234 TYR B C 1
ATOM 5318 O O . TYR B 1 234 ? -6.438 -16.078 -11.289 1 96.56 234 TYR B O 1
ATOM 5326 N N . MET B 1 235 ? -5.309 -17.516 -12.547 1 96.88 235 MET B N 1
ATOM 5327 C CA . MET B 1 235 ? -6.523 -17.938 -13.234 1 96.88 235 MET B CA 1
ATOM 5328 C C . MET B 1 235 ? -7.465 -18.656 -12.273 1 96.88 235 MET B C 1
ATOM 5330 O O . MET B 1 235 ? -8.688 -18.562 -12.406 1 96.88 235 MET B O 1
ATOM 5334 N N . ALA B 1 236 ? -6.855 -19.438 -11.367 1 97.25 236 ALA B N 1
ATOM 5335 C CA . ALA B 1 236 ? -7.699 -20.047 -10.344 1 97.25 236 ALA B CA 1
ATOM 5336 C C . ALA B 1 236 ? -8.484 -19 -9.578 1 97.25 236 ALA B C 1
ATOM 5338 O O . ALA B 1 236 ? -9.672 -19.188 -9.281 1 97.25 236 ALA B O 1
ATOM 5339 N N . ARG B 1 237 ? -7.91 -17.891 -9.297 1 95.62 237 ARG B N 1
ATOM 5340 C CA . ARG B 1 237 ? -8.57 -16.797 -8.578 1 95.62 237 ARG B CA 1
ATOM 5341 C C . ARG B 1 237 ? -9.688 -16.188 -9.414 1 95.62 237 ARG B C 1
ATOM 5343 O O . ARG B 1 237 ? -10.75 -15.859 -8.891 1 95.62 237 ARG B O 1
ATOM 5350 N N . GLN B 1 238 ? -9.469 -16.078 -10.641 1 95.06 238 GLN B N 1
ATOM 5351 C CA . GLN B 1 238 ? -10.445 -15.453 -11.531 1 95.06 238 GLN B CA 1
ATOM 5352 C C . GLN B 1 238 ? -11.641 -16.375 -11.758 1 95.06 238 GLN B C 1
ATOM 5354 O O . GLN B 1 238 ? -12.781 -15.906 -11.781 1 95.06 238 GLN B O 1
ATOM 5359 N N . LEU B 1 239 ? -11.391 -17.641 -11.836 1 96.81 239 LEU B N 1
ATOM 5360 C CA . LEU B 1 239 ? -12.43 -18.578 -12.273 1 96.81 239 LEU B CA 1
ATOM 5361 C C . LEU B 1 239 ? -13.164 -19.172 -11.078 1 96.81 239 LEU B C 1
ATOM 5363 O O . LEU B 1 239 ? -14.258 -19.719 -11.219 1 96.81 239 LEU B O 1
ATOM 5367 N N . SER B 1 240 ? -12.562 -19.125 -9.938 1 95.69 240 SER B N 1
ATOM 5368 C CA . SER B 1 240 ? -13.125 -19.797 -8.766 1 95.69 240 SER B CA 1
ATOM 5369 C C . SER B 1 240 ? -14.555 -19.328 -8.508 1 95.69 240 SER B C 1
ATOM 5371 O O . SER B 1 240 ? -15.391 -20.109 -8.039 1 95.69 240 SER B O 1
ATOM 5373 N N . LYS B 1 241 ? -14.906 -18.172 -8.828 1 92.19 241 LYS B N 1
ATOM 5374 C CA . LYS B 1 241 ? -16.234 -17.609 -8.578 1 92.19 241 LYS B CA 1
ATOM 5375 C C . LYS B 1 241 ? -17.297 -18.328 -9.398 1 92.19 241 LYS B C 1
ATOM 5377 O O . LYS B 1 241 ? -18.469 -18.344 -9.016 1 92.19 241 LYS B O 1
ATOM 5382 N N . LYS B 1 242 ? -16.906 -18.906 -10.43 1 94.69 242 LYS B N 1
ATOM 5383 C CA . LYS B 1 242 ? -17.828 -19.609 -11.312 1 94.69 242 LYS B CA 1
ATOM 5384 C C . LYS B 1 242 ? -18.203 -20.984 -10.758 1 94.69 242 LYS B C 1
ATOM 5386 O O . LYS B 1 242 ? -19.172 -21.594 -11.195 1 94.69 242 LYS B O 1
ATOM 5391 N N . PHE B 1 243 ? -17.516 -21.422 -9.766 1 96.12 243 PHE B N 1
ATOM 5392 C CA . PHE B 1 243 ? -17.672 -22.797 -9.352 1 96.12 243 PHE B CA 1
ATOM 5393 C C . PHE B 1 243 ? -18.141 -22.891 -7.902 1 96.12 243 PHE B C 1
ATOM 5395 O O . PHE B 1 243 ? -17.938 -23.906 -7.234 1 96.12 243 PHE B O 1
ATOM 5402 N N . THR B 1 244 ? -18.75 -21.844 -7.438 1 92.31 244 THR B N 1
ATOM 5403 C CA . THR B 1 244 ? -19.062 -21.719 -6.023 1 92.31 244 THR B CA 1
ATOM 5404 C C . THR B 1 244 ? -20.109 -22.75 -5.609 1 92.31 244 THR B C 1
ATOM 5406 O O . THR B 1 244 ? -20.281 -23.031 -4.418 1 92.31 244 THR B O 1
ATOM 5409 N N . ASP B 1 245 ? -20.844 -23.359 -6.531 1 93.06 245 ASP B N 1
ATOM 5410 C CA . ASP B 1 245 ? -21.891 -24.312 -6.199 1 93.06 245 ASP B CA 1
ATOM 5411 C C . ASP B 1 245 ? -21.375 -25.75 -6.199 1 93.06 245 ASP B C 1
ATOM 5413 O O . ASP B 1 245 ? -22.125 -26.688 -5.996 1 93.06 245 ASP B O 1
ATOM 5417 N N . ARG B 1 246 ? -20.094 -25.953 -6.336 1 95.25 246 ARG B N 1
ATOM 5418 C CA . ARG B 1 246 ? -19.5 -27.281 -6.27 1 95.25 246 ARG B CA 1
ATOM 5419 C C . ARG B 1 246 ? -19.312 -27.734 -4.824 1 95.25 246 ARG B C 1
ATOM 5421 O O . ARG B 1 246 ? -19.062 -26.906 -3.943 1 95.25 246 ARG B O 1
ATOM 5428 N N . ASP B 1 247 ? -19.359 -29.047 -4.668 1 93.75 247 ASP B N 1
ATOM 5429 C CA . ASP B 1 247 ? -19.328 -29.594 -3.314 1 93.75 247 ASP B CA 1
ATOM 5430 C C . ASP B 1 247 ? -17.891 -29.844 -2.859 1 93.75 247 ASP B C 1
ATOM 5432 O O . ASP B 1 247 ? -17.594 -29.766 -1.665 1 93.75 247 ASP B O 1
ATOM 5436 N N . LEU B 1 248 ? -17.062 -30.172 -3.814 1 95 248 LEU B N 1
ATOM 5437 C CA . LEU B 1 248 ? -15.68 -30.531 -3.504 1 95 248 LEU B CA 1
ATOM 5438 C C . LEU B 1 248 ? -14.773 -30.281 -4.703 1 95 248 LEU B C 1
ATOM 5440 O O . LEU B 1 248 ? -15.141 -30.578 -5.84 1 95 248 LEU B O 1
ATOM 5444 N N . ALA B 1 249 ? -13.641 -29.672 -4.391 1 96.69 249 ALA B N 1
ATOM 5445 C CA . ALA B 1 249 ? -12.609 -29.531 -5.41 1 96.69 249 ALA B CA 1
ATOM 5446 C C . ALA B 1 249 ? -11.391 -30.391 -5.086 1 96.69 249 ALA B C 1
ATOM 5448 O O . ALA B 1 249 ? -10.977 -30.469 -3.926 1 96.69 249 ALA B O 1
ATOM 5449 N N . ILE B 1 250 ? -10.859 -31.016 -6.105 1 94.88 250 ILE B N 1
ATOM 5450 C CA . ILE B 1 250 ? -9.695 -31.875 -5.953 1 94.88 250 ILE B CA 1
ATOM 5451 C C . ILE B 1 250 ? -8.609 -31.453 -6.938 1 94.88 250 ILE B C 1
ATOM 5453 O O . ILE B 1 250 ? -8.727 -31.688 -8.141 1 94.88 250 ILE B O 1
ATOM 5457 N N . GLU B 1 251 ? -7.574 -30.906 -6.406 1 95.12 251 GLU B N 1
ATOM 5458 C CA . GLU B 1 251 ? -6.43 -30.531 -7.234 1 95.12 251 GLU B CA 1
ATOM 5459 C C . GLU B 1 251 ? -5.445 -31.688 -7.363 1 95.12 251 GLU B C 1
ATOM 5461 O O . GLU B 1 251 ? -4.988 -32.25 -6.355 1 95.12 251 GLU B O 1
ATOM 5466 N N . VAL B 1 252 ? -5.137 -32 -8.594 1 91.12 252 VAL B N 1
ATOM 5467 C CA . VAL B 1 252 ? -4.211 -33.125 -8.859 1 91.12 252 VAL B CA 1
ATOM 5468 C C . VAL B 1 252 ? -2.822 -32.562 -9.172 1 91.12 252 VAL B C 1
ATOM 5470 O O . VAL B 1 252 ? -2.668 -31.719 -10.062 1 91.12 252 VAL B O 1
ATOM 5473 N N . ARG B 1 253 ? -1.861 -32.969 -8.414 1 86.75 253 ARG B N 1
ATOM 5474 C CA . ARG B 1 253 ? -0.483 -32.531 -8.578 1 86.75 253 ARG B CA 1
ATOM 5475 C C . ARG B 1 253 ? 0.48 -33.719 -8.594 1 86.75 253 ARG B C 1
ATOM 5477 O O . ARG B 1 253 ? 0.062 -34.875 -8.445 1 86.75 253 ARG B O 1
ATOM 5484 N N . ASP B 1 254 ? 1.787 -33.094 -8.797 1 78.69 254 ASP B N 1
ATOM 5485 C CA . ASP B 1 254 ? 2.811 -34.156 -8.766 1 78.69 254 ASP B CA 1
ATOM 5486 C C . ASP B 1 254 ? 3.178 -34.5 -7.324 1 78.69 254 ASP B C 1
ATOM 5488 O O . ASP B 1 254 ? 3.227 -33.625 -6.457 1 78.69 254 ASP B O 1
ATOM 5492 N N . ASN B 1 255 ? 3.645 -35.75 -7.016 1 65.81 255 ASN B N 1
ATOM 5493 C CA . ASN B 1 255 ? 4.176 -36.5 -5.883 1 65.81 255 ASN B CA 1
ATOM 5494 C C . ASN B 1 255 ? 3.898 -35.781 -4.562 1 65.81 255 ASN B C 1
ATOM 5496 O O . ASN B 1 255 ? 4.793 -35.656 -3.725 1 65.81 255 ASN B O 1
ATOM 5500 N N . LEU B 1 256 ? 2.756 -35.188 -4.539 1 63.53 256 LEU B N 1
ATOM 5501 C CA . LEU B 1 256 ? 2.412 -34.688 -3.215 1 63.53 256 LEU B CA 1
ATOM 5502 C C . LEU B 1 256 ? 1.45 -35.625 -2.504 1 63.53 256 LEU B C 1
ATOM 5504 O O . LEU B 1 256 ? 0.803 -36.469 -3.146 1 63.53 256 LEU B O 1
ATOM 5508 N N . ALA B 1 257 ? 1.546 -35.594 -1.161 1 77 257 ALA B N 1
ATOM 5509 C CA . ALA B 1 257 ? 0.648 -36.312 -0.27 1 77 257 ALA B CA 1
ATOM 5510 C C . ALA B 1 257 ? -0.75 -35.719 -0.276 1 77 257 ALA B C 1
ATOM 5512 O O . ALA B 1 257 ? -0.998 -34.719 -0.973 1 77 257 ALA B O 1
ATOM 5513 N N . LEU B 1 258 ? -1.645 -36.375 0.224 1 86.88 258 LEU B N 1
ATOM 5514 C CA . LEU B 1 258 ? -3.006 -35.875 0.398 1 86.88 258 LEU B CA 1
ATOM 5515 C C . LEU B 1 258 ? -3.033 -34.688 1.366 1 86.88 258 LEU B C 1
ATOM 5517 O O . LEU B 1 258 ? -2.578 -34.812 2.506 1 86.88 258 LEU B O 1
ATOM 5521 N N . GLU B 1 259 ? -3.371 -33.562 0.851 1 92.81 259 GLU B N 1
ATOM 5522 C CA . GLU B 1 259 ? -3.562 -32.375 1.682 1 92.81 259 GLU B CA 1
ATOM 5523 C C . GLU B 1 259 ? -5.027 -31.938 1.703 1 92.81 259 GLU B C 1
ATOM 5525 O O . GLU B 1 259 ? -5.715 -32 0.684 1 92.81 259 GLU B O 1
ATOM 5530 N N . LEU B 1 260 ? -5.48 -31.578 2.854 1 93.69 260 LEU B N 1
ATOM 5531 C CA . LEU B 1 260 ? -6.867 -31.156 3.01 1 93.69 260 LEU B CA 1
ATOM 5532 C C . LEU B 1 260 ? -6.949 -29.656 3.309 1 93.69 260 LEU B C 1
ATOM 5534 O O . LEU B 1 260 ? -6.059 -29.094 3.951 1 93.69 260 LEU B O 1
ATOM 5538 N N . SER B 1 261 ? -7.965 -29.047 2.803 1 94.19 261 SER B N 1
ATOM 5539 C CA . SER B 1 261 ? -8.203 -27.672 3.223 1 94.19 261 SER B CA 1
ATOM 5540 C C . SER B 1 261 ? -8.547 -27.594 4.707 1 94.19 261 SER B C 1
ATOM 5542 O O . SER B 1 261 ? -9.078 -28.547 5.273 1 94.19 261 SER B O 1
ATOM 5544 N N . PRO B 1 262 ? -8.172 -26.469 5.285 1 94.31 262 PRO B N 1
ATOM 5545 C CA . PRO B 1 262 ? -8.664 -26.312 6.656 1 94.31 262 PRO B CA 1
ATOM 5546 C C . PRO B 1 262 ? -10.188 -26.422 6.758 1 94.31 262 PRO B C 1
ATOM 5548 O O . PRO B 1 262 ? -10.898 -25.938 5.875 1 94.31 262 PRO B O 1
ATOM 5551 N N . GLY B 1 263 ? -10.602 -27.125 7.824 1 90.69 263 GLY B N 1
ATOM 5552 C CA . GLY B 1 263 ? -12.023 -27.312 8.039 1 90.69 263 GLY B CA 1
ATOM 5553 C C . GLY B 1 263 ? -12.539 -28.641 7.516 1 90.69 263 GLY B C 1
ATOM 5554 O O . GLY B 1 263 ? -13.664 -29.031 7.816 1 90.69 263 GLY B O 1
ATOM 5555 N N . MET B 1 264 ? -11.68 -29.281 6.754 1 91.25 264 MET B N 1
ATOM 5556 C CA . MET B 1 264 ? -12.109 -30.531 6.141 1 91.25 264 MET B CA 1
ATOM 5557 C C . MET B 1 264 ? -11.594 -31.734 6.93 1 91.25 264 MET B C 1
ATOM 5559 O O . MET B 1 264 ? -10.461 -31.719 7.41 1 91.25 264 MET B O 1
ATOM 5563 N N . ARG B 1 265 ? -12.469 -32.75 7.027 1 89.06 265 ARG B N 1
ATOM 5564 C CA . ARG B 1 265 ? -12.094 -34.031 7.605 1 89.06 265 ARG B CA 1
ATOM 5565 C C . ARG B 1 265 ? -12.414 -35.188 6.652 1 89.06 265 ARG B C 1
ATOM 5567 O O . ARG B 1 265 ? -13.445 -35.156 5.977 1 89.06 265 ARG B O 1
ATOM 5574 N N . TYR B 1 266 ? -11.398 -35.969 6.531 1 85.25 266 TYR B N 1
ATOM 5575 C CA . TYR B 1 266 ? -11.539 -37.188 5.75 1 85.25 266 TYR B CA 1
ATOM 5576 C C . TYR B 1 266 ? -11 -38.375 6.516 1 85.25 266 TYR B C 1
ATOM 5578 O O . TYR B 1 266 ? -9.812 -38.438 6.848 1 85.25 266 TYR B O 1
ATOM 5586 N N . GLN B 1 267 ? -11.797 -39.594 6.621 1 72.81 267 GLN B N 1
ATOM 5587 C CA . GLN B 1 267 ? -11.469 -40.844 7.293 1 72.81 267 GLN B CA 1
ATOM 5588 C C . GLN B 1 267 ? -10.555 -40.594 8.492 1 72.81 267 GLN B C 1
ATOM 5590 O O . GLN B 1 267 ? -9.547 -41.312 8.656 1 72.81 267 GLN B O 1
ATOM 5595 N N . ASP B 1 268 ? -10.656 -39.719 9.328 1 61.03 268 ASP B N 1
ATOM 5596 C CA . ASP B 1 268 ? -9.945 -39.406 10.562 1 61.03 268 ASP B CA 1
ATOM 5597 C C . ASP B 1 268 ? -8.547 -38.875 10.281 1 61.03 268 ASP B C 1
ATOM 5599 O O . ASP B 1 268 ? -7.719 -38.781 11.188 1 61.03 268 ASP B O 1
ATOM 5603 N N . MET B 1 269 ? -8.227 -38.781 9.031 1 60.59 269 MET B N 1
ATOM 5604 C CA . MET B 1 269 ? -6.887 -38.281 8.688 1 60.59 269 MET B CA 1
ATOM 5605 C C . MET B 1 269 ? -6.797 -36.781 8.867 1 60.59 269 MET B C 1
ATOM 5607 O O . MET B 1 269 ? -7.723 -36.062 8.508 1 60.59 269 MET B O 1
ATOM 5611 N N . LYS B 1 270 ? -5.883 -36.562 9.906 1 61.31 270 LYS B N 1
ATOM 5612 C CA . LYS B 1 270 ? -5.496 -35.156 9.984 1 61.31 270 LYS B CA 1
ATOM 5613 C C . LYS B 1 270 ? -4.383 -34.844 8.984 1 61.31 270 LYS B C 1
ATOM 5615 O O . LYS B 1 270 ? -3.271 -35.344 9.102 1 61.31 270 LYS B O 1
ATOM 5620 N N . GLY B 1 271 ? -4.762 -34.75 7.703 1 65.06 271 GLY B N 1
ATOM 5621 C CA . GLY B 1 271 ? -3.727 -34.531 6.703 1 65.06 271 GLY B CA 1
ATOM 5622 C C . GLY B 1 271 ? -3.119 -33.156 6.762 1 65.06 271 GLY B C 1
ATOM 5623 O O . GLY B 1 271 ? -3.533 -32.312 7.57 1 65.06 271 GLY B O 1
ATOM 5624 N N . ASP B 1 272 ? -1.916 -33 6.082 1 86.69 272 ASP B N 1
ATOM 5625 C CA . ASP B 1 272 ? -1.282 -31.688 5.895 1 86.69 272 ASP B CA 1
ATOM 5626 C C . ASP B 1 272 ? -2.236 -30.703 5.223 1 86.69 272 ASP B C 1
ATOM 5628 O O . ASP B 1 272 ? -3.154 -31.109 4.504 1 86.69 272 ASP B O 1
ATOM 5632 N N . LEU B 1 273 ? -2.135 -29.547 5.562 1 93.75 273 LEU B N 1
ATOM 5633 C CA . LEU B 1 273 ? -2.988 -28.531 4.977 1 93.75 273 LEU B CA 1
ATOM 5634 C C . LEU B 1 273 ? -2.531 -28.188 3.562 1 93.75 273 LEU B C 1
ATOM 5636 O O . LEU B 1 273 ? -1.345 -28.281 3.248 1 93.75 273 LEU B O 1
ATOM 5640 N N . ILE B 1 274 ? -3.459 -27.844 2.828 1 95.19 274 ILE B N 1
ATOM 5641 C CA . ILE B 1 274 ? -3.178 -27.469 1.448 1 95.19 274 ILE B CA 1
ATOM 5642 C C . ILE B 1 274 ? -2.221 -26.266 1.423 1 95.19 274 ILE B C 1
ATOM 5644 O O . ILE B 1 274 ? -2.215 -25.453 2.344 1 95.19 274 ILE B O 1
ATOM 5648 N N . SER B 1 275 ? -1.449 -26.203 0.352 1 94.38 275 SER B N 1
ATOM 5649 C CA . SER B 1 275 ? -0.49 -25.125 0.167 1 94.38 275 SER B CA 1
ATOM 5650 C C . SER B 1 275 ? -1.195 -23.797 -0.139 1 94.38 275 SER B C 1
ATOM 5652 O O . SER B 1 275 ? -2.174 -23.781 -0.888 1 94.38 275 SER B O 1
ATOM 5654 N N . PRO B 1 276 ? -0.64 -22.703 0.39 1 96.06 276 PRO B N 1
ATOM 5655 C CA . PRO B 1 276 ? -1.197 -21.391 0.043 1 96.06 276 PRO B CA 1
ATOM 5656 C C . PRO B 1 276 ? -1.021 -21.047 -1.434 1 96.06 276 PRO B C 1
ATOM 5658 O O . PRO B 1 276 ? -1.657 -20.109 -1.935 1 96.06 276 PRO B O 1
ATOM 5661 N N . MET B 1 277 ? -0.236 -21.75 -2.146 1 93.88 277 MET B N 1
ATOM 5662 C CA . MET B 1 277 ? 0.051 -21.453 -3.547 1 93.88 277 MET B CA 1
ATOM 5663 C C . MET B 1 277 ? -0.724 -22.375 -4.477 1 93.88 277 MET B C 1
ATOM 5665 O O . MET B 1 277 ? -0.5 -22.375 -5.688 1 93.88 277 MET B O 1
ATOM 5669 N N . SER B 1 278 ? -1.672 -23.094 -3.934 1 94.5 278 SER B N 1
ATOM 5670 C CA . SER B 1 278 ? -2.398 -24.094 -4.711 1 94.5 278 SER B CA 1
ATOM 5671 C C . SER B 1 278 ? -3.699 -23.531 -5.266 1 94.5 278 SER B C 1
ATOM 5673 O O . SER B 1 278 ? -4.199 -22.516 -4.773 1 94.5 278 SER B O 1
ATOM 5675 N N . ALA B 1 279 ? -4.16 -24.156 -6.305 1 96.19 279 ALA B N 1
ATOM 5676 C CA . ALA B 1 279 ? -5.492 -23.828 -6.805 1 96.19 279 ALA B CA 1
ATOM 5677 C C . ALA B 1 279 ? -6.559 -24.141 -5.758 1 96.19 279 ALA B C 1
ATOM 5679 O O . ALA B 1 279 ? -7.57 -23.438 -5.66 1 96.19 279 ALA B O 1
ATOM 5680 N N . SER B 1 280 ? -6.27 -25.156 -5.012 1 96.19 280 SER B N 1
ATOM 5681 C CA . SER B 1 280 ? -7.184 -25.562 -3.949 1 96.19 280 SER B CA 1
ATOM 5682 C C . SER B 1 280 ? -7.418 -24.438 -2.953 1 96.19 280 SER B C 1
ATOM 5684 O O . SER B 1 280 ? -8.531 -24.266 -2.449 1 96.19 280 SER B O 1
ATOM 5686 N N . PHE B 1 281 ? -6.41 -23.719 -2.721 1 97.06 281 PHE B N 1
ATOM 5687 C CA . PHE B 1 281 ? -6.547 -22.609 -1.789 1 97.06 281 PHE B CA 1
ATOM 5688 C C . PHE B 1 281 ? -7.48 -21.547 -2.352 1 97.06 281 PHE B C 1
ATOM 5690 O O . PHE B 1 281 ? -8.312 -21 -1.627 1 97.06 281 PHE B O 1
ATOM 5697 N N . GLU B 1 282 ? -7.344 -21.234 -3.607 1 97.12 282 GLU B N 1
ATOM 5698 C CA . GLU B 1 282 ? -8.203 -20.234 -4.242 1 97.12 282 GLU B CA 1
ATOM 5699 C C . GLU B 1 282 ? -9.656 -20.688 -4.254 1 97.12 282 GLU B C 1
ATOM 5701 O O . GLU B 1 282 ? -10.57 -19.891 -4.051 1 97.12 282 GLU B O 1
ATOM 5706 N N . LEU B 1 283 ? -9.859 -21.938 -4.492 1 96.88 283 LEU B N 1
ATOM 5707 C CA . LEU B 1 283 ? -11.211 -22.484 -4.512 1 96.88 283 LEU B CA 1
ATOM 5708 C C . LEU B 1 283 ? -11.82 -22.469 -3.109 1 96.88 283 LEU B C 1
ATOM 5710 O O . LEU B 1 283 ? -12.992 -22.141 -2.938 1 96.88 283 LEU B O 1
ATOM 5714 N N . LEU B 1 284 ? -10.984 -22.797 -2.148 1 96.56 284 LEU B N 1
ATOM 5715 C CA . LEU B 1 284 ? -11.445 -22.75 -0.765 1 96.56 284 LEU B CA 1
ATOM 5716 C C . LEU B 1 284 ? -11.914 -21.344 -0.392 1 96.56 284 LEU B C 1
ATOM 5718 O O . LEU B 1 284 ? -12.977 -21.188 0.218 1 96.56 284 LEU B O 1
ATOM 5722 N N . ARG B 1 285 ? -11.195 -20.359 -0.769 1 95.5 285 ARG B N 1
ATOM 5723 C CA . ARG B 1 285 ? -11.516 -18.969 -0.42 1 95.5 285 ARG B CA 1
ATOM 5724 C C . ARG B 1 285 ? -12.852 -18.547 -1.014 1 95.5 285 ARG B C 1
ATOM 5726 O O . ARG B 1 285 ? -13.453 -17.578 -0.566 1 95.5 285 ARG B O 1
ATOM 5733 N N . ASN B 1 286 ? -13.266 -19.297 -1.972 1 94.12 286 ASN B N 1
ATOM 5734 C CA . ASN B 1 286 ? -14.562 -19.016 -2.568 1 94.12 286 ASN B CA 1
ATOM 5735 C C . ASN B 1 286 ? -15.625 -20 -2.086 1 94.12 286 ASN B C 1
ATOM 5737 O O . ASN B 1 286 ? -16.656 -20.172 -2.729 1 94.12 286 ASN B O 1
ATOM 5741 N N . GLY B 1 287 ? -15.312 -20.75 -1.074 1 91.88 287 GLY B N 1
ATOM 5742 C CA . GLY B 1 287 ? -16.344 -21.516 -0.383 1 91.88 287 GLY B CA 1
ATOM 5743 C C . GLY B 1 287 ? -16.359 -22.969 -0.778 1 91.88 287 GLY B C 1
ATOM 5744 O O . GLY B 1 287 ? -17.25 -23.719 -0.363 1 91.88 287 GLY B O 1
ATOM 5745 N N . ILE B 1 288 ? -15.445 -23.453 -1.53 1 94.56 288 ILE B N 1
ATOM 5746 C CA . ILE B 1 288 ? -15.438 -24.844 -1.96 1 94.56 288 ILE B CA 1
ATOM 5747 C C . ILE B 1 288 ? -14.398 -25.625 -1.156 1 94.56 288 ILE B C 1
ATOM 5749 O O . ILE B 1 288 ? -13.188 -25.438 -1.339 1 94.56 288 ILE B O 1
ATOM 5753 N N . PRO B 1 289 ? -14.859 -26.516 -0.316 1 93.81 289 PRO B N 1
ATOM 5754 C CA . PRO B 1 289 ? -13.852 -27.375 0.298 1 93.81 289 PRO B CA 1
ATOM 5755 C C . PRO B 1 289 ? -12.938 -28.031 -0.729 1 93.81 289 PRO B C 1
ATOM 5757 O O . PRO B 1 289 ? -13.391 -28.438 -1.803 1 93.81 289 PRO B O 1
ATOM 5760 N N . SER B 1 290 ? -11.648 -28.094 -0.377 1 95 290 SER B N 1
ATOM 5761 C CA . SER B 1 290 ? -10.703 -28.5 -1.419 1 95 290 SER B CA 1
ATOM 5762 C C . SER B 1 290 ? -9.641 -29.453 -0.871 1 95 290 SER B C 1
ATOM 5764 O O . SER B 1 290 ? -9.312 -29.406 0.316 1 95 290 SER B O 1
ATOM 5766 N N . VAL B 1 291 ? -9.133 -30.297 -1.756 1 93.38 291 VAL B N 1
ATOM 5767 C CA . VAL B 1 291 ? -8.078 -31.25 -1.441 1 93.38 291 VAL B CA 1
ATOM 5768 C C . VAL B 1 291 ? -7.031 -31.25 -2.555 1 93.38 291 VAL B C 1
ATOM 5770 O O . VAL B 1 291 ? -7.336 -30.922 -3.703 1 93.38 291 VAL B O 1
ATOM 5773 N N . THR B 1 292 ? -5.797 -31.453 -2.152 1 92.94 292 THR B N 1
ATOM 5774 C CA . THR B 1 292 ? -4.75 -31.734 -3.131 1 92.94 292 THR B CA 1
ATOM 5775 C C . THR B 1 292 ? -4.309 -33.188 -3.062 1 92.94 292 THR B C 1
ATOM 5777 O O . THR B 1 292 ? -4.055 -33.719 -1.979 1 92.94 292 THR B O 1
ATOM 5780 N N . LEU B 1 293 ? -4.266 -33.812 -4.223 1 89.5 293 LEU B N 1
ATOM 5781 C CA . LEU B 1 293 ? -3.904 -35.219 -4.32 1 89.5 293 LEU B CA 1
ATOM 5782 C C . LEU B 1 293 ? -2.697 -35.406 -5.234 1 89.5 293 LEU B C 1
ATOM 5784 O O . LEU B 1 293 ? -2.686 -34.906 -6.363 1 89.5 293 LEU B O 1
ATOM 5788 N N . GLY B 1 294 ? -1.717 -36.062 -4.75 1 86.06 294 GLY B N 1
ATOM 5789 C CA . GLY B 1 294 ? -0.539 -36.375 -5.539 1 86.06 294 GLY B CA 1
ATOM 5790 C C . GLY B 1 294 ? -0.706 -37.625 -6.379 1 86.06 294 GLY B C 1
ATOM 5791 O O . GLY B 1 294 ? -1.32 -38.594 -5.934 1 86.06 294 GLY B O 1
ATOM 5792 N N . ILE B 1 295 ? -0.243 -37.5 -7.688 1 79.38 295 ILE B N 1
ATOM 5793 C CA . ILE B 1 295 ? -0.354 -38.656 -8.562 1 79.38 295 ILE B CA 1
ATOM 5794 C C . ILE B 1 295 ? 1.037 -39.094 -9.008 1 79.38 295 ILE B C 1
ATOM 5796 O O . ILE B 1 295 ? 1.917 -38.281 -9.242 1 79.38 295 ILE B O 1
ATOM 5800 N N . GLY B 1 296 ? 1.274 -40.375 -8.805 1 67.81 296 GLY B N 1
ATOM 5801 C CA . GLY B 1 296 ? 2.486 -40.938 -9.383 1 67.81 296 GLY B CA 1
ATOM 5802 C C . GLY B 1 296 ? 2.361 -41.219 -10.867 1 67.81 296 GLY B C 1
ATOM 5803 O O . GLY B 1 296 ? 1.275 -41.094 -11.438 1 67.81 296 GLY B O 1
ATOM 5804 N N . ASP B 1 297 ? 3.424 -41.438 -11.578 1 62.12 297 ASP B N 1
ATOM 5805 C CA . ASP B 1 297 ? 3.486 -41.625 -13.023 1 62.12 297 ASP B CA 1
ATOM 5806 C C . ASP B 1 297 ? 3.051 -43.031 -13.414 1 62.12 297 ASP B C 1
ATOM 5808 O O . ASP B 1 297 ? 2.812 -43.312 -14.594 1 62.12 297 ASP B O 1
ATOM 5812 N N . THR B 1 298 ? 2.758 -43.812 -12.445 1 63.47 298 THR B N 1
ATOM 5813 C CA . THR B 1 298 ? 2.504 -45.219 -12.82 1 63.47 298 THR B CA 1
ATOM 5814 C C . THR B 1 298 ? 1.005 -45.5 -12.859 1 63.47 298 THR B C 1
ATOM 5816 O O . THR B 1 298 ? 0.213 -44.75 -12.266 1 63.47 298 THR B O 1
ATOM 5819 N N . SER B 1 299 ? 0.632 -46.469 -13.695 1 59.84 299 SER B N 1
ATOM 5820 C CA . SER B 1 299 ? -0.754 -46.906 -13.836 1 59.84 299 SER B CA 1
ATOM 5821 C C . SER B 1 299 ? -1.341 -47.312 -12.492 1 59.84 299 SER B C 1
ATOM 5823 O O . SER B 1 299 ? -2.514 -47.062 -12.211 1 59.84 299 SER B O 1
ATOM 5825 N N . THR B 1 300 ? -0.593 -47.938 -11.766 1 61.78 300 THR B N 1
ATOM 5826 C CA . THR B 1 300 ? -1.046 -48.344 -10.438 1 61.78 300 THR B CA 1
ATOM 5827 C C . THR B 1 300 ? -1.389 -47.125 -9.586 1 61.78 300 THR B C 1
ATOM 5829 O O . THR B 1 300 ? -2.365 -47.156 -8.836 1 61.78 300 THR B O 1
ATOM 5832 N N . ASP B 1 301 ? -0.704 -46.219 -9.938 1 71.75 301 ASP B N 1
ATOM 5833 C CA . ASP B 1 301 ? -0.951 -44.969 -9.203 1 71.75 301 ASP B CA 1
ATOM 5834 C C . ASP B 1 301 ? -2.285 -44.344 -9.609 1 71.75 301 ASP B C 1
ATOM 5836 O O . ASP B 1 301 ? -3.018 -43.844 -8.758 1 71.75 301 ASP B O 1
ATOM 5840 N N . GLN B 1 302 ? -2.658 -44.625 -10.797 1 75.5 302 GLN B N 1
ATOM 5841 C CA . GLN B 1 302 ? -3.896 -44.062 -11.305 1 75.5 302 GLN B CA 1
ATOM 5842 C C . GLN B 1 302 ? -5.117 -44.75 -10.703 1 75.5 302 GLN B C 1
ATOM 5844 O O . GLN B 1 302 ? -6.105 -44.094 -10.359 1 75.5 302 GLN B O 1
ATOM 5849 N N . THR B 1 303 ? -5.008 -46.031 -10.586 1 78.81 303 THR B N 1
ATOM 5850 C CA . THR B 1 303 ? -6.113 -46.781 -10.008 1 78.81 303 THR B CA 1
ATOM 5851 C C . THR B 1 303 ? -6.32 -46.406 -8.547 1 78.81 303 THR B C 1
ATOM 5853 O O . THR B 1 303 ? -7.457 -46.312 -8.078 1 78.81 303 THR B O 1
ATOM 5856 N N . ASP B 1 304 ? -5.238 -46.219 -7.953 1 79.69 304 ASP B N 1
ATOM 5857 C CA . ASP B 1 304 ? -5.312 -45.844 -6.547 1 79.69 304 ASP B CA 1
ATOM 5858 C C . ASP B 1 304 ? -5.914 -44.438 -6.375 1 79.69 304 ASP B C 1
ATOM 5860 O O . ASP B 1 304 ? -6.676 -44.188 -5.438 1 79.69 304 ASP B O 1
ATOM 5864 N N . VAL B 1 305 ? -5.609 -43.688 -7.305 1 82.81 305 VAL B N 1
ATOM 5865 C CA . VAL B 1 305 ? -6.129 -42.312 -7.262 1 82.81 305 VAL B CA 1
ATOM 5866 C C . VAL B 1 305 ? -7.641 -42.312 -7.484 1 82.81 305 VAL B C 1
ATOM 5868 O O . VAL B 1 305 ? -8.383 -41.625 -6.805 1 82.81 305 VAL B O 1
ATOM 5871 N N . ILE B 1 306 ? -8.094 -43.156 -8.352 1 84.25 306 ILE B N 1
ATOM 5872 C CA . ILE B 1 306 ? -9.516 -43.25 -8.656 1 84.25 306 ILE B CA 1
ATOM 5873 C C . ILE B 1 306 ? -10.273 -43.781 -7.434 1 84.25 306 ILE B C 1
ATOM 5875 O O . ILE B 1 306 ? -11.344 -43.25 -7.105 1 84.25 306 ILE B O 1
ATOM 5879 N N . LYS B 1 307 ? -9.656 -44.656 -6.766 1 84.44 307 LYS B N 1
ATOM 5880 C CA . LYS B 1 307 ? -10.266 -45.188 -5.547 1 84.44 307 LYS B CA 1
ATOM 5881 C C . LYS B 1 307 ? -10.352 -44.094 -4.473 1 84.44 307 LYS B C 1
ATOM 5883 O O . LYS B 1 307 ? -11.367 -43.969 -3.785 1 84.44 307 LYS B O 1
ATOM 5888 N N . THR B 1 308 ? -9.312 -43.406 -4.406 1 85.25 308 THR B N 1
ATOM 5889 C CA . THR B 1 308 ? -9.273 -42.344 -3.42 1 85.25 308 THR B CA 1
ATOM 5890 C C . THR B 1 308 ? -10.32 -41.281 -3.738 1 85.25 308 THR B C 1
ATOM 5892 O O . THR B 1 308 ? -10.984 -40.75 -2.838 1 85.25 308 THR B O 1
ATOM 5895 N N . LEU B 1 309 ? -10.477 -40.969 -4.969 1 86.44 309 LEU B N 1
ATOM 5896 C CA . LEU B 1 309 ? -11.445 -39.969 -5.406 1 86.44 309 LEU B CA 1
ATOM 5897 C C . LEU B 1 309 ? -12.867 -40.406 -5.066 1 86.44 309 LEU B C 1
ATOM 5899 O O . LEU B 1 309 ? -13.672 -39.625 -4.59 1 86.44 309 LEU B O 1
ATOM 5903 N N . LYS B 1 310 ? -13.062 -41.625 -5.242 1 83.38 310 LYS B N 1
ATOM 5904 C CA . LYS B 1 310 ? -14.383 -42.156 -4.926 1 83.38 310 LYS B CA 1
ATOM 5905 C C . LYS B 1 310 ? -14.641 -42.156 -3.42 1 83.38 310 LYS B C 1
ATOM 5907 O O . LYS B 1 310 ? -15.734 -41.812 -2.975 1 83.38 310 LYS B O 1
ATOM 5912 N N . ALA B 1 311 ? -13.633 -42.469 -2.756 1 85.31 311 ALA B N 1
ATOM 5913 C CA . ALA B 1 311 ? -13.758 -42.469 -1.301 1 85.31 311 ALA B CA 1
ATOM 5914 C C . ALA B 1 311 ? -13.977 -41.062 -0.771 1 85.31 311 ALA B C 1
ATOM 5916 O O . ALA B 1 311 ? -14.781 -40.844 0.139 1 85.31 311 ALA B O 1
ATOM 5917 N N . LEU B 1 312 ? -13.25 -40.125 -1.301 1 85.69 312 LEU B N 1
ATOM 5918 C CA . LEU B 1 312 ? -13.367 -38.719 -0.907 1 85.69 312 LEU B CA 1
ATOM 5919 C C . LEU B 1 312 ? -14.766 -38.188 -1.19 1 85.69 312 LEU B C 1
ATOM 5921 O O . LEU B 1 312 ? -15.312 -37.406 -0.403 1 85.69 312 LEU B O 1
ATOM 5925 N N . SER B 1 313 ? -15.266 -38.531 -2.279 1 82.44 313 SER B N 1
ATOM 5926 C CA . SER B 1 313 ? -16.578 -38.031 -2.689 1 82.44 313 SER B CA 1
ATOM 5927 C C . SER B 1 313 ? -17.656 -38.469 -1.719 1 82.44 313 SER B C 1
ATOM 5929 O O . SER B 1 313 ? -18.672 -37.781 -1.536 1 82.44 313 SER B O 1
ATOM 5931 N N . SER B 1 314 ? -17.438 -39.562 -1.08 1 81.94 314 SER B N 1
ATOM 5932 C CA . SER B 1 314 ? -18.5 -40.125 -0.258 1 81.94 314 SER B CA 1
ATOM 5933 C C . SER B 1 314 ? -18.297 -39.781 1.216 1 81.94 314 SER B C 1
ATOM 5935 O O . SER B 1 314 ? -19.25 -39.844 2.004 1 81.94 314 SER B O 1
ATOM 5937 N N . ASN B 1 315 ? -17.109 -39.438 1.565 1 83.81 315 ASN B N 1
ATOM 5938 C CA . ASN B 1 315 ? -16.844 -39.406 3 1 83.81 315 ASN B CA 1
ATOM 5939 C C . ASN B 1 315 ? -16.047 -38.188 3.402 1 83.81 315 ASN B C 1
ATOM 5941 O O . ASN B 1 315 ? -14.945 -38.281 3.941 1 83.81 315 ASN B O 1
ATOM 5945 N N . PHE B 1 316 ? -16.484 -36.969 3.127 1 87.19 316 PHE B N 1
ATOM 5946 C CA . PHE B 1 316 ? -15.797 -35.812 3.664 1 87.19 316 PHE B CA 1
ATOM 5947 C C . PHE B 1 316 ? -16.766 -34.938 4.441 1 87.19 316 PHE B C 1
ATOM 5949 O O . PHE B 1 316 ? -17.984 -34.969 4.227 1 87.19 316 PHE B O 1
ATOM 5956 N N . LYS B 1 317 ? -16.172 -34.281 5.406 1 86.56 317 LYS B N 1
ATOM 5957 C CA . LYS B 1 317 ? -16.922 -33.312 6.199 1 86.56 317 LYS B CA 1
ATOM 5958 C C . LYS B 1 317 ? -16.188 -31.969 6.242 1 86.56 317 LYS B C 1
ATOM 5960 O O . LYS B 1 317 ? -14.969 -31.922 6.148 1 86.56 317 LYS B O 1
ATOM 5965 N N . PHE B 1 318 ? -17.016 -30.922 6.281 1 88.75 318 PHE B N 1
ATOM 5966 C CA . PHE B 1 318 ? -16.469 -29.562 6.375 1 88.75 318 PHE B CA 1
ATOM 5967 C C . PHE B 1 318 ? -17.203 -28.766 7.438 1 88.75 318 PHE B C 1
ATOM 5969 O O . PHE B 1 318 ? -18.438 -28.688 7.426 1 88.75 318 PHE B O 1
ATOM 5976 N N . SER B 1 319 ? -16.406 -28.219 8.43 1 85.69 319 SER B N 1
ATOM 5977 C CA . SER B 1 319 ? -17.047 -27.453 9.492 1 85.69 319 SER B CA 1
ATOM 5978 C C . SER B 1 319 ? -16.188 -26.25 9.883 1 85.69 319 SER B C 1
ATOM 5980 O O . SER B 1 319 ? -14.969 -26.266 9.727 1 85.69 319 SER B O 1
ATOM 5982 N N . LEU B 1 320 ? -16.906 -25.281 10.344 1 84.12 320 LEU B N 1
ATOM 5983 C CA . LEU B 1 320 ? -16.219 -24.094 10.828 1 84.12 320 LEU B CA 1
ATOM 5984 C C . LEU B 1 320 ? -15.375 -24.422 12.055 1 84.12 320 LEU B C 1
ATOM 5986 O O . LEU B 1 320 ? -14.297 -23.844 12.242 1 84.12 320 LEU B O 1
ATOM 5990 N N . GLU B 1 321 ? -15.898 -25.219 12.859 1 85.38 321 GLU B N 1
ATOM 5991 C CA . GLU B 1 321 ? -15.156 -25.625 14.055 1 85.38 321 GLU B CA 1
ATOM 5992 C C . GLU B 1 321 ? -13.82 -26.25 13.688 1 85.38 321 GLU B C 1
ATOM 5994 O O . GLU B 1 321 ? -12.789 -25.922 14.289 1 85.38 321 GLU B O 1
ATOM 5999 N N . ASP B 1 322 ? -13.859 -27.109 12.734 1 88.56 322 ASP B N 1
ATOM 6000 C CA . ASP B 1 322 ? -12.625 -27.75 12.289 1 88.56 322 ASP B CA 1
ATOM 6001 C C . ASP B 1 322 ? -11.688 -26.75 11.617 1 88.56 322 ASP B C 1
ATOM 6003 O O . ASP B 1 322 ? -10.469 -26.875 11.719 1 88.56 322 ASP B O 1
ATOM 6007 N N . LEU B 1 323 ? -12.305 -25.812 10.93 1 91.25 323 LEU B N 1
ATOM 6008 C CA . LEU B 1 323 ? -11.516 -24.766 10.297 1 91.25 323 LEU B CA 1
ATOM 6009 C C . LEU B 1 323 ? -10.711 -23.984 11.336 1 91.25 323 LEU B C 1
ATOM 6011 O O . LEU B 1 323 ? -9.508 -23.797 11.18 1 91.25 323 LEU B O 1
ATOM 6015 N N . ILE B 1 324 ? -11.375 -23.609 12.414 1 90.19 324 ILE B N 1
ATOM 6016 C CA . ILE B 1 324 ? -10.734 -22.859 13.477 1 90.19 324 ILE B CA 1
ATOM 6017 C C . ILE B 1 324 ? -9.688 -23.719 14.172 1 90.19 324 ILE B C 1
ATOM 6019 O O . ILE B 1 324 ? -8.578 -23.25 14.461 1 90.19 324 ILE B O 1
ATOM 6023 N N . ASN B 1 325 ? -9.969 -24.922 14.352 1 90.94 325 ASN B N 1
ATOM 6024 C CA . ASN B 1 325 ? -9.047 -25.844 15.016 1 90.94 325 ASN B CA 1
ATOM 6025 C C . ASN B 1 325 ? -7.781 -26.062 14.188 1 90.94 325 ASN B C 1
ATOM 6027 O O . ASN B 1 325 ? -6.688 -26.172 14.742 1 90.94 325 ASN B O 1
ATOM 6031 N N . ASP B 1 326 ? -7.969 -26.172 12.906 1 93.5 326 ASP B N 1
ATOM 6032 C CA . ASP B 1 326 ? -6.836 -26.406 12.016 1 93.5 326 ASP B CA 1
ATOM 6033 C C . ASP B 1 326 ? -5.906 -25.188 11.977 1 93.5 326 ASP B C 1
ATOM 6035 O O . ASP B 1 326 ? -4.715 -25.328 11.703 1 93.5 326 ASP B O 1
ATOM 6039 N N . LEU B 1 327 ? -6.449 -23.984 12.281 1 95.31 327 LEU B N 1
ATOM 6040 C CA . LEU B 1 327 ? -5.68 -22.75 12.25 1 95.31 327 LEU B CA 1
ATOM 6041 C C . LEU B 1 327 ? -5.59 -22.141 13.648 1 95.31 327 LEU B C 1
ATOM 6043 O O . LEU B 1 327 ? -5.625 -20.922 13.797 1 95.31 327 LEU B O 1
ATOM 6047 N N . LEU B 1 328 ? -5.484 -22.953 14.609 1 94.94 328 LEU B N 1
ATOM 6048 C CA . LEU B 1 328 ? -5.609 -22.531 16 1 94.94 328 LEU B CA 1
ATOM 6049 C C . LEU B 1 328 ? -4.473 -21.594 16.391 1 94.94 328 LEU B C 1
ATOM 6051 O O . LEU B 1 328 ? -4.68 -20.641 17.141 1 94.94 328 LEU B O 1
ATOM 6055 N N . ASP B 1 329 ? -3.293 -21.875 15.953 1 95.69 329 ASP B N 1
ATOM 6056 C CA . ASP B 1 329 ? -2.146 -21.031 16.297 1 95.69 329 ASP B CA 1
ATOM 6057 C C . ASP B 1 329 ? -2.355 -19.594 15.836 1 95.69 329 ASP B C 1
ATOM 6059 O O . ASP B 1 329 ? -2.104 -18.656 16.594 1 95.69 329 ASP B O 1
ATOM 6063 N N . GLU B 1 330 ? -2.859 -19.406 14.688 1 96.25 330 GLU B N 1
ATOM 6064 C CA . GLU B 1 330 ? -3.119 -18.078 14.141 1 96.25 330 GLU B CA 1
ATOM 6065 C C . GLU B 1 330 ? -4.367 -17.469 14.766 1 96.25 330 GLU B C 1
ATOM 6067 O O . GLU B 1 330 ? -4.395 -16.266 15.047 1 96.25 330 GLU B O 1
ATOM 6072 N N . TYR B 1 331 ? -5.301 -18.344 14.992 1 94.62 331 TYR B N 1
ATOM 6073 C CA . TYR B 1 331 ? -6.562 -17.891 15.562 1 94.62 331 TYR B CA 1
ATOM 6074 C C . TYR B 1 331 ? -6.352 -17.328 16.969 1 94.62 331 TYR B C 1
ATOM 6076 O O . TYR B 1 331 ? -6.988 -16.344 17.344 1 94.62 331 TYR B O 1
ATOM 6084 N N . SER B 1 332 ? -5.48 -17.891 17.656 1 95.81 332 SER B N 1
ATOM 6085 C CA . SER B 1 332 ? -5.234 -17.469 19.031 1 95.81 332 SER B CA 1
ATOM 6086 C C . SER B 1 332 ? -4.652 -16.062 19.094 1 95.81 332 SER B C 1
ATOM 6088 O O . SER B 1 332 ? -4.727 -15.406 20.125 1 95.81 332 SER B O 1
ATOM 6090 N N . LEU B 1 333 ? -4.098 -15.57 18.047 1 96.75 333 LEU B N 1
ATOM 6091 C CA . LEU B 1 333 ? -3.467 -14.25 18 1 96.75 333 LEU B CA 1
ATOM 6092 C C . LEU B 1 333 ? -4.5 -13.156 17.781 1 96.75 333 LEU B C 1
ATOM 6094 O O . LEU B 1 333 ? -4.211 -11.977 17.953 1 96.75 333 LEU B O 1
ATOM 6098 N N . LEU B 1 334 ? -5.711 -13.5 17.391 1 96.44 334 LEU B N 1
ATOM 6099 C CA . LEU B 1 334 ? -6.719 -12.516 17.016 1 96.44 334 LEU B CA 1
ATOM 6100 C C . LEU B 1 334 ? -7.23 -11.773 18.25 1 96.44 334 LEU B C 1
ATOM 6102 O O . LEU B 1 334 ? -7.27 -12.344 19.344 1 96.44 334 LEU B O 1
ATOM 6106 N N . PRO B 1 335 ? -7.57 -10.531 18.047 1 95.25 335 PRO B N 1
ATOM 6107 C CA . PRO B 1 335 ? -8.141 -9.781 19.172 1 95.25 335 PRO B CA 1
ATOM 6108 C C . PRO B 1 335 ? -9.484 -10.344 19.641 1 95.25 335 PRO B C 1
ATOM 6110 O O . PRO B 1 335 ? -10.211 -10.938 18.844 1 95.25 335 PRO B O 1
ATOM 6113 N N . PRO B 1 336 ? -9.812 -10.109 20.891 1 92.94 336 PRO B N 1
ATOM 6114 C CA . PRO B 1 336 ? -11.062 -10.625 21.438 1 92.94 336 PRO B CA 1
ATOM 6115 C C . PRO B 1 336 ? -12.297 -10.117 20.688 1 92.94 336 PRO B C 1
ATOM 6117 O O . PRO B 1 336 ? -13.289 -10.836 20.562 1 92.94 336 PRO B O 1
ATOM 6120 N N . GLU B 1 337 ? -12.227 -8.852 20.203 1 91.62 337 GLU B N 1
ATOM 6121 C CA . GLU B 1 337 ? -13.359 -8.273 19.5 1 91.62 337 GLU B CA 1
ATOM 6122 C C . GLU B 1 337 ? -13.695 -9.078 18.234 1 91.62 337 GLU B C 1
ATOM 6124 O O . GLU B 1 337 ? -14.867 -9.312 17.938 1 91.62 337 GLU B O 1
ATOM 6129 N N . VAL B 1 338 ? -12.656 -9.578 17.609 1 91.62 338 VAL B N 1
ATOM 6130 C CA . VAL B 1 338 ? -12.852 -10.344 16.391 1 91.62 338 VAL B CA 1
ATOM 6131 C C . VAL B 1 338 ? -13.305 -11.758 16.734 1 91.62 338 VAL B C 1
ATOM 6133 O O . VAL B 1 338 ? -14.234 -12.289 16.109 1 91.62 338 VAL B O 1
ATOM 6136 N N . LYS B 1 339 ? -12.703 -12.352 17.75 1 89.88 339 LYS B N 1
ATOM 6137 C CA . LYS B 1 339 ? -13.062 -13.703 18.172 1 89.88 339 LYS B CA 1
ATOM 6138 C C . LYS B 1 339 ? -14.516 -13.766 18.641 1 89.88 339 LYS B C 1
ATOM 6140 O O . LYS B 1 339 ? -15.227 -14.727 18.344 1 89.88 339 LYS B O 1
ATOM 6145 N N . SER B 1 340 ? -14.961 -12.742 19.297 1 86.56 340 SER B N 1
ATOM 6146 C CA . SER B 1 340 ? -16.328 -12.688 19.797 1 86.56 340 SER B CA 1
ATOM 6147 C C . SER B 1 340 ? -17.328 -12.648 18.641 1 86.56 340 SER B C 1
ATOM 6149 O O . SER B 1 340 ? -18.391 -13.289 18.719 1 86.56 340 SER B O 1
ATOM 6151 N N . LEU B 1 341 ? -17.016 -11.984 17.688 1 82.44 341 LEU B N 1
ATOM 6152 C CA . LEU B 1 341 ? -17.906 -11.898 16.531 1 82.44 341 LEU B CA 1
ATOM 6153 C C . LEU B 1 341 ? -17.984 -13.242 15.812 1 82.44 341 LEU B C 1
ATOM 6155 O O . LEU B 1 341 ? -19.047 -13.617 15.305 1 82.44 341 LEU B O 1
ATOM 6159 N N . LEU B 1 342 ? -16.875 -13.984 15.812 1 79.25 342 LEU B N 1
ATOM 6160 C CA . LEU B 1 342 ? -16.828 -15.273 15.133 1 79.25 342 LEU B CA 1
ATOM 6161 C C . LEU B 1 342 ? -17.625 -16.328 15.906 1 79.25 342 LEU B C 1
ATOM 6163 O O . LEU B 1 342 ? -18.219 -17.219 15.312 1 79.25 342 LEU B O 1
ATOM 6167 N N . THR B 1 343 ? -17.578 -16.25 17.172 1 75.81 343 THR B N 1
ATOM 6168 C CA . THR B 1 343 ? -18.328 -17.188 18 1 75.81 343 THR B CA 1
ATOM 6169 C C . THR B 1 343 ? -19.828 -17.031 17.766 1 75.81 343 THR B C 1
ATOM 6171 O O . THR B 1 343 ? -20.578 -18.016 17.781 1 75.81 343 THR B O 1
ATOM 6174 N N . ASN B 1 344 ? -20.156 -15.844 17.438 1 71.5 344 ASN B N 1
ATOM 6175 C CA . ASN B 1 344 ? -21.562 -15.609 17.156 1 71.5 344 ASN B CA 1
ATOM 6176 C C . ASN B 1 344 ? -21.969 -16.203 15.812 1 71.5 344 ASN B C 1
ATOM 6178 O O . ASN B 1 344 ? -23.156 -16.453 15.57 1 71.5 344 ASN B O 1
ATOM 6182 N N . LEU B 1 345 ? -21.016 -16.391 15.086 1 67.88 345 LEU B N 1
ATOM 6183 C CA . LEU B 1 345 ? -21.281 -16.969 13.781 1 67.88 345 LEU B CA 1
ATOM 6184 C C . LEU B 1 345 ? -21.219 -18.5 13.852 1 67.88 345 LEU B C 1
ATOM 6186 O O . LEU B 1 345 ? -21.672 -19.188 12.93 1 67.88 345 LEU B O 1
ATOM 6190 N N . SER B 1 346 ? -20.734 -18.938 15.156 1 58.56 346 SER B N 1
ATOM 6191 C CA . SER B 1 346 ? -20.531 -20.359 15.367 1 58.56 346 SER B CA 1
ATOM 6192 C C . SER B 1 346 ? -21.859 -21.094 15.57 1 58.56 346 SER B C 1
ATOM 6194 O O . SER B 1 346 ? -22.75 -20.578 16.25 1 58.56 346 SER B O 1
ATOM 6196 N N . GLY B 1 347 ? -22.391 -22 14.414 1 56.94 347 GLY B N 1
ATOM 6197 C CA . GLY B 1 347 ? -23.531 -22.891 14.484 1 56.94 347 GLY B CA 1
ATOM 6198 C C . GLY B 1 347 ? -24.312 -22.984 13.18 1 56.94 347 GLY B C 1
ATOM 6199 O O . GLY B 1 347 ? -25.203 -23.812 13.039 1 56.94 347 GLY B O 1
ATOM 6200 N N . LYS B 1 348 ? -24.109 -22.078 12.359 1 54.84 348 LYS B N 1
ATOM 6201 C CA . LYS B 1 348 ? -24.875 -22.281 11.133 1 54.84 348 LYS B CA 1
ATOM 6202 C C . LYS B 1 348 ? -23.953 -22.656 9.969 1 54.84 348 LYS B C 1
ATOM 6204 O O . LYS B 1 348 ? -22.938 -22 9.742 1 54.84 348 LYS B O 1
ATOM 6209 N N . PRO B 1 349 ? -24.156 -23.969 9.359 1 50.78 349 PRO B N 1
ATOM 6210 C CA . PRO B 1 349 ? -23.297 -24.438 8.266 1 50.78 349 PRO B CA 1
ATOM 6211 C C . PRO B 1 349 ? -23.047 -23.375 7.207 1 50.78 349 PRO B C 1
ATOM 6213 O O . PRO B 1 349 ? -21.953 -23.312 6.629 1 50.78 349 PRO B O 1
ATOM 6216 N N . ARG B 1 350 ? -24.047 -22.594 6.867 1 57.38 350 ARG B N 1
ATOM 6217 C CA . ARG B 1 350 ? -23.969 -21.547 5.848 1 57.38 350 ARG B CA 1
ATOM 6218 C C . ARG B 1 350 ? -22.938 -20.5 6.223 1 57.38 350 ARG B C 1
ATOM 6220 O O . ARG B 1 350 ? -22.344 -19.859 5.348 1 57.38 350 ARG B O 1
ATOM 6227 N N . GLU B 1 351 ? -22.531 -20.75 7.469 1 61.62 351 GLU B N 1
ATOM 6228 C CA . GLU B 1 351 ? -21.703 -19.672 8 1 61.62 351 GLU B CA 1
ATOM 6229 C C . GLU B 1 351 ? -20.219 -19.922 7.742 1 61.62 351 GLU B C 1
ATOM 6231 O O . GLU B 1 351 ? -19.438 -18.984 7.547 1 61.62 351 GLU B O 1
ATOM 6236 N N . ALA B 1 352 ? -19.906 -21.219 7.605 1 62.47 352 ALA B N 1
ATOM 6237 C CA . ALA B 1 352 ? -18.5 -21.531 7.336 1 62.47 352 ALA B CA 1
ATOM 6238 C C . ALA B 1 352 ? -18.078 -20.984 5.969 1 62.47 352 ALA B C 1
ATOM 6240 O O . ALA B 1 352 ? -16.984 -20.438 5.824 1 62.47 352 ALA B O 1
ATOM 6241 N N . LYS B 1 353 ? -18.938 -21.094 5.18 1 68.69 353 LYS B N 1
ATOM 6242 C CA . LYS B 1 353 ? -18.641 -20.672 3.814 1 68.69 353 LYS B CA 1
ATOM 6243 C C . LYS B 1 353 ? -18.422 -19.172 3.74 1 68.69 353 LYS B C 1
ATOM 6245 O O . LYS B 1 353 ? -17.641 -18.688 2.908 1 68.69 353 LYS B O 1
ATOM 6250 N N . TYR B 1 354 ? -18.859 -18.625 4.656 1 75.19 354 TYR B N 1
ATOM 6251 C CA . TYR B 1 354 ? -18.719 -17.188 4.684 1 75.19 354 TYR B CA 1
ATOM 6252 C C . TYR B 1 354 ? -17.375 -16.781 5.27 1 75.19 354 TYR B C 1
ATOM 6254 O O . TYR B 1 354 ? -16.703 -15.883 4.746 1 75.19 354 TYR B O 1
ATOM 6262 N N . LEU B 1 355 ? -16.938 -17.484 6.176 1 83 355 LEU B N 1
ATOM 6263 C CA . LEU B 1 355 ? -15.734 -17.078 6.902 1 83 355 LEU B CA 1
ATOM 6264 C C . LEU B 1 355 ? -14.477 -17.375 6.09 1 83 355 LEU B C 1
ATOM 6266 O O . LEU B 1 355 ? -13.445 -16.719 6.277 1 83 355 LEU B O 1
ATOM 6270 N N . VAL B 1 356 ? -14.609 -18.312 5.172 1 91.31 356 VAL B N 1
ATOM 6271 C CA . VAL B 1 356 ? -13.438 -18.703 4.398 1 91.31 356 VAL B CA 1
ATOM 6272 C C . VAL B 1 356 ? -13.008 -17.547 3.494 1 91.31 356 VAL B C 1
ATOM 6274 O O . VAL B 1 356 ? -11.859 -17.5 3.049 1 91.31 356 VAL B O 1
ATOM 6277 N N . ARG B 1 357 ? -13.852 -16.547 3.324 1 90.38 357 ARG B N 1
ATOM 6278 C CA . ARG B 1 357 ? -13.508 -15.391 2.506 1 90.38 357 ARG B CA 1
ATOM 6279 C C . ARG B 1 357 ? -12.469 -14.523 3.201 1 90.38 357 ARG B C 1
ATOM 6281 O O . ARG B 1 357 ? -11.844 -13.672 2.566 1 90.38 357 ARG B O 1
ATOM 6288 N N . TYR B 1 358 ? -12.383 -14.703 4.516 1 93.44 358 TYR B N 1
ATOM 6289 C CA . TYR B 1 358 ? -11.445 -13.906 5.293 1 93.44 358 TYR B CA 1
ATOM 6290 C C . TYR B 1 358 ? -10.078 -14.578 5.375 1 93.44 358 TYR B C 1
ATOM 6292 O O . TYR B 1 358 ? -9.172 -14.07 6.035 1 93.44 358 TYR B O 1
ATOM 6300 N N . LEU B 1 359 ? -9.977 -15.695 4.684 1 96.56 359 LEU B N 1
ATOM 6301 C CA . LEU B 1 359 ? -8.664 -16.312 4.547 1 96.56 359 LEU B CA 1
ATOM 6302 C C . LEU B 1 359 ? -7.766 -15.492 3.629 1 96.56 359 LEU B C 1
ATOM 6304 O O . LEU B 1 359 ? -8.219 -14.992 2.596 1 96.56 359 LEU B O 1
ATOM 6308 N N . GLY B 1 360 ? -6.555 -15.328 4.059 1 97.69 360 GLY B N 1
ATOM 6309 C CA . GLY B 1 360 ? -5.547 -14.656 3.252 1 97.69 360 GLY B CA 1
ATOM 6310 C C . GLY B 1 360 ? -4.133 -15.102 3.568 1 97.69 360 GLY B C 1
ATOM 6311 O O . GLY B 1 360 ? -3.906 -15.828 4.543 1 97.69 360 GLY B O 1
ATOM 6312 N N . ARG B 1 361 ? -3.266 -14.719 2.799 1 98.5 361 ARG B N 1
ATOM 6313 C CA . ARG B 1 361 ? -1.881 -15.164 2.916 1 98.5 361 ARG B CA 1
ATOM 6314 C C . ARG B 1 361 ? -1.018 -14.102 3.586 1 98.5 361 ARG B C 1
ATOM 6316 O O . ARG B 1 361 ? -1.314 -12.906 3.498 1 98.5 361 ARG B O 1
ATOM 6323 N N . TYR B 1 362 ? 0.007 -14.539 4.246 1 98.5 362 TYR B N 1
ATOM 6324 C CA . TYR B 1 362 ? 1.071 -13.68 4.75 1 98.5 362 TYR B CA 1
ATOM 6325 C C . TYR B 1 362 ? 2.43 -14.359 4.613 1 98.5 362 TYR B C 1
ATOM 6327 O O . TYR B 1 362 ? 2.512 -15.578 4.473 1 98.5 362 TYR B O 1
ATOM 6335 N N . MET B 1 363 ? 3.447 -13.539 4.586 1 98.56 363 MET B N 1
ATOM 6336 C CA . MET B 1 363 ? 4.797 -14.047 4.348 1 98.56 363 MET B CA 1
ATOM 6337 C C . MET B 1 363 ? 5.816 -13.289 5.188 1 98.56 363 MET B C 1
ATOM 6339 O O . MET B 1 363 ? 5.98 -12.078 5.035 1 98.56 363 MET B O 1
ATOM 6343 N N . GLY B 1 364 ? 6.438 -13.992 6.105 1 97.94 364 GLY B N 1
ATOM 6344 C CA . GLY B 1 364 ? 7.578 -13.453 6.828 1 97.94 364 GLY B CA 1
ATOM 6345 C C . GLY B 1 364 ? 8.914 -13.891 6.258 1 97.94 364 GLY B C 1
ATOM 6346 O O . GLY B 1 364 ? 9.109 -15.078 5.969 1 97.94 364 GLY B O 1
ATOM 6347 N N . LEU B 1 365 ? 9.742 -12.875 5.984 1 97.62 365 LEU B N 1
ATOM 6348 C CA . LEU B 1 365 ? 11.062 -13.188 5.449 1 97.62 365 LEU B CA 1
ATOM 6349 C C . LEU B 1 365 ? 12.156 -12.82 6.449 1 97.62 365 LEU B C 1
ATOM 6351 O O . LEU B 1 365 ? 12.148 -11.719 7.004 1 97.62 365 LEU B O 1
ATOM 6355 N N . PRO B 1 366 ? 13.164 -13.75 6.688 1 94.69 366 PRO B N 1
ATOM 6356 C CA . PRO B 1 366 ? 13.273 -15.102 6.145 1 94.69 366 PRO B CA 1
ATOM 6357 C C . PRO B 1 366 ? 12.188 -16.047 6.668 1 94.69 366 PRO B C 1
ATOM 6359 O O . PRO B 1 366 ? 11.789 -15.93 7.832 1 94.69 366 PRO B O 1
ATOM 6362 N N . GLY B 1 367 ? 11.672 -16.828 5.793 1 94.62 367 GLY B N 1
ATOM 6363 C CA . GLY B 1 367 ? 10.578 -17.719 6.125 1 94.62 367 GLY B CA 1
ATOM 6364 C C . GLY B 1 367 ? 9.789 -18.172 4.91 1 94.62 367 GLY B C 1
ATOM 6365 O O . GLY B 1 367 ? 10.352 -18.359 3.83 1 94.62 367 GLY B O 1
ATOM 6366 N N . ARG B 1 368 ? 8.469 -18.5 5.195 1 95.44 368 ARG B N 1
ATOM 6367 C CA . ARG B 1 368 ? 7.641 -19.047 4.129 1 95.44 368 ARG B CA 1
ATOM 6368 C C . ARG B 1 368 ? 6.281 -18.359 4.09 1 95.44 368 ARG B C 1
ATOM 6370 O O . ARG B 1 368 ? 6.008 -17.453 4.891 1 95.44 368 ARG B O 1
ATOM 6377 N N . ILE B 1 369 ? 5.586 -18.719 3.09 1 97.44 369 ILE B N 1
ATOM 6378 C CA . ILE B 1 369 ? 4.219 -18.219 2.959 1 97.44 369 ILE B CA 1
ATOM 6379 C C . ILE B 1 369 ? 3.275 -19.094 3.779 1 97.44 369 ILE B C 1
ATOM 6381 O O . ILE B 1 369 ? 3.416 -20.328 3.799 1 97.44 369 ILE B O 1
ATOM 6385 N N . GLU B 1 370 ? 2.422 -18.484 4.469 1 97.5 370 GLU B N 1
ATOM 6386 C CA . GLU B 1 370 ? 1.366 -19.125 5.246 1 97.5 370 GLU B CA 1
ATOM 6387 C C . GLU B 1 370 ? 0.025 -18.438 5.035 1 97.5 370 GLU B C 1
ATOM 6389 O O . GLU B 1 370 ? -0.073 -17.484 4.246 1 97.5 370 GLU B O 1
ATOM 6394 N N . TYR B 1 371 ? -1.011 -19.031 5.574 1 98.12 371 TYR B N 1
ATOM 6395 C CA . TYR B 1 371 ? -2.309 -18.375 5.488 1 98.12 371 TYR B CA 1
ATOM 6396 C C . TYR B 1 371 ? -3.062 -18.484 6.809 1 98.12 371 TYR B C 1
ATOM 6398 O O . TYR B 1 371 ? -2.721 -19.297 7.664 1 98.12 371 TYR B O 1
ATOM 6406 N N . ALA B 1 372 ? -4.012 -17.562 7.012 1 97.81 372 ALA B N 1
ATOM 6407 C CA . ALA B 1 372 ? -4.809 -17.5 8.234 1 97.81 372 ALA B CA 1
ATOM 6408 C C . ALA B 1 372 ? -6.113 -16.75 7.996 1 97.81 372 ALA B C 1
ATOM 6410 O O . ALA B 1 372 ? -6.258 -16.047 6.996 1 97.81 372 ALA B O 1
ATOM 6411 N N . LEU B 1 373 ? -7.062 -17.047 8.883 1 95.62 373 LEU B N 1
ATOM 6412 C CA . LEU B 1 373 ? -8.195 -16.141 8.992 1 95.62 373 LEU B CA 1
ATOM 6413 C C . LEU B 1 373 ? -7.734 -14.773 9.5 1 95.62 373 LEU B C 1
ATOM 6415 O O . LEU B 1 373 ? -6.934 -14.688 10.43 1 95.62 373 LEU B O 1
ATOM 6419 N N . PHE B 1 374 ? -8.258 -13.711 8.844 1 97.06 374 PHE B N 1
ATOM 6420 C CA . PHE B 1 374 ? -7.871 -12.352 9.219 1 97.06 374 PHE B CA 1
ATOM 6421 C C . PHE B 1 374 ? -6.355 -12.188 9.172 1 97.06 374 PHE B C 1
ATOM 6423 O O . PHE B 1 374 ? -5.746 -11.742 10.148 1 97.06 374 PHE B O 1
ATOM 6430 N N . HIS B 1 375 ? -5.824 -12.539 8.047 1 98.31 375 HIS B N 1
ATOM 6431 C CA . HIS B 1 375 ? -4.398 -12.742 7.812 1 98.31 375 HIS B CA 1
ATOM 6432 C C . HIS B 1 375 ? -3.607 -11.461 8.062 1 98.31 375 HIS B C 1
ATOM 6434 O O . HIS B 1 375 ? -2.457 -11.516 8.5 1 98.31 375 HIS B O 1
ATOM 6440 N N . LYS B 1 376 ? -4.184 -10.305 7.855 1 98 376 LYS B N 1
ATOM 6441 C CA . LYS B 1 376 ? -3.447 -9.062 8.062 1 98 376 LYS B CA 1
ATOM 6442 C C . LYS B 1 376 ? -3.156 -8.836 9.547 1 98 376 LYS B C 1
ATOM 6444 O O . LYS B 1 376 ? -2.082 -8.352 9.906 1 98 376 LYS B O 1
ATOM 6449 N N . LEU B 1 377 ? -4.129 -9.172 10.359 1 98.06 377 LEU B N 1
ATOM 6450 C CA . LEU B 1 377 ? -3.93 -9.062 11.797 1 98.06 377 LEU B CA 1
ATOM 6451 C C . LEU B 1 377 ? -2.838 -10.016 12.273 1 98.06 377 LEU B C 1
ATOM 6453 O O . LEU B 1 377 ? -1.971 -9.633 13.062 1 98.06 377 LEU B O 1
ATOM 6457 N N . VAL B 1 378 ? -2.91 -11.172 11.75 1 98.25 378 VAL B N 1
ATOM 6458 C CA . VAL B 1 378 ? -1.914 -12.18 12.102 1 98.25 378 VAL B CA 1
ATOM 6459 C C . VAL B 1 378 ? -0.531 -11.711 11.648 1 98.25 378 VAL B C 1
ATOM 6461 O O . VAL B 1 378 ? 0.446 -11.836 12.391 1 98.25 378 VAL B O 1
ATOM 6464 N N . ALA B 1 379 ? -0.487 -11.188 10.477 1 98.44 379 ALA B N 1
ATOM 6465 C CA . ALA B 1 379 ? 0.779 -10.695 9.938 1 98.44 379 ALA B CA 1
ATOM 6466 C C . ALA B 1 379 ? 1.376 -9.617 10.828 1 98.44 379 ALA B C 1
ATOM 6468 O O . ALA B 1 379 ? 2.568 -9.648 11.141 1 98.44 379 ALA B O 1
ATOM 6469 N N . VAL B 1 380 ? 0.562 -8.664 11.234 1 97.5 380 VAL B N 1
ATOM 6470 C CA . VAL B 1 380 ? 1.034 -7.574 12.078 1 97.5 380 VAL B CA 1
ATOM 6471 C C . VAL B 1 380 ? 1.563 -8.133 13.398 1 97.5 380 VAL B C 1
ATOM 6473 O O . VAL B 1 380 ? 2.656 -7.773 13.836 1 97.5 380 VAL B O 1
ATOM 6476 N N . ARG B 1 381 ? 0.929 -9.016 13.953 1 97.38 381 ARG B N 1
ATOM 6477 C CA . ARG B 1 381 ? 1.246 -9.523 15.281 1 97.38 381 ARG B CA 1
ATOM 6478 C C . ARG B 1 381 ? 2.414 -10.508 15.234 1 97.38 381 ARG B C 1
ATOM 6480 O O . ARG B 1 381 ? 3.088 -10.727 16.234 1 97.38 381 ARG B O 1
ATOM 6487 N N . LYS B 1 382 ? 2.682 -11.102 14.094 1 97.31 382 LYS B N 1
ATOM 6488 C CA . LYS B 1 382 ? 3.828 -11.984 13.922 1 97.31 382 LYS B CA 1
ATOM 6489 C C . LYS B 1 382 ? 5.023 -11.234 13.344 1 97.31 382 LYS B C 1
ATOM 6491 O O . LYS B 1 382 ? 6.117 -11.797 13.227 1 97.31 382 LYS B O 1
ATOM 6496 N N . SER B 1 383 ? 4.836 -9.977 13.023 1 96.5 383 SER B N 1
ATOM 6497 C CA . SER B 1 383 ? 5.832 -9.234 12.258 1 96.5 383 SER B CA 1
ATOM 6498 C C . SER B 1 383 ? 7.141 -9.109 13.023 1 96.5 383 SER B C 1
ATOM 6500 O O . SER B 1 383 ? 8.211 -8.984 12.43 1 96.5 383 SER B O 1
ATOM 6502 N N . PHE B 1 384 ? 7.117 -9.195 14.367 1 93.44 384 PHE B N 1
ATOM 6503 C CA . PHE B 1 384 ? 8.312 -8.984 15.172 1 93.44 384 PHE B CA 1
ATOM 6504 C C . PHE B 1 384 ? 9.281 -10.156 15.016 1 93.44 384 PHE B C 1
ATOM 6506 O O . PHE B 1 384 ? 10.461 -10.039 15.359 1 93.44 384 PHE B O 1
ATOM 6513 N N . LYS B 1 385 ? 8.828 -11.25 14.438 1 94.75 385 LYS B N 1
ATOM 6514 C CA . LYS B 1 385 ? 9.641 -12.453 14.328 1 94.75 385 LYS B CA 1
ATOM 6515 C C . LYS B 1 385 ? 10.461 -12.453 13.047 1 94.75 385 LYS B C 1
ATOM 6517 O O . LYS B 1 385 ? 11.344 -13.289 12.867 1 94.75 385 LYS B O 1
ATOM 6522 N N . HIS B 1 386 ? 10.156 -11.555 12.188 1 96.06 386 HIS B N 1
ATOM 6523 C CA . HIS B 1 386 ? 10.766 -11.562 10.859 1 96.06 386 HIS B CA 1
ATOM 6524 C C . HIS B 1 386 ? 11.336 -10.188 10.508 1 96.06 386 HIS B C 1
ATOM 6526 O O . HIS B 1 386 ? 10.891 -9.172 11.047 1 96.06 386 HIS B O 1
ATOM 6532 N N . ARG B 1 387 ? 12.281 -10.125 9.641 1 95.81 387 ARG B N 1
ATOM 6533 C CA . ARG B 1 387 ? 12.812 -8.852 9.18 1 95.81 387 ARG B CA 1
ATOM 6534 C C . ARG B 1 387 ? 11.797 -8.117 8.305 1 95.81 387 ARG B C 1
ATOM 6536 O O . ARG B 1 387 ? 11.648 -6.898 8.414 1 95.81 387 ARG B O 1
ATOM 6543 N N . PHE B 1 388 ? 11.227 -8.898 7.418 1 97.38 388 PHE B N 1
ATOM 6544 C CA . PHE B 1 388 ? 10.164 -8.375 6.566 1 97.38 388 PHE B CA 1
ATOM 6545 C C . PHE B 1 388 ? 8.891 -9.195 6.711 1 97.38 388 PHE B C 1
ATOM 6547 O O . PHE B 1 388 ? 8.945 -10.43 6.789 1 97.38 388 PHE B O 1
ATOM 6554 N N . MET B 1 389 ? 7.789 -8.555 6.797 1 98.06 389 MET B N 1
ATOM 6555 C CA . MET B 1 389 ? 6.477 -9.203 6.824 1 98.06 389 MET B CA 1
ATOM 6556 C C . MET B 1 389 ? 5.562 -8.617 5.75 1 98.06 389 MET B C 1
ATOM 6558 O O . MET B 1 389 ? 5.512 -7.402 5.562 1 98.06 389 MET B O 1
ATOM 6562 N N . PHE B 1 390 ? 4.914 -9.469 5.004 1 98.38 390 PHE B N 1
ATOM 6563 C CA . PHE B 1 390 ? 3.955 -9.055 3.984 1 98.38 390 PHE B CA 1
ATOM 6564 C C . PHE B 1 390 ? 2.617 -9.758 4.18 1 98.38 390 PHE B C 1
ATOM 6566 O O . PHE B 1 390 ? 2.572 -10.891 4.648 1 98.38 390 PHE B O 1
ATOM 6573 N N . ALA B 1 391 ? 1.562 -9.148 3.838 1 98.5 391 ALA B N 1
ATOM 6574 C CA . ALA B 1 391 ? 0.223 -9.727 3.855 1 98.5 391 ALA B CA 1
ATOM 6575 C C . ALA B 1 391 ? -0.531 -9.406 2.566 1 98.5 391 ALA B C 1
ATOM 6577 O O . ALA B 1 391 ? -0.449 -8.289 2.055 1 98.5 391 ALA B O 1
ATOM 6578 N N . GLU B 1 392 ? -1.258 -10.375 2.156 1 98.31 392 GLU B N 1
ATOM 6579 C CA . GLU B 1 392 ? -1.96 -10.305 0.878 1 98.31 392 GLU B CA 1
ATOM 6580 C C . GLU B 1 392 ? -3.012 -9.203 0.881 1 98.31 392 GLU B C 1
ATOM 6582 O O . GLU B 1 392 ? -3.811 -9.102 1.815 1 98.31 392 GLU B O 1
ATOM 6587 N N . ASP B 1 393 ? -2.969 -8.398 -0.191 1 96 393 ASP B N 1
ATOM 6588 C CA . ASP B 1 393 ? -3.957 -7.367 -0.478 1 96 393 ASP B CA 1
ATOM 6589 C C . ASP B 1 393 ? -3.613 -6.621 -1.766 1 96 393 ASP B C 1
ATOM 6591 O O . ASP B 1 393 ? -2.729 -7.039 -2.514 1 96 393 ASP B O 1
ATOM 6595 N N . ASN B 1 394 ? -4.355 -5.617 -2.014 1 92.31 394 ASN B N 1
ATOM 6596 C CA . ASN B 1 394 ? -4.066 -4.684 -3.096 1 92.31 394 ASN B CA 1
ATOM 6597 C C . ASN B 1 394 ? -4.324 -3.24 -2.674 1 92.31 394 ASN B C 1
ATOM 6599 O O . ASN B 1 394 ? -5.453 -2.754 -2.754 1 92.31 394 ASN B O 1
ATOM 6603 N N . PRO B 1 395 ? -3.201 -2.564 -2.279 1 91.62 395 PRO B N 1
ATOM 6604 C CA . PRO B 1 395 ? -1.807 -3.006 -2.199 1 91.62 395 PRO B CA 1
ATOM 6605 C C . PRO B 1 395 ? -1.551 -3.934 -1.013 1 91.62 395 PRO B C 1
ATOM 6607 O O . PRO B 1 395 ? -2.307 -3.922 -0.039 1 91.62 395 PRO B O 1
ATOM 6610 N N . ALA B 1 396 ? -0.552 -4.711 -1.164 1 96.75 396 ALA B N 1
ATOM 6611 C CA . ALA B 1 396 ? -0.146 -5.598 -0.076 1 96.75 396 ALA B CA 1
ATOM 6612 C C . ALA B 1 396 ? 0.394 -4.801 1.108 1 96.75 396 ALA B C 1
ATOM 6614 O O . ALA B 1 396 ? 0.938 -3.709 0.934 1 96.75 396 ALA B O 1
ATOM 6615 N N . LEU B 1 397 ? 0.134 -5.383 2.303 1 96.31 397 LEU B N 1
ATOM 6616 C CA . LEU B 1 397 ? 0.721 -4.801 3.506 1 96.31 397 LEU B CA 1
ATOM 6617 C C . LEU B 1 397 ? 2.184 -5.211 3.648 1 96.31 397 LEU B C 1
ATOM 6619 O O . LEU B 1 397 ? 2.529 -6.379 3.451 1 96.31 397 LEU B O 1
ATOM 6623 N N . GLY B 1 398 ? 3.047 -4.281 3.9 1 95.31 398 GLY B N 1
ATOM 6624 C CA . GLY B 1 398 ? 4.449 -4.551 4.168 1 95.31 398 GLY B CA 1
ATOM 6625 C C . GLY B 1 398 ? 4.945 -3.926 5.457 1 95.31 398 GLY B C 1
ATOM 6626 O O . GLY B 1 398 ? 4.664 -2.758 5.734 1 95.31 398 GLY B O 1
ATOM 6627 N N . ILE B 1 399 ? 5.586 -4.699 6.305 1 95.38 399 ILE B N 1
ATOM 6628 C CA . ILE B 1 399 ? 6.172 -4.227 7.555 1 95.38 399 ILE B CA 1
ATOM 6629 C C . ILE B 1 399 ? 7.645 -4.625 7.617 1 95.38 399 ILE B C 1
ATOM 6631 O O . ILE B 1 399 ? 7.988 -5.793 7.418 1 95.38 399 ILE B O 1
ATOM 6635 N N . GLU B 1 400 ? 8.461 -3.73 7.797 1 92.81 400 GLU B N 1
ATOM 6636 C CA . GLU B 1 400 ? 9.883 -4 7.996 1 92.81 400 GLU B CA 1
ATOM 6637 C C . GLU B 1 400 ? 10.289 -3.748 9.445 1 92.81 400 GLU B C 1
ATOM 6639 O O . GLU B 1 400 ? 9.953 -2.713 10.023 1 92.81 400 GLU B O 1
ATOM 6644 N N . VAL B 1 401 ? 10.984 -4.648 10.008 1 88.88 401 VAL B N 1
ATOM 6645 C CA . VAL B 1 401 ? 11.477 -4.488 11.375 1 88.88 401 VAL B CA 1
ATOM 6646 C C . VAL B 1 401 ? 12.797 -3.723 11.359 1 88.88 401 VAL B C 1
ATOM 6648 O O . VAL B 1 401 ? 13.758 -4.152 10.727 1 88.88 401 VAL B O 1
ATOM 6651 N N . THR B 1 402 ? 12.734 -2.551 11.93 1 81.38 402 THR B N 1
ATOM 6652 C CA . THR B 1 402 ? 13.914 -1.702 12.055 1 81.38 402 THR B CA 1
ATOM 6653 C C . THR B 1 402 ? 14.242 -1.435 13.516 1 81.38 402 THR B C 1
ATOM 6655 O O . THR B 1 402 ? 13.43 -1.724 14.406 1 81.38 402 THR B O 1
ATOM 6658 N N . ARG B 1 403 ? 15.508 -0.994 13.727 1 78.31 403 ARG B N 1
ATOM 6659 C CA . ARG B 1 403 ? 15.914 -0.566 15.062 1 78.31 403 ARG B CA 1
ATOM 6660 C C . ARG B 1 403 ? 15.414 0.843 15.359 1 78.31 403 ARG B C 1
ATOM 6662 O O . ARG B 1 403 ? 16.156 1.813 15.234 1 78.31 403 ARG B O 1
ATOM 6669 N N . ASN B 1 404 ? 14.195 0.98 15.492 1 82.75 404 ASN B N 1
ATOM 6670 C CA . ASN B 1 404 ? 13.539 2.248 15.781 1 82.75 404 ASN B CA 1
ATOM 6671 C C . ASN B 1 404 ? 12.633 2.143 17 1 82.75 404 ASN B C 1
ATOM 6673 O O . ASN B 1 404 ? 11.82 1.225 17.094 1 82.75 404 ASN B O 1
ATOM 6677 N N . GLY B 1 405 ? 12.82 3.018 17.906 1 83.38 405 GLY B N 1
ATOM 6678 C CA . GLY B 1 405 ? 12.109 2.98 19.172 1 83.38 405 GLY B CA 1
ATOM 6679 C C . GLY B 1 405 ? 10.609 3.096 19.016 1 83.38 405 GLY B C 1
ATOM 6680 O O . GLY B 1 405 ? 9.859 2.789 19.953 1 83.38 405 GLY B O 1
ATOM 6681 N N . PHE B 1 406 ? 10.156 3.488 17.875 1 91.31 406 PHE B N 1
ATOM 6682 C CA . PHE B 1 406 ? 8.727 3.705 17.672 1 91.31 406 PHE B CA 1
ATOM 6683 C C . PHE B 1 406 ? 8.102 2.535 16.922 1 91.31 406 PHE B C 1
ATOM 6685 O O . PHE B 1 406 ? 6.918 2.568 16.578 1 91.31 406 PHE B O 1
ATOM 6692 N N . LEU B 1 407 ? 8.836 1.491 16.703 1 90.31 407 LEU B N 1
ATOM 6693 C CA . LEU B 1 407 ? 8.328 0.356 15.945 1 90.31 407 LEU B CA 1
ATOM 6694 C C . LEU B 1 407 ? 7.133 -0.277 16.656 1 90.31 407 LEU B C 1
ATOM 6696 O O . LEU B 1 407 ? 6.152 -0.651 16 1 90.31 407 LEU B O 1
ATOM 6700 N N . ALA B 1 408 ? 7.25 -0.4 17.953 1 89.69 408 ALA B N 1
ATOM 6701 C CA . ALA B 1 408 ? 6.156 -1.001 18.719 1 89.69 408 ALA B CA 1
ATOM 6702 C C . ALA B 1 408 ? 4.887 -0.164 18.594 1 89.69 408 ALA B C 1
ATOM 6704 O O . ALA B 1 408 ? 3.789 -0.706 18.438 1 89.69 408 ALA B O 1
ATOM 6705 N N . SER B 1 409 ? 5.004 1.096 18.672 1 87.75 409 SER B N 1
ATOM 6706 C CA . SER B 1 409 ? 3.865 2 18.547 1 87.75 409 SER B CA 1
ATOM 6707 C C . SER B 1 409 ? 3.264 1.928 17.141 1 87.75 409 SER B C 1
ATOM 6709 O O . SER B 1 409 ? 2.041 1.973 16.984 1 87.75 409 SER B O 1
ATOM 6711 N N . TYR B 1 410 ? 4.109 1.866 16.203 1 90.06 410 TYR B N 1
ATOM 6712 C CA . TYR B 1 410 ? 3.662 1.71 14.82 1 90.06 410 TYR B CA 1
ATOM 6713 C C . TYR B 1 410 ? 2.83 0.444 14.656 1 90.06 410 TYR B C 1
ATOM 6715 O O . TYR B 1 410 ? 1.728 0.486 14.102 1 90.06 410 TYR B O 1
ATOM 6723 N N . ARG B 1 411 ? 3.307 -0.626 15.148 1 93.12 411 ARG B N 1
ATOM 6724 C CA . ARG B 1 411 ? 2.609 -1.901 15.023 1 93.12 411 ARG B CA 1
ATOM 6725 C C . ARG B 1 411 ? 1.277 -1.872 15.758 1 93.12 411 ARG B C 1
ATOM 6727 O O . ARG B 1 411 ? 0.285 -2.43 15.289 1 93.12 411 ARG B O 1
ATOM 6734 N N . SER B 1 412 ? 1.276 -1.244 16.859 1 91.06 412 SER B N 1
ATOM 6735 C CA . SER B 1 412 ? 0.039 -1.113 17.609 1 91.06 412 SER B CA 1
ATOM 6736 C C . SER B 1 412 ? -0.994 -0.289 16.859 1 91.06 412 SER B C 1
ATOM 6738 O O . SER B 1 412 ? -2.184 -0.611 16.859 1 91.06 412 SER B O 1
ATOM 6740 N N . GLY B 1 413 ? -0.509 0.772 16.281 1 90 413 GLY B N 1
ATOM 6741 C CA . GLY B 1 413 ? -1.403 1.57 15.461 1 90 413 GLY B CA 1
ATOM 6742 C C . GLY B 1 413 ? -1.979 0.802 14.289 1 90 413 GLY B C 1
ATOM 6743 O O . GLY B 1 413 ? -3.176 0.893 14.008 1 90 413 GLY B O 1
ATOM 6744 N N . LEU B 1 414 ? -1.139 0.045 13.633 1 94.06 414 LEU B N 1
ATOM 6745 C CA . LEU B 1 414 ? -1.57 -0.792 12.516 1 94.06 414 LEU B CA 1
ATOM 6746 C C . LEU B 1 414 ? -2.592 -1.825 12.977 1 94.06 414 LEU B C 1
ATOM 6748 O O . LEU B 1 414 ? -3.598 -2.055 12.305 1 94.06 414 LEU B O 1
ATOM 6752 N N . ASP B 1 415 ? -2.26 -2.438 14.109 1 95.5 415 ASP B N 1
ATOM 6753 C CA . ASP B 1 415 ? -3.135 -3.463 14.672 1 95.5 415 ASP B CA 1
ATOM 6754 C C . ASP B 1 415 ? -4.535 -2.912 14.93 1 95.5 415 ASP B C 1
ATOM 6756 O O . ASP B 1 415 ? -5.531 -3.541 14.57 1 95.5 415 ASP B O 1
ATOM 6760 N N . ARG B 1 416 ? -4.645 -1.764 15.445 1 92.94 416 ARG B N 1
ATOM 6761 C CA . ARG B 1 416 ? -5.93 -1.138 15.742 1 92.94 416 ARG B CA 1
ATOM 6762 C C . ARG B 1 416 ? -6.688 -0.804 14.461 1 92.94 416 ARG B C 1
ATOM 6764 O O . ARG B 1 416 ? -7.891 -1.058 14.359 1 92.94 416 ARG B O 1
ATOM 6771 N N . GLU B 1 417 ? -6.004 -0.216 13.562 1 93.62 417 GLU B N 1
ATOM 6772 C CA . GLU B 1 417 ? -6.629 0.158 12.297 1 93.62 417 GLU B CA 1
ATOM 6773 C C . GLU B 1 417 ? -7.184 -1.065 11.57 1 93.62 417 GLU B C 1
ATOM 6775 O O . GLU B 1 417 ? -8.312 -1.041 11.07 1 93.62 417 GLU B O 1
ATOM 6780 N N . ILE B 1 418 ? -6.414 -2.062 11.508 1 96.31 418 ILE B N 1
ATOM 6781 C CA . ILE B 1 418 ? -6.801 -3.271 10.789 1 96.31 418 ILE B CA 1
ATOM 6782 C C . ILE B 1 418 ? -7.941 -3.969 11.531 1 96.31 418 ILE B C 1
ATOM 6784 O O . ILE B 1 418 ? -8.867 -4.484 10.906 1 96.31 418 ILE B O 1
ATOM 6788 N N . THR B 1 419 ? -7.875 -4.035 12.844 1 96.56 419 THR B N 1
ATOM 6789 C CA . THR B 1 419 ? -8.961 -4.602 13.633 1 96.56 419 THR B CA 1
ATOM 6790 C C . THR B 1 419 ? -10.281 -3.891 13.336 1 96.56 419 THR B C 1
ATOM 6792 O O . THR B 1 419 ? -11.289 -4.539 13.062 1 96.56 419 THR B O 1
ATOM 6795 N N . ASN B 1 420 ? -10.227 -2.604 13.305 1 93.81 420 ASN B N 1
ATOM 6796 C CA . ASN B 1 420 ? -11.43 -1.828 13.031 1 93.81 420 ASN B CA 1
ATOM 6797 C C . ASN B 1 420 ? -11.961 -2.1 11.625 1 93.81 420 ASN B C 1
ATOM 6799 O O . ASN B 1 420 ? -13.172 -2.186 11.422 1 93.81 420 ASN B O 1
ATOM 6803 N N . SER B 1 421 ? -11.094 -2.211 10.742 1 94.25 421 SER B N 1
ATOM 6804 C CA . SER B 1 421 ? -11.492 -2.496 9.367 1 94.25 421 SER B CA 1
ATOM 6805 C C . SER B 1 421 ? -12.188 -3.846 9.258 1 94.25 421 SER B C 1
ATOM 6807 O O . SER B 1 421 ? -13.227 -3.965 8.602 1 94.25 421 SER B O 1
ATOM 6809 N N . TYR B 1 422 ? -11.648 -4.84 9.906 1 94.12 422 TYR B N 1
ATOM 6810 C CA . TYR B 1 422 ? -12.25 -6.168 9.859 1 94.12 422 TYR B CA 1
ATOM 6811 C C . TYR B 1 422 ? -13.602 -6.18 10.57 1 94.12 422 TYR B C 1
ATOM 6813 O O . TYR B 1 422 ? -14.539 -6.832 10.109 1 94.12 422 TYR B O 1
ATOM 6821 N N . ILE B 1 423 ? -13.688 -5.504 11.656 1 93.44 423 ILE B N 1
ATOM 6822 C CA . ILE B 1 423 ? -14.945 -5.434 12.391 1 93.44 423 ILE B CA 1
ATOM 6823 C C . ILE B 1 423 ? -16.016 -4.77 11.531 1 93.44 423 ILE B C 1
ATOM 6825 O O . ILE B 1 423 ? -17.156 -5.25 11.461 1 93.44 423 ILE B O 1
ATOM 6829 N N . TYR B 1 424 ? -15.625 -3.75 10.883 1 90.94 424 TYR B N 1
ATOM 6830 C CA . TYR B 1 424 ? -16.562 -3.062 10 1 90.94 424 TYR B CA 1
ATOM 6831 C C . TYR B 1 424 ? -17.047 -3.988 8.891 1 90.94 424 TYR B C 1
ATOM 6833 O O . TYR B 1 424 ? -18.25 -4.07 8.617 1 90.94 424 TYR B O 1
ATOM 6841 N N . ARG B 1 425 ? -16.219 -4.703 8.297 1 88.88 425 ARG B N 1
ATOM 6842 C CA . ARG B 1 425 ? -16.562 -5.617 7.207 1 88.88 425 ARG B CA 1
ATOM 6843 C C . ARG B 1 425 ? -17.453 -6.754 7.707 1 88.88 425 ARG B C 1
ATOM 6845 O O . ARG B 1 425 ? -18.391 -7.152 7.027 1 88.88 425 ARG B O 1
ATOM 6852 N N . LEU B 1 426 ? -17.062 -7.242 8.805 1 86.94 426 LEU B N 1
ATOM 6853 C CA . LEU B 1 426 ? -17.859 -8.32 9.391 1 86.94 426 LEU B CA 1
ATOM 6854 C C . LEU B 1 426 ? -19.281 -7.848 9.68 1 86.94 426 LEU B C 1
ATOM 6856 O O . LEU B 1 426 ? -20.234 -8.586 9.453 1 86.94 426 LEU B O 1
ATOM 6860 N N . HIS B 1 427 ? -19.406 -6.641 10.07 1 85.81 427 HIS B N 1
ATOM 6861 C CA . HIS B 1 427 ? -20.719 -6.09 10.336 1 85.81 427 HIS B CA 1
ATOM 6862 C C . HIS B 1 427 ? -21.531 -5.926 9.047 1 85.81 427 HIS B C 1
ATOM 6864 O O . HIS B 1 427 ? -22.719 -6.223 9.016 1 85.81 427 HIS B O 1
ATOM 6870 N N . GLU B 1 428 ? -20.828 -5.477 8.062 1 82.06 428 GLU B N 1
ATOM 6871 C CA . GLU B 1 428 ? -21.5 -5.332 6.766 1 82.06 428 GLU B CA 1
ATOM 6872 C C . GLU B 1 428 ? -21.969 -6.684 6.234 1 82.06 428 GLU B C 1
ATOM 6874 O O . GLU B 1 428 ? -23.062 -6.801 5.703 1 82.06 428 GLU B O 1
ATOM 6879 N N . ASP B 1 429 ? -21.156 -7.598 6.395 1 78.44 429 ASP B N 1
ATOM 6880 C CA . ASP B 1 429 ? -21.484 -8.938 5.906 1 78.44 429 ASP B CA 1
ATOM 6881 C C . ASP B 1 429 ? -22.609 -9.562 6.719 1 78.44 429 ASP B C 1
ATOM 6883 O O . ASP B 1 429 ? -23.469 -10.25 6.164 1 78.44 429 ASP B O 1
ATOM 6887 N N . LEU B 1 430 ? -22.594 -9.359 7.965 1 76.88 430 LEU B N 1
ATOM 6888 C CA . LEU B 1 430 ? -23.625 -9.914 8.828 1 76.88 430 LEU B CA 1
ATOM 6889 C C . LEU B 1 430 ? -24.984 -9.289 8.516 1 76.88 430 LEU B C 1
ATOM 6891 O O . LEU B 1 430 ? -26.016 -9.953 8.617 1 76.88 430 LEU B O 1
ATOM 6895 N N . GLN B 1 431 ? -24.953 -8.094 8.117 1 76.19 431 GLN B N 1
ATOM 6896 C CA . GLN B 1 431 ? -26.203 -7.461 7.742 1 76.19 431 GLN B CA 1
ATOM 6897 C C . GLN B 1 431 ? -26.766 -8.062 6.453 1 76.19 431 GLN B C 1
ATOM 6899 O O . GLN B 1 431 ? -27.984 -8.18 6.293 1 76.19 431 GLN B O 1
ATOM 6904 N N . GLU B 1 432 ? -25.922 -8.508 5.711 1 69.25 432 GLU B N 1
ATOM 6905 C CA . GLU B 1 432 ? -26.359 -9.109 4.457 1 69.25 432 GLU B CA 1
ATOM 6906 C C . GLU B 1 432 ? -26.891 -10.516 4.68 1 69.25 432 GLU B C 1
ATOM 6908 O O . GLU B 1 432 ? -27.766 -10.984 3.932 1 69.25 432 GLU B O 1
ATOM 6913 N N . LEU B 1 433 ? -26.297 -11.125 5.613 1 64.19 433 LEU B N 1
ATOM 6914 C CA . LEU B 1 433 ? -26.719 -12.492 5.883 1 64.19 433 LEU B CA 1
ATOM 6915 C C . LEU B 1 433 ? -28.047 -12.516 6.637 1 64.19 433 LEU B C 1
ATOM 6917 O O . LEU B 1 433 ? -28.781 -13.508 6.59 1 64.19 433 LEU B O 1
ATOM 6921 N N . LEU B 1 434 ? -28.375 -11.391 7.344 1 57.09 434 LEU B N 1
ATOM 6922 C CA . LEU B 1 434 ? -29.656 -11.312 8.031 1 57.09 434 LEU B CA 1
ATOM 6923 C C . LEU B 1 434 ? -30.719 -10.727 7.109 1 57.09 434 LEU B C 1
ATOM 6925 O O . LEU B 1 434 ? -31.891 -11.141 7.164 1 57.09 434 LEU B O 1
#

Secondary structure (DSSP, 8-state):
--SSS--TT-TTHHHHHHHHHHHHGGG-SEEEEEEEEEEEEEEEEEEEEETTEE-EEEE-TTPPPEEEEEEEESSGGG--TTEEEEE--SSHHHHHHHHHHHHHHT-SEEEESS-------SSTTBSS--PPPPEEEEEES----TT-EEEEEEEEEEEEEEEEEEEEEE--STT-EEEEEEEES--TTT---HHHHHHHHHHH---TTEEEEEEEES-SSS--GGG-SS-TTHHHHHHGGGGTT-SEEEEEEES---EE-TTEEETTB-PEEPPTTSHHHHHHHTT--EEEEEE-SSHHHHHHHHHHHHHHHHSEEE-HHHHHHHTHHHHTTS-HHHHHHHHHHTT-HHHHHHHGGGEEEEEEESS-EEEEETHHHHHHHHGGGSSEEEE-BSSPEEEE--S-TTHHHHHHHHHHHHHHHHHHHHHHHHHHH-/--SSS--TT-TTHHHHHHHHHHHHGGG-SEEEEEEEEEEEEEEEEEEEEETTEE-EEEE-TTPPPEEEEEEEESSGGG--TTEEEEE--SSHHHHHHHHHHHHHHT-SEEEESS-------SSTTBSS--PPPPEEEEEES----TT-EEEEEEEEEEEEEEEEEEEEEE--STTPEEEEEEEES--TTT---HHHHHHHHHHH---TTEEEEEEEES-SSS--GGG-S--TTHHHHHHGGGGTT-SEEEEEEES---EE-TTEEETTB-PEEPPTTSHHHHHHHTT--EEEEEE-SSHHHHHHHHHHHHHHHHSEEE-HHHHHHHTHHHHTTS-HHHHHHHHHHTT-HHHHHHHGGGEEEEEEESS-EEEEETHHHHHHHHGGGSSEEEE-BSSPEEEE--S-TTHHHHHHHHHHHHHHHHHHHHHHHHHHH-

Solvent-accessible surface area (backbone atoms only — not comparable to full-atom values): 43921 Å² total; per-residue (Å²): 129,58,72,68,35,29,53,19,48,38,90,48,47,64,57,48,52,51,52,50,44,65,68,43,56,90,72,35,80,41,77,46,76,48,77,46,80,24,28,25,72,49,78,78,42,78,48,44,28,51,72,84,38,78,52,56,69,44,80,28,52,57,28,46,48,42,81,46,69,26,30,32,31,72,50,49,85,70,27,26,83,54,20,29,37,50,44,78,43,87,40,65,48,49,48,54,49,48,47,55,39,21,60,53,35,34,27,66,31,37,39,25,60,68,52,84,61,72,39,52,20,72,58,42,37,11,66,38,55,25,49,66,34,52,32,34,33,34,39,50,98,65,78,89,45,73,65,38,42,36,37,38,44,36,38,43,50,74,50,78,39,69,28,53,27,44,37,37,31,33,77,35,49,88,88,36,52,35,36,36,37,34,34,48,57,23,15,51,86,76,63,47,65,37,39,60,54,51,51,53,52,54,64,67,62,73,62,50,72,31,20,43,30,39,37,40,28,28,17,40,72,26,20,27,49,27,49,12,33,37,20,49,24,33,42,36,56,69,50,28,71,78,48,45,86,34,63,34,35,38,27,47,34,60,88,38,68,62,16,32,30,73,15,51,43,42,92,84,48,83,53,53,63,50,52,78,73,33,53,34,43,39,30,27,40,46,40,17,52,21,26,34,40,38,45,59,95,45,70,69,37,49,56,51,48,52,51,48,50,56,49,51,75,74,46,62,45,75,40,50,70,44,28,47,60,68,41,37,78,52,54,69,68,54,54,68,74,59,53,54,55,50,54,70,48,62,84,45,80,76,39,38,44,55,53,33,55,43,47,33,37,26,34,35,35,84,57,57,76,42,68,31,70,51,14,58,57,44,33,59,73,49,28,85,80,20,50,32,22,22,13,52,33,79,75,30,47,68,47,69,63,64,101,48,77,43,44,66,55,25,50,51,36,43,46,51,54,51,51,51,51,50,51,52,50,51,51,55,50,50,59,68,74,102,128,57,73,66,36,29,53,18,48,38,91,46,48,64,56,49,51,50,52,50,45,66,68,43,56,87,73,35,78,42,78,47,75,48,78,44,81,23,28,26,71,49,76,78,42,78,47,43,28,50,73,83,36,78,50,56,67,45,80,28,52,55,28,47,46,40,80,45,70,27,30,30,31,72,50,50,86,70,28,27,83,54,18,29,36,50,45,78,44,84,42,65,46,50,50,52,48,46,48,56,41,22,59,52,36,34,27,65,33,37,38,25,59,69,50,85,62,74,38,51,19,71,58,43,38,10,67,38,56,26,50,67,33,52,30,34,32,33,39,50,99,65,78,90,45,71,64,39,43,36,38,37,44,36,39,42,51,72,50,77,39,69,29,52,29,43,37,37,32,32,77,35,50,87,89,37,53,37,37,36,37,33,34,46,56,23,15,50,87,75,62,45,65,38,41,60,53,50,52,53,52,55,63,68,62,74,64,49,72,31,19,44,30,40,37,40,29,28,16,39,71,26,20,29,50,27,50,13,33,35,20,50,24,34,42,36,54,68,50,27,72,79,49,47,85,36,62,34,36,38,27,47,35,66,81,38,67,64,17,31,30,74,16,50,42,42,91,85,46,82,53,52,64,50,52,80,72,34,53,36,41,39,30,28,40,47,40,16,52,22,27,34,38,37,44,58,95,44,71,68,36,49,56,52,48,52,50,48,51,54,49,50,74,73,45,62,46,75,41,50,69,44,28,49,60,68,41,37,78,52,55,68,68,52,54,66,75,58,53,54,57,50,55,69,47,63,84,46,79,76,39,36,47,54,56,34,55,42,47,33,37,25,34,35,33,83,56,57,78,43,67,32,70,53,15,59,57,45,34,60,73,50,28,86,80,20,52,32,24,21,13,51,34,76,75,30,44,70,48,72,62,65,101,47,76,43,44,65,55,27,51,51,36,43,46,52,54,51,51,51,51,52,52,52,50,51,52,54,50,49,58,69,74,101

Radius of gyration: 30.55 Å; Cα contacts (8 Å, |Δi|>4): 2060; chains: 2; bounding box: 69×96×57 Å